Protein 9D80 (pdb70)

Radius of gyration: 97.77 Å; Cα contacts (8 Å, |Δi|>4): 1573; chains: 6; bounding box: 104×180×420 Å

B-factor: mean 40.9, std 22.93, range [14.96, 118.28]

Organism: NCBI:txid2886042

Secondary structure (DSSP, 8-state):
---S--SS---HHHHHHHHHHHHHHHHHHHHHHHHHHHHHHT-GGGPPP--SSS------HHHHHHHHHHTTTTHHHHSSSSS-----SSGGGHHHHHHHHHHHHHIIIIIS-HHHHHHHHHHHHHHHSB--EEEEEEEEEEE--EEEEEEEEEE--SHHHHHHHHHHHHHHHH-HHHHHTTS-HHHHHHHHHHHHT---EEEEEEEEEEE--EEEEEEEEEEEEPPTTTEEE-TT--S-GGG-SEEEEEEEEEHHHHHHS-SS----SSS--SS-PPP--SS---SS-TT---SSSTT-EEEEEEEEEEEESSSSS-EEEEEEEEETTEEEEEEE--STT-S-SEE--BSEEPTT-SSEE-STTTTTTHHHHHHHHHHHHHHHHHTS-SS-EE--TTTS-TTTTTTGGGTS-----GGG--TTTSSEE--PPPPPHHHHHHHHHHHHHHHHHS-------SS--HHHHH---TTHHHHHHHHHHHHHHHHHHHHHHHHHHHHHS-HHHHHHHH-S------SGGGGTTTT-------HHHHHHHHHHHHHHHHHSSSSS-HHHHHHHHHHHHHHTT-HHHHHHHHS------HHHHHHHHHHHHHHHHHHHHHHHHHHHHHHHHHHHHHHHHHHHHHHHHHHHTHHHHHH-/--BHHHHHHHHHHHTSSS-TTB-TTSSSB-TTTHHHHHHHHHHHHHHHHHHS---EEEEEB---TT--B----STTSSTT--TTT-SS--B---SSS-----EEEEEEE--SSS--BEES-SS-SSEEB-SSTT--B-S---TT---EEEEEE-PPP--S-TT-B----GGGHHHHHHHHHHHHHTSS--HHHHHHHHHHHHHHHHHHHHTTTTTSS--------THHHHT---/-HHHHHHHHHHHHS-S--PPPP-----STTSSSTTGGGSTTSS------TTTT--SSTT-SSHHHHHHHHHHHHHHHHHBTBSS-HHHHHHHHHTTHHHHHHHHHHHHHHHTHHHHTTTHHHHHHHHHHHHHHHHTTHHHHHHHHHHHHHHHHHHHHHHHHHHHHHHHHHHTTTTTHHHHHHHHHHHHHHHHHHHH-SS-SSSS---HHHHHHHHHHHHHHHHHHHHHHHHHHHHHHHHHHHHHHHHS--PPPGGGSHHHHHHHHHHHHHTTT--/---TT-HHHHHHHHHHHTHHHHHHHHHHHHHS-BEEEESSHHHHHT--TT--EEEE--/---HHHHHHHHSTTHHHHHHHHTTHHHHHHHHHHHTTT-SEEEEETTHHHHSS-TT--EEEEE-/-HHHHHHHHHHTHHHHHHHHHHHHH--B-----SHHHHHTS-TT----

InterPro domains:
  IPR056909 Phage SU10 portal protein [PF23899] (28-633)

Foldseek 3Di:
DCPDDFPDDDDPVVLVVLLVVLVPVLVVLVVQLVVLLCLQVCDDPNQADDDPLFDRDFDRPVVVLLLLPLLVVLVLQVADLFRDQFDADDPVCHVVSVVVSLVVSQLCPQPNDSLVVSSCQSCVQQRRFKWKKFKFKQWFWDFAKDKAFDWDKDADDDVVLVVLLVVLVVCCPPPVVCSVPPPDDQSVVQNVVCVVPNGRITIDTDGIDMGTDGDTPGTGMDIGGADSLFKRWRQVCLADSQPTFKIKGKDWDWQVSVNSDPPFWPPPPVDDQQDQQFEDDPRDDDDDDRNDADRDGGPGIFMKMKIWGWDDGNPPPDTFTWMWIDTDNGTTHIDGDPDPVRGGRIDMDGPADDVSHHTGDHLCPQVPPLSVLLRVLVSVQVSQQSSFDAQDWDADDPWQDPPLVVCVVVVHDHDTDVVVDDCVVHRDRTHRDDDDVVSVVSNVVSSVVSCVVPVRDQWPGDPFDDVRNVPQIRPSSVVVSVVVVVFSVVQVVVLVVVLVCLPPDDQVVVCVVPVDHDDHDDNVCSSSCSPDGGTDDDPRNLVVVLVVLVVVCVVPVPPDDQQVSLQSVLVSVVSVVNPPVSVVRNPDDPDDDVVVVVVVVVVVVVVVVVVVVVVVVVVVVVVVVVVVVVVVVVVVVVVVCVVVCVVVVVVD/DAFLQQLQQVLLVPQVVVPDQQDPVSRGGHPPCLVVLLVQLQVLQQVVLQPFLQDKAWWKFAFDPPDFKAFQAQCQADVNPDVVPYVHHTIYDDPVGGRQRWFDAWDWKAKPVGHTADEPDPPGQSHWYAPDRRMIGNPDRDPPMMIGTTGRGTWRRDPRDRGHGTDDPPLLSLLSSLRSSLVVLCPVPDPVSNVVSVVSNVVSVVSVVVCVVVCVRVPDDDDDPPVCVVVPPD/DVVVVVVVVVCPVDDPLPDDADDDDCPDQLLAQPPPPPDPVPDDDDDDDPCQQDVPDACDNHQLNVQLNVVLVVLVVDCVVDPDDPVVSVVVSVVCSVVSSVVRVVCVVCVVVVVVVVRVVSRVVSVVVVVVSVVRRCVSVVVVVVVVVVVVVVVVVVVVVVVVVVVVVVVCVPPPVVVVVVVVVLVVVQVVVVVPDQAGPVGDGDDDPSNVVVVVVVVVVVVVVVVVVVVVCVVVVVVVVVVCVVVVDDDDDPCPDPVNVVVVVVVVCVVVVVD/DADPVHDVVVVVVVVVVCVVVVVVVVVCLQPDADEEEAADVVVVVVDDPRHDHYHHPD/DDCVVVCCVPVNPVVVVVVVVVVCPVVVVVVVVVVVQQPDEAEDEDPVCVVVDDPNHDHYDYDD/DVVVVVVVCVVCVVVVVVVVVCVVVPADADDDVDVVVVVVDDPPHDHD

Sequence (1331 aa):
DKLTNWKKEPSIQTLKADLEAGKPAHDAIMKEIQKWNDLMKAEGSAKPPKVKGRSQVQPKLVRRQAEWRYAPLSEPFLSSPKLFKLTPVTWEDEQAARQNELVLNYQFRTQLNRVKLVDDYVHSVCDDGTGIARVGWERKVVKVKQDAPVFQMYPVETEEQVQILQQALDLQAQNPRGYEEQVADDVKEAVNYFNETGEATYAIQTGTTEVEVEKAVVNRPTVEMLDPNNVVIDPSCNGDLDRALFAVVSFETCKADLLKTPDRYHNLDKIDWESSSPLTDPDHESKTPGDFQFRDAMRKRVIAYEYWGFWDTNGDGELKPIVATWIGTTLIRMEENPYPDGKLPFVLVPYMPRKRELYGEADAELLGDNQKILGATMRGMIDLLGRSANGQRAYPKGMLDTLNRRRFEDGLDYEYNPQTGNPSQAIIEHKFPELPQSAIVMSQMQNQEAEALTGVKAFAYGDVAAGIRGALDAASKREMAILRRLAKGMADIGTKICAMNAVFLSETEVVRITNEEYVTINREDLKGNFDIEVDINTAEVDNQKSQDLGFMVQTIGNTVDQQVTLKLVARIAELKRMPELAHELRTWKPEPDPMEEQLKQLAIQKAQLENQKLQSEIALNEAKVRAEDAKKDMTNLDYLEQESGTKHAREMMRKLSDVYKVLALTSLKSAGFITDDKVNIEAWGKPEVLAHINEGLTRLHSRFVLRTNNCIVEMKEGRTDYPLLARYSYERFDPAKAPYPYIMDTPQEPFQEDVIKILNVYDSKGIRRKLNDDHDKNGLFTPRPDVLQCMWPRHFEALNVLYQAKHPELTGDENQEIDLPETLYSALENWVGYRYHTGLNTEGSTAKAAEYLQLYESICGEVVDFDLANGSMSNTNVLFEKRGWVGAEVEANRLLLALTEGEDFALPDIDMSGPEWDIPGGDGSPIFAEVTRLTNEDLTTRVVGGSGTFDALMASAAAHLKQEFKEGRITGGEYTKAYIAIVETCMGNATQYLLGRDQAYWAAAMAQIQAVSARVALATSKAQYVLAKFQALNAKSEYALTKLKLSTESETYCAALFNVEQTLPQQLKLLIEQTEAQRAQTLDKRSDGATVSGSIGKQKELYTQQITSYQRDAEVKASKLFTDAWITQKTIDEGLTPPNGFTNSSIDDVLTTLKRNNNLNVDKVIGNAYAVVRAVYCNLGNLKLLYDFLNTYGMVLGVKSEAELKKLNKLAKYARVYGRSNDPLVDKVIGNAYAVVRAVYCNLGNLKLLYDFLNTYGMVLGVKSEAELKKLNKLAKYARVYGNAYAVVRAVYCNLGNLKLLYDFLNTYGMVLGVKSEAELKKLNKLAKYA

Nearest PDB structures (foldseek):
  9bgm-assembly1_b  TM=8.206E-01  e=3.125E-15  Pseudomonas phage vB_PaeP_DEV
  7wmp-assembly1_m  TM=7.426E-01  e=7.953E-08  Helicobacter phage KHP30
  8jov-assembly1_2  TM=6.760E-01  e=3.801E-06  Ralstonia phage GP4
  7z47-assembly1_B  TM=5.769E-01  e=4.227E-05  Escherichia phage vB_EcoP_SU10
  7z4f-assembly1_I  TM=5.588E-01  e=1.502E-04  Escherichia phage vB_EcoP_SU10

Structure (mmCIF, N/CA/C/O backbone):
data_9D80
#
_entry.id   9D80
#
_cell.length_a   1.00
_cell.length_b   1.00
_cell.length_c   1.00
_cell.angle_alpha   90.00
_cell.angle_beta   90.00
_cell.angle_gamma   90.00
#
_symmetry.space_group_name_H-M   'P 1'
#
loop_
_entity.id
_entity.type
_entity.pdbx_description
1 polymer 'Portal protein'
2 polymer Gp83
3 polymer 'Tail protein'
4 polymer 'Tail fiber protein'
#
loop_
_atom_site.group_PDB
_atom_site.id
_atom_site.type_symbol
_atom_site.label_atom_id
_atom_site.label_alt_id
_atom_site.label_comp_id
_atom_site.label_asym_id
_atom_site.label_entity_id
_atom_site.label_seq_id
_atom_site.pdbx_PDB_ins_code
_atom_site.Cartn_x
_atom_site.Cartn_y
_atom_site.Cartn_z
_atom_site.occupancy
_atom_site.B_iso_or_equiv
_atom_site.auth_seq_id
_atom_site.auth_comp_id
_atom_site.auth_asym_id
_atom_site.auth_atom_id
_atom_site.pdbx_PDB_model_num
ATOM 1 N N . ASP A 1 17 ? -47.697 -72.942 -64.140 1.00 47.08 17 ASP A N 1
ATOM 2 C CA . ASP A 1 17 ? -46.447 -73.293 -63.479 1.00 47.08 17 ASP A CA 1
ATOM 3 C C . ASP A 1 17 ? -45.274 -73.235 -64.454 1.00 47.08 17 ASP A C 1
ATOM 4 O O . ASP A 1 17 ? -44.236 -72.648 -64.154 1.00 47.08 17 ASP A O 1
ATOM 9 N N . LYS A 1 18 ? -45.447 -73.848 -65.623 1.00 42.11 18 LYS A N 1
ATOM 10 C CA . LYS A 1 18 ? -44.427 -73.857 -66.670 1.00 42.11 18 LYS A CA 1
ATOM 11 C C . LYS A 1 18 ? -44.858 -72.864 -67.744 1.00 42.11 18 LYS A C 1
ATOM 12 O O . LYS A 1 18 ? -45.581 -73.205 -68.681 1.00 42.11 18 LYS A O 1
ATOM 18 N N . LEU A 1 19 ? -44.405 -71.618 -67.601 1.00 39.42 19 LEU A N 1
ATOM 19 C CA . LEU A 1 19 ? -44.795 -70.572 -68.540 1.00 39.42 19 LEU A CA 1
ATOM 20 C C . LEU A 1 19 ? -44.092 -70.710 -69.884 1.00 39.42 19 LEU A C 1
ATOM 21 O O . LEU A 1 19 ? -44.705 -70.453 -70.926 1.00 39.42 19 LEU A O 1
ATOM 26 N N . THR A 1 20 ? -42.826 -71.110 -69.889 1.00 38.66 20 THR A N 1
ATOM 27 C CA . THR A 1 20 ? -42.033 -71.199 -71.106 1.00 38.66 20 THR A CA 1
ATOM 28 C C . THR A 1 20 ? -41.856 -72.651 -71.529 1.00 38.66 20 THR A C 1
ATOM 29 O O . THR A 1 20 ? -42.337 -73.583 -70.880 1.00 38.66 20 THR A O 1
ATOM 33 N N . ASN A 1 21 ? -41.151 -72.829 -72.643 1.00 39.03 21 ASN A N 1
ATOM 34 C CA . ASN A 1 21 ? -40.873 -74.141 -73.215 1.00 39.03 21 ASN A CA 1
ATOM 35 C C . ASN A 1 21 ? -39.396 -74.504 -73.090 1.00 39.03 21 ASN A C 1
ATOM 36 O O . ASN A 1 21 ? -38.880 -75.344 -73.829 1.00 39.03 21 ASN A O 1
ATOM 41 N N . TRP A 1 22 ? -38.702 -73.875 -72.150 1.00 36.13 22 TRP A N 1
ATOM 42 C CA . TRP A 1 22 ? -37.286 -74.122 -71.934 1.00 36.13 22 TRP A CA 1
ATOM 43 C C . TRP A 1 22 ? -37.065 -75.512 -71.348 1.00 36.13 22 TRP A C 1
ATOM 44 O O . TRP A 1 22 ? -37.935 -76.084 -70.690 1.00 36.13 22 TRP A O 1
ATOM 55 N N . LYS A 1 23 ? -35.876 -76.053 -71.597 1.00 38.64 23 LYS A N 1
ATOM 56 C CA . LYS A 1 23 ? -35.473 -77.328 -71.022 1.00 38.64 23 LYS A CA 1
ATOM 57 C C . LYS A 1 23 ? -35.142 -77.224 -69.541 1.00 38.64 23 LYS A C 1
ATOM 58 O O . LYS A 1 23 ? -35.091 -78.251 -68.858 1.00 38.64 23 LYS A O 1
ATOM 64 N N . LYS A 1 24 ? -34.916 -76.014 -69.035 1.00 37.92 24 LYS A N 1
ATOM 65 C CA . LYS A 1 24 ? -34.623 -75.809 -67.623 1.00 37.92 24 LYS A CA 1
ATOM 66 C C . LYS A 1 24 ? -35.122 -74.441 -67.184 1.00 37.92 24 LYS A C 1
ATOM 67 O O . LYS A 1 24 ? -34.440 -73.432 -67.381 1.00 37.92 24 LYS A O 1
ATOM 73 N N . GLU A 1 25 ? -36.307 -74.398 -66.585 1.00 37.74 25 GLU A N 1
ATOM 74 C CA . GLU A 1 25 ? -36.830 -73.077 -66.269 1.00 37.74 25 GLU A CA 1
ATOM 75 C C . GLU A 1 25 ? -36.755 -72.810 -64.773 1.00 37.74 25 GLU A C 1
ATOM 76 O O . GLU A 1 25 ? -37.114 -73.675 -63.968 1.00 37.74 25 GLU A O 1
ATOM 82 N N . PRO A 1 26 ? -36.284 -71.628 -64.385 1.00 34.67 26 PRO A N 1
ATOM 83 C CA . PRO A 1 26 ? -36.254 -71.275 -62.963 1.00 34.67 26 PRO A CA 1
ATOM 84 C C . PRO A 1 26 ? -37.653 -71.223 -62.375 1.00 34.67 26 PRO A C 1
ATOM 85 O O . PRO A 1 26 ? -38.635 -70.903 -63.049 1.00 34.67 26 PRO A O 1
ATOM 89 N N . SER A 1 27 ? -37.736 -71.555 -61.093 1.00 33.29 27 SER A N 1
ATOM 90 C CA . SER A 1 27 ? -38.977 -71.483 -60.343 1.00 33.29 27 SER A CA 1
ATOM 91 C C . SER A 1 27 ? -38.926 -70.285 -59.408 1.00 33.29 27 SER A C 1
ATOM 92 O O . SER A 1 27 ? -37.847 -69.850 -58.993 1.00 33.29 27 SER A O 1
ATOM 95 N N . ILE A 1 28 ? -40.104 -69.751 -59.081 1.00 31.41 28 ILE A N 1
ATOM 96 C CA . ILE A 1 28 ? -40.195 -68.579 -58.225 1.00 31.41 28 ILE A CA 1
ATOM 97 C C . ILE A 1 28 ? -39.527 -68.799 -56.876 1.00 31.41 28 ILE A C 1
ATOM 98 O O . ILE A 1 28 ? -38.954 -67.859 -56.314 1.00 31.41 28 ILE A O 1
ATOM 103 N N . GLN A 1 29 ? -39.562 -70.026 -56.354 1.00 33.19 29 GLN A N 1
ATOM 104 C CA . GLN A 1 29 ? -38.880 -70.324 -55.100 1.00 33.19 29 GLN A CA 1
ATOM 105 C C . GLN A 1 29 ? -37.376 -70.106 -55.223 1.00 33.19 29 GLN A C 1
ATOM 106 O O . GLN A 1 29 ? -36.750 -69.540 -54.323 1.00 33.19 29 GLN A O 1
ATOM 112 N N . THR A 1 30 ? -36.783 -70.541 -56.335 1.00 31.23 30 THR A N 1
ATOM 113 C CA . THR A 1 30 ? -35.349 -70.381 -56.547 1.00 31.23 30 THR A CA 1
ATOM 114 C C . THR A 1 30 ? -34.957 -68.912 -56.638 1.00 31.23 30 THR A C 1
ATOM 115 O O . THR A 1 30 ? -33.968 -68.486 -56.031 1.00 31.23 30 THR A O 1
ATOM 119 N N . LEU A 1 31 ? -35.726 -68.130 -57.397 1.00 29.73 31 LEU A N 1
ATOM 120 C CA . LEU A 1 31 ? -35.442 -66.706 -57.536 1.00 29.73 31 LEU A CA 1
ATOM 121 C C . LEU A 1 31 ? -35.587 -65.988 -56.200 1.00 29.73 31 LEU A C 1
ATOM 122 O O . LEU A 1 31 ? -34.772 -65.126 -55.847 1.00 29.73 31 LEU A O 1
ATOM 127 N N . LYS A 1 32 ? -36.629 -66.335 -55.443 1.00 29.82 32 LYS A N 1
ATOM 128 C CA . LYS A 1 32 ? -36.816 -65.738 -54.127 1.00 29.82 32 LYS A CA 1
ATOM 129 C C . LYS A 1 32 ? -35.675 -66.107 -53.188 1.00 29.82 32 LYS A C 1
ATOM 130 O O . LYS A 1 32 ? -35.222 -65.275 -52.394 1.00 29.82 32 LYS A O 1
ATOM 136 N N . ALA A 1 33 ? -35.197 -67.351 -53.263 1.00 30.59 33 ALA A N 1
ATOM 137 C CA . ALA A 1 33 ? -34.063 -67.760 -52.441 1.00 30.59 33 ALA A CA 1
ATOM 138 C C . ALA A 1 33 ? -32.805 -66.988 -52.815 1.00 30.59 33 ALA A C 1
ATOM 139 O O . ALA A 1 33 ? -32.028 -66.590 -51.939 1.00 30.59 33 ALA A O 1
ATOM 141 N N . ASP A 1 34 ? -32.582 -66.777 -54.113 1.00 29.59 34 ASP A N 1
ATOM 142 C CA . ASP A 1 34 ? -31.427 -65.995 -54.544 1.00 29.59 34 ASP A CA 1
ATOM 143 C C . ASP A 1 34 ? -31.518 -64.561 -54.035 1.00 29.59 34 ASP A C 1
ATOM 144 O O . ASP A 1 34 ? -30.527 -63.990 -53.562 1.00 29.59 34 ASP A O 1
ATOM 149 N N . LEU A 1 35 ? -32.710 -63.966 -54.118 1.00 28.71 35 LEU A N 1
ATOM 150 C CA . LEU A 1 35 ? -32.901 -62.616 -53.595 1.00 28.71 35 LEU A CA 1
ATOM 151 C C . LEU A 1 35 ? -32.642 -62.562 -52.094 1.00 28.71 35 LEU A C 1
ATOM 152 O O . LEU A 1 35 ? -31.971 -61.645 -51.605 1.00 28.71 35 LEU A O 1
ATOM 157 N N . GLU A 1 36 ? -33.165 -63.537 -51.348 1.00 30.73 36 GLU A N 1
ATOM 158 C CA . GLU A 1 36 ? -32.940 -63.583 -49.909 1.00 30.73 36 GLU A CA 1
ATOM 159 C C . GLU A 1 36 ? -31.467 -63.739 -49.565 1.00 30.73 36 GLU A C 1
ATOM 160 O O . GLU A 1 36 ? -30.992 -63.095 -48.626 1.00 30.73 36 GLU A O 1
ATOM 166 N N . ALA A 1 37 ? -30.738 -64.576 -50.303 1.00 28.79 37 ALA A N 1
ATOM 167 C CA . ALA A 1 37 ? -29.309 -64.732 -50.062 1.00 28.79 37 ALA A CA 1
ATOM 168 C C . ALA A 1 37 ? -28.536 -63.462 -50.383 1.00 28.79 37 ALA A C 1
ATOM 169 O O . ALA A 1 37 ? -27.574 -63.135 -49.681 1.00 28.79 37 ALA A O 1
ATOM 171 N N . GLY A 1 38 ? -28.932 -62.738 -51.433 1.00 28.09 38 GLY A N 1
ATOM 172 C CA . GLY A 1 38 ? -28.236 -61.510 -51.776 1.00 28.09 38 GLY A CA 1
ATOM 173 C C . GLY A 1 38 ? -28.661 -60.296 -50.978 1.00 28.09 38 GLY A C 1
ATOM 174 O O . GLY A 1 38 ? -28.031 -59.241 -51.098 1.00 28.09 38 GLY A O 1
ATOM 175 N N . LYS A 1 39 ? -29.725 -60.420 -50.180 1.00 29.36 39 LYS A N 1
ATOM 176 C CA . LYS A 1 39 ? -30.219 -59.277 -49.412 1.00 29.36 39 LYS A CA 1
ATOM 177 C C . LYS A 1 39 ? -29.211 -58.695 -48.422 1.00 29.36 39 LYS A C 1
ATOM 178 O O . LYS A 1 39 ? -29.031 -57.465 -48.413 1.00 29.36 39 LYS A O 1
ATOM 184 N N . PRO A 1 40 ? -28.529 -59.493 -47.557 1.00 28.84 40 PRO A N 1
ATOM 185 C CA . PRO A 1 40 ? -27.763 -58.890 -46.448 1.00 28.84 40 PRO A CA 1
ATOM 186 C C . PRO A 1 40 ? -26.721 -57.848 -46.844 1.00 28.84 40 PRO A C 1
ATOM 187 O O . PRO A 1 40 ? -26.548 -56.840 -46.145 1.00 28.84 40 PRO A O 1
ATOM 191 N N . ALA A 1 41 ? -26.010 -58.077 -47.949 1.00 27.83 41 ALA A N 1
ATOM 192 C CA . ALA A 1 41 ? -25.043 -57.083 -48.405 1.00 27.83 41 ALA A CA 1
ATOM 193 C C . ALA A 1 41 ? -25.737 -55.779 -48.770 1.00 27.83 41 ALA A C 1
ATOM 194 O O . ALA A 1 41 ? -25.262 -54.690 -48.419 1.00 27.83 41 ALA A O 1
ATOM 196 N N . HIS A 1 42 ? -26.872 -55.869 -49.465 1.00 27.62 42 HIS A N 1
ATOM 197 C CA . HIS A 1 42 ? -27.638 -54.673 -49.787 1.00 27.62 42 HIS A CA 1
ATOM 198 C C . HIS A 1 42 ? -28.182 -54.010 -48.530 1.00 27.62 42 HIS A C 1
ATOM 199 O O . HIS A 1 42 ? -28.311 -52.783 -48.482 1.00 27.62 42 HIS A O 1
ATOM 206 N N . ASP A 1 43 ? -28.492 -54.799 -47.499 1.00 28.63 43 ASP A N 1
ATOM 207 C CA . ASP A 1 43 ? -28.912 -54.226 -46.225 1.00 28.63 43 ASP A CA 1
ATOM 208 C C . ASP A 1 43 ? -27.797 -53.415 -45.580 1.00 28.63 43 ASP A C 1
ATOM 209 O O . ASP A 1 43 ? -28.048 -52.323 -45.063 1.00 28.63 43 ASP A O 1
ATOM 214 N N . ALA A 1 44 ? -26.566 -53.928 -45.597 1.00 26.86 44 ALA A N 1
ATOM 215 C CA . ALA A 1 44 ? -25.443 -53.149 -45.072 1.00 26.86 44 ALA A CA 1
ATOM 216 C C . ALA A 1 44 ? -25.213 -51.884 -45.895 1.00 26.86 44 ALA A C 1
ATOM 217 O O . ALA A 1 44 ? -24.948 -50.803 -45.340 1.00 26.86 44 ALA A O 1
ATOM 219 N N . ILE A 1 45 ? -25.313 -52.001 -47.221 1.00 26.95 45 ILE A N 1
ATOM 220 C CA . ILE A 1 45 ? -25.143 -50.838 -48.089 1.00 26.95 45 ILE A CA 1
ATOM 221 C C . ILE A 1 45 ? -26.183 -49.776 -47.759 1.00 26.95 45 ILE A C 1
ATOM 222 O O . ILE A 1 45 ? -25.870 -48.583 -47.647 1.00 26.95 45 ILE A O 1
ATOM 227 N N . MET A 1 46 ? -27.438 -50.193 -47.591 1.00 28.80 46 MET A N 1
ATOM 228 C CA . MET A 1 46 ? -28.473 -49.234 -47.247 1.00 28.80 46 MET A CA 1
ATOM 229 C C . MET A 1 46 ? -28.334 -48.716 -45.826 1.00 28.80 46 MET A C 1
ATOM 230 O O . MET A 1 46 ? -28.796 -47.612 -45.546 1.00 28.80 46 MET A O 1
ATOM 235 N N . LYS A 1 47 ? -27.718 -49.477 -44.923 1.00 28.02 47 LYS A N 1
ATOM 236 C CA . LYS A 1 47 ? -27.406 -48.924 -43.609 1.00 28.02 47 LYS A CA 1
ATOM 237 C C . LYS A 1 47 ? -26.444 -47.749 -43.735 1.00 28.02 47 LYS A C 1
ATOM 238 O O . LYS A 1 47 ? -26.655 -46.690 -43.126 1.00 28.02 47 LYS A O 1
ATOM 244 N N . GLU A 1 48 ? -25.395 -47.911 -44.545 1.00 28.15 48 GLU A N 1
ATOM 245 C CA . GLU A 1 48 ? -24.490 -46.788 -44.788 1.00 28.15 48 GLU A CA 1
ATOM 246 C C . GLU A 1 48 ? -25.198 -45.621 -45.470 1.00 28.15 48 GLU A C 1
ATOM 247 O O . GLU A 1 48 ? -24.970 -44.458 -45.106 1.00 28.15 48 GLU A O 1
ATOM 253 N N . ILE A 1 49 ? -26.053 -45.912 -46.452 1.00 26.87 49 ILE A N 1
ATOM 254 C CA . ILE A 1 49 ? -26.780 -44.854 -47.149 1.00 26.87 49 ILE A CA 1
ATOM 255 C C . ILE A 1 49 ? -27.698 -44.111 -46.185 1.00 26.87 49 ILE A C 1
ATOM 256 O O . ILE A 1 49 ? -27.817 -42.881 -46.240 1.00 26.87 49 ILE A O 1
ATOM 261 N N . GLN A 1 50 ? -28.364 -44.844 -45.291 1.00 29.92 50 GLN A N 1
ATOM 262 C CA . GLN A 1 50 ? -29.237 -44.220 -44.305 1.00 29.92 50 GLN A CA 1
ATOM 263 C C . GLN A 1 50 ? -28.446 -43.345 -43.347 1.00 29.92 50 GLN A C 1
ATOM 264 O O . GLN A 1 50 ? -28.908 -42.267 -42.960 1.00 29.92 50 GLN A O 1
ATOM 270 N N . LYS A 1 51 ? -27.258 -43.794 -42.941 1.00 27.27 51 LYS A N 1
ATOM 271 C CA . LYS A 1 51 ? -26.425 -42.959 -42.080 1.00 27.27 51 LYS A CA 1
ATOM 272 C C . LYS A 1 51 ? -26.040 -41.662 -42.783 1.00 27.27 51 LYS A C 1
ATOM 273 O O . LYS A 1 51 ? -26.106 -40.576 -42.191 1.00 27.27 51 LYS A O 1
ATOM 279 N N . TRP A 1 52 ? -25.647 -41.756 -44.056 1.00 30.42 52 TRP A N 1
ATOM 280 C CA . TRP A 1 52 ? -25.287 -40.553 -44.805 1.00 30.42 52 TRP A CA 1
ATOM 281 C C . TRP A 1 52 ? -26.480 -39.614 -44.951 1.00 30.42 52 TRP A C 1
ATOM 282 O O . TRP A 1 52 ? -26.358 -38.397 -44.764 1.00 30.42 52 TRP A O 1
ATOM 293 N N . ASN A 1 53 ? -27.651 -40.165 -45.275 1.00 27.00 53 ASN A N 1
ATOM 294 C CA . ASN A 1 53 ? -28.845 -39.341 -45.418 1.00 27.00 53 ASN A CA 1
ATOM 295 C C . ASN A 1 53 ? -29.261 -38.699 -44.102 1.00 27.00 53 ASN A C 1
ATOM 296 O O . ASN A 1 53 ? -29.741 -37.561 -44.103 1.00 27.00 53 ASN A O 1
ATOM 301 N N . ASP A 1 54 ? -29.093 -39.404 -42.982 1.00 30.27 54 ASP A N 1
ATOM 302 C CA . ASP A 1 54 ? -29.391 -38.828 -41.678 1.00 30.27 54 ASP A CA 1
ATOM 303 C C . ASP A 1 54 ? -28.435 -37.690 -41.350 1.00 30.27 54 ASP A C 1
ATOM 304 O O . ASP A 1 54 ? -28.851 -36.657 -40.814 1.00 30.27 54 ASP A O 1
ATOM 309 N N . LEU A 1 55 ? -27.148 -37.861 -41.662 1.00 26.64 55 LEU A N 1
ATOM 310 C CA . LEU A 1 55 ? -26.206 -36.763 -41.482 1.00 26.64 55 LEU A CA 1
ATOM 311 C C . LEU A 1 55 ? -26.546 -35.583 -42.379 1.00 26.64 55 LEU A C 1
ATOM 312 O O . LEU A 1 55 ? -26.278 -34.431 -42.021 1.00 26.64 55 LEU A O 1
ATOM 317 N N . MET A 1 56 ? -27.126 -35.851 -43.550 1.00 26.16 56 MET A N 1
ATOM 318 C CA . MET A 1 56 ? -27.426 -34.781 -44.495 1.00 26.16 56 MET A CA 1
ATOM 319 C C . MET A 1 56 ? -28.436 -33.790 -43.928 1.00 26.16 56 MET A C 1
ATOM 320 O O . MET A 1 56 ? -28.266 -32.573 -44.062 1.00 26.16 56 MET A O 1
ATOM 325 N N . LYS A 1 57 ? -29.495 -34.284 -43.290 1.00 28.74 57 LYS A N 1
ATOM 326 C CA . LYS A 1 57 ? -30.605 -33.442 -42.855 1.00 28.74 57 LYS A CA 1
ATOM 327 C C . LYS A 1 57 ? -30.727 -33.379 -41.335 1.00 28.74 57 LYS A C 1
ATOM 328 O O . LYS A 1 57 ? -31.763 -32.979 -40.802 1.00 28.74 57 LYS A O 1
ATOM 334 N N . ALA A 1 58 ? -29.664 -33.767 -40.627 1.00 29.92 58 ALA A N 1
ATOM 335 C CA . ALA A 1 58 ? -29.595 -33.670 -39.171 1.00 29.92 58 ALA A CA 1
ATOM 336 C C . ALA A 1 58 ? -30.814 -34.273 -38.486 1.00 29.92 58 ALA A C 1
ATOM 337 O O . ALA A 1 58 ? -31.511 -33.585 -37.734 1.00 29.92 58 ALA A O 1
ATOM 339 N N . GLU A 1 59 ? -31.086 -35.550 -38.741 1.00 32.65 59 GLU A N 1
ATOM 340 C CA . GLU A 1 59 ? -32.205 -36.232 -38.111 1.00 32.65 59 GLU A CA 1
ATOM 341 C C . GLU A 1 59 ? -31.831 -37.687 -37.879 1.00 32.65 59 GLU A C 1
ATOM 342 O O . GLU A 1 59 ? -30.954 -38.231 -38.554 1.00 32.65 59 GLU A O 1
ATOM 348 N N . GLY A 1 60 ? -32.501 -38.310 -36.915 1.00 33.71 60 GLY A N 1
ATOM 349 C CA . GLY A 1 60 ? -32.247 -39.704 -36.609 1.00 33.71 60 GLY A CA 1
ATOM 350 C C . GLY A 1 60 ? -31.031 -39.905 -35.730 1.00 33.71 60 GLY A C 1
ATOM 351 O O . GLY A 1 60 ? -31.048 -39.555 -34.547 1.00 33.71 60 GLY A O 1
ATOM 352 N N . SER A 1 61 ? -29.966 -40.470 -36.299 1.00 33.79 61 SER A N 1
ATOM 353 C CA . SER A 1 61 ? -28.746 -40.692 -35.534 1.00 33.79 61 SER A CA 1
ATOM 354 C C . SER A 1 61 ? -28.038 -39.388 -35.195 1.00 33.79 61 SER A C 1
ATOM 355 O O . SER A 1 61 ? -27.427 -39.279 -34.127 1.00 33.79 61 SER A O 1
ATOM 358 N N . ALA A 1 62 ? -28.104 -38.398 -36.083 1.00 32.61 62 ALA A N 1
ATOM 359 C CA . ALA A 1 62 ? -27.462 -37.111 -35.870 1.00 32.61 62 ALA A CA 1
ATOM 360 C C . ALA A 1 62 ? -28.382 -36.087 -35.225 1.00 32.61 62 ALA A C 1
ATOM 361 O O . ALA A 1 62 ? -27.983 -34.929 -35.069 1.00 32.61 62 ALA A O 1
ATOM 363 N N . LYS A 1 63 ? -29.598 -36.476 -34.858 1.00 32.39 63 LYS A N 1
ATOM 364 C CA . LYS A 1 63 ? -30.527 -35.577 -34.198 1.00 32.39 63 LYS A CA 1
ATOM 365 C C . LYS A 1 63 ? -29.968 -35.171 -32.836 1.00 32.39 63 LYS A C 1
ATOM 366 O O . LYS A 1 63 ? -29.749 -36.042 -31.981 1.00 32.39 63 LYS A O 1
ATOM 372 N N . PRO A 1 64 ? -29.712 -33.887 -32.600 1.00 31.00 64 PRO A N 1
ATOM 373 C CA . PRO A 1 64 ? -29.217 -33.454 -31.291 1.00 31.00 64 PRO A CA 1
ATOM 374 C C . PRO A 1 64 ? -30.230 -33.758 -30.202 1.00 31.00 64 PRO A C 1
ATOM 375 O O . PRO A 1 64 ? -31.443 -33.617 -30.413 1.00 31.00 64 PRO A O 1
ATOM 379 N N . PRO A 1 65 ? -29.773 -34.177 -29.021 1.00 31.04 65 PRO A N 1
ATOM 380 C CA . PRO A 1 65 ? -30.710 -34.498 -27.936 1.00 31.04 65 PRO A CA 1
ATOM 381 C C . PRO A 1 65 ? -31.308 -33.226 -27.351 1.00 31.04 65 PRO A C 1
ATOM 382 O O . PRO A 1 65 ? -30.587 -32.283 -27.018 1.00 31.04 65 PRO A O 1
ATOM 386 N N . LYS A 1 66 ? -32.631 -33.208 -27.225 1.00 27.68 66 LYS A N 1
ATOM 387 C CA . LYS A 1 66 ? -33.339 -32.048 -26.699 1.00 27.68 66 LYS A CA 1
ATOM 388 C C . LYS A 1 66 ? -33.521 -32.205 -25.196 1.00 27.68 66 LYS A C 1
ATOM 389 O O . LYS A 1 66 ? -34.229 -33.108 -24.741 1.00 27.68 66 LYS A O 1
ATOM 395 N N . VAL A 1 67 ? -32.881 -31.327 -24.430 1.00 26.88 67 VAL A N 1
ATOM 396 C CA . VAL A 1 67 ? -33.047 -31.264 -22.984 1.00 26.88 67 VAL A CA 1
ATOM 397 C C . VAL A 1 67 ? -33.506 -29.855 -22.642 1.00 26.88 67 VAL A C 1
ATOM 398 O O . VAL A 1 67 ? -33.172 -28.899 -23.353 1.00 26.88 67 VAL A O 1
ATOM 402 N N . LYS A 1 68 ? -34.299 -29.730 -21.581 1.00 25.95 68 LYS A N 1
ATOM 403 C CA . LYS A 1 68 ? -34.897 -28.447 -21.240 1.00 25.95 68 LYS A CA 1
ATOM 404 C C . LYS A 1 68 ? -33.827 -27.436 -20.852 1.00 25.95 68 LYS A C 1
ATOM 405 O O . LYS A 1 68 ? -32.873 -27.762 -20.142 1.00 25.95 68 LYS A O 1
ATOM 411 N N . GLY A 1 69 ? -33.997 -26.203 -21.320 1.00 24.10 69 GLY A N 1
ATOM 412 C CA . GLY A 1 69 ? -33.042 -25.148 -21.047 1.00 24.10 69 GLY A CA 1
ATOM 413 C C . GLY A 1 69 ? -31.991 -24.972 -22.124 1.00 24.10 69 GLY A C 1
ATOM 414 O O . GLY A 1 69 ? -31.827 -23.872 -22.661 1.00 24.10 69 GLY A O 1
ATOM 415 N N . ARG A 1 70 ? -31.275 -26.042 -22.454 1.00 22.98 70 ARG A N 1
ATOM 416 C CA . ARG A 1 70 ? -30.209 -25.962 -23.439 1.00 22.98 70 ARG A CA 1
ATOM 417 C C . ARG A 1 70 ? -30.773 -26.074 -24.855 1.00 22.98 70 ARG A C 1
ATOM 418 O O . ARG A 1 70 ? -31.901 -26.521 -25.075 1.00 22.98 70 ARG A O 1
ATOM 426 N N . SER A 1 71 ? -29.963 -25.660 -25.828 1.00 22.37 71 SER A N 1
ATOM 427 C CA . SER A 1 71 ? -30.393 -25.568 -27.214 1.00 22.37 71 SER A CA 1
ATOM 428 C C . SER A 1 71 ? -30.303 -26.926 -27.907 1.00 22.37 71 SER A C 1
ATOM 429 O O . SER A 1 71 ? -29.778 -27.902 -27.367 1.00 22.37 71 SER A O 1
ATOM 432 N N . GLN A 1 72 ? -30.841 -26.988 -29.128 1.00 25.00 72 GLN A N 1
ATOM 433 C CA . GLN A 1 72 ? -30.793 -28.204 -29.933 1.00 25.00 72 GLN A CA 1
ATOM 434 C C . GLN A 1 72 ? -30.525 -27.858 -31.393 1.00 25.00 72 GLN A C 1
ATOM 435 O O . GLN A 1 72 ? -30.984 -28.554 -32.305 1.00 25.00 72 GLN A O 1
ATOM 441 N N . VAL A 1 73 ? -29.786 -26.781 -31.631 1.00 23.18 73 VAL A N 1
ATOM 442 C CA . VAL A 1 73 ? -29.521 -26.299 -32.982 1.00 23.18 73 VAL A CA 1
ATOM 443 C C . VAL A 1 73 ? -28.279 -27.001 -33.513 1.00 23.18 73 VAL A C 1
ATOM 444 O O . VAL A 1 73 ? -27.226 -26.992 -32.867 1.00 23.18 73 VAL A O 1
ATOM 448 N N . GLN A 1 74 ? -28.406 -27.625 -34.684 1.00 23.98 74 GLN A N 1
ATOM 449 C CA . GLN A 1 74 ? -27.289 -28.304 -35.335 1.00 23.98 74 GLN A CA 1
ATOM 450 C C . GLN A 1 74 ? -27.084 -27.744 -36.735 1.00 23.98 74 GLN A C 1
ATOM 451 O O . GLN A 1 74 ? -27.908 -27.993 -37.628 1.00 23.98 74 GLN A O 1
ATOM 457 N N . PRO A 1 75 ? -26.024 -26.976 -36.978 1.00 22.83 75 PRO A N 1
ATOM 458 C CA . PRO A 1 75 ? -25.752 -26.500 -38.338 1.00 22.83 75 PRO A CA 1
ATOM 459 C C . PRO A 1 75 ? -25.568 -27.660 -39.305 1.00 22.83 75 PRO A C 1
ATOM 460 O O . PRO A 1 75 ? -24.975 -28.687 -38.969 1.00 22.83 75 PRO A O 1
ATOM 464 N N . LYS A 1 76 ? -26.086 -27.487 -40.521 1.00 21.90 76 LYS A N 1
ATOM 465 C CA . LYS A 1 76 ? -26.066 -28.537 -41.537 1.00 21.90 76 LYS A CA 1
ATOM 466 C C . LYS A 1 76 ? -24.884 -28.289 -42.468 1.00 21.90 76 LYS A C 1
ATOM 467 O O . LYS A 1 76 ? -25.029 -27.829 -43.600 1.00 21.90 76 LYS A O 1
ATOM 473 N N . LEU A 1 77 ? -23.687 -28.600 -41.969 1.00 20.39 77 LEU A N 1
ATOM 474 C CA . LEU A 1 77 ? -22.490 -28.443 -42.788 1.00 20.39 77 LEU A CA 1
ATOM 475 C C . LEU A 1 77 ? -22.498 -29.391 -43.981 1.00 20.39 77 LEU A C 1
ATOM 476 O O . LEU A 1 77 ? -22.148 -28.984 -45.096 1.00 20.39 77 LEU A O 1
ATOM 481 N N . VAL A 1 78 ? -22.910 -30.643 -43.774 1.00 20.83 78 VAL A N 1
ATOM 482 C CA . VAL A 1 78 ? -22.952 -31.606 -44.871 1.00 20.83 78 VAL A CA 1
ATOM 483 C C . VAL A 1 78 ? -23.898 -31.130 -45.963 1.00 20.83 78 VAL A C 1
ATOM 484 O O . VAL A 1 78 ? -23.578 -31.201 -47.156 1.00 20.83 78 VAL A O 1
ATOM 488 N N . ARG A 1 79 ? -25.072 -30.631 -45.576 1.00 20.50 79 ARG A N 1
ATOM 489 C CA . ARG A 1 79 ? -26.029 -30.133 -46.555 1.00 20.50 79 ARG A CA 1
ATOM 490 C C . ARG A 1 79 ? -25.479 -28.922 -47.299 1.00 20.50 79 ARG A C 1
ATOM 491 O O . ARG A 1 79 ? -25.695 -28.780 -48.505 1.00 20.50 79 ARG A O 1
ATOM 499 N N . ARG A 1 80 ? -24.768 -28.038 -46.597 1.00 19.79 80 ARG A N 1
ATOM 500 C CA . ARG A 1 80 ? -24.163 -26.883 -47.252 1.00 19.79 80 ARG A CA 1
ATOM 501 C C . ARG A 1 80 ? -23.154 -27.317 -48.309 1.00 19.79 80 ARG A C 1
ATOM 502 O O . ARG A 1 80 ? -23.160 -26.820 -49.445 1.00 19.79 80 ARG A O 1
ATOM 510 N N . GLN A 1 81 ? -22.280 -28.260 -47.952 1.00 19.72 81 GLN A N 1
ATOM 511 C CA . GLN A 1 81 ? -21.279 -28.734 -48.903 1.00 19.72 81 GLN A CA 1
ATOM 512 C C . GLN A 1 81 ? -21.937 -29.438 -50.083 1.00 19.72 81 GLN A C 1
ATOM 513 O O . GLN A 1 81 ? -21.471 -29.330 -51.223 1.00 19.72 81 GLN A O 1
ATOM 519 N N . ALA A 1 82 ? -23.022 -30.172 -49.830 1.00 20.67 82 ALA A N 1
ATOM 520 C CA . ALA A 1 82 ? -23.726 -30.844 -50.915 1.00 20.67 82 ALA A CA 1
ATOM 521 C C . ALA A 1 82 ? -24.444 -29.871 -51.843 1.00 20.67 82 ALA A C 1
ATOM 522 O O . ALA A 1 82 ? -24.484 -30.107 -53.057 1.00 20.67 82 ALA A O 1
ATOM 524 N N . GLU A 1 83 ? -25.024 -28.797 -51.306 1.00 22.06 83 GLU A N 1
ATOM 525 C CA . GLU A 1 83 ? -25.682 -27.809 -52.152 1.00 22.06 83 GLU A CA 1
ATOM 526 C C . GLU A 1 83 ? -24.694 -26.953 -52.922 1.00 22.06 83 GLU A C 1
ATOM 527 O O . GLU A 1 83 ? -25.035 -26.459 -54.001 1.00 22.06 83 GLU A O 1
ATOM 533 N N . TRP A 1 84 ? -23.482 -26.765 -52.404 1.00 20.19 84 TRP A N 1
ATOM 534 C CA . TRP A 1 84 ? -22.452 -26.075 -53.167 1.00 20.19 84 TRP A CA 1
ATOM 535 C C . TRP A 1 84 ? -21.781 -26.980 -54.193 1.00 20.19 84 TRP A C 1
ATOM 536 O O . TRP A 1 84 ? -20.752 -26.601 -54.763 1.00 20.19 84 TRP A O 1
ATOM 547 N N . ARG A 1 85 ? -22.341 -28.166 -54.438 1.00 19.12 85 ARG A N 1
ATOM 548 C CA . ARG A 1 85 ? -21.838 -29.067 -55.462 1.00 19.12 85 ARG A CA 1
ATOM 549 C C . ARG A 1 85 ? -22.937 -29.641 -56.347 1.00 19.12 85 ARG A C 1
ATOM 550 O O . ARG A 1 85 ? -22.628 -30.160 -57.424 1.00 19.12 85 ARG A O 1
ATOM 558 N N . TYR A 1 86 ? -24.204 -29.571 -55.929 1.00 20.51 86 TYR A N 1
ATOM 559 C CA . TYR A 1 86 ? -25.284 -30.014 -56.808 1.00 20.51 86 TYR A CA 1
ATOM 560 C C . TYR A 1 86 ? -25.309 -29.253 -58.127 1.00 20.51 86 TYR A C 1
ATOM 561 O O . TYR A 1 86 ? -25.452 -29.871 -59.187 1.00 20.51 86 TYR A O 1
ATOM 570 N N . ALA A 1 87 ? -25.174 -27.930 -58.087 1.00 20.24 87 ALA A N 1
ATOM 571 C CA . ALA A 1 87 ? -25.376 -27.095 -59.267 1.00 20.24 87 ALA A CA 1
ATOM 572 C C . ALA A 1 87 ? -24.233 -27.184 -60.278 1.00 20.24 87 ALA A C 1
ATOM 573 O O . ALA A 1 87 ? -24.505 -27.346 -61.474 1.00 20.24 87 ALA A O 1
ATOM 575 N N . PRO A 1 88 ? -22.961 -27.070 -59.878 1.00 19.31 88 PRO A N 1
ATOM 576 C CA . PRO A 1 88 ? -21.884 -27.162 -60.879 1.00 19.31 88 PRO A CA 1
ATOM 577 C C . PRO A 1 88 ? -21.832 -28.496 -61.603 1.00 19.31 88 PRO A C 1
ATOM 578 O O . PRO A 1 88 ? -21.331 -28.548 -62.732 1.00 19.31 88 PRO A O 1
ATOM 582 N N . LEU A 1 89 ? -22.324 -29.573 -60.995 1.00 18.74 89 LEU A N 1
ATOM 583 C CA . LEU A 1 89 ? -22.280 -30.899 -61.594 1.00 18.74 89 LEU A CA 1
ATOM 584 C C . LEU A 1 89 ? -23.485 -31.203 -62.472 1.00 18.74 89 LEU A C 1
ATOM 585 O O . LEU A 1 89 ? -23.495 -32.235 -63.148 1.00 18.74 89 LEU A O 1
ATOM 590 N N . SER A 1 90 ? -24.498 -30.340 -62.481 1.00 21.01 90 SER A N 1
ATOM 591 C CA . SER A 1 90 ? -25.718 -30.575 -63.241 1.00 21.01 90 SER A CA 1
ATOM 592 C C . SER A 1 90 ? -25.835 -29.678 -64.462 1.00 21.01 90 SER A C 1
ATOM 593 O O . SER A 1 90 ? -26.483 -30.051 -65.444 1.00 21.01 90 SER A O 1
ATOM 596 N N . GLU A 1 91 ? -25.229 -28.491 -64.419 1.00 24.01 91 GLU A N 1
ATOM 597 C CA . GLU A 1 91 ? -25.268 -27.551 -65.542 1.00 24.01 91 GLU A CA 1
ATOM 598 C C . GLU A 1 91 ? -24.726 -28.110 -66.854 1.00 24.01 91 GLU A C 1
ATOM 599 O O . GLU A 1 91 ? -25.324 -27.826 -67.900 1.00 24.01 91 GLU A O 1
ATOM 605 N N . PRO A 1 92 ? -23.614 -28.879 -66.889 1.00 21.63 92 PRO A N 1
ATOM 606 C CA . PRO A 1 92 ? -23.136 -29.410 -68.174 1.00 21.63 92 PRO A CA 1
ATOM 607 C C . PRO A 1 92 ? -24.192 -30.174 -68.959 1.00 21.63 92 PRO A C 1
ATOM 608 O O . PRO A 1 92 ? -24.217 -30.113 -70.192 1.00 21.63 92 PRO A O 1
ATOM 612 N N . PHE A 1 93 ? -25.066 -30.899 -68.266 1.00 20.61 93 PHE A N 1
ATOM 613 C CA . PHE A 1 93 ? -26.139 -31.622 -68.934 1.00 20.61 93 PHE A CA 1
ATOM 614 C C . PHE A 1 93 ? -27.268 -30.718 -69.406 1.00 20.61 93 PHE A C 1
ATOM 615 O O . PHE A 1 93 ? -28.067 -31.140 -70.248 1.00 20.61 93 PHE A O 1
ATOM 623 N N . LEU A 1 94 ? -27.357 -29.492 -68.890 1.00 22.16 94 LEU A N 1
ATOM 624 C CA . LEU A 1 94 ? -28.473 -28.596 -69.174 1.00 22.16 94 LEU A CA 1
ATOM 625 C C . LEU A 1 94 ? -28.064 -27.385 -70.005 1.00 22.16 94 LEU A C 1
ATOM 626 O O . LEU A 1 94 ? -28.865 -26.461 -70.178 1.00 22.16 94 LEU A O 1
ATOM 631 N N . SER A 1 95 ? -26.841 -27.365 -70.527 1.00 24.74 95 SER A N 1
ATOM 632 C CA . SER A 1 95 ? -26.369 -26.191 -71.250 1.00 24.74 95 SER A CA 1
ATOM 633 C C . SER A 1 95 ? -26.611 -26.281 -72.749 1.00 24.74 95 SER A C 1
ATOM 634 O O . SER A 1 95 ? -26.644 -25.246 -73.423 1.00 24.74 95 SER A O 1
ATOM 637 N N . SER A 1 96 ? -26.782 -27.484 -73.286 1.00 23.81 96 SER A N 1
ATOM 638 C CA . SER A 1 96 ? -26.936 -27.506 -74.733 1.00 23.81 96 SER A CA 1
ATOM 639 C C . SER A 1 96 ? -28.346 -27.924 -75.123 1.00 23.81 96 SER A C 1
ATOM 640 O O . SER A 1 96 ? -28.976 -28.717 -74.416 1.00 23.81 96 SER A O 1
ATOM 643 N N . PRO A 1 97 ? -28.860 -27.399 -76.237 1.00 23.26 97 PRO A N 1
ATOM 644 C CA . PRO A 1 97 ? -30.196 -27.797 -76.699 1.00 23.26 97 PRO A CA 1
ATOM 645 C C . PRO A 1 97 ? -30.296 -29.286 -76.988 1.00 23.26 97 PRO A C 1
ATOM 646 O O . PRO A 1 97 ? -31.367 -29.883 -76.842 1.00 23.26 97 PRO A O 1
ATOM 650 N N . LYS A 1 98 ? -29.186 -29.893 -77.402 1.00 22.46 98 LYS A N 1
ATOM 651 C CA . LYS A 1 98 ? -29.111 -31.330 -77.636 1.00 22.46 98 LYS A CA 1
ATOM 652 C C . LYS A 1 98 ? -28.213 -31.936 -76.572 1.00 22.46 98 LYS A C 1
ATOM 653 O O . LYS A 1 98 ? -27.046 -31.549 -76.452 1.00 22.46 98 LYS A O 1
ATOM 659 N N . LEU A 1 99 ? -28.750 -32.884 -75.806 1.00 20.21 99 LEU A N 1
ATOM 660 C CA . LEU A 1 99 ? -28.001 -33.455 -74.694 1.00 20.21 99 LEU A CA 1
ATOM 661 C C . LEU A 1 99 ? -26.920 -34.402 -75.198 1.00 20.21 99 LEU A C 1
ATOM 662 O O . LEU A 1 99 ? -25.728 -34.154 -74.994 1.00 20.21 99 LEU A O 1
ATOM 667 N N . PHE A 1 100 ? -27.322 -35.484 -75.862 1.00 19.80 100 PHE A N 1
ATOM 668 C CA . PHE A 1 100 ? -26.361 -36.462 -76.353 1.00 19.80 100 PHE A CA 1
ATOM 669 C C . PHE A 1 100 ? -25.853 -36.079 -77.734 1.00 19.80 100 PHE A C 1
ATOM 670 O O . PHE A 1 100 ? -26.646 -35.765 -78.627 1.00 19.80 100 PHE A O 1
ATOM 678 N N . LYS A 1 101 ? -24.539 -36.100 -77.920 1.00 21.00 101 LYS A N 1
ATOM 679 C CA . LYS A 1 101 ? -23.932 -35.928 -79.236 1.00 21.00 101 LYS A CA 1
ATOM 680 C C . LYS A 1 101 ? -23.336 -37.276 -79.626 1.00 21.00 101 LYS A C 1
ATOM 681 O O . LYS A 1 101 ? -22.627 -37.910 -78.840 1.00 21.00 101 LYS A O 1
ATOM 687 N N . LEU A 1 102 ? -23.679 -37.745 -80.821 1.00 21.10 102 LEU A N 1
ATOM 688 C CA . LEU A 1 102 ? -23.165 -39.008 -81.332 1.00 21.10 102 LEU A CA 1
ATOM 689 C C . LEU A 1 102 ? -22.300 -38.737 -82.554 1.00 21.10 102 LEU A C 1
ATOM 690 O O . LEU A 1 102 ? -22.772 -38.159 -83.539 1.00 21.10 102 LEU A O 1
ATOM 695 N N . THR A 1 103 ? -21.046 -39.151 -82.490 1.00 21.53 103 THR A N 1
ATOM 696 C CA . THR A 1 103 ? -20.157 -38.971 -83.628 1.00 21.53 103 THR A CA 1
ATOM 697 C C . THR A 1 103 ? -19.919 -40.305 -84.308 1.00 21.53 103 THR A C 1
ATOM 698 O O . THR A 1 103 ? -19.813 -41.330 -83.619 1.00 21.53 103 THR A O 1
ATOM 702 N N . PRO A 1 104 ? -19.838 -40.346 -85.635 1.00 22.01 104 PRO A N 1
ATOM 703 C CA . PRO A 1 104 ? -19.537 -41.611 -86.310 1.00 22.01 104 PRO A CA 1
ATOM 704 C C . PRO A 1 104 ? -18.135 -42.086 -85.971 1.00 22.01 104 PRO A C 1
ATOM 705 O O . PRO A 1 104 ? -17.234 -41.292 -85.698 1.00 22.01 104 PRO A O 1
ATOM 709 N N . VAL A 1 105 ? -17.956 -43.405 -85.988 1.00 22.84 105 VAL A N 1
ATOM 710 C CA . VAL A 1 105 ? -16.656 -44.003 -85.713 1.00 22.84 105 VAL A CA 1
ATOM 711 C C . VAL A 1 105 ? -15.839 -44.012 -86.996 1.00 22.84 105 VAL A C 1
ATOM 712 O O . VAL A 1 105 ? -14.746 -43.439 -87.055 1.00 22.84 105 VAL A O 1
ATOM 716 N N . THR A 1 106 ? -16.364 -44.661 -88.030 1.00 24.19 106 THR A N 1
ATOM 717 C CA . THR A 1 106 ? -15.731 -44.682 -89.339 1.00 24.19 106 THR A CA 1
ATOM 718 C C . THR A 1 106 ? -16.486 -43.742 -90.279 1.00 24.19 106 THR A C 1
ATOM 719 O O . THR A 1 106 ? -17.445 -43.076 -89.885 1.00 24.19 106 THR A O 1
ATOM 723 N N . TRP A 1 107 ? -16.060 -43.679 -91.540 1.00 24.81 107 TRP A N 1
ATOM 724 C CA . TRP A 1 107 ? -16.661 -42.733 -92.474 1.00 24.81 107 TRP A CA 1
ATOM 725 C C . TRP A 1 107 ? -18.031 -43.200 -92.955 1.00 24.81 107 TRP A C 1
ATOM 726 O O . TRP A 1 107 ? -18.891 -42.377 -93.290 1.00 24.81 107 TRP A O 1
ATOM 737 N N . GLU A 1 108 ? -18.257 -44.514 -93.003 1.00 25.60 108 GLU A N 1
ATOM 738 C CA . GLU A 1 108 ? -19.547 -45.027 -93.450 1.00 25.60 108 GLU A CA 1
ATOM 739 C C . GLU A 1 108 ? -20.629 -44.939 -92.380 1.00 25.60 108 GLU A C 1
ATOM 740 O O . GLU A 1 108 ? -21.804 -45.141 -92.700 1.00 25.60 108 GLU A O 1
ATOM 746 N N . ASP A 1 109 ? -20.270 -44.640 -91.133 1.00 25.32 109 ASP A N 1
ATOM 747 C CA . ASP A 1 109 ? -21.211 -44.622 -90.022 1.00 25.32 109 ASP A CA 1
ATOM 748 C C . ASP A 1 109 ? -21.911 -43.276 -89.858 1.00 25.32 109 ASP A C 1
ATOM 749 O O . ASP A 1 109 ? -22.692 -43.108 -88.913 1.00 25.32 109 ASP A O 1
ATOM 754 N N . GLU A 1 110 ? -21.642 -42.317 -90.745 1.00 24.89 110 GLU A N 1
ATOM 755 C CA . GLU A 1 110 ? -22.103 -40.943 -90.575 1.00 24.89 110 GLU A CA 1
ATOM 756 C C . GLU A 1 110 ? -23.622 -40.812 -90.623 1.00 24.89 110 GLU A C 1
ATOM 757 O O . GLU A 1 110 ? -24.210 -40.155 -89.758 1.00 24.89 110 GLU A O 1
ATOM 763 N N . GLN A 1 111 ? -24.274 -41.417 -91.621 1.00 23.98 111 GLN A N 1
ATOM 764 C CA . GLN A 1 111 ? -25.725 -41.300 -91.726 1.00 23.98 111 GLN A CA 1
ATOM 765 C C . GLN A 1 111 ? -26.422 -41.969 -90.549 1.00 23.98 111 GLN A C 1
ATOM 766 O O . GLN A 1 111 ? -27.379 -41.417 -89.990 1.00 23.98 111 GLN A O 1
ATOM 772 N N . ALA A 1 112 ? -25.957 -43.157 -90.159 1.00 21.76 112 ALA A N 1
ATOM 773 C CA . ALA A 1 112 ? -26.533 -43.845 -89.013 1.00 21.76 112 ALA A CA 1
ATOM 774 C C . ALA A 1 112 ? -26.353 -43.053 -87.727 1.00 21.76 112 ALA A C 1
ATOM 775 O O . ALA A 1 112 ? -27.292 -42.956 -86.930 1.00 21.76 112 ALA A O 1
ATOM 777 N N . ALA A 1 113 ? -25.169 -42.475 -87.508 1.00 22.11 113 ALA A N 1
ATOM 778 C CA . ALA A 1 113 ? -24.953 -41.638 -86.337 1.00 22.11 113 ALA A CA 1
ATOM 779 C C . ALA A 1 113 ? -25.833 -40.400 -86.338 1.00 22.11 113 ALA A C 1
ATOM 780 O O . ALA A 1 113 ? -26.378 -40.047 -85.288 1.00 22.11 113 ALA A O 1
ATOM 782 N N . ARG A 1 114 ? -25.991 -39.741 -87.488 1.00 22.47 114 ARG A N 1
ATOM 783 C CA . ARG A 1 114 ? -26.881 -38.588 -87.565 1.00 22.47 114 ARG A CA 1
ATOM 784 C C . ARG A 1 114 ? -28.318 -38.969 -87.235 1.00 22.47 114 ARG A C 1
ATOM 785 O O . ARG A 1 114 ? -28.986 -38.270 -86.463 1.00 22.47 114 ARG A O 1
ATOM 793 N N . GLN A 1 115 ? -28.803 -40.078 -87.795 1.00 21.28 115 GLN A N 1
ATOM 794 C CA . GLN A 1 115 ? -30.168 -40.516 -87.515 1.00 21.28 115 GLN A CA 1
ATOM 795 C C . GLN A 1 115 ? -30.351 -40.843 -86.038 1.00 21.28 115 GLN A C 1
ATOM 796 O O . GLN A 1 115 ? -31.338 -40.431 -85.414 1.00 21.28 115 GLN A O 1
ATOM 802 N N . ASN A 1 116 ? -29.412 -41.592 -85.464 1.00 21.28 116 ASN A N 1
ATOM 803 C CA . ASN A 1 116 ? -29.518 -42.000 -84.071 1.00 21.28 116 ASN A CA 1
ATOM 804 C C . ASN A 1 116 ? -29.486 -40.788 -83.153 1.00 21.28 116 ASN A C 1
ATOM 805 O O . ASN A 1 116 ? -30.254 -40.721 -82.189 1.00 21.28 116 ASN A O 1
ATOM 810 N N . GLU A 1 117 ? -28.608 -39.824 -83.441 1.00 21.46 117 GLU A N 1
ATOM 811 C CA . GLU A 1 117 ? -28.567 -38.607 -82.639 1.00 21.46 117 GLU A CA 1
ATOM 812 C C . GLU A 1 117 ? -29.873 -37.835 -82.750 1.00 21.46 117 GLU A C 1
ATOM 813 O O . GLU A 1 117 ? -30.425 -37.382 -81.742 1.00 21.46 117 GLU A O 1
ATOM 819 N N . LEU A 1 118 ? -30.397 -37.692 -83.970 1.00 20.77 118 LEU A N 1
ATOM 820 C CA . LEU A 1 118 ? -31.624 -36.928 -84.163 1.00 20.77 118 LEU A CA 1
ATOM 821 C C . LEU A 1 118 ? -32.837 -37.579 -83.516 1.00 20.77 118 LEU A C 1
ATOM 822 O O . LEU A 1 118 ? -33.760 -36.861 -83.117 1.00 20.77 118 LEU A O 1
ATOM 827 N N . VAL A 1 119 ? -32.867 -38.905 -83.402 1.00 19.78 119 VAL A N 1
ATOM 828 C CA . VAL A 1 119 ? -33.960 -39.604 -82.744 1.00 19.78 119 VAL A CA 1
ATOM 829 C C . VAL A 1 119 ? -33.805 -39.598 -81.228 1.00 19.78 119 VAL A C 1
ATOM 830 O O . VAL A 1 119 ? -34.780 -39.385 -80.501 1.00 19.78 119 VAL A O 1
ATOM 834 N N . LEU A 1 120 ? -32.589 -39.825 -80.727 1.00 19.70 120 LEU A N 1
ATOM 835 C CA . LEU A 1 120 ? -32.395 -39.923 -79.290 1.00 19.70 120 LEU A CA 1
ATOM 836 C C . LEU A 1 120 ? -32.325 -38.559 -78.615 1.00 19.70 120 LEU A C 1
ATOM 837 O O . LEU A 1 120 ? -32.528 -38.481 -77.399 1.00 19.70 120 LEU A O 1
ATOM 842 N N . ASN A 1 121 ? -32.070 -37.484 -79.362 1.00 20.53 121 ASN A N 1
ATOM 843 C CA . ASN A 1 121 ? -32.182 -36.132 -78.837 1.00 20.53 121 ASN A CA 1
ATOM 844 C C . ASN A 1 121 ? -33.613 -35.625 -78.875 1.00 20.53 121 ASN A C 1
ATOM 845 O O . ASN A 1 121 ? -33.916 -34.599 -78.259 1.00 20.53 121 ASN A O 1
ATOM 850 N N . TYR A 1 122 ? -34.496 -36.319 -79.589 1.00 21.03 122 TYR A N 1
ATOM 851 C CA . TYR A 1 122 ? -35.922 -36.043 -79.550 1.00 21.03 122 TYR A CA 1
ATOM 852 C C . TYR A 1 122 ? -36.650 -36.843 -78.487 1.00 21.03 122 TYR A C 1
ATOM 853 O O . TYR A 1 122 ? -37.547 -36.306 -77.836 1.00 21.03 122 TYR A O 1
ATOM 862 N N . GLN A 1 123 ? -36.286 -38.112 -78.299 1.00 20.36 123 GLN A N 1
ATOM 863 C CA . GLN A 1 123 ? -36.866 -38.882 -77.206 1.00 20.36 123 GLN A CA 1
ATOM 864 C C . GLN A 1 123 ? -36.502 -38.319 -75.840 1.00 20.36 123 GLN A C 1
ATOM 865 O O . GLN A 1 123 ? -37.327 -38.379 -74.923 1.00 20.36 123 GLN A O 1
ATOM 871 N N . PHE A 1 124 ? -35.300 -37.769 -75.685 1.00 19.92 124 PHE A N 1
ATOM 872 C CA . PHE A 1 124 ? -34.852 -37.196 -74.423 1.00 19.92 124 PHE A CA 1
ATOM 873 C C . PHE A 1 124 ? -35.330 -35.767 -74.217 1.00 19.92 124 PHE A C 1
ATOM 874 O O . PHE A 1 124 ? -35.044 -35.178 -73.172 1.00 19.92 124 PHE A O 1
ATOM 882 N N . ARG A 1 125 ? -36.044 -35.194 -75.186 1.00 21.19 125 ARG A N 1
ATOM 883 C CA . ARG A 1 125 ? -36.558 -33.833 -75.064 1.00 21.19 125 ARG A CA 1
ATOM 884 C C . ARG A 1 125 ? -38.078 -33.845 -74.976 1.00 21.19 125 ARG A C 1
ATOM 885 O O . ARG A 1 125 ? -38.638 -33.241 -74.059 1.00 21.19 125 ARG A O 1
ATOM 893 N N . THR A 1 126 ? -38.766 -34.511 -75.903 1.00 21.66 126 THR A N 1
ATOM 894 C CA . THR A 1 126 ? -40.223 -34.506 -75.889 1.00 21.66 126 THR A CA 1
ATOM 895 C C . THR A 1 126 ? -40.778 -35.407 -74.794 1.00 21.66 126 THR A C 1
ATOM 896 O O . THR A 1 126 ? -41.732 -35.035 -74.101 1.00 21.66 126 THR A O 1
ATOM 900 N N . GLN A 1 127 ? -40.190 -36.588 -74.613 1.00 22.01 127 GLN A N 1
ATOM 901 C CA . GLN A 1 127 ? -40.781 -37.590 -73.735 1.00 22.01 127 GLN A CA 1
ATOM 902 C C . GLN A 1 127 ? -40.306 -37.432 -72.297 1.00 22.01 127 GLN A C 1
ATOM 903 O O . GLN A 1 127 ? -41.117 -37.219 -71.390 1.00 22.01 127 GLN A O 1
ATOM 909 N N . LEU A 1 128 ? -38.998 -37.531 -72.075 1.00 21.63 128 LEU A N 1
ATOM 910 C CA . LEU A 1 128 ? -38.461 -37.411 -70.729 1.00 21.63 128 LEU A CA 1
ATOM 911 C C . LEU A 1 128 ? -38.280 -35.947 -70.353 1.00 21.63 128 LEU A C 1
ATOM 912 O O . LEU A 1 128 ? -37.952 -35.108 -71.195 1.00 21.63 128 LEU A O 1
ATOM 917 N N . ASN A 1 129 ? -38.496 -35.644 -69.077 1.00 20.96 129 ASN A N 1
ATOM 918 C CA . ASN A 1 129 ? -38.247 -34.304 -68.562 1.00 20.96 129 ASN A CA 1
ATOM 919 C C . ASN A 1 129 ? -36.774 -34.189 -68.193 1.00 20.96 129 ASN A C 1
ATOM 920 O O . ASN A 1 129 ? -36.348 -34.704 -67.153 1.00 20.96 129 ASN A O 1
ATOM 925 N N . ARG A 1 130 ? -35.995 -33.519 -69.043 1.00 19.82 130 ARG A N 1
ATOM 926 C CA . ARG A 1 130 ? -34.554 -33.456 -68.830 1.00 19.82 130 ARG A CA 1
ATOM 927 C C . ARG A 1 130 ? -34.198 -32.702 -67.555 1.00 19.82 130 ARG A C 1
ATOM 928 O O . ARG A 1 130 ? -33.316 -33.134 -66.806 1.00 19.82 130 ARG A O 1
ATOM 936 N N . VAL A 1 131 ? -34.876 -31.583 -67.287 1.00 19.19 131 VAL A N 1
ATOM 937 C CA . VAL A 1 131 ? -34.539 -30.774 -66.124 1.00 19.19 131 VAL A CA 1
ATOM 938 C C . VAL A 1 131 ? -34.836 -31.501 -64.820 1.00 19.19 131 VAL A C 1
ATOM 939 O O . VAL A 1 131 ? -34.164 -31.256 -63.814 1.00 19.19 131 VAL A O 1
ATOM 943 N N . LYS A 1 132 ? -35.821 -32.396 -64.806 1.00 19.11 132 LYS A N 1
ATOM 944 C CA . LYS A 1 132 ? -36.097 -33.218 -63.635 1.00 19.11 132 LYS A CA 1
ATOM 945 C C . LYS A 1 132 ? -35.232 -34.470 -63.583 1.00 19.11 132 LYS A C 1
ATOM 946 O O . LYS A 1 132 ? -34.770 -34.855 -62.504 1.00 19.11 132 LYS A O 1
ATOM 952 N N . LEU A 1 133 ? -34.989 -35.106 -64.731 1.00 18.78 133 LEU A N 1
ATOM 953 C CA . LEU A 1 133 ? -34.133 -36.286 -64.754 1.00 18.78 133 LEU A CA 1
ATOM 954 C C . LEU A 1 133 ? -32.719 -35.965 -64.294 1.00 18.78 133 LEU A C 1
ATOM 955 O O . LEU A 1 133 ? -32.165 -36.677 -63.452 1.00 18.78 133 LEU A O 1
ATOM 960 N N . VAL A 1 134 ? -32.123 -34.888 -64.812 1.00 18.91 134 VAL A N 1
ATOM 961 C CA . VAL A 1 134 ? -30.786 -34.492 -64.392 1.00 18.91 134 VAL A CA 1
ATOM 962 C C . VAL A 1 134 ? -30.757 -33.977 -62.963 1.00 18.91 134 VAL A C 1
ATOM 963 O O . VAL A 1 134 ? -29.752 -34.164 -62.266 1.00 18.91 134 VAL A O 1
ATOM 967 N N . ASP A 1 135 ? -31.842 -33.369 -62.487 1.00 19.54 135 ASP A N 1
ATOM 968 C CA . ASP A 1 135 ? -31.904 -32.902 -61.113 1.00 19.54 135 ASP A CA 1
ATOM 969 C C . ASP A 1 135 ? -32.079 -34.031 -60.111 1.00 19.54 135 ASP A C 1
ATOM 970 O O . ASP A 1 135 ? -31.682 -33.871 -58.954 1.00 19.54 135 ASP A O 1
ATOM 975 N N . ASP A 1 136 ? -32.668 -35.154 -60.515 1.00 20.05 136 ASP A N 1
ATOM 976 C CA . ASP A 1 136 ? -32.731 -36.340 -59.673 1.00 20.05 136 ASP A CA 1
ATOM 977 C C . ASP A 1 136 ? -31.581 -37.302 -59.928 1.00 20.05 136 ASP A C 1
ATOM 978 O O . ASP A 1 136 ? -31.446 -38.288 -59.201 1.00 20.05 136 ASP A O 1
ATOM 983 N N . TYR A 1 137 ? -30.761 -37.051 -60.949 1.00 20.21 137 TYR A N 1
ATOM 984 C CA . TYR A 1 137 ? -29.563 -37.845 -61.203 1.00 20.21 137 TYR A CA 1
ATOM 985 C C . TYR A 1 137 ? -28.396 -37.369 -60.344 1.00 20.21 137 TYR A C 1
ATOM 986 O O . TYR A 1 137 ? -27.848 -38.140 -59.548 1.00 20.21 137 TYR A O 1
ATOM 995 N N . VAL A 1 138 ? -28.030 -36.091 -60.467 1.00 20.02 138 VAL A N 1
ATOM 996 C CA . VAL A 1 138 ? -26.947 -35.542 -59.657 1.00 20.02 138 VAL A CA 1
ATOM 997 C C . VAL A 1 138 ? -27.294 -35.588 -58.177 1.00 20.02 138 VAL A C 1
ATOM 998 O O . VAL A 1 138 ? -26.431 -35.870 -57.338 1.00 20.02 138 VAL A O 1
ATOM 1002 N N . HIS A 1 139 ? -28.550 -35.306 -57.828 1.00 21.39 139 HIS A N 1
ATOM 1003 C CA . HIS A 1 139 ? -28.953 -35.332 -56.426 1.00 21.39 139 HIS A CA 1
ATOM 1004 C C . HIS A 1 139 ? -28.876 -36.739 -55.846 1.00 21.39 139 HIS A C 1
ATOM 1005 O O . HIS A 1 139 ? -28.329 -36.938 -54.756 1.00 21.39 139 HIS A O 1
ATOM 1012 N N . SER A 1 140 ? -29.417 -37.726 -56.556 1.00 20.70 140 SER A N 1
ATOM 1013 C CA . SER A 1 140 ? -29.389 -39.100 -56.074 1.00 20.70 140 SER A CA 1
ATOM 1014 C C . SER A 1 140 ? -27.996 -39.702 -56.098 1.00 20.70 140 SER A C 1
ATOM 1015 O O . SER A 1 140 ? -27.755 -40.687 -55.394 1.00 20.70 140 SER A O 1
ATOM 1018 N N . VAL A 1 141 ? -27.077 -39.145 -56.881 1.00 20.03 141 VAL A N 1
ATOM 1019 C CA . VAL A 1 141 ? -25.684 -39.560 -56.818 1.00 20.03 141 VAL A CA 1
ATOM 1020 C C . VAL A 1 141 ? -24.921 -38.899 -55.678 1.00 20.03 141 VAL A C 1
ATOM 1021 O O . VAL A 1 141 ? -24.152 -39.588 -54.987 1.00 20.03 141 VAL A O 1
ATOM 1025 N N . CYS A 1 142 ? -25.116 -37.604 -55.427 1.00 20.88 142 CYS A N 1
ATOM 1026 C CA . CYS A 1 142 ? -24.368 -36.899 -54.397 1.00 20.88 142 CYS A CA 1
ATOM 1027 C C . CYS A 1 142 ? -24.958 -37.045 -53.000 1.00 20.88 142 CYS A C 1
ATOM 1028 O O . CYS A 1 142 ? -24.276 -36.713 -52.026 1.00 20.88 142 CYS A O 1
ATOM 1031 N N . ASP A 1 143 ? -26.192 -37.530 -52.873 1.00 24.17 143 ASP A N 1
ATOM 1032 C CA . ASP A 1 143 ? -26.810 -37.718 -51.566 1.00 24.17 143 ASP A CA 1
ATOM 1033 C C . ASP A 1 143 ? -26.694 -39.134 -51.033 1.00 24.17 143 ASP A C 1
ATOM 1034 O O . ASP A 1 143 ? -26.514 -39.312 -49.828 1.00 24.17 143 ASP A O 1
ATOM 1039 N N . ASP A 1 144 ? -26.793 -40.141 -51.894 1.00 24.47 144 ASP A N 1
ATOM 1040 C CA . ASP A 1 144 ? -26.772 -41.536 -51.478 1.00 24.47 144 ASP A CA 1
ATOM 1041 C C . ASP A 1 144 ? -25.449 -42.227 -51.754 1.00 24.47 144 ASP A C 1
ATOM 1042 O O . ASP A 1 144 ? -25.043 -43.100 -50.985 1.00 24.47 144 ASP A O 1
ATOM 1047 N N . GLY A 1 145 ? -24.763 -41.862 -52.831 1.00 22.01 145 GLY A N 1
ATOM 1048 C CA . GLY A 1 145 ? -23.513 -42.506 -53.174 1.00 22.01 145 GLY A CA 1
ATOM 1049 C C . GLY A 1 145 ? -23.563 -43.207 -54.514 1.00 22.01 145 GLY A C 1
ATOM 1050 O O . GLY A 1 145 ? -22.549 -43.302 -55.209 1.00 22.01 145 GLY A O 1
ATOM 1051 N N . THR A 1 146 ? -24.737 -43.705 -54.887 1.00 21.66 146 THR A N 1
ATOM 1052 C CA . THR A 1 146 ? -24.935 -44.397 -56.151 1.00 21.66 146 THR A CA 1
ATOM 1053 C C . THR A 1 146 ? -26.221 -43.918 -56.810 1.00 21.66 146 THR A C 1
ATOM 1054 O O . THR A 1 146 ? -27.114 -43.365 -56.165 1.00 21.66 146 THR A O 1
ATOM 1058 N N . GLY A 1 147 ? -26.304 -44.142 -58.118 1.00 21.89 147 GLY A N 1
ATOM 1059 C CA . GLY A 1 147 ? -27.384 -43.601 -58.917 1.00 21.89 147 GLY A CA 1
ATOM 1060 C C . GLY A 1 147 ? -28.096 -44.620 -59.781 1.00 21.89 147 GLY A C 1
ATOM 1061 O O . GLY A 1 147 ? -28.398 -44.332 -60.942 1.00 21.89 147 GLY A O 1
ATOM 1062 N N . ILE A 1 148 ? -28.335 -45.820 -59.240 1.00 21.68 148 ILE A N 1
ATOM 1063 C CA . ILE A 1 148 ? -28.946 -46.896 -60.015 1.00 21.68 148 ILE A CA 1
ATOM 1064 C C . ILE A 1 148 ? -30.194 -46.393 -60.721 1.00 21.68 148 ILE A C 1
ATOM 1065 O O . ILE A 1 148 ? -31.136 -45.905 -60.086 1.00 21.68 148 ILE A O 1
ATOM 1070 N N . ALA A 1 149 ? -30.203 -46.508 -62.048 1.00 20.80 149 ALA A N 1
ATOM 1071 C CA . ALA A 1 149 ? -31.303 -46.027 -62.871 1.00 20.80 149 ALA A CA 1
ATOM 1072 C C . ALA A 1 149 ? -31.685 -47.109 -63.866 1.00 20.80 149 ALA A C 1
ATOM 1073 O O . ALA A 1 149 ? -30.809 -47.733 -64.469 1.00 20.80 149 ALA A O 1
ATOM 1075 N N . ARG A 1 150 ? -32.985 -47.328 -64.038 1.00 22.67 150 ARG A N 1
ATOM 1076 C CA . ARG A 1 150 ? -33.476 -48.369 -64.927 1.00 22.67 150 ARG A CA 1
ATOM 1077 C C . ARG A 1 150 ? -33.833 -47.775 -66.282 1.00 22.67 150 ARG A C 1
ATOM 1078 O O . ARG A 1 150 ? -34.551 -46.773 -66.359 1.00 22.67 150 ARG A O 1
ATOM 1086 N N . VAL A 1 151 ? -33.334 -48.396 -67.345 1.00 23.05 151 VAL A N 1
ATOM 1087 C CA . VAL A 1 151 ? -33.641 -47.995 -68.713 1.00 23.05 151 VAL A CA 1
ATOM 1088 C C . VAL A 1 151 ? -34.525 -49.083 -69.311 1.00 23.05 151 VAL A C 1
ATOM 1089 O O . VAL A 1 151 ? -34.065 -50.187 -69.611 1.00 23.05 151 VAL A O 1
ATOM 1093 N N . GLY A 1 152 ? -35.812 -48.777 -69.474 1.00 25.21 152 GLY A N 1
ATOM 1094 C CA . GLY A 1 152 ? -36.773 -49.707 -70.002 1.00 25.21 152 GLY A CA 1
ATOM 1095 C C . GLY A 1 152 ? -37.374 -49.250 -71.315 1.00 25.21 152 GLY A C 1
ATOM 1096 O O . GLY A 1 152 ? -36.796 -48.442 -72.054 1.00 25.21 152 GLY A O 1
ATOM 1097 N N . TRP A 1 153 ? -38.558 -49.779 -71.612 1.00 26.99 153 TRP A N 1
ATOM 1098 C CA . TRP A 1 153 ? -39.277 -49.424 -72.828 1.00 26.99 153 TRP A CA 1
ATOM 1099 C C . TRP A 1 153 ? -40.770 -49.504 -72.557 1.00 26.99 153 TRP A C 1
ATOM 1100 O O . TRP A 1 153 ? -41.275 -50.566 -72.182 1.00 26.99 153 TRP A O 1
ATOM 1111 N N . GLU A 1 154 ? -41.465 -48.389 -72.745 1.00 30.26 154 GLU A N 1
ATOM 1112 C CA . GLU A 1 154 ? -42.908 -48.329 -72.558 1.00 30.26 154 GLU A CA 1
ATOM 1113 C C . GLU A 1 154 ? -43.592 -48.602 -73.891 1.00 30.26 154 GLU A C 1
ATOM 1114 O O . GLU A 1 154 ? -43.326 -47.914 -74.882 1.00 30.26 154 GLU A O 1
ATOM 1120 N N . ARG A 1 155 ? -44.467 -49.603 -73.916 1.00 31.25 155 ARG A N 1
ATOM 1121 C CA . ARG A 1 155 ? -45.158 -49.994 -75.135 1.00 31.25 155 ARG A CA 1
ATOM 1122 C C . ARG A 1 155 ? -46.633 -50.199 -74.833 1.00 31.25 155 ARG A C 1
ATOM 1123 O O . ARG A 1 155 ? -46.987 -50.807 -73.820 1.00 31.25 155 ARG A O 1
ATOM 1131 N N . LYS A 1 156 ? -47.492 -49.688 -75.718 1.00 33.64 156 LYS A N 1
ATOM 1132 C CA . LYS A 1 156 ? -48.945 -49.825 -75.593 1.00 33.64 156 LYS A CA 1
ATOM 1133 C C . LYS A 1 156 ? -49.495 -50.204 -76.964 1.00 33.64 156 LYS A C 1
ATOM 1134 O O . LYS A 1 156 ? -49.830 -49.338 -77.774 1.00 33.64 156 LYS A O 1
ATOM 1140 N N . VAL A 1 157 ? -49.587 -51.506 -77.223 1.00 38.63 157 VAL A N 1
ATOM 1141 C CA . VAL A 1 157 ? -50.101 -51.982 -78.504 1.00 38.63 157 VAL A CA 1
ATOM 1142 C C . VAL A 1 157 ? -51.623 -52.067 -78.412 1.00 38.63 157 VAL A C 1
ATOM 1143 O O . VAL A 1 157 ? -52.174 -52.602 -77.446 1.00 38.63 157 VAL A O 1
ATOM 1147 N N . VAL A 1 158 ? -52.306 -51.497 -79.400 1.00 43.56 158 VAL A N 1
ATOM 1148 C CA . VAL A 1 158 ? -53.760 -51.526 -79.485 1.00 43.56 158 VAL A CA 1
ATOM 1149 C C . VAL A 1 158 ? -54.141 -52.119 -80.833 1.00 43.56 158 VAL A C 1
ATOM 1150 O O . VAL A 1 158 ? -53.710 -51.620 -81.878 1.00 43.56 158 VAL A O 1
ATOM 1154 N N . LYS A 1 159 ? -54.948 -53.177 -80.808 1.00 50.24 159 LYS A N 1
ATOM 1155 C CA . LYS A 1 159 ? -55.374 -53.857 -82.030 1.00 50.24 159 LYS A CA 1
ATOM 1156 C C . LYS A 1 159 ? -56.613 -53.152 -82.564 1.00 50.24 159 LYS A C 1
ATOM 1157 O O . LYS A 1 159 ? -57.748 -53.541 -82.283 1.00 50.24 159 LYS A O 1
ATOM 1163 N N . VAL A 1 160 ? -56.395 -52.104 -83.349 1.00 55.84 160 VAL A N 1
ATOM 1164 C CA . VAL A 1 160 ? -57.484 -51.323 -83.921 1.00 55.84 160 VAL A CA 1
ATOM 1165 C C . VAL A 1 160 ? -57.794 -51.860 -85.311 1.00 55.84 160 VAL A C 1
ATOM 1166 O O . VAL A 1 160 ? -56.930 -52.456 -85.967 1.00 55.84 160 VAL A O 1
ATOM 1170 N N . LYS A 1 161 ? -59.034 -51.673 -85.752 1.00 63.32 161 LYS A N 1
ATOM 1171 C CA . LYS A 1 161 ? -59.474 -52.137 -87.061 1.00 63.32 161 LYS A CA 1
ATOM 1172 C C . LYS A 1 161 ? -59.769 -50.931 -87.942 1.00 63.32 161 LYS A C 1
ATOM 1173 O O . LYS A 1 161 ? -60.560 -50.060 -87.566 1.00 63.32 161 LYS A O 1
ATOM 1179 N N . GLN A 1 162 ? -59.137 -50.881 -89.111 1.00 67.20 162 GLN A N 1
ATOM 1180 C CA . GLN A 1 162 ? -59.233 -49.744 -90.013 1.00 67.20 162 GLN A CA 1
ATOM 1181 C C . GLN A 1 162 ? -59.714 -50.198 -91.384 1.00 67.20 162 GLN A C 1
ATOM 1182 O O . GLN A 1 162 ? -59.630 -51.374 -91.746 1.00 67.20 162 GLN A O 1
ATOM 1188 N N . ASP A 1 163 ? -60.222 -49.237 -92.151 1.00 73.87 163 ASP A N 1
ATOM 1189 C CA . ASP A 1 163 ? -60.676 -49.470 -93.516 1.00 73.87 163 ASP A CA 1
ATOM 1190 C C . ASP A 1 163 ? -59.601 -48.984 -94.481 1.00 73.87 163 ASP A C 1
ATOM 1191 O O . ASP A 1 163 ? -59.353 -47.777 -94.582 1.00 73.87 163 ASP A O 1
ATOM 1196 N N . ALA A 1 164 ? -58.972 -49.920 -95.187 1.00 74.14 164 ALA A N 1
ATOM 1197 C CA . ALA A 1 164 ? -57.890 -49.609 -96.105 1.00 74.14 164 ALA A CA 1
ATOM 1198 C C . ALA A 1 164 ? -58.352 -49.786 -97.540 1.00 74.14 164 ALA A C 1
ATOM 1199 O O . ALA A 1 164 ? -58.840 -50.867 -97.895 1.00 74.14 164 ALA A O 1
ATOM 1201 N N . PRO A 1 165 ? -58.239 -48.760 -98.381 1.00 75.39 165 PRO A N 1
ATOM 1202 C CA . PRO A 1 165 ? -58.646 -48.908 -99.784 1.00 75.39 165 PRO A CA 1
ATOM 1203 C C . PRO A 1 165 ? -57.832 -49.984 -100.489 1.00 75.39 165 PRO A C 1
ATOM 1204 O O . PRO A 1 165 ? -56.635 -50.145 -100.241 1.00 75.39 165 PRO A O 1
ATOM 1208 N N . VAL A 1 166 ? -58.494 -50.723 -101.373 1.00 75.97 166 VAL A N 1
ATOM 1209 C CA . VAL A 1 166 ? -57.854 -51.756 -102.180 1.00 75.97 166 VAL A CA 1
ATOM 1210 C C . VAL A 1 166 ? -57.805 -51.262 -103.620 1.00 75.97 166 VAL A C 1
ATOM 1211 O O . VAL A 1 166 ? -58.795 -50.736 -104.142 1.00 75.97 166 VAL A O 1
ATOM 1215 N N . PHE A 1 167 ? -56.648 -51.411 -104.257 1.00 73.75 167 PHE A N 1
ATOM 1216 C CA . PHE A 1 167 ? -56.381 -50.810 -105.553 1.00 73.75 167 PHE A CA 1
ATOM 1217 C C . PHE A 1 167 ? -56.148 -51.882 -106.610 1.00 73.75 167 PHE A C 1
ATOM 1218 O O . PHE A 1 167 ? -55.534 -52.919 -106.345 1.00 73.75 167 PHE A O 1
ATOM 1226 N N . GLN A 1 168 ? -56.649 -51.618 -107.813 1.00 76.96 168 GLN A N 1
ATOM 1227 C CA . GLN A 1 168 ? -56.422 -52.467 -108.975 1.00 76.96 168 GLN A CA 1
ATOM 1228 C C . GLN A 1 168 ? -55.410 -51.789 -109.886 1.00 76.96 168 GLN A C 1
ATOM 1229 O O . GLN A 1 168 ? -55.561 -50.608 -110.214 1.00 76.96 168 GLN A O 1
ATOM 1235 N N . MET A 1 169 ? -54.390 -52.537 -110.295 1.00 76.35 169 MET A N 1
ATOM 1236 C CA . MET A 1 169 ? -53.241 -51.942 -110.958 1.00 76.35 169 MET A CA 1
ATOM 1237 C C . MET A 1 169 ? -53.267 -52.203 -112.458 1.00 76.35 169 MET A C 1
ATOM 1238 O O . MET A 1 169 ? -53.548 -53.321 -112.901 1.00 76.35 169 MET A O 1
ATOM 1243 N N . TYR A 1 170 ? -52.972 -51.163 -113.238 1.00 77.51 170 TYR A N 1
ATOM 1244 C CA . TYR A 1 170 ? -52.844 -51.269 -114.680 1.00 77.51 170 TYR A CA 1
ATOM 1245 C C . TYR A 1 170 ? -51.505 -50.662 -115.082 1.00 77.51 170 TYR A C 1
ATOM 1246 O O . TYR A 1 170 ? -51.145 -49.579 -114.585 1.00 77.51 170 TYR A O 1
ATOM 1255 N N . PRO A 1 171 ? -50.739 -51.316 -115.953 1.00 78.18 171 PRO A N 1
ATOM 1256 C CA . PRO A 1 171 ? -49.443 -50.756 -116.359 1.00 78.18 171 PRO A CA 1
ATOM 1257 C C . PRO A 1 171 ? -49.602 -49.382 -116.994 1.00 78.18 171 PRO A C 1
ATOM 1258 O O . PRO A 1 171 ? -50.587 -49.100 -117.680 1.00 78.18 171 PRO A O 1
ATOM 1262 N N . VAL A 1 172 ? -48.616 -48.518 -116.743 1.00 77.13 172 VAL A N 1
ATOM 1263 C CA . VAL A 1 172 ? -48.679 -47.145 -117.229 1.00 77.13 172 VAL A CA 1
ATOM 1264 C C . VAL A 1 172 ? -48.608 -47.125 -118.752 1.00 77.13 172 VAL A C 1
ATOM 1265 O O . VAL A 1 172 ? -47.806 -47.832 -119.375 1.00 77.13 172 VAL A O 1
ATOM 1269 N N . GLU A 1 173 ? -49.469 -46.310 -119.359 1.00 76.17 173 GLU A N 1
ATOM 1270 C CA . GLU A 1 173 ? -49.492 -46.171 -120.809 1.00 76.17 173 GLU A CA 1
ATOM 1271 C C . GLU A 1 173 ? -49.144 -44.748 -121.224 1.00 76.17 173 GLU A C 1
ATOM 1272 O O . GLU A 1 173 ? -48.238 -44.534 -122.037 1.00 76.17 173 GLU A O 1
ATOM 1274 N N . THR A 1 174 ? -49.852 -43.770 -120.667 1.00 74.59 174 THR A N 1
ATOM 1275 C CA . THR A 1 174 ? -49.607 -42.378 -121.014 1.00 74.59 174 THR A CA 1
ATOM 1276 C C . THR A 1 174 ? -48.346 -41.866 -120.330 1.00 74.59 174 THR A C 1
ATOM 1277 O O . THR A 1 174 ? -47.934 -42.375 -119.285 1.00 74.59 174 THR A O 1
ATOM 1281 N N . GLU A 1 175 ? -47.725 -40.852 -120.936 1.00 73.71 175 GLU A N 1
ATOM 1282 C 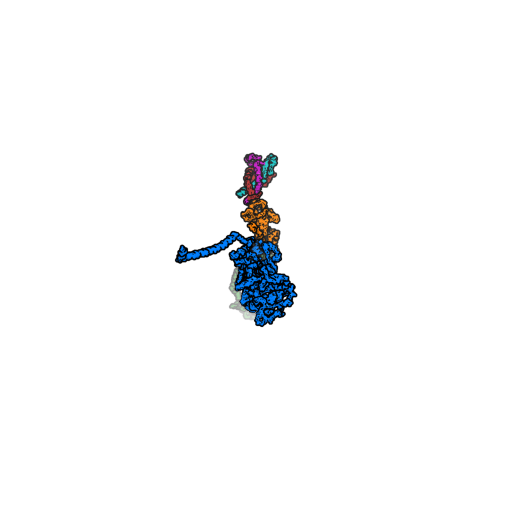CA . GLU A 1 175 ? -46.528 -40.260 -120.347 1.00 73.71 175 GLU A CA 1
ATOM 1283 C C . GLU A 1 175 ? -46.861 -39.424 -119.119 1.00 73.71 175 GLU A C 1
ATOM 1284 O O . GLU A 1 175 ? -46.005 -39.237 -118.246 1.00 73.71 175 GLU A O 1
ATOM 1290 N N . GLU A 1 176 ? -48.089 -38.908 -119.035 1.00 71.97 176 GLU A N 1
ATOM 1291 C CA . GLU A 1 176 ? -48.482 -38.103 -117.882 1.00 71.97 176 GLU A CA 1
ATOM 1292 C C . GLU A 1 176 ? -48.423 -38.922 -116.598 1.00 71.97 176 GLU A C 1
ATOM 1293 O O . GLU A 1 176 ? -47.980 -38.433 -115.552 1.00 71.97 176 GLU A O 1
ATOM 1299 N N . GLN A 1 177 ? -48.868 -40.179 -116.663 1.00 71.27 177 GLN A N 1
ATOM 1300 C CA . GLN A 1 177 ? -48.797 -41.054 -115.497 1.00 71.27 177 GLN A CA 1
ATOM 1301 C C . GLN A 1 177 ? -47.352 -41.278 -115.071 1.00 71.27 177 GLN A C 1
ATOM 1302 O O . GLN A 1 177 ? -47.042 -41.306 -113.875 1.00 71.27 177 GLN A O 1
ATOM 1308 N N . VAL A 1 178 ? -46.452 -41.448 -116.042 1.00 67.78 178 VAL A N 1
ATOM 1309 C CA . VAL A 1 178 ? -45.037 -41.612 -115.724 1.00 67.78 178 VAL A CA 1
ATOM 1310 C C . VAL A 1 178 ? -44.492 -40.356 -115.056 1.00 67.78 178 VAL A C 1
ATOM 1311 O O . VAL A 1 178 ? -43.701 -40.431 -114.109 1.00 67.78 178 VAL A O 1
ATOM 1315 N N . GLN A 1 179 ? -44.906 -39.182 -115.537 1.00 65.45 179 GLN A N 1
ATOM 1316 C CA . GLN A 1 179 ? -44.469 -37.931 -114.924 1.00 65.45 179 GLN A CA 1
ATOM 1317 C C . GLN A 1 179 ? -44.958 -37.824 -113.484 1.00 65.45 179 GLN A C 1
ATOM 1318 O O . GLN A 1 179 ? -44.210 -37.410 -112.590 1.00 65.45 179 GLN A O 1
ATOM 1324 N N . ILE A 1 180 ? -46.218 -38.193 -113.241 1.00 62.75 180 ILE A N 1
ATOM 1325 C CA . ILE A 1 180 ? -46.759 -38.154 -111.883 1.00 62.75 180 ILE A CA 1
ATOM 1326 C C . ILE A 1 180 ? -46.000 -39.123 -110.985 1.00 62.75 180 ILE A C 1
ATOM 1327 O O . ILE A 1 180 ? -45.676 -38.810 -109.833 1.00 62.75 180 ILE A O 1
ATOM 1332 N N . LEU A 1 181 ? -45.712 -40.319 -111.502 1.00 59.20 181 LEU A N 1
ATOM 1333 C CA . LEU A 1 181 ? -44.958 -41.298 -110.727 1.00 59.20 181 LEU A CA 1
ATOM 1334 C C . LEU A 1 181 ? -43.567 -40.782 -110.385 1.00 59.20 181 LEU A C 1
ATOM 1335 O O . LEU A 1 181 ? -43.096 -40.954 -109.256 1.00 59.20 181 LEU A O 1
ATOM 1340 N N . GLN A 1 182 ? -42.894 -40.154 -111.349 1.00 57.92 182 GLN A N 1
ATOM 1341 C CA . GLN A 1 182 ? -41.560 -39.622 -111.092 1.00 57.92 182 GLN A CA 1
ATOM 1342 C C . GLN A 1 182 ? -41.602 -38.496 -110.067 1.00 57.92 182 GLN A C 1
ATOM 1343 O O . GLN A 1 182 ? -40.734 -38.413 -109.189 1.00 57.92 182 GLN A O 1
ATOM 1349 N N . GLN A 1 183 ? -42.603 -37.617 -110.164 1.00 56.59 183 GLN A N 1
ATOM 1350 C CA . GLN A 1 183 ? -42.735 -36.542 -109.186 1.00 56.59 183 GLN A CA 1
ATOM 1351 C C . GLN A 1 183 ? -42.986 -37.096 -107.791 1.00 56.59 183 GLN A C 1
ATOM 1352 O O . GLN A 1 183 ? -42.401 -36.620 -106.809 1.00 56.59 183 GLN A O 1
ATOM 1358 N N . ALA A 1 184 ? -43.852 -38.105 -107.683 1.00 53.08 184 ALA A N 1
ATOM 1359 C CA . ALA A 1 184 ? -44.126 -38.712 -106.386 1.00 53.08 184 ALA A CA 1
ATOM 1360 C C . ALA A 1 184 ? -42.887 -39.400 -105.828 1.00 53.08 184 ALA A C 1
ATOM 1361 O O . ALA A 1 184 ? -42.610 -39.320 -104.627 1.00 53.08 184 ALA A O 1
ATOM 1363 N N . LEU A 1 185 ? -42.125 -40.079 -106.688 1.00 52.07 185 LEU A N 1
ATOM 1364 C CA . LEU A 1 185 ? -40.885 -40.705 -106.248 1.00 52.07 185 LEU A CA 1
ATOM 1365 C C . LEU A 1 185 ? -39.874 -39.684 -105.753 1.00 52.07 185 LEU A C 1
ATOM 1366 O O . LEU A 1 185 ? -39.219 -39.920 -104.733 1.00 52.07 185 LEU A O 1
ATOM 1371 N N . ASP A 1 186 ? -39.728 -38.560 -106.453 1.00 50.65 186 ASP A N 1
ATOM 1372 C CA . ASP A 1 186 ? -38.823 -37.507 -106.009 1.00 50.65 186 ASP A CA 1
ATOM 1373 C C . ASP A 1 186 ? -39.272 -36.883 -104.695 1.00 50.65 186 ASP A C 1
ATOM 1374 O O . ASP A 1 186 ? -38.438 -36.599 -103.827 1.00 50.65 186 ASP A O 1
ATOM 1379 N N . LEU A 1 187 ? -40.576 -36.665 -104.529 1.00 47.31 187 LEU A N 1
ATOM 1380 C CA . LEU A 1 187 ? -41.085 -36.121 -103.277 1.00 47.31 187 LEU A CA 1
ATOM 1381 C C . LEU A 1 187 ? -40.989 -37.109 -102.123 1.00 47.31 187 LEU A C 1
ATOM 1382 O O . LEU A 1 187 ? -40.874 -36.677 -100.972 1.00 47.31 187 LEU A O 1
ATOM 1387 N N . GLN A 1 188 ? -41.025 -38.412 -102.397 1.00 47.58 188 GLN A N 1
ATOM 1388 C CA . GLN A 1 188 ? -40.860 -39.432 -101.374 1.00 47.58 188 GLN A CA 1
ATOM 1389 C C . GLN A 1 188 ? -39.419 -39.560 -100.907 1.00 47.58 188 GLN A C 1
ATOM 1390 O O . GLN A 1 188 ? -39.166 -40.206 -99.885 1.00 47.58 188 GLN A O 1
ATOM 1396 N N . ALA A 1 189 ? -38.475 -38.963 -101.620 1.00 45.53 189 ALA A N 1
ATOM 1397 C CA . ALA A 1 189 ? -37.070 -39.001 -101.243 1.00 45.53 189 ALA A CA 1
ATOM 1398 C C . ALA A 1 189 ? -36.549 -37.662 -100.750 1.00 45.53 189 ALA A C 1
ATOM 1399 O O . ALA A 1 189 ? -35.616 -37.631 -99.945 1.00 45.53 189 ALA A O 1
ATOM 1401 N N . GLN A 1 190 ? -37.126 -36.552 -101.211 1.00 45.61 190 GLN A N 1
ATOM 1402 C CA . GLN A 1 190 ? -36.665 -35.246 -100.754 1.00 45.61 190 GLN A CA 1
ATOM 1403 C C . GLN A 1 190 ? -37.404 -34.799 -99.498 1.00 45.61 190 GLN A C 1
ATOM 1404 O O . GLN A 1 190 ? -36.778 -34.385 -98.516 1.00 45.61 190 GLN A O 1
ATOM 1410 N N . ASN A 1 191 ? -38.733 -34.874 -99.509 1.00 44.00 191 ASN A N 1
ATOM 1411 C CA . ASN A 1 191 ? -39.568 -34.421 -98.397 1.00 44.00 191 ASN A CA 1
ATOM 1412 C C . ASN A 1 191 ? -40.544 -35.527 -98.017 1.00 44.00 191 ASN A C 1
ATOM 1413 O O . ASN A 1 191 ? -41.700 -35.531 -98.457 1.00 44.00 191 ASN A O 1
ATOM 1418 N N . PRO A 1 192 ? -40.105 -36.493 -97.200 1.00 41.95 192 PRO A N 1
ATOM 1419 C CA . PRO A 1 192 ? -40.981 -37.615 -96.837 1.00 41.95 192 PRO A CA 1
ATOM 1420 C C . PRO A 1 192 ? -42.292 -37.181 -96.201 1.00 41.95 192 PRO A C 1
ATOM 1421 O O . PRO A 1 192 ? -43.346 -37.754 -96.494 1.00 41.95 192 PRO A O 1
ATOM 1425 N N . ARG A 1 193 ? -42.245 -36.167 -95.334 1.00 42.18 193 ARG A N 1
ATOM 1426 C CA . ARG A 1 193 ? -43.477 -35.660 -94.735 1.00 42.18 193 ARG A CA 1
ATOM 1427 C C . ARG A 1 193 ? -44.357 -34.984 -95.779 1.00 42.18 193 ARG A C 1
ATOM 1428 O O . ARG A 1 193 ? -45.585 -35.140 -95.767 1.00 42.18 193 ARG A O 1
ATOM 1436 N N . GLY A 1 194 ? -43.746 -34.215 -96.683 1.00 44.09 194 GLY A N 1
ATOM 1437 C CA . GLY A 1 194 ? -44.507 -33.639 -97.780 1.00 44.09 194 GLY A CA 1
ATOM 1438 C C . GLY A 1 194 ? -45.151 -34.702 -98.642 1.00 44.09 194 GLY A C 1
ATOM 1439 O O . GLY A 1 194 ? -46.283 -34.547 -99.103 1.00 44.09 194 GLY A O 1
ATOM 1440 N N . TYR A 1 195 ? -44.439 -35.806 -98.866 1.00 47.36 195 TYR A N 1
ATOM 1441 C CA . TYR A 1 195 ? -45.017 -36.938 -99.579 1.00 47.36 195 TYR A CA 1
ATOM 1442 C C . TYR A 1 195 ? -46.200 -37.516 -98.812 1.00 47.36 195 TYR A C 1
ATOM 1443 O O . TYR A 1 195 ? -47.227 -37.873 -99.399 1.00 47.36 195 TYR A O 1
ATOM 1452 N N . GLU A 1 196 ? -46.064 -37.625 -97.491 1.00 46.89 196 GLU A N 1
ATOM 1453 C CA . GLU A 1 196 ? -47.127 -38.221 -96.691 1.00 46.89 196 GLU A CA 1
ATOM 1454 C C . GLU A 1 196 ? -48.398 -37.384 -96.727 1.00 46.89 196 GLU A C 1
ATOM 1455 O O . GLU A 1 196 ? -49.501 -37.928 -96.851 1.00 46.89 196 GLU A O 1
ATOM 1461 N N . GLU A 1 197 ? -48.271 -36.061 -96.626 1.00 46.02 197 GLU A N 1
ATOM 1462 C CA . GLU A 1 197 ? -49.483 -35.245 -96.558 1.00 46.02 197 GLU A CA 1
ATOM 1463 C C . GLU A 1 197 ? -49.707 -34.392 -97.802 1.00 46.02 197 GLU A C 1
ATOM 1464 O O . GLU A 1 197 ? -50.376 -33.357 -97.730 1.00 46.02 197 GLU A O 1
ATOM 1470 N N . GLN A 1 198 ? -49.160 -34.805 -98.945 1.00 46.96 198 GLN A N 1
ATOM 1471 C CA . GLN A 1 198 ? -49.425 -34.095 -100.190 1.00 46.96 198 GLN A CA 1
ATOM 1472 C C . GLN A 1 198 ? -49.880 -35.042 -101.293 1.00 46.96 198 GLN A C 1
ATOM 1473 O O . GLN A 1 198 ? -50.704 -34.674 -102.136 1.00 46.96 198 GLN A O 1
ATOM 1479 N N . VAL A 1 199 ? -49.348 -36.261 -101.293 1.00 49.91 199 VAL A N 1
ATOM 1480 C CA . VAL A 1 199 ? -49.562 -37.206 -102.382 1.00 49.91 199 VAL A CA 1
ATOM 1481 C C . VAL A 1 199 ? -50.742 -38.115 -102.060 1.00 49.91 199 VAL A C 1
ATOM 1482 O O . VAL A 1 199 ? -50.838 -38.660 -100.956 1.00 49.91 199 VAL A O 1
ATOM 1486 N N . ALA A 1 200 ? -51.646 -38.281 -103.025 1.00 56.03 200 ALA A N 1
ATOM 1487 C CA . ALA A 1 200 ? -52.887 -39.011 -102.809 1.00 56.03 200 ALA A CA 1
ATOM 1488 C C . ALA A 1 200 ? -52.616 -40.500 -102.592 1.00 56.03 200 ALA A C 1
ATOM 1489 O O . ALA A 1 200 ? -51.496 -40.991 -102.748 1.00 56.03 200 ALA A O 1
ATOM 1491 N N . ASP A 1 201 ? -53.678 -41.223 -102.229 1.00 60.15 201 ASP A N 1
ATOM 1492 C CA . ASP A 1 201 ? -53.528 -42.621 -101.831 1.00 60.15 201 ASP A CA 1
ATOM 1493 C C . ASP A 1 201 ? -53.227 -43.525 -103.021 1.00 60.15 201 ASP A C 1
ATOM 1494 O O . ASP A 1 201 ? -52.429 -44.463 -102.905 1.00 60.15 201 ASP A O 1
ATOM 1499 N N . ASP A 1 202 ? -53.870 -43.281 -104.164 1.00 62.36 202 ASP A N 1
ATOM 1500 C CA . ASP A 1 202 ? -53.677 -44.149 -105.324 1.00 62.36 202 ASP A CA 1
ATOM 1501 C C . ASP A 1 202 ? -52.237 -44.089 -105.820 1.00 62.36 202 ASP A C 1
ATOM 1502 O O . ASP A 1 202 ? -51.586 -45.120 -106.028 1.00 62.36 202 ASP A O 1
ATOM 1507 N N . VAL A 1 203 ? -51.720 -42.876 -106.010 1.00 58.11 203 VAL A N 1
ATOM 1508 C CA . VAL A 1 203 ? -50.329 -42.713 -106.413 1.00 58.11 203 VAL A CA 1
ATOM 1509 C C . VAL A 1 203 ? -49.385 -43.160 -105.304 1.00 58.11 203 VAL A C 1
ATOM 1510 O O . VAL A 1 203 ? -48.269 -43.620 -105.576 1.00 58.11 203 VAL A O 1
ATOM 1514 N N . LYS A 1 204 ? -49.817 -43.069 -104.042 1.00 55.96 204 LYS A N 1
ATOM 1515 C CA . LYS A 1 204 ? -49.023 -43.623 -102.949 1.00 55.96 204 LYS A CA 1
ATOM 1516 C C . LYS A 1 204 ? -48.846 -45.129 -103.109 1.00 55.96 204 LYS A C 1
ATOM 1517 O O . LYS A 1 204 ? -47.737 -45.660 -102.968 1.00 55.96 204 LYS A O 1
ATOM 1523 N N . GLU A 1 205 ? -49.939 -45.834 -103.407 1.00 61.81 205 GLU A N 1
ATOM 1524 C CA . GLU A 1 205 ? -49.856 -47.273 -103.633 1.00 61.81 205 GLU A CA 1
ATOM 1525 C C . GLU A 1 205 ? -49.045 -47.583 -104.881 1.00 61.81 205 GLU A C 1
ATOM 1526 O O . GLU A 1 205 ? -48.336 -48.593 -104.936 1.00 61.81 205 GLU A O 1
ATOM 1532 N N . ALA A 1 206 ? -49.144 -46.727 -105.898 1.00 60.54 206 ALA A N 1
ATOM 1533 C CA . ALA A 1 206 ? -48.324 -46.898 -107.092 1.00 60.54 206 ALA A CA 1
ATOM 1534 C C . ALA A 1 206 ? -46.840 -46.822 -106.752 1.00 60.54 206 ALA A C 1
ATOM 1535 O O . ALA A 1 206 ? -46.037 -47.645 -107.208 1.00 60.54 206 ALA A O 1
ATOM 1537 N N . VAL A 1 207 ? -46.462 -45.840 -105.932 1.00 58.03 207 VAL A N 1
ATOM 1538 C CA . VAL A 1 207 ? -45.071 -45.692 -105.513 1.00 58.03 207 VAL A CA 1
ATOM 1539 C C . VAL A 1 207 ? -44.634 -46.891 -104.683 1.00 58.03 207 VAL A C 1
ATOM 1540 O O . VAL A 1 207 ? -43.516 -47.400 -104.838 1.00 58.03 207 VAL A O 1
ATOM 1544 N N . ASN A 1 208 ? -45.501 -47.352 -103.778 1.00 60.42 208 ASN A N 1
ATOM 1545 C CA . ASN A 1 208 ? -45.160 -48.512 -102.960 1.00 60.42 208 ASN A CA 1
ATOM 1546 C C . ASN A 1 208 ? -44.944 -49.749 -103.824 1.00 60.42 208 ASN A C 1
ATOM 1547 O O . ASN A 1 208 ? -43.998 -50.513 -103.603 1.00 60.42 208 ASN A O 1
ATOM 1552 N N . TYR A 1 209 ? -45.808 -49.959 -104.817 1.00 63.45 209 TYR A N 1
ATOM 1553 C CA . TYR A 1 209 ? -45.643 -51.089 -105.724 1.00 63.45 209 TYR A CA 1
ATOM 1554 C C . TYR A 1 209 ? -44.355 -50.972 -106.527 1.00 63.45 209 TYR A C 1
ATOM 1555 O O . TYR A 1 209 ? -43.660 -51.971 -106.747 1.00 63.45 209 TYR A O 1
ATOM 1564 N N . PHE A 1 210 ? -44.029 -49.763 -106.989 1.00 61.82 210 PHE A N 1
ATOM 1565 C CA . PHE A 1 210 ? -42.792 -49.579 -107.741 1.00 61.82 210 PHE A CA 1
ATOM 1566 C C . PHE A 1 210 ? -41.581 -49.892 -106.870 1.00 61.82 210 PHE A C 1
ATOM 1567 O O . PHE A 1 210 ? -40.622 -50.523 -107.329 1.00 61.82 210 PHE A O 1
ATOM 1575 N N . ASN A 1 211 ? -41.607 -49.458 -105.609 1.00 60.85 211 ASN A N 1
ATOM 1576 C CA . ASN A 1 211 ? -40.500 -49.759 -104.707 1.00 60.85 211 ASN A CA 1
ATOM 1577 C C . ASN A 1 211 ? -40.428 -51.244 -104.379 1.00 60.85 211 ASN A C 1
ATOM 1578 O O . ASN A 1 211 ? -39.333 -51.777 -104.166 1.00 60.85 211 ASN A O 1
ATOM 1583 N N . GLU A 1 212 ? -41.573 -51.925 -104.333 1.00 65.31 212 GLU A N 1
ATOM 1584 C CA . GLU A 1 212 ? -41.586 -53.344 -103.992 1.00 65.31 212 GLU A CA 1
ATOM 1585 C C . GLU A 1 212 ? -41.090 -54.200 -105.153 1.00 65.31 212 GLU A C 1
ATOM 1586 O O . GLU A 1 212 ? -40.104 -54.931 -105.022 1.00 65.31 212 GLU A O 1
ATOM 1592 N N . THR A 1 213 ? -41.767 -54.120 -106.299 1.00 66.50 213 THR A N 1
ATOM 1593 C CA . THR A 1 213 ? -41.407 -54.959 -107.443 1.00 66.50 213 THR A CA 1
ATOM 1594 C C . THR A 1 213 ? -40.481 -54.224 -108.407 1.00 66.50 213 THR A C 1
ATOM 1595 O O . THR A 1 213 ? -39.359 -54.668 -108.669 1.00 66.50 213 THR A O 1
ATOM 1599 N N . GLY A 1 214 ? -40.935 -53.095 -108.946 1.00 67.27 214 GLY A N 1
ATOM 1600 C CA . GLY A 1 214 ? -40.116 -52.332 -109.868 1.00 67.27 214 GLY A CA 1
ATOM 1601 C C . GLY A 1 214 ? -40.815 -51.965 -111.161 1.00 67.27 214 GLY A C 1
ATOM 1602 O O . GLY A 1 214 ? -40.192 -51.409 -112.070 1.00 67.27 214 GLY A O 1
ATOM 1603 N N . GLU A 1 215 ? -42.105 -52.266 -111.256 1.00 70.73 215 GLU A N 1
ATOM 1604 C CA . GLU A 1 215 ? -42.880 -51.987 -112.459 1.00 70.73 215 GLU A CA 1
ATOM 1605 C C . GLU A 1 215 ? -43.670 -50.699 -112.269 1.00 70.73 215 GLU A C 1
ATOM 1606 O O . GLU A 1 215 ? -44.465 -50.585 -111.330 1.00 70.73 215 GLU A O 1
ATOM 1612 N N . ALA A 1 216 ? -43.453 -49.733 -113.159 1.00 72.94 216 ALA A N 1
ATOM 1613 C CA . ALA A 1 216 ? -44.233 -48.502 -113.133 1.00 72.94 216 ALA A CA 1
ATOM 1614 C C . ALA A 1 216 ? -45.693 -48.815 -113.426 1.00 72.94 216 ALA A C 1
ATOM 1615 O O . ALA A 1 216 ? -46.032 -49.268 -114.523 1.00 72.94 216 ALA A O 1
ATOM 1617 N N . THR A 1 217 ? -46.557 -48.584 -112.439 1.00 73.75 217 THR A N 1
ATOM 1618 C CA . THR A 1 217 ? -47.945 -49.024 -112.532 1.00 73.75 217 THR A CA 1
ATOM 1619 C C . THR A 1 217 ? -48.833 -48.044 -111.785 1.00 73.75 217 THR A C 1
ATOM 1620 O O . THR A 1 217 ? -48.558 -47.723 -110.627 1.00 73.75 217 THR A O 1
ATOM 1624 N N . TYR A 1 218 ? -49.891 -47.570 -112.441 1.00 75.47 218 TYR A N 1
ATOM 1625 C CA . TYR A 1 218 ? -50.872 -46.724 -111.779 1.00 75.47 218 TYR A CA 1
ATOM 1626 C C . TYR A 1 218 ? -52.016 -47.573 -111.221 1.00 75.47 218 TYR A C 1
ATOM 1627 O O . TYR A 1 218 ? -52.154 -48.759 -111.528 1.00 75.47 218 TYR A O 1
ATOM 1636 N N . ALA A 1 219 ? -52.847 -46.948 -110.387 1.00 74.17 219 ALA A N 1
ATOM 1637 C CA . ALA A 1 219 ? -53.847 -47.669 -109.613 1.00 74.17 219 ALA A CA 1
ATOM 1638 C C . ALA A 1 219 ? -55.222 -47.040 -109.777 1.00 74.17 219 ALA A C 1
ATOM 1639 O O . ALA A 1 219 ? -55.342 -45.827 -109.963 1.00 74.17 219 ALA A O 1
ATOM 1641 N N . ILE A 1 220 ? -56.253 -47.880 -109.697 1.00 77.68 220 ILE A N 1
ATOM 1642 C CA . ILE A 1 220 ? -57.650 -47.459 -109.695 1.00 77.68 220 ILE A CA 1
ATOM 1643 C C . ILE A 1 220 ? -58.346 -48.153 -108.532 1.00 77.68 220 ILE A C 1
ATOM 1644 O O . ILE A 1 220 ? -58.194 -49.366 -108.349 1.00 77.68 220 ILE A O 1
ATOM 1649 N N . GLN A 1 221 ? -59.105 -47.387 -107.751 1.00 78.13 221 GLN A N 1
ATOM 1650 C CA . GLN A 1 221 ? -59.749 -47.927 -106.558 1.00 78.13 221 GLN A CA 1
ATOM 1651 C C . GLN A 1 221 ? -60.977 -48.746 -106.934 1.00 78.13 221 GLN A C 1
ATOM 1652 O O . GLN A 1 221 ? -61.910 -48.231 -107.558 1.00 78.13 221 GLN A O 1
ATOM 1658 N N . THR A 1 222 ? -60.976 -50.023 -106.553 1.00 79.04 222 THR A N 1
ATOM 1659 C CA . THR A 1 222 ? -62.139 -50.880 -106.755 1.00 79.04 222 THR A CA 1
ATOM 1660 C C . THR A 1 222 ? -63.099 -50.770 -105.578 1.00 79.04 222 THR A C 1
ATOM 1661 O O . THR A 1 222 ? -64.265 -50.402 -105.751 1.00 79.04 222 THR A O 1
ATOM 1665 N N . GLY A 1 223 ? -62.616 -51.082 -104.379 1.00 77.69 223 GLY A N 1
ATOM 1666 C CA . GLY A 1 223 ? -63.446 -51.031 -103.191 1.00 77.69 223 GLY A CA 1
ATOM 1667 C C . GLY A 1 223 ? -62.662 -50.731 -101.931 1.00 77.69 223 GLY A C 1
ATOM 1668 O O . GLY A 1 223 ? -61.672 -49.993 -101.968 1.00 77.69 223 GLY A O 1
ATOM 1669 N N . THR A 1 224 ? -63.093 -51.297 -100.806 1.00 75.73 224 THR A N 1
ATOM 1670 C CA . THR A 1 224 ? -62.427 -51.091 -99.529 1.00 75.73 224 THR A CA 1
ATOM 1671 C C . THR A 1 224 ? -62.459 -52.381 -98.725 1.00 75.73 224 THR A C 1
ATOM 1672 O O . THR A 1 224 ? -63.489 -53.057 -98.663 1.00 75.73 224 THR A O 1
ATOM 1676 N N . THR A 1 225 ? -61.328 -52.718 -98.113 1.00 73.72 225 THR A N 1
ATOM 1677 C CA . THR A 1 225 ? -61.223 -53.85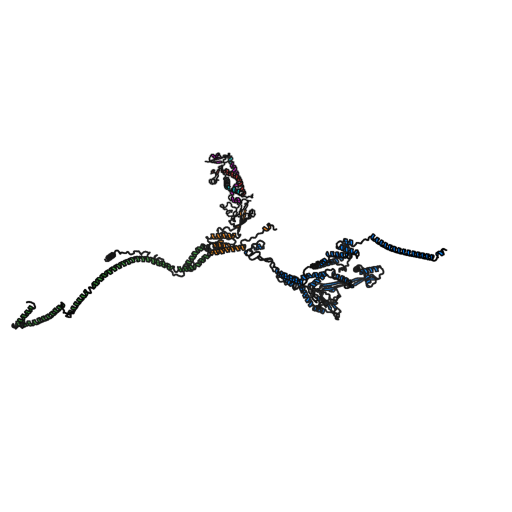0 -97.205 1.00 73.72 225 THR A CA 1
ATOM 1678 C C . THR A 1 225 ? -61.181 -53.340 -95.768 1.00 73.72 225 THR A C 1
ATOM 1679 O O . THR A 1 225 ? -61.190 -52.133 -95.510 1.00 73.72 225 THR A O 1
ATOM 1683 N N . GLU A 1 226 ? -61.134 -54.276 -94.823 1.00 70.33 226 GLU A N 1
ATOM 1684 C CA . GLU A 1 226 ? -61.147 -53.951 -93.398 1.00 70.33 226 GLU A CA 1
ATOM 1685 C C . GLU A 1 226 ? -60.008 -54.719 -92.732 1.00 70.33 226 GLU A C 1
ATOM 1686 O O . GLU A 1 226 ? -60.128 -55.920 -92.476 1.00 70.33 226 GLU A O 1
ATOM 1692 N N . VAL A 1 227 ? -58.902 -54.024 -92.462 1.00 67.12 227 VAL A N 1
ATOM 1693 C CA . VAL A 1 227 ? -57.705 -54.715 -91.907 1.00 67.12 227 VAL A CA 1
ATOM 1694 C C . VAL A 1 227 ? -57.613 -54.453 -90.402 1.00 67.12 227 VAL A C 1
ATOM 1695 O O . VAL A 1 227 ? -58.267 -53.501 -89.932 1.00 67.12 227 VAL A O 1
ATOM 1699 N N . GLU A 1 228 ? -56.846 -55.275 -89.682 1.00 61.48 228 GLU A N 1
ATOM 1700 C CA . GLU A 1 228 ? -56.622 -55.043 -88.234 1.00 61.48 228 GLU A CA 1
ATOM 1701 C C . GLU A 1 228 ? -55.634 -53.874 -88.116 1.00 61.48 228 GLU A C 1
ATOM 1702 O O . GLU A 1 228 ? -56.084 -52.743 -88.359 1.00 61.48 228 GLU A O 1
ATOM 1708 N N . VAL A 1 229 ? -54.361 -54.135 -87.820 1.00 55.09 229 VAL A N 1
ATOM 1709 C CA . VAL A 1 229 ? -53.299 -53.089 -87.683 1.00 55.09 229 VAL A CA 1
ATOM 1710 C C . VAL A 1 229 ? -53.002 -52.994 -86.188 1.00 55.09 229 VAL A C 1
ATOM 1711 O O . VAL A 1 229 ? -53.844 -52.460 -85.449 1.00 55.09 229 VAL A O 1
ATOM 1715 N N . GLU A 1 230 ? -51.875 -53.546 -85.773 1.00 48.58 230 GLU A N 1
ATOM 1716 C CA . GLU A 1 230 ? -51.457 -53.510 -84.372 1.00 48.58 230 GLU A CA 1
ATOM 1717 C C . GLU A 1 230 ? -50.594 -52.278 -84.092 1.00 48.58 230 GLU A C 1
ATOM 1718 O O . GLU A 1 230 ? -49.382 -52.363 -83.899 1.00 48.58 230 GLU A O 1
ATOM 1724 N N . LYS A 1 231 ? -51.240 -51.114 -84.078 1.00 44.02 231 LYS A N 1
ATOM 1725 C CA . LYS A 1 231 ? -50.522 -49.874 -83.808 1.00 44.02 231 LYS A CA 1
ATOM 1726 C C . LYS A 1 231 ? -49.998 -49.859 -82.379 1.00 44.02 231 LYS A C 1
ATOM 1727 O O . LYS A 1 231 ? -50.704 -50.248 -81.445 1.00 44.02 231 LYS A O 1
ATOM 1733 N N . ALA A 1 232 ? -48.756 -49.411 -82.214 1.00 36.97 232 ALA A N 1
ATOM 1734 C CA . ALA A 1 232 ? -48.186 -49.169 -80.891 1.00 36.97 232 ALA A CA 1
ATOM 1735 C C . ALA A 1 232 ? -48.380 -47.694 -80.568 1.00 36.97 232 ALA A C 1
ATOM 1736 O O . ALA A 1 232 ? -47.680 -46.832 -81.101 1.00 36.97 232 ALA A O 1
ATOM 1738 N N . VAL A 1 233 ? -49.346 -47.399 -79.697 1.00 33.40 233 VAL A N 1
ATOM 1739 C CA . VAL A 1 233 ? -49.692 -46.009 -79.402 1.00 33.40 233 VAL A CA 1
ATOM 1740 C C . VAL A 1 233 ? -48.524 -45.300 -78.727 1.00 33.40 233 VAL A C 1
ATOM 1741 O O . VAL A 1 233 ? -48.161 -44.175 -79.090 1.00 33.40 233 VAL A O 1
ATOM 1745 N N . VAL A 1 234 ? -47.917 -45.948 -77.741 1.00 31.15 234 VAL A N 1
ATOM 1746 C CA . VAL A 1 234 ? -46.791 -45.380 -77.011 1.00 31.15 234 VAL A CA 1
ATOM 1747 C C . VAL A 1 234 ? -45.561 -46.236 -77.262 1.00 31.15 234 VAL A C 1
ATOM 1748 O O . VAL A 1 234 ? -45.575 -47.456 -77.069 1.00 31.15 234 VAL A O 1
ATOM 1752 N N . ASN A 1 235 ? -44.484 -45.591 -77.703 1.00 28.27 235 ASN A N 1
ATOM 1753 C CA . ASN A 1 235 ? -43.253 -46.298 -78.026 1.00 28.27 235 ASN A CA 1
ATOM 1754 C C . ASN A 1 235 ? -42.036 -45.538 -77.519 1.00 28.27 235 ASN A C 1
ATOM 1755 O O . ASN A 1 235 ? -41.041 -45.404 -78.237 1.00 28.27 235 ASN A O 1
ATOM 1760 N N . ARG A 1 236 ? -42.101 -45.035 -76.288 1.00 26.21 236 ARG A N 1
ATOM 1761 C CA . ARG A 1 236 ? -41.042 -44.191 -75.775 1.00 26.21 236 ARG A CA 1
ATOM 1762 C C . ARG A 1 236 ? -40.177 -44.936 -74.767 1.00 26.21 236 ARG A C 1
ATOM 1763 O O . ARG A 1 236 ? -40.680 -45.790 -74.030 1.00 26.21 236 ARG A O 1
ATOM 1771 N N . PRO A 1 237 ? -38.876 -44.655 -74.727 1.00 24.02 237 PRO A N 1
ATOM 1772 C CA . PRO A 1 237 ? -38.040 -45.198 -73.655 1.00 24.02 237 PRO A CA 1
ATOM 1773 C C . PRO A 1 237 ? -38.352 -44.522 -72.332 1.00 24.02 237 PRO A C 1
ATOM 1774 O O . PRO A 1 237 ? -38.826 -43.386 -72.286 1.00 24.02 237 PRO A O 1
ATOM 1778 N N . THR A 1 238 ? -38.076 -45.233 -71.243 1.00 23.52 238 THR A N 1
ATOM 1779 C CA . THR A 1 238 ? -38.294 -44.714 -69.897 1.00 23.52 238 THR A CA 1
ATOM 1780 C C . THR A 1 238 ? -36.989 -44.809 -69.119 1.00 23.52 238 THR A C 1
ATOM 1781 O O . THR A 1 238 ? -36.433 -45.901 -68.968 1.00 23.52 238 THR A O 1
ATOM 1785 N N . VAL A 1 239 ? -36.508 -43.673 -68.630 1.00 22.07 239 VAL A N 1
ATOM 1786 C CA . VAL A 1 239 ? -35.367 -43.621 -67.725 1.00 22.07 239 VAL A CA 1
ATOM 1787 C C . VAL A 1 239 ? -35.861 -43.073 -66.396 1.00 22.07 239 VAL A C 1
ATOM 1788 O O . VAL A 1 239 ? -36.270 -41.910 -66.307 1.00 22.07 239 VAL A O 1
ATOM 1792 N N . GLU A 1 240 ? -35.821 -43.907 -65.361 1.00 24.61 240 GLU A N 1
ATOM 1793 C CA . GLU A 1 240 ? -36.374 -43.563 -64.058 1.00 24.61 240 GLU A CA 1
ATOM 1794 C C . GLU A 1 240 ? -35.305 -43.761 -62.998 1.00 24.61 240 GLU A C 1
ATOM 1795 O O . GLU A 1 240 ? -34.636 -44.799 -62.976 1.00 24.61 240 GLU A O 1
ATOM 1801 N N . MET A 1 241 ? -35.143 -42.770 -62.127 1.00 23.80 241 MET A N 1
ATOM 1802 C CA . MET A 1 241 ? -34.191 -42.885 -61.029 1.00 23.80 241 MET A CA 1
ATOM 1803 C C . MET A 1 241 ? -34.758 -43.783 -59.942 1.00 23.80 241 MET A C 1
ATOM 1804 O O . MET A 1 241 ? -35.817 -43.502 -59.372 1.00 23.80 241 MET A O 1
ATOM 1809 N N . LEU A 1 242 ? -34.045 -44.868 -59.665 1.00 23.86 242 LEU A N 1
ATOM 1810 C CA . LEU A 1 242 ? -34.503 -45.921 -58.782 1.00 23.86 242 LEU A CA 1
ATOM 1811 C C . LEU A 1 242 ? -33.940 -45.725 -57.377 1.00 23.86 242 LEU A C 1
ATOM 1812 O O . LEU A 1 242 ? -32.886 -45.115 -57.181 1.00 23.86 242 LEU A O 1
ATOM 1817 N N . ASP A 1 243 ? -34.659 -46.254 -56.391 1.00 26.62 243 ASP A N 1
ATOM 1818 C CA . ASP A 1 243 ? -34.261 -46.129 -54.993 1.00 26.62 243 ASP A CA 1
ATOM 1819 C C . ASP A 1 243 ? -33.346 -47.286 -54.599 1.00 26.62 243 ASP A C 1
ATOM 1820 O O . ASP A 1 243 ? -33.643 -48.443 -54.906 1.00 26.62 243 ASP A O 1
ATOM 1825 N N . PRO A 1 244 ? -32.228 -47.004 -53.921 1.00 26.79 244 PRO A N 1
ATOM 1826 C CA . PRO A 1 244 ? -31.296 -48.077 -53.544 1.00 26.79 244 PRO A CA 1
ATOM 1827 C C . PRO A 1 244 ? -31.891 -49.114 -52.600 1.00 26.79 244 PRO A C 1
ATOM 1828 O O . PRO A 1 244 ? -31.260 -50.142 -52.338 1.00 26.79 244 PRO A O 1
ATOM 1832 N N . ASN A 1 245 ? -33.093 -48.867 -52.080 1.00 27.94 245 ASN A N 1
ATOM 1833 C CA . ASN A 1 245 ? -33.807 -49.855 -51.284 1.00 27.94 245 ASN A CA 1
ATOM 1834 C C . ASN A 1 245 ? -34.528 -50.875 -52.153 1.00 27.94 245 ASN A C 1
ATOM 1835 O O . ASN A 1 245 ? -34.959 -51.914 -51.645 1.00 27.94 245 ASN A O 1
ATOM 1840 N N . ASN A 1 246 ? -34.643 -50.624 -53.451 1.00 26.83 246 ASN A N 1
ATOM 1841 C CA . ASN A 1 246 ? -35.406 -51.486 -54.343 1.00 26.83 246 ASN A CA 1
ATOM 1842 C C . ASN A 1 246 ? -34.540 -52.413 -55.175 1.00 26.83 246 ASN A C 1
ATOM 1843 O O . ASN A 1 246 ? -35.018 -53.458 -55.621 1.00 26.83 246 ASN A O 1
ATOM 1848 N N . VAL A 1 247 ? -33.281 -52.065 -55.396 1.00 25.12 247 VAL A N 1
ATOM 1849 C CA . VAL A 1 247 ? -32.385 -52.865 -56.223 1.00 25.12 247 VAL A CA 1
ATOM 1850 C C . VAL A 1 247 ? -31.533 -53.745 -55.322 1.00 25.12 247 VAL A C 1
ATOM 1851 O O . VAL A 1 247 ? -30.835 -53.245 -54.432 1.00 25.12 247 VAL A O 1
ATOM 1855 N N . VAL A 1 248 ? -31.585 -55.055 -55.551 1.00 25.11 248 VAL A N 1
ATOM 1856 C CA . VAL A 1 248 ? -30.712 -55.984 -54.843 1.00 25.11 248 VAL A CA 1
ATOM 1857 C C . VAL A 1 248 ? -29.756 -56.607 -55.851 1.00 25.11 248 VAL A C 1
ATOM 1858 O O . VAL A 1 248 ? -30.073 -57.624 -56.476 1.00 25.11 248 VAL A O 1
ATOM 1862 N N . ILE A 1 249 ? -28.588 -56.002 -56.016 1.00 25.09 249 ILE A N 1
ATOM 1863 C CA . ILE A 1 249 ? -27.611 -56.474 -56.990 1.00 25.09 249 ILE A CA 1
ATOM 1864 C C . ILE A 1 249 ? -26.791 -57.596 -56.373 1.00 25.09 249 ILE A C 1
ATOM 1865 O O . ILE A 1 249 ? -26.481 -57.573 -55.176 1.00 25.09 249 ILE A O 1
ATOM 1870 N N . ASP A 1 250 ? -26.447 -58.592 -57.193 1.00 26.59 250 ASP A N 1
ATOM 1871 C CA . ASP A 1 250 ? -25.650 -59.742 -56.786 1.00 26.59 250 ASP A CA 1
ATOM 1872 C C . ASP A 1 250 ? -24.391 -59.297 -56.054 1.00 26.59 250 ASP A C 1
ATOM 1873 O O . ASP A 1 250 ? -23.554 -58.588 -56.625 1.00 26.59 250 ASP A O 1
ATOM 1878 N N . PRO A 1 251 ? -24.153 -59.740 -54.801 1.00 26.94 251 PRO A N 1
ATOM 1879 C CA . PRO A 1 251 ? -22.987 -59.283 -54.074 1.00 26.94 251 PRO A CA 1
ATOM 1880 C C . PRO A 1 251 ? -21.693 -59.946 -54.508 1.00 26.94 251 PRO A C 1
ATOM 1881 O O . PRO A 1 251 ? -20.636 -59.553 -54.001 1.00 26.94 251 PRO A O 1
ATOM 1885 N N . SER A 1 252 ? -21.762 -60.915 -55.423 1.00 26.65 252 SER A N 1
ATOM 1886 C CA . SER A 1 252 ? -20.549 -61.637 -55.886 1.00 26.65 252 SER A CA 1
ATOM 1887 C C . SER A 1 252 ? -19.819 -60.819 -56.952 1.00 26.65 252 SER A C 1
ATOM 1888 O O . SER A 1 252 ? -18.594 -60.980 -57.071 1.00 26.65 252 SER A O 1
ATOM 1891 N N . CYS A 1 253 ? -20.540 -60.003 -57.717 1.00 30.00 253 CYS A N 1
ATOM 1892 C CA . CYS A 1 253 ? -19.887 -59.112 -58.699 1.00 30.00 253 CYS A CA 1
ATOM 1893 C C . CYS A 1 253 ? -18.746 -58.386 -58.006 1.00 30.00 253 CYS A C 1
ATOM 1894 O O . CYS A 1 253 ? -19.014 -57.302 -57.478 1.00 30.00 253 CYS A O 1
ATOM 1896 N N . ASN A 1 254 ? -17.544 -58.957 -58.001 1.00 31.93 254 ASN A N 1
ATOM 1897 C CA . ASN A 1 254 ? -16.367 -58.264 -57.417 1.00 31.93 254 ASN A CA 1
ATOM 1898 C C . ASN A 1 254 ? -16.185 -56.954 -58.170 1.00 31.93 254 ASN A C 1
ATOM 1899 O O . ASN A 1 254 ? -15.150 -56.810 -58.837 1.00 31.93 254 ASN A O 1
ATOM 1904 N N . GLY A 1 255 ? -17.126 -56.023 -58.041 1.00 31.31 255 GLY A N 1
ATOM 1905 C CA . GLY A 1 255 ? -17.084 -54.811 -58.877 1.00 31.31 255 GLY A CA 1
ATOM 1906 C C . GLY A 1 255 ? -17.642 -55.192 -60.227 1.00 31.31 255 GLY A C 1
ATOM 1907 O O . GLY A 1 255 ? -18.100 -56.343 -60.350 1.00 31.31 255 GLY A O 1
ATOM 1908 N N . ASP A 1 256 ? -17.659 -54.283 -61.194 1.00 32.31 256 ASP A N 1
ATOM 1909 C CA . ASP A 1 256 ? -18.075 -54.643 -62.576 1.00 32.31 256 ASP A CA 1
ATOM 1910 C C . ASP A 1 256 ? -19.511 -55.158 -62.615 1.00 32.31 256 ASP A C 1
ATOM 1911 O O . ASP A 1 256 ? -19.694 -56.385 -62.685 1.00 32.31 256 ASP A O 1
ATOM 1916 N N . LEU A 1 257 ? -20.481 -54.254 -62.648 1.00 28.62 257 LEU A N 1
ATOM 1917 C CA . LEU A 1 257 ? -21.882 -54.666 -62.739 1.00 28.62 257 LEU A CA 1
ATOM 1918 C C . LEU A 1 257 ? -22.155 -55.540 -63.959 1.00 28.62 257 LEU A C 1
ATOM 1919 O O . LEU A 1 257 ? -23.061 -56.381 -63.939 1.00 28.62 257 LEU A O 1
ATOM 1924 N N . ASP A 1 258 ? -21.355 -55.356 -65.005 1.00 31.67 258 ASP A N 1
ATOM 1925 C CA . ASP A 1 258 ? -21.506 -56.197 -66.214 1.00 31.67 258 ASP A CA 1
ATOM 1926 C C . ASP A 1 258 ? -21.408 -57.663 -65.809 1.00 31.67 258 ASP A C 1
ATOM 1927 O O . ASP A 1 258 ? -22.101 -58.486 -66.431 1.00 31.67 258 ASP A O 1
ATOM 1932 N N . ARG A 1 259 ? -20.580 -57.975 -64.809 1.00 31.56 259 ARG A N 1
ATOM 1933 C CA . ARG A 1 259 ? -20.364 -59.394 -64.430 1.00 31.56 259 ARG A CA 1
ATOM 1934 C C . ARG A 1 259 ? -21.259 -59.778 -63.247 1.00 31.56 259 ARG A C 1
ATOM 1935 O O . ARG A 1 259 ? -20.848 -60.661 -62.477 1.00 31.56 259 ARG A O 1
ATOM 1943 N N . ALA A 1 260 ? -22.423 -59.152 -63.112 1.00 28.41 260 ALA A N 1
ATOM 1944 C CA . ALA A 1 260 ? -23.361 -59.540 -62.039 1.00 28.41 260 ALA A CA 1
ATOM 1945 C C . ALA A 1 260 ? -24.387 -60.483 -62.642 1.00 28.41 260 ALA A C 1
ATOM 1946 O O . ALA A 1 260 ? -24.958 -60.148 -63.686 1.00 28.41 260 ALA A O 1
ATOM 1948 N N . LEU A 1 261 ? -24.634 -61.606 -61.986 1.00 26.24 261 LEU A N 1
ATOM 1949 C CA . LEU A 1 261 ? -25.508 -62.638 -62.525 1.00 26.24 261 LEU A CA 1
ATOM 1950 C C . LEU A 1 261 ? -26.984 -62.405 -62.230 1.00 26.24 261 LEU A C 1
ATOM 1951 O O . LEU A 1 261 ? -27.826 -63.089 -62.819 1.00 26.24 261 LEU A O 1
ATOM 1956 N N . PHE A 1 262 ? -27.327 -61.472 -61.344 1.00 25.31 262 PHE A N 1
ATOM 1957 C CA . PHE A 1 262 ? -28.736 -61.191 -61.107 1.00 25.31 262 PHE A CA 1
ATOM 1958 C C . PHE A 1 262 ? -28.889 -59.805 -60.501 1.00 25.31 262 PHE A C 1
ATOM 1959 O O . PHE A 1 262 ? -27.940 -59.229 -59.963 1.00 25.31 262 PHE A O 1
ATOM 1967 N N . ALA A 1 263 ? -30.111 -59.283 -60.596 1.00 24.41 263 ALA A N 1
ATOM 1968 C CA . ALA A 1 263 ? -30.478 -58.007 -59.995 1.00 24.41 263 ALA A CA 1
ATOM 1969 C C . ALA A 1 263 ? -31.990 -57.932 -59.833 1.00 24.41 263 ALA A C 1
ATOM 1970 O O . ALA A 1 263 ? -32.723 -57.934 -60.826 1.00 24.41 263 ALA A O 1
ATOM 1972 N N . VAL A 1 264 ? -32.468 -57.862 -58.595 1.00 25.30 264 VAL A N 1
ATOM 1973 C CA . VAL A 1 264 ? -33.894 -57.897 -58.292 1.00 25.30 264 VAL A CA 1
ATOM 1974 C C . VAL A 1 264 ? -34.356 -56.475 -58.010 1.00 25.30 264 VAL A C 1
ATOM 1975 O O . VAL A 1 264 ? -33.755 -55.769 -57.191 1.00 25.30 264 VAL A O 1
ATOM 1979 N N . VAL A 1 265 ? -35.416 -56.054 -58.691 1.00 25.73 265 VAL A N 1
ATOM 1980 C CA . VAL A 1 265 ? -35.944 -54.700 -58.577 1.00 25.73 265 VAL A CA 1
ATOM 1981 C C . VAL A 1 265 ? -37.434 -54.747 -58.275 1.00 25.73 265 VAL A C 1
ATOM 1982 O O . VAL A 1 265 ? -38.182 -55.560 -58.831 1.00 25.73 265 VAL A O 1
ATOM 1986 N N . SER A 1 266 ? -37.869 -53.860 -57.384 1.00 27.98 266 SER A N 1
ATOM 1987 C CA . SER A 1 266 ? -39.265 -53.721 -57.003 1.00 27.98 266 SER A CA 1
ATOM 1988 C C . SER A 1 266 ? -39.836 -52.414 -57.540 1.00 27.98 266 SER A C 1
ATOM 1989 O O . SER A 1 266 ? -39.145 -51.394 -57.598 1.00 27.98 266 SER A O 1
ATOM 1992 N N . PHE A 1 267 ? -41.109 -52.450 -57.930 1.00 28.64 267 PHE A N 1
ATOM 1993 C CA . PHE A 1 267 ? -41.785 -51.252 -58.403 1.00 28.64 267 PHE A CA 1
ATOM 1994 C C . PHE A 1 267 ? -43.273 -51.357 -58.108 1.00 28.64 267 PHE A C 1
ATOM 1995 O O . PHE A 1 267 ? -43.810 -52.452 -57.925 1.00 28.64 267 PHE A O 1
ATOM 2003 N N . GLU A 1 268 ? -43.936 -50.199 -58.072 1.00 32.99 268 GLU A N 1
ATOM 2004 C CA . GLU A 1 268 ? -45.374 -50.132 -57.812 1.00 32.99 268 GLU A CA 1
ATOM 2005 C C . GLU A 1 268 ? -46.114 -50.094 -59.144 1.00 32.99 268 GLU A C 1
ATOM 2006 O O . GLU A 1 268 ? -46.334 -49.042 -59.747 1.00 32.99 268 GLU A O 1
ATOM 2012 N N . THR A 1 269 ? -46.504 -51.273 -59.607 1.00 32.38 269 THR A N 1
ATOM 2013 C CA . THR A 1 269 ? -47.267 -51.394 -60.838 1.00 32.38 269 THR A CA 1
ATOM 2014 C C . THR A 1 269 ? -48.752 -51.553 -60.528 1.00 32.38 269 THR A C 1
ATOM 2015 O O . THR A 1 269 ? -49.158 -51.777 -59.387 1.00 32.38 269 THR A O 1
ATOM 2019 N N . CYS A 1 270 ? -49.570 -51.418 -61.567 1.00 33.61 270 CYS A N 1
ATOM 2020 C CA . CYS A 1 270 ? -51.007 -51.622 -61.474 1.00 33.61 270 CYS A CA 1
ATOM 2021 C C . CYS A 1 270 ? -51.448 -52.519 -62.620 1.00 33.61 270 CYS A C 1
ATOM 2022 O O . CYS A 1 270 ? -50.703 -52.744 -63.577 1.00 33.61 270 CYS A O 1
ATOM 2025 N N . LYS A 1 271 ? -52.672 -53.042 -62.514 1.00 35.01 271 LYS A N 1
ATOM 2026 C CA . LYS A 1 271 ? -53.168 -53.962 -63.534 1.00 35.01 271 LYS A CA 1
ATOM 2027 C C . LYS A 1 271 ? -53.229 -53.291 -64.900 1.00 35.01 271 LYS A C 1
ATOM 2028 O O . LYS A 1 271 ? -53.022 -53.938 -65.932 1.00 35.01 271 LYS A O 1
ATOM 2034 N N . ALA A 1 272 ? -53.509 -51.987 -64.926 1.00 32.15 272 ALA A N 1
ATOM 2035 C CA . ALA A 1 272 ? -53.547 -51.269 -66.194 1.00 32.15 272 ALA A CA 1
ATOM 2036 C C . ALA A 1 272 ? -52.185 -51.281 -66.874 1.00 32.15 272 ALA A C 1
ATOM 2037 O O . ALA A 1 272 ? -52.094 -51.441 -68.097 1.00 32.15 272 ALA A O 1
ATOM 2039 N N . ASP A 1 273 ? -51.113 -51.109 -66.098 1.00 32.54 273 ASP A N 1
ATOM 2040 C CA . ASP A 1 273 ? -49.772 -51.138 -66.672 1.00 32.54 273 ASP A CA 1
ATOM 2041 C C . ASP A 1 273 ? -49.459 -52.506 -67.265 1.00 32.54 273 ASP A C 1
ATOM 2042 O O . ASP A 1 273 ? -48.875 -52.607 -68.349 1.00 32.54 273 ASP A O 1
ATOM 2047 N N . LEU A 1 274 ? -49.836 -53.574 -66.560 1.00 31.58 274 LEU A N 1
ATOM 2048 C CA . LEU A 1 274 ? -49.606 -54.915 -67.085 1.00 31.58 274 LEU A CA 1
ATOM 2049 C C . LEU A 1 274 ? -50.433 -55.175 -68.336 1.00 31.58 274 LEU A C 1
ATOM 2050 O O . LEU A 1 274 ? -49.956 -55.826 -69.271 1.00 31.58 274 LEU A O 1
ATOM 2055 N N . LEU A 1 275 ? -51.666 -54.675 -68.376 1.00 31.95 275 LEU A N 1
ATOM 2056 C CA . LEU A 1 275 ? -52.533 -54.856 -69.532 1.00 31.95 275 LEU A CA 1
ATOM 2057 C C . LEU A 1 275 ? -52.206 -53.905 -70.673 1.00 31.95 275 LEU A C 1
ATOM 2058 O O . LEU A 1 275 ? -52.790 -54.042 -71.753 1.00 31.95 275 LEU A O 1
ATOM 2063 N N . LYS A 1 276 ? -51.307 -52.943 -70.459 1.00 32.34 276 LYS A N 1
ATOM 2064 C CA . LYS A 1 276 ? -50.878 -52.076 -71.551 1.00 32.34 276 LYS A CA 1
ATOM 2065 C C . LYS A 1 276 ? -50.249 -52.893 -72.671 1.00 32.34 276 LYS A C 1
ATOM 2066 O O . LYS A 1 276 ? -50.531 -52.676 -73.854 1.00 32.34 276 LYS A O 1
ATOM 2072 N N . THR A 1 277 ? -49.395 -53.844 -72.314 1.00 34.31 277 THR A N 1
ATOM 2073 C CA . THR A 1 277 ? -48.821 -54.756 -73.294 1.00 34.31 277 THR A CA 1
ATOM 2074 C C . THR A 1 277 ? -49.287 -56.183 -73.019 1.00 34.31 277 THR A C 1
ATOM 2075 O O . THR A 1 277 ? -48.772 -56.857 -72.119 1.00 34.31 277 THR A O 1
ATOM 2079 N N . PRO A 1 278 ? -50.273 -56.673 -73.768 1.00 35.05 278 PRO A N 1
ATOM 2080 C CA . PRO A 1 278 ? -50.776 -58.031 -73.530 1.00 35.05 278 PRO A CA 1
ATOM 2081 C C . PRO A 1 278 ? -49.844 -59.096 -74.083 1.00 35.05 278 PRO A C 1
ATOM 2082 O O . PRO A 1 278 ? -48.740 -58.784 -74.535 1.00 35.05 278 PRO A O 1
ATOM 2086 N N . ASP A 1 279 ? -50.285 -60.357 -74.020 1.00 36.05 279 ASP A N 1
ATOM 2087 C CA . ASP A 1 279 ? -49.531 -61.527 -74.492 1.00 36.05 279 ASP A CA 1
ATOM 2088 C C . ASP A 1 279 ? -48.075 -61.495 -74.028 1.00 36.05 279 ASP A C 1
ATOM 2089 O O . ASP A 1 279 ? -47.176 -62.021 -74.687 1.00 36.05 279 ASP A O 1
ATOM 2094 N N . ARG A 1 280 ? -47.844 -60.878 -72.871 1.00 32.20 280 ARG A N 1
ATOM 2095 C CA . ARG A 1 280 ? -46.518 -60.828 -72.273 1.00 32.20 280 ARG A CA 1
ATOM 2096 C C . ARG A 1 280 ? -46.590 -61.300 -70.826 1.00 32.20 280 ARG A C 1
ATOM 2097 O O . ARG A 1 280 ? -45.670 -61.955 -70.329 1.00 32.20 280 ARG A O 1
ATOM 2105 N N . TYR A 1 281 ? -47.693 -60.980 -70.153 1.00 31.37 281 TYR A N 1
ATOM 2106 C CA . TYR A 1 281 ? -47.912 -61.352 -68.761 1.00 31.37 281 TYR A CA 1
ATOM 2107 C C . TYR A 1 281 ? -48.945 -62.472 -68.711 1.00 31.37 281 TYR A C 1
ATOM 2108 O O . TYR A 1 281 ? -50.077 -62.301 -69.172 1.00 31.37 281 TYR A O 1
ATOM 2117 N N . HIS A 1 282 ? -48.555 -63.613 -68.154 1.00 35.47 282 HIS A N 1
ATOM 2118 C CA . HIS A 1 282 ? -49.480 -64.714 -67.944 1.00 35.47 282 HIS A CA 1
ATOM 2119 C C . HIS A 1 282 ? -49.907 -64.776 -66.481 1.00 35.47 282 HIS A C 1
ATOM 2120 O O . HIS A 1 282 ? -49.352 -64.098 -65.615 1.00 35.47 282 HIS A O 1
ATOM 2127 N N . ASN A 1 283 ? -50.914 -65.610 -66.213 1.00 37.44 283 ASN A N 1
ATOM 2128 C CA . ASN A 1 283 ? -51.383 -65.877 -64.852 1.00 37.44 283 ASN A CA 1
ATOM 2129 C C . ASN A 1 283 ? -51.795 -64.589 -64.140 1.00 37.44 283 ASN A C 1
ATOM 2130 O O . ASN A 1 283 ? -51.421 -64.339 -62.994 1.00 37.44 283 ASN A O 1
ATOM 2135 N N . LEU A 1 284 ? -52.574 -63.762 -64.835 1.00 38.43 284 LEU A N 1
ATOM 2136 C CA . LEU A 1 284 ? -53.025 -62.487 -64.297 1.00 38.43 284 LEU A CA 1
ATOM 2137 C C . LEU A 1 284 ? -54.340 -62.599 -63.535 1.00 38.43 284 LEU A C 1
ATOM 2138 O O . LEU A 1 284 ? -54.836 -61.588 -63.025 1.00 38.43 284 LEU A O 1
ATOM 2143 N N . ASP A 1 285 ? -54.915 -63.799 -63.442 1.00 40.76 285 ASP A N 1
ATOM 2144 C CA . ASP A 1 285 ? -56.178 -63.985 -62.746 1.00 40.76 285 ASP A CA 1
ATOM 2145 C C . ASP A 1 285 ? -56.032 -64.567 -61.349 1.00 40.76 285 ASP A C 1
ATOM 2146 O O . ASP A 1 285 ? -56.977 -64.468 -60.560 1.00 40.76 285 ASP A O 1
ATOM 2151 N N . LYS A 1 286 ? -54.886 -65.163 -61.021 1.00 40.64 286 LYS A N 1
ATOM 2152 C CA . LYS A 1 286 ? -54.668 -65.670 -59.672 1.00 40.64 286 LYS A CA 1
ATOM 2153 C C . LYS A 1 286 ? -54.477 -64.559 -58.652 1.00 40.64 286 LYS A C 1
ATOM 2154 O O . LYS A 1 286 ? -54.669 -64.795 -57.455 1.00 40.64 286 LYS A O 1
ATOM 2160 N N . ILE A 1 287 ? -54.105 -63.364 -59.093 1.00 42.57 287 ILE A N 1
ATOM 2161 C CA . ILE A 1 287 ? -53.813 -62.264 -58.182 1.00 42.57 287 ILE A CA 1
ATOM 2162 C C . ILE A 1 287 ? -55.111 -61.579 -57.783 1.00 42.57 287 ILE A C 1
ATOM 2163 O O . ILE A 1 287 ? -56.030 -61.426 -58.597 1.00 42.57 287 ILE A O 1
ATOM 2168 N N . ASP A 1 288 ? -55.192 -61.163 -56.522 1.00 46.25 288 ASP A N 1
ATOM 2169 C CA . ASP A 1 288 ? -56.345 -60.404 -56.056 1.00 46.25 288 ASP A CA 1
ATOM 2170 C C . ASP A 1 288 ? -56.292 -58.990 -56.624 1.00 46.25 288 ASP A C 1
ATOM 2171 O O . ASP A 1 288 ? -55.281 -58.295 -56.487 1.00 46.25 288 ASP A O 1
ATOM 2176 N N . TRP A 1 289 ? -57.375 -58.570 -57.277 1.00 43.91 289 TRP A N 1
ATOM 2177 C CA . TRP A 1 289 ? -57.423 -57.267 -57.921 1.00 43.91 289 TRP A CA 1
ATOM 2178 C C . TRP A 1 289 ? -58.494 -56.345 -57.360 1.00 43.91 289 TRP A C 1
ATOM 2179 O O . TRP A 1 289 ? -58.456 -55.142 -57.641 1.00 43.91 289 TRP A O 1
ATOM 2190 N N . GLU A 1 290 ? -59.444 -56.864 -56.582 1.00 52.96 290 GLU A N 1
ATOM 2191 C CA . GLU A 1 290 ? -60.495 -56.053 -55.965 1.00 52.96 290 GLU A CA 1
ATOM 2192 C C . GLU A 1 290 ? -60.509 -56.377 -54.475 1.00 52.96 290 GLU A C 1
ATOM 2193 O O . GLU A 1 290 ? -61.317 -57.188 -54.016 1.00 52.96 290 GLU A O 1
ATOM 2199 N N . SER A 1 291 ? -59.613 -55.742 -53.722 1.00 55.90 291 SER A N 1
ATOM 2200 C CA . SER A 1 291 ? -59.592 -55.912 -52.275 1.00 55.90 291 SER A CA 1
ATOM 2201 C C . SER A 1 291 ? -59.418 -54.569 -51.580 1.00 55.90 291 SER A C 1
ATOM 2202 O O . SER A 1 291 ? -59.656 -54.453 -50.373 1.00 55.90 291 SER A O 1
ATOM 2205 N N . SER A 1 292 ? -59.009 -53.550 -52.341 1.00 55.29 292 SER A N 1
ATOM 2206 C CA . SER A 1 292 ? -58.757 -52.209 -51.808 1.00 55.29 292 SER A CA 1
ATOM 2207 C C . SER A 1 292 ? -57.777 -52.247 -50.640 1.00 55.29 292 SER A C 1
ATOM 2208 O O . SER A 1 292 ? -57.852 -51.433 -49.717 1.00 55.29 292 SER A O 1
ATOM 2211 N N . SER A 1 293 ? -56.845 -53.200 -50.676 1.00 53.26 293 SER A N 1
ATOM 2212 C CA . SER A 1 293 ? -55.900 -53.394 -49.584 1.00 53.26 293 SER A CA 1
ATOM 2213 C C . SER A 1 293 ? -54.624 -52.618 -49.873 1.00 53.26 293 SER A C 1
ATOM 2214 O O . SER A 1 293 ? -53.993 -52.854 -50.914 1.00 53.26 293 SER A O 1
ATOM 2217 N N . PRO A 1 294 ? -54.214 -51.690 -49.010 1.00 49.97 294 PRO A N 1
ATOM 2218 C CA . PRO A 1 294 ? -52.941 -50.995 -49.223 1.00 49.97 294 PRO A CA 1
ATOM 2219 C C . PRO A 1 294 ? -51.774 -51.971 -49.208 1.00 49.97 294 PRO A C 1
ATOM 2220 O O . PRO A 1 294 ? -51.814 -53.007 -48.544 1.00 49.97 294 PRO A O 1
ATOM 2224 N N . LEU A 1 295 ? -50.732 -51.637 -49.969 1.00 45.04 295 LEU A N 1
ATOM 2225 C CA . LEU A 1 295 ? -49.556 -52.494 -50.047 1.00 45.04 295 LEU A CA 1
ATOM 2226 C C . LEU A 1 295 ? -48.849 -52.559 -48.697 1.00 45.04 295 LEU A C 1
ATOM 2227 O O . LEU A 1 295 ? -48.703 -51.546 -48.007 1.00 45.04 295 LEU A O 1
ATOM 2232 N N . THR A 1 296 ? -48.420 -53.768 -48.313 1.00 45.16 296 THR A N 1
ATOM 2233 C CA . THR A 1 296 ? -47.789 -53.992 -47.016 1.00 45.16 296 THR A CA 1
ATOM 2234 C C . THR A 1 296 ? -46.431 -54.675 -47.142 1.00 45.16 296 THR A C 1
ATOM 2235 O O . THR A 1 296 ? -46.030 -55.406 -46.230 1.00 45.16 296 THR A O 1
ATOM 2239 N N . ASP A 1 297 ? -45.720 -54.467 -48.239 1.00 40.50 297 ASP A N 1
ATOM 2240 C CA . ASP A 1 297 ? -44.415 -55.090 -48.399 1.00 40.50 297 ASP A CA 1
ATOM 2241 C C . ASP A 1 297 ? -43.414 -54.446 -47.446 1.00 40.50 297 ASP A C 1
ATOM 2242 O O . ASP A 1 297 ? -43.239 -53.219 -47.483 1.00 40.50 297 ASP A O 1
ATOM 2247 N N . PRO A 1 298 ? -42.745 -55.218 -46.587 1.00 39.17 298 PRO A N 1
ATOM 2248 C CA . PRO A 1 298 ? -41.808 -54.627 -45.626 1.00 39.17 298 PRO A CA 1
ATOM 2249 C C . PRO A 1 298 ? -40.447 -54.276 -46.205 1.00 39.17 298 PRO A C 1
ATOM 2250 O O . PRO A 1 298 ? -39.624 -53.697 -45.487 1.00 39.17 298 PRO A O 1
ATOM 2254 N N . ASP A 1 299 ? -40.181 -54.599 -47.467 1.00 36.52 299 ASP A N 1
ATOM 2255 C CA . ASP A 1 299 ? -38.879 -54.344 -48.068 1.00 36.52 299 ASP A CA 1
ATOM 2256 C C . ASP A 1 299 ? -38.871 -53.198 -49.064 1.00 36.52 299 ASP A C 1
ATOM 2257 O O . ASP A 1 299 ? -37.837 -52.546 -49.217 1.00 36.52 299 ASP A O 1
ATOM 2262 N N . HIS A 1 300 ? -39.983 -52.933 -49.744 1.00 33.16 300 HIS A N 1
ATOM 2263 C CA . HIS A 1 300 ? -40.029 -51.839 -50.705 1.00 33.16 300 HIS A CA 1
ATOM 2264 C C . HIS A 1 300 ? -40.335 -50.532 -49.987 1.00 33.16 300 HIS A C 1
ATOM 2265 O O . HIS A 1 300 ? -41.373 -50.405 -49.331 1.00 33.16 300 HIS A O 1
ATOM 2272 N N . GLU A 1 301 ? -39.435 -49.561 -50.112 1.00 33.94 301 GLU A N 1
ATOM 2273 C CA . GLU A 1 301 ? -39.600 -48.240 -49.515 1.00 33.94 301 GLU A CA 1
ATOM 2274 C C . GLU A 1 301 ? -39.929 -47.252 -50.626 1.00 33.94 301 GLU A C 1
ATOM 2275 O O . GLU A 1 301 ? -39.149 -47.087 -51.570 1.00 33.94 301 GLU A O 1
ATOM 2281 N N . SER A 1 302 ? -41.080 -46.599 -50.512 1.00 35.21 302 SER A N 1
ATOM 2282 C CA . SER A 1 302 ? -41.522 -45.633 -51.510 1.00 35.21 302 SER A CA 1
ATOM 2283 C C . SER A 1 302 ? -42.080 -44.411 -50.786 1.00 35.21 302 SER A C 1
ATOM 2284 O O . SER A 1 302 ? -42.036 -44.301 -49.555 1.00 35.21 302 SER A O 1
ATOM 2287 N N . LYS A 1 303 ? -42.622 -43.470 -51.555 1.00 37.50 303 LYS A N 1
ATOM 2288 C CA . LYS A 1 303 ? -43.223 -42.266 -50.996 1.00 37.50 303 LYS A CA 1
ATOM 2289 C C . LYS A 1 303 ? -44.740 -42.307 -50.928 1.00 37.50 303 LYS A C 1
ATOM 2290 O O . LYS A 1 303 ? -45.335 -41.360 -50.400 1.00 37.50 303 LYS A O 1
ATOM 2296 N N . THR A 1 304 ? -45.382 -43.352 -51.440 1.00 38.31 304 THR A N 1
ATOM 2297 C CA . THR A 1 304 ? -46.828 -43.494 -51.365 1.00 38.31 304 THR A CA 1
ATOM 2298 C C . THR A 1 304 ? -47.256 -43.632 -49.911 1.00 38.31 304 THR A C 1
ATOM 2299 O O . THR A 1 304 ? -46.694 -44.454 -49.177 1.00 38.31 304 THR A O 1
ATOM 2303 N N . PRO A 1 305 ? -48.228 -42.845 -49.453 1.00 41.40 305 PRO A N 1
ATOM 2304 C CA . PRO A 1 305 ? -48.715 -43.000 -48.077 1.00 41.40 305 PRO A CA 1
ATOM 2305 C C . PRO A 1 305 ? -49.254 -44.399 -47.825 1.00 41.40 305 PRO A C 1
ATOM 2306 O O . PRO A 1 305 ? -49.856 -45.008 -48.714 1.00 41.40 305 PRO A O 1
ATOM 2310 N N . GLY A 1 306 ? -49.036 -44.916 -46.619 1.00 43.90 306 GLY A N 1
ATOM 2311 C CA . GLY A 1 306 ? -49.415 -46.278 -46.300 1.00 43.90 306 GLY A CA 1
ATOM 2312 C C . GLY A 1 306 ? -50.905 -46.540 -46.345 1.00 43.90 306 GLY A C 1
ATOM 2313 O O . GLY A 1 306 ? -51.329 -47.691 -46.472 1.00 43.90 306 GLY A O 1
ATOM 2314 N N . ASP A 1 307 ? -51.711 -45.487 -46.245 1.00 45.20 307 ASP A N 1
ATOM 2315 C CA . ASP A 1 307 ? -53.164 -45.607 -46.214 1.00 45.20 307 ASP A CA 1
ATOM 2316 C C . ASP A 1 307 ? -53.805 -45.111 -47.508 1.00 45.20 307 ASP A C 1
ATOM 2317 O O . ASP A 1 307 ? -54.947 -44.649 -47.515 1.00 45.20 307 ASP A O 1
ATOM 2322 N N . PHE A 1 308 ? -53.078 -45.203 -48.619 1.00 42.00 308 PHE A N 1
ATOM 2323 C CA . PHE A 1 308 ? -53.590 -44.816 -49.928 1.00 42.00 308 PHE A CA 1
ATOM 2324 C C . PHE A 1 308 ? -53.698 -46.051 -50.805 1.00 42.00 308 PHE A C 1
ATOM 2325 O O . PHE A 1 308 ? -52.734 -46.815 -50.929 1.00 42.00 308 PHE A O 1
ATOM 2333 N N . GLN A 1 309 ? -54.865 -46.239 -51.415 1.00 42.43 309 GLN A N 1
ATOM 2334 C CA . GLN A 1 309 ? -55.083 -47.350 -52.338 1.00 42.43 309 GLN A CA 1
ATOM 2335 C C . GLN A 1 309 ? -56.307 -47.011 -53.176 1.00 42.43 309 GLN A C 1
ATOM 2336 O O . GLN A 1 309 ? -57.328 -46.580 -52.634 1.00 42.43 309 GLN A O 1
ATOM 2342 N N . PHE A 1 310 ? -56.200 -47.194 -54.489 1.00 39.69 310 PHE A N 1
ATOM 2343 C CA . PHE A 1 310 ? -57.298 -46.859 -55.384 1.00 39.69 310 PHE A CA 1
ATOM 2344 C C . PHE A 1 310 ? -58.468 -47.810 -55.170 1.00 39.69 310 PHE A C 1
ATOM 2345 O O . PHE A 1 310 ? -58.289 -49.026 -55.071 1.00 39.69 310 PHE A O 1
ATOM 2353 N N . ARG A 1 311 ? -59.673 -47.242 -55.098 1.00 42.40 311 ARG A N 1
ATOM 2354 C CA . ARG A 1 311 ? -60.849 -48.039 -54.766 1.00 42.40 311 ARG A CA 1
ATOM 2355 C C . ARG A 1 311 ? -61.299 -48.906 -55.936 1.00 42.40 311 ARG A C 1
ATOM 2356 O O . ARG A 1 311 ? -61.885 -49.972 -55.722 1.00 42.40 311 ARG A O 1
ATOM 2364 N N . ASP A 1 312 ? -61.034 -48.478 -57.168 1.00 41.36 312 ASP A N 1
ATOM 2365 C CA . ASP A 1 312 ? -61.509 -49.196 -58.341 1.00 41.36 312 ASP A CA 1
ATOM 2366 C C . ASP A 1 312 ? -60.658 -50.444 -58.589 1.00 41.36 312 ASP A C 1
ATOM 2367 O O . ASP A 1 312 ? -59.792 -50.813 -57.790 1.00 41.36 312 ASP A O 1
ATOM 2372 N N . ALA A 1 313 ? -60.903 -51.103 -59.722 1.00 40.27 313 ALA A N 1
ATOM 2373 C CA . ALA A 1 313 ? -60.268 -52.378 -60.034 1.00 40.27 313 ALA A CA 1
ATOM 2374 C C . ALA A 1 313 ? -58.944 -52.227 -60.773 1.00 40.27 313 ALA A C 1
ATOM 2375 O O . ALA A 1 313 ? -57.906 -52.660 -60.267 1.00 40.27 313 ALA A O 1
ATOM 2377 N N . MET A 1 314 ? -58.950 -51.629 -61.966 1.00 39.53 314 MET A N 1
ATOM 2378 C CA . MET A 1 314 ? -57.722 -51.527 -62.756 1.00 39.53 314 MET A CA 1
ATOM 2379 C C . MET A 1 314 ? -56.932 -50.257 -62.474 1.00 39.53 314 MET A C 1
ATOM 2380 O O . MET A 1 314 ? -56.483 -49.583 -63.403 1.00 39.53 314 MET A O 1
ATOM 2385 N N . ARG A 1 315 ? -56.741 -49.918 -61.203 1.00 38.11 315 ARG A N 1
ATOM 2386 C CA . ARG A 1 315 ? -55.799 -48.879 -60.809 1.00 38.11 315 ARG A CA 1
ATOM 2387 C C . ARG A 1 315 ? -55.163 -49.265 -59.483 1.00 38.11 315 ARG A C 1
ATOM 2388 O O . ARG A 1 315 ? -54.399 -48.489 -58.900 1.00 38.11 315 ARG A O 1
ATOM 2396 N N . LYS A 1 316 ? -55.491 -50.460 -58.997 1.00 40.44 316 LYS A N 1
ATOM 2397 C CA . LYS A 1 316 ? -55.002 -50.916 -57.703 1.00 40.44 316 LYS A CA 1
ATOM 2398 C C . LYS A 1 316 ? -53.485 -51.024 -57.720 1.00 40.44 316 LYS A C 1
ATOM 2399 O O . LYS A 1 316 ? -52.901 -51.566 -58.661 1.00 40.44 316 LYS A O 1
ATOM 2405 N N . ARG A 1 317 ? -52.848 -50.507 -56.674 1.00 35.51 317 ARG A N 1
ATOM 2406 C CA . ARG A 1 317 ? -51.394 -50.505 -56.600 1.00 35.51 317 ARG A CA 1
ATOM 2407 C C . ARG A 1 317 ? -50.912 -51.815 -55.993 1.00 35.51 317 ARG A C 1
ATOM 2408 O O . ARG A 1 317 ? -51.330 -52.190 -54.893 1.00 35.51 317 ARG A O 1
ATOM 2416 N N . VAL A 1 318 ? -50.032 -52.510 -56.710 1.00 33.30 318 VAL A N 1
ATOM 2417 C CA . VAL A 1 318 ? -49.418 -53.735 -56.225 1.00 33.30 318 VAL A CA 1
ATOM 2418 C C . VAL A 1 318 ? -47.909 -53.590 -56.347 1.00 33.30 318 VAL A C 1
ATOM 2419 O O . VAL A 1 318 ? -47.399 -52.755 -57.097 1.00 33.30 318 VAL A O 1
ATOM 2423 N N . ILE A 1 319 ? -47.195 -54.415 -55.596 1.00 32.71 319 ILE A N 1
ATOM 2424 C CA . ILE A 1 319 ? -45.741 -54.330 -55.498 1.00 32.71 319 ILE A CA 1
ATOM 2425 C C . ILE A 1 319 ? -45.185 -55.540 -56.238 1.00 32.71 319 ILE A C 1
ATOM 2426 O O . ILE A 1 319 ? -45.208 -56.668 -55.738 1.00 32.71 319 ILE A O 1
ATOM 2431 N N . ALA A 1 320 ? -44.687 -55.313 -57.448 1.00 28.86 320 ALA A N 1
ATOM 2432 C CA . ALA A 1 320 ? -44.169 -56.385 -58.282 1.00 28.86 320 ALA A CA 1
ATOM 2433 C C . ALA A 1 320 ? -42.649 -56.337 -58.330 1.00 28.86 320 ALA A C 1
ATOM 2434 O O . ALA A 1 320 ? -42.057 -55.286 -58.590 1.00 28.86 320 ALA A O 1
ATOM 2436 N N . TYR A 1 321 ? -42.024 -57.481 -58.080 1.00 29.04 321 TYR A N 1
ATOM 2437 C CA . TYR A 1 321 ? -40.580 -57.602 -58.193 1.00 29.04 321 TYR A CA 1
ATOM 2438 C C . TYR A 1 321 ? -40.197 -57.980 -59.621 1.00 29.04 321 TYR A C 1
ATOM 2439 O O . TYR A 1 321 ? -41.044 -58.307 -60.452 1.00 29.04 321 TYR A O 1
ATOM 2448 N N . GLU A 1 322 ? -38.897 -57.937 -59.904 1.00 27.54 322 GLU A N 1
ATOM 2449 C CA . GLU A 1 322 ? -38.407 -58.261 -61.242 1.00 27.54 322 GLU A CA 1
ATOM 2450 C C . GLU A 1 322 ? -36.988 -58.795 -61.123 1.00 27.54 322 GLU A C 1
ATOM 2451 O O . GLU A 1 322 ? -36.095 -58.082 -60.658 1.00 27.54 322 GLU A O 1
ATOM 2457 N N . TYR A 1 323 ? -36.782 -60.041 -61.544 1.00 26.86 323 TYR A N 1
ATOM 2458 C CA . TYR A 1 323 ? -35.480 -60.700 -61.455 1.00 26.86 323 TYR A CA 1
ATOM 2459 C C . TYR A 1 323 ? -34.776 -60.564 -62.798 1.00 26.86 323 TYR A C 1
ATOM 2460 O O . TYR A 1 323 ? -35.017 -61.345 -63.720 1.00 26.86 323 TYR A O 1
ATOM 2469 N N . TRP A 1 324 ? -33.904 -59.568 -62.912 1.00 25.37 324 TRP A N 1
ATOM 2470 C CA . TRP A 1 324 ? -33.077 -59.392 -64.099 1.00 25.37 324 TRP A CA 1
ATOM 2471 C C . TRP A 1 324 ? -31.747 -60.096 -63.866 1.00 25.37 324 TRP A C 1
ATOM 2472 O O . TRP A 1 324 ? -30.944 -59.649 -63.041 1.00 25.37 324 TRP A O 1
ATOM 2483 N N . GLY A 1 325 ? -31.510 -61.184 -64.582 1.00 27.83 325 GLY A N 1
ATOM 2484 C CA . GLY A 1 325 ? -30.296 -61.935 -64.357 1.00 27.83 325 GLY A CA 1
ATOM 2485 C C . GLY A 1 325 ? -30.021 -62.944 -65.444 1.00 27.83 325 GLY A C 1
ATOM 2486 O O . GLY A 1 325 ? -30.698 -62.979 -66.472 1.00 27.83 325 GLY A O 1
ATOM 2487 N N . PHE A 1 326 ? -29.008 -63.772 -65.196 1.00 29.65 326 PHE A N 1
ATOM 2488 C CA . PHE A 1 326 ? -28.549 -64.781 -66.140 1.00 29.65 326 PHE A CA 1
ATOM 2489 C C . PHE A 1 326 ? -28.846 -66.166 -65.587 1.00 29.65 326 PHE A C 1
ATOM 2490 O O . PHE A 1 326 ? -28.558 -66.447 -64.419 1.00 29.65 326 PHE A O 1
ATOM 2498 N N . TRP A 1 327 ? -29.417 -67.025 -66.426 1.00 33.48 327 TRP A N 1
ATOM 2499 C CA . TRP A 1 327 ? -29.734 -68.395 -66.042 1.00 33.48 327 TRP A CA 1
ATOM 2500 C C . TRP A 1 327 ? -29.637 -69.287 -67.267 1.00 33.48 327 TRP A C 1
ATOM 2501 O O . TRP A 1 327 ? -30.168 -68.943 -68.327 1.00 33.48 327 TRP A O 1
ATOM 2512 N N . ASP A 1 328 ? -28.969 -70.432 -67.119 1.00 37.06 328 ASP A N 1
ATOM 2513 C CA . ASP A 1 328 ? -28.819 -71.357 -68.235 1.00 37.06 328 ASP A CA 1
ATOM 2514 C C . ASP A 1 328 ? -30.152 -72.032 -68.535 1.00 37.06 328 ASP A C 1
ATOM 2515 O O . ASP A 1 328 ? -30.753 -72.671 -67.666 1.00 37.06 328 ASP A O 1
ATOM 2520 N N . THR A 1 329 ? -30.641 -71.866 -69.762 1.00 37.52 329 THR A N 1
ATOM 2521 C CA . THR A 1 329 ? -31.970 -72.359 -70.100 1.00 37.52 329 THR A CA 1
ATOM 2522 C C . THR A 1 329 ? -31.911 -73.736 -70.747 1.00 37.52 329 THR A C 1
ATOM 2523 O O . THR A 1 329 ? -32.644 -74.648 -70.350 1.00 37.52 329 THR A O 1
ATOM 2527 N N . ASN A 1 330 ? -31.045 -73.907 -71.741 1.00 40.23 330 ASN A N 1
ATOM 2528 C CA . ASN A 1 330 ? -30.955 -75.171 -72.459 1.00 40.23 330 ASN A CA 1
ATOM 2529 C C . ASN A 1 330 ? -30.268 -76.266 -71.653 1.00 40.23 330 ASN A C 1
ATOM 2530 O O . ASN A 1 330 ? -30.284 -77.425 -72.080 1.00 40.23 330 ASN A O 1
ATOM 2535 N N . GLY A 1 331 ? -29.671 -75.936 -70.511 1.00 40.40 331 GLY A N 1
ATOM 2536 C CA . GLY A 1 331 ? -28.994 -76.928 -69.704 1.00 40.40 331 GLY A CA 1
ATOM 2537 C C . GLY A 1 331 ? -27.611 -77.303 -70.178 1.00 40.40 331 GLY A C 1
ATOM 2538 O O . GLY A 1 331 ? -26.994 -78.198 -69.590 1.00 40.40 331 GLY A O 1
ATOM 2539 N N . ASP A 1 332 ? -27.101 -76.649 -71.221 1.00 41.37 332 ASP A N 1
ATOM 2540 C CA . ASP A 1 332 ? -25.781 -76.956 -71.751 1.00 41.37 332 ASP A CA 1
ATOM 2541 C C . ASP A 1 332 ? -24.661 -76.212 -71.040 1.00 41.37 332 ASP A C 1
ATOM 2542 O O . ASP A 1 332 ? -23.488 -76.440 -71.359 1.00 41.37 332 ASP A O 1
ATOM 2547 N N . GLY A 1 333 ? -24.986 -75.333 -70.095 1.00 40.16 333 GLY A N 1
ATOM 2548 C CA . GLY A 1 333 ? -23.987 -74.590 -69.355 1.00 40.16 333 GLY A CA 1
ATOM 2549 C C . GLY A 1 333 ? -23.731 -73.186 -69.854 1.00 40.16 333 GLY A C 1
ATOM 2550 O O . GLY A 1 333 ? -22.930 -72.469 -69.242 1.00 40.16 333 GLY A O 1
ATOM 2551 N N . GLU A 1 334 ? -24.374 -72.765 -70.940 1.00 39.26 334 GLU A N 1
ATOM 2552 C CA . GLU A 1 334 ? -24.216 -71.410 -71.464 1.00 39.26 334 GLU A CA 1
ATOM 2553 C C . GLU A 1 334 ? -25.281 -70.531 -70.822 1.00 39.26 334 GLU A C 1
ATOM 2554 O O . GLU A 1 334 ? -26.475 -70.694 -71.081 1.00 39.26 334 GLU A O 1
ATOM 2560 N N . LEU A 1 335 ? -24.849 -69.600 -69.976 1.00 34.58 335 LEU A N 1
ATOM 2561 C CA . LEU A 1 335 ? -25.782 -68.699 -69.314 1.00 34.58 335 LEU A CA 1
ATOM 2562 C C . LEU A 1 335 ? -26.414 -67.756 -70.328 1.00 34.58 335 LEU A C 1
ATOM 2563 O O . LEU A 1 335 ? -25.710 -67.041 -71.046 1.00 34.58 335 LEU A O 1
ATOM 2568 N N . LYS A 1 336 ? -27.742 -67.754 -70.382 1.00 34.02 336 LYS A N 1
ATOM 2569 C CA . LYS A 1 336 ? -28.484 -66.902 -71.289 1.00 34.02 336 LYS A CA 1
ATOM 2570 C C . LYS A 1 336 ? -29.332 -65.923 -70.491 1.00 34.02 336 LYS A C 1
ATOM 2571 O O . LYS A 1 336 ? -29.986 -66.330 -69.519 1.00 34.02 336 LYS A O 1
ATOM 2577 N N . PRO A 1 337 ? -29.332 -64.637 -70.844 1.00 29.39 337 PRO A N 1
ATOM 2578 C CA . PRO A 1 337 ? -30.102 -63.652 -70.071 1.00 29.39 337 PRO A CA 1
ATOM 2579 C C . PRO A 1 337 ? -31.577 -64.001 -69.965 1.00 29.39 337 PRO A C 1
ATOM 2580 O O . PRO A 1 337 ? -32.193 -64.430 -70.946 1.00 29.39 337 PRO A O 1
ATOM 2584 N N . ILE A 1 338 ? -32.153 -63.823 -68.775 1.00 27.15 338 ILE A N 1
ATOM 2585 C CA . ILE A 1 338 ? -33.569 -64.073 -68.541 1.00 27.15 338 ILE A CA 1
ATOM 2586 C C . ILE A 1 338 ? -34.144 -62.925 -67.726 1.00 27.15 338 ILE A C 1
ATOM 2587 O O . ILE A 1 338 ? -33.422 -62.148 -67.102 1.00 27.15 338 ILE A O 1
ATOM 2592 N N . VAL A 1 339 ? -35.470 -62.830 -67.745 1.00 25.58 339 VAL A N 1
ATOM 2593 C CA . VAL A 1 339 ? -36.207 -61.881 -66.922 1.00 25.58 339 VAL A CA 1
ATOM 2594 C C . VAL A 1 339 ? -37.358 -62.625 -66.263 1.00 25.58 339 VAL A C 1
ATOM 2595 O O . VAL A 1 339 ? -37.806 -63.667 -66.749 1.00 25.58 339 VAL A O 1
ATOM 2599 N N . ALA A 1 340 ? -37.831 -62.090 -65.142 1.00 25.95 340 ALA A N 1
ATOM 2600 C CA . ALA A 1 340 ? -38.916 -62.729 -64.414 1.00 25.95 340 ALA A CA 1
ATOM 2601 C C . ALA A 1 340 ? -39.596 -61.697 -63.529 1.00 25.95 340 ALA A C 1
ATOM 2602 O O . ALA A 1 340 ? -38.926 -60.879 -62.898 1.00 25.95 340 ALA A O 1
ATOM 2604 N N . THR A 1 341 ? -40.923 -61.748 -63.491 1.00 28.91 341 THR A N 1
ATOM 2605 C CA . THR A 1 341 ? -41.726 -60.850 -62.676 1.00 28.91 341 THR A CA 1
ATOM 2606 C C . THR A 1 341 ? -42.740 -61.668 -61.893 1.00 28.91 341 THR A C 1
ATOM 2607 O O . THR A 1 341 ? -43.392 -62.555 -62.451 1.00 28.91 341 THR A O 1
ATOM 2611 N N . TRP A 1 342 ? -42.867 -61.378 -60.598 1.00 29.43 342 TRP A N 1
ATOM 2612 C CA . TRP A 1 342 ? -43.830 -62.093 -59.762 1.00 29.43 342 TRP A CA 1
ATOM 2613 C C . TRP A 1 342 ? -44.459 -61.085 -58.806 1.00 29.43 342 TRP A C 1
ATOM 2614 O O . TRP A 1 342 ? -43.755 -60.261 -58.218 1.00 29.43 342 TRP A O 1
ATOM 2625 N N . ILE A 1 343 ? -45.779 -61.149 -58.671 1.00 30.65 343 ILE A N 1
ATOM 2626 C CA . ILE A 1 343 ? -46.488 -60.343 -57.684 1.00 30.65 343 ILE A CA 1
ATOM 2627 C C . ILE A 1 343 ? -46.951 -61.264 -56.565 1.00 30.65 343 ILE A C 1
ATOM 2628 O O . ILE A 1 343 ? -47.701 -62.216 -56.804 1.00 30.65 343 ILE A O 1
ATOM 2633 N N . GLY A 1 344 ? -46.510 -60.985 -55.344 1.00 31.70 344 GLY A N 1
ATOM 2634 C CA . GLY A 1 344 ? -46.839 -61.853 -54.233 1.00 31.70 344 GLY A CA 1
ATOM 2635 C C . GLY A 1 344 ? -46.178 -63.208 -54.365 1.00 31.70 344 GLY A C 1
ATOM 2636 O O . GLY A 1 344 ? -44.965 -63.335 -54.181 1.00 31.70 344 GLY A O 1
ATOM 2637 N N . THR A 1 345 ? -46.968 -64.233 -54.684 1.00 32.50 345 THR A N 1
ATOM 2638 C CA . THR A 1 345 ? -46.448 -65.581 -54.843 1.00 32.50 345 THR A CA 1
ATOM 2639 C C . THR A 1 345 ? -46.699 -66.179 -56.221 1.00 32.50 345 THR A C 1
ATOM 2640 O O . THR A 1 345 ? -46.370 -67.351 -56.433 1.00 32.50 345 THR A O 1
ATOM 2644 N N . THR A 1 346 ? -47.267 -65.423 -57.156 1.00 32.39 346 THR A N 1
ATOM 2645 C CA . THR A 1 346 ? -47.589 -65.933 -58.483 1.00 32.39 346 THR A CA 1
ATOM 2646 C C . THR A 1 346 ? -46.653 -65.328 -59.519 1.00 32.39 346 THR A C 1
ATOM 2647 O O . THR A 1 346 ? -46.512 -64.104 -59.597 1.00 32.39 346 THR A O 1
ATOM 2651 N N . LEU A 1 347 ? -46.018 -66.189 -60.309 1.00 31.58 347 LEU A N 1
ATOM 2652 C CA . LEU A 1 347 ? -45.160 -65.744 -61.398 1.00 31.58 347 LEU A CA 1
ATOM 2653 C C . LEU A 1 347 ? -46.017 -65.296 -62.575 1.00 31.58 347 LEU A C 1
ATOM 2654 O O . LEU A 1 347 ? -46.947 -66.002 -62.976 1.00 31.58 347 LEU A O 1
ATOM 2659 N N . ILE A 1 348 ? -45.708 -64.124 -63.129 1.00 30.47 348 ILE A N 1
ATOM 2660 C CA . ILE A 1 348 ? -46.503 -63.555 -64.212 1.00 30.47 348 ILE A CA 1
ATOM 2661 C C . ILE A 1 348 ? -45.690 -63.290 -65.467 1.00 30.47 348 ILE A C 1
ATOM 2662 O O . ILE A 1 348 ? -46.276 -62.937 -66.499 1.00 30.47 348 ILE A O 1
ATOM 2667 N N . ARG A 1 349 ? -44.369 -63.443 -65.425 1.00 28.81 349 ARG A N 1
ATOM 2668 C CA . ARG A 1 349 ? -43.567 -63.180 -66.612 1.00 28.81 349 ARG A CA 1
ATOM 2669 C C . ARG A 1 349 ? -42.269 -63.966 -66.537 1.00 28.81 349 ARG A C 1
ATOM 2670 O O . ARG A 1 349 ? -41.649 -64.049 -65.476 1.00 28.81 349 ARG A O 1
ATOM 2678 N N . MET A 1 350 ? -41.867 -64.538 -67.671 1.00 30.53 350 MET A N 1
ATOM 2679 C CA . MET A 1 350 ? -40.571 -65.201 -67.786 1.00 30.53 350 MET A CA 1
ATOM 2680 C C . MET A 1 350 ? -40.211 -65.266 -69.263 1.00 30.53 350 MET A C 1
ATOM 2681 O O . MET A 1 350 ? -40.844 -66.006 -70.021 1.00 30.53 350 MET A O 1
ATOM 2686 N N . GLU A 1 351 ? -39.208 -64.492 -69.672 1.00 30.51 351 GLU A N 1
ATOM 2687 C CA . GLU A 1 351 ? -38.762 -64.463 -71.059 1.00 30.51 351 GLU A CA 1
ATOM 2688 C C . GLU A 1 351 ? -37.243 -64.343 -71.075 1.00 30.51 351 GLU A C 1
ATOM 2689 O O . GLU A 1 351 ? -36.585 -64.368 -70.030 1.00 30.51 351 GLU A O 1
ATOM 2695 N N . GLU A 1 352 ? -36.685 -64.213 -72.274 1.00 30.36 352 GLU A N 1
ATOM 2696 C CA . GLU A 1 352 ? -35.294 -63.823 -72.443 1.00 30.36 352 GLU A CA 1
ATOM 2697 C C . GLU A 1 352 ? -35.214 -62.303 -72.445 1.00 30.36 352 GLU A C 1
ATOM 2698 O O . GLU A 1 352 ? -36.226 -61.622 -72.620 1.00 30.36 352 GLU A O 1
ATOM 2704 N N . ASN A 1 353 ? -34.009 -61.777 -72.241 1.00 27.87 353 ASN A N 1
ATOM 2705 C CA . ASN A 1 353 ? -33.814 -60.334 -72.175 1.00 27.87 353 ASN A CA 1
ATOM 2706 C C . ASN A 1 353 ? -34.200 -59.692 -73.501 1.00 27.87 353 ASN A C 1
ATOM 2707 O O . ASN A 1 353 ? -33.516 -59.894 -74.512 1.00 27.87 353 ASN A O 1
ATOM 2712 N N . PRO A 1 354 ? -35.287 -58.920 -73.540 1.00 27.02 354 PRO A N 1
ATOM 2713 C CA . PRO A 1 354 ? -35.732 -58.354 -74.823 1.00 27.02 354 PRO A CA 1
ATOM 2714 C C . PRO A 1 354 ? -34.799 -57.294 -75.376 1.00 27.02 354 PRO A C 1
ATOM 2715 O O . PRO A 1 354 ? -34.759 -57.094 -76.596 1.00 27.02 354 PRO A O 1
ATOM 2719 N N . TYR A 1 355 ? -34.047 -56.609 -74.522 1.00 26.95 355 TYR A N 1
ATOM 2720 C CA . TYR A 1 355 ? -33.206 -55.518 -74.980 1.00 26.95 355 TYR A CA 1
ATOM 2721 C C . TYR A 1 355 ? -32.025 -56.052 -75.790 1.00 26.95 355 TYR A C 1
ATOM 2722 O O . TYR A 1 355 ? -31.466 -57.104 -75.469 1.00 26.95 355 TYR A O 1
ATOM 2731 N N . PRO A 1 356 ? -31.634 -55.346 -76.854 1.00 26.91 356 PRO A N 1
ATOM 2732 C CA . PRO A 1 356 ? -30.574 -55.862 -77.736 1.00 26.91 356 PRO A CA 1
ATOM 2733 C C . PRO A 1 356 ? -29.226 -56.040 -77.061 1.00 26.91 356 PRO A C 1
ATOM 2734 O O . PRO A 1 356 ? -28.479 -56.946 -77.451 1.00 26.91 356 PRO A O 1
ATOM 2738 N N . ASP A 1 357 ? -28.883 -55.216 -76.074 1.00 29.05 357 ASP A N 1
ATOM 2739 C CA . ASP A 1 357 ? -27.554 -55.261 -75.478 1.00 29.05 357 ASP A CA 1
ATOM 2740 C C . ASP A 1 357 ? -27.298 -56.518 -74.654 1.00 29.05 357 ASP A C 1
ATOM 2741 O O . ASP A 1 357 ? -26.136 -56.819 -74.365 1.00 29.05 357 ASP A O 1
ATOM 2746 N N . GLY A 1 358 ? -28.341 -57.252 -74.276 1.00 27.92 358 GLY A N 1
ATOM 2747 C CA . GLY A 1 358 ? -28.176 -58.474 -73.514 1.00 27.92 358 GLY A CA 1
ATOM 2748 C C . GLY A 1 358 ? -27.502 -58.266 -72.174 1.00 27.92 358 GLY A C 1
ATOM 2749 O O . GLY A 1 358 ? -26.622 -59.040 -71.786 1.00 27.92 358 GLY A O 1
ATOM 2750 N N . LYS A 1 359 ? -27.908 -57.221 -71.457 1.00 26.84 359 LYS A N 1
ATOM 2751 C CA . LYS A 1 359 ? -27.335 -56.914 -70.158 1.00 26.84 359 LYS A CA 1
ATOM 2752 C C . LYS A 1 359 ? -28.439 -56.412 -69.242 1.00 26.84 359 LYS A C 1
ATOM 2753 O O . LYS A 1 359 ? -29.554 -56.121 -69.684 1.00 26.84 359 LYS A O 1
ATOM 2759 N N . LEU A 1 360 ? -28.118 -56.325 -67.959 1.00 25.41 360 LEU A N 1
ATOM 2760 C CA . LEU A 1 360 ? -29.083 -55.831 -66.991 1.00 25.41 360 LEU A CA 1
ATOM 2761 C C . LEU A 1 360 ? -29.431 -54.377 -67.306 1.00 25.41 360 LEU A C 1
ATOM 2762 O O . LEU A 1 360 ? -28.532 -53.570 -67.577 1.00 25.41 360 LEU A O 1
ATOM 2767 N N . PRO A 1 361 ? -30.707 -54.009 -67.289 1.00 23.59 361 PRO A N 1
ATOM 2768 C CA . PRO A 1 361 ? -31.081 -52.634 -67.629 1.00 23.59 361 PRO A CA 1
ATOM 2769 C C . PRO A 1 361 ? -30.932 -51.676 -66.460 1.00 23.59 361 PRO A C 1
ATOM 2770 O O . PRO A 1 361 ? -31.867 -50.941 -66.134 1.00 23.59 361 PRO A O 1
ATOM 2774 N N . PHE A 1 362 ? -29.769 -51.681 -65.819 1.00 22.41 362 PHE A N 1
ATOM 2775 C CA . PHE A 1 362 ? -29.454 -50.733 -64.764 1.00 22.41 362 PHE A CA 1
ATOM 2776 C C . PHE A 1 362 ? -28.108 -50.084 -65.047 1.00 22.41 362 PHE A C 1
ATOM 2777 O O . PHE A 1 362 ? -27.189 -50.723 -65.566 1.00 22.41 362 PHE A O 1
ATOM 2785 N N . VAL A 1 363 ? -28.004 -48.804 -64.708 1.00 21.40 363 VAL A N 1
ATOM 2786 C CA . VAL A 1 363 ? -26.776 -48.037 -64.868 1.00 21.40 363 VAL A CA 1
ATOM 2787 C C . VAL A 1 363 ? -26.448 -47.430 -63.513 1.00 21.40 363 VAL A C 1
ATOM 2788 O O . VAL A 1 363 ? -27.237 -46.645 -62.974 1.00 21.40 363 VAL A O 1
ATOM 2792 N N . LEU A 1 364 ? -25.293 -47.787 -62.965 1.00 21.82 364 LEU A N 1
ATOM 2793 C CA . LEU A 1 364 ? -24.884 -47.362 -61.635 1.00 21.82 364 LEU A CA 1
ATOM 2794 C C . LEU A 1 364 ? -23.598 -46.554 -61.741 1.00 21.82 364 LEU A C 1
ATOM 2795 O O . LEU A 1 364 ? -22.613 -47.025 -62.318 1.00 21.82 364 LEU A O 1
ATOM 2800 N N . VAL A 1 365 ? -23.610 -45.345 -61.188 1.00 20.21 365 VAL A N 1
ATOM 2801 C CA . VAL A 1 365 ? -22.424 -44.491 -61.177 1.00 20.21 365 VAL A CA 1
ATOM 2802 C C . VAL A 1 365 ? -22.117 -44.064 -59.744 1.00 20.21 365 VAL A C 1
ATOM 2803 O O . VAL A 1 365 ? -23.018 -43.636 -59.010 1.00 20.21 365 VAL A O 1
ATOM 2807 N N . PRO A 1 366 ? -20.881 -44.228 -59.283 1.00 19.41 366 PRO A N 1
ATOM 2808 C CA . PRO A 1 366 ? -20.536 -43.783 -57.932 1.00 19.41 366 PRO A CA 1
ATOM 2809 C C . PRO A 1 366 ? -20.239 -42.294 -57.884 1.00 19.41 366 PRO A C 1
ATOM 2810 O O . PRO A 1 366 ? -19.890 -41.673 -58.889 1.00 19.41 366 PRO A O 1
ATOM 2814 N N . TYR A 1 367 ? -20.382 -41.721 -56.689 1.00 21.05 367 TYR A N 1
ATOM 2815 C CA . TYR A 1 367 ? -19.991 -40.335 -56.459 1.00 21.05 367 TYR A CA 1
ATOM 2816 C C . TYR A 1 367 ? -18.493 -40.254 -56.204 1.00 21.05 367 TYR A C 1
ATOM 2817 O O . TYR A 1 367 ? -17.752 -39.657 -56.991 1.00 21.05 367 TYR A O 1
ATOM 2826 N N . MET A 1 368 ? -18.039 -40.859 -55.109 1.00 23.59 368 MET A N 1
ATOM 2827 C CA . MET A 1 368 ? -16.615 -41.064 -54.880 1.00 23.59 368 MET A CA 1
ATOM 2828 C C . MET A 1 368 ? -16.326 -42.557 -54.922 1.00 23.59 368 MET A C 1
ATOM 2829 O O . MET A 1 368 ? -16.780 -43.286 -54.030 1.00 23.59 368 MET A O 1
ATOM 2834 N N . PRO A 1 369 ? -15.604 -43.051 -55.922 1.00 23.78 369 PRO A N 1
ATOM 2835 C CA . PRO A 1 369 ? -15.489 -44.500 -56.099 1.00 23.78 369 PRO A CA 1
ATOM 2836 C C . PRO A 1 369 ? -14.767 -45.166 -54.942 1.00 23.78 369 PRO A C 1
ATOM 2837 O O . PRO A 1 369 ? -13.856 -44.601 -54.332 1.00 23.78 369 PRO A O 1
ATOM 2841 N N . ARG A 1 370 ? -15.196 -46.387 -54.643 1.00 26.07 370 ARG A N 1
ATOM 2842 C CA . ARG A 1 370 ? -14.508 -47.259 -53.704 1.00 26.07 370 ARG A CA 1
ATOM 2843 C C . ARG A 1 370 ? -13.628 -48.205 -54.509 1.00 26.07 370 ARG A C 1
ATOM 2844 O O . ARG A 1 370 ? -14.089 -48.791 -55.495 1.00 26.07 370 ARG A O 1
ATOM 2852 N N . LYS A 1 371 ? -12.367 -48.337 -54.104 1.00 23.19 371 LYS A N 1
ATOM 2853 C CA . LYS A 1 371 ? -11.414 -49.153 -54.843 1.00 23.19 371 LYS A CA 1
ATOM 2854 C C . LYS A 1 371 ? -11.924 -50.580 -55.005 1.00 23.19 371 LYS A C 1
ATOM 2855 O O . LYS A 1 371 ? -12.206 -51.271 -54.023 1.00 23.19 371 LYS A O 1
ATOM 2861 N N . ARG A 1 372 ? -12.065 -51.002 -56.260 1.00 23.86 372 ARG A N 1
ATOM 2862 C CA . ARG A 1 372 ? -12.489 -52.356 -56.614 1.00 23.86 372 ARG A CA 1
ATOM 2863 C C . ARG A 1 372 ? -13.792 -52.734 -55.910 1.00 23.86 372 ARG A C 1
ATOM 2864 O O . ARG A 1 372 ? -13.922 -53.795 -55.299 1.00 23.86 37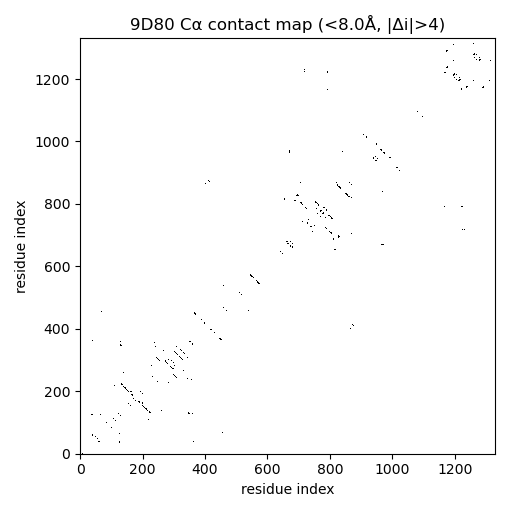2 ARG A O 1
ATOM 2872 N N . GLU A 1 373 ? -14.768 -51.834 -56.005 1.00 26.30 373 GLU A N 1
ATOM 2873 C CA . GLU A 1 373 ? -16.066 -52.058 -55.384 1.00 26.30 373 GLU A CA 1
ATOM 2874 C C . GLU A 1 373 ? -17.147 -51.453 -56.264 1.00 26.30 373 GLU A C 1
ATOM 2875 O O . GLU A 1 373 ? -16.975 -50.355 -56.800 1.00 26.30 373 GLU A O 1
ATOM 2881 N N . LEU A 1 374 ? -18.257 -52.178 -56.409 1.00 24.06 374 LEU A N 1
ATOM 2882 C CA . LEU A 1 374 ? -19.329 -51.739 -57.296 1.00 24.06 374 LEU A CA 1
ATOM 2883 C C . LEU A 1 374 ? -19.978 -50.458 -56.787 1.00 24.06 374 LEU A C 1
ATOM 2884 O O . LEU A 1 374 ? -20.132 -49.484 -57.532 1.00 24.06 374 LEU A O 1
ATOM 2889 N N . TYR A 1 375 ? -20.369 -50.441 -55.517 1.00 23.60 375 TYR A N 1
ATOM 2890 C CA . TYR A 1 375 ? -21.006 -49.261 -54.957 1.00 23.60 375 TYR A CA 1
ATOM 2891 C C . TYR A 1 375 ? -19.971 -48.178 -54.671 1.00 23.60 375 TYR A C 1
ATOM 2892 O O . TYR A 1 375 ? -18.760 -48.419 -54.670 1.00 23.60 375 TYR A O 1
ATOM 2901 N N . GLY A 1 376 ? -20.465 -46.962 -54.431 1.00 23.97 376 GLY A N 1
ATOM 2902 C CA . GLY A 1 376 ? -19.605 -45.827 -54.186 1.00 23.97 376 GLY A CA 1
ATOM 2903 C C . GLY A 1 376 ? -19.866 -45.227 -52.817 1.00 23.97 376 GLY A C 1
ATOM 2904 O O . GLY A 1 376 ? -20.887 -45.493 -52.179 1.00 23.97 376 GLY A O 1
ATOM 2905 N N . GLU A 1 377 ? -18.917 -44.407 -52.378 1.00 26.66 377 GLU A N 1
ATOM 2906 C CA . GLU A 1 377 ? -18.968 -43.761 -51.074 1.00 26.66 377 GLU A CA 1
ATOM 2907 C C . GLU A 1 377 ? -19.389 -42.311 -51.251 1.00 26.66 377 GLU A C 1
ATOM 2908 O O . GLU A 1 377 ? -18.830 -41.597 -52.089 1.00 26.66 377 GLU A O 1
ATOM 2914 N N . ALA A 1 378 ? -20.367 -41.879 -50.461 1.00 25.52 378 ALA A N 1
ATOM 2915 C CA . ALA A 1 378 ? -20.942 -40.550 -50.608 1.00 25.52 378 ALA A CA 1
ATOM 2916 C C . ALA A 1 378 ? -20.029 -39.511 -49.962 1.00 25.52 378 ALA A C 1
ATOM 2917 O O . ALA A 1 378 ? -18.888 -39.789 -49.587 1.00 25.52 378 ALA A O 1
ATOM 2919 N N . ASP A 1 379 ? -20.535 -38.287 -49.832 1.00 24.69 379 ASP A N 1
ATOM 2920 C CA . ASP A 1 379 ? -19.761 -37.160 -49.339 1.00 24.69 379 ASP A CA 1
ATOM 2921 C C . ASP A 1 379 ? -19.712 -37.095 -47.818 1.00 24.69 379 ASP A C 1
ATOM 2922 O O . ASP A 1 379 ? -18.672 -36.732 -47.262 1.00 24.69 379 ASP A O 1
ATOM 2927 N N . ALA A 1 380 ? -20.787 -37.475 -47.133 1.00 26.36 380 ALA A N 1
ATOM 2928 C CA . ALA A 1 380 ? -20.885 -37.325 -45.689 1.00 26.36 380 ALA A CA 1
ATOM 2929 C C . ALA A 1 380 ? -20.041 -38.335 -44.923 1.00 26.36 380 ALA A C 1
ATOM 2930 O O . ALA A 1 380 ? -20.049 -38.317 -43.689 1.00 26.36 380 ALA A O 1
ATOM 2932 N N . GLU A 1 381 ? -19.320 -39.213 -45.615 1.00 27.05 381 GLU A N 1
ATOM 2933 C CA . GLU A 1 381 ? -18.431 -40.146 -44.937 1.00 27.05 381 GLU A CA 1
ATOM 2934 C C . GLU A 1 381 ? -17.208 -39.464 -44.345 1.00 27.05 381 GLU A C 1
ATOM 2935 O O . GLU A 1 381 ? -16.872 -39.712 -43.182 1.00 27.05 381 GLU A O 1
ATOM 2941 N N . LEU A 1 382 ? -16.539 -38.606 -45.114 1.00 24.93 382 LEU A N 1
ATOM 2942 C CA . LEU A 1 382 ? -15.414 -37.837 -44.599 1.00 24.93 382 LEU A CA 1
ATOM 2943 C C . LEU A 1 382 ? -15.870 -36.690 -43.711 1.00 24.93 382 LEU A C 1
ATOM 2944 O O . LEU A 1 382 ? -15.156 -36.300 -42.781 1.00 24.93 382 LEU A O 1
ATOM 2949 N N . LEU A 1 383 ? -17.054 -36.144 -43.982 1.00 23.19 383 LEU A N 1
ATOM 2950 C CA . LEU A 1 383 ? -17.604 -35.047 -43.199 1.00 23.19 383 LEU A CA 1
ATOM 2951 C C . LEU A 1 383 ? -18.144 -35.499 -41.850 1.00 23.19 383 LEU A C 1
ATOM 2952 O O . LEU A 1 383 ? -18.763 -34.695 -41.147 1.00 23.19 383 LEU A O 1
ATOM 2957 N N . GLY A 1 384 ? -17.944 -36.763 -41.485 1.00 24.27 384 GLY A N 1
ATOM 2958 C CA . GLY A 1 384 ? -18.384 -37.222 -40.181 1.00 24.27 384 GLY A CA 1
ATOM 2959 C C . GLY A 1 384 ? -17.568 -36.592 -39.067 1.00 24.27 384 GLY A C 1
ATOM 2960 O O . GLY A 1 384 ? -16.370 -36.336 -39.211 1.00 24.27 384 GLY A O 1
ATOM 2961 N N . ASP A 1 385 ? -18.248 -36.309 -37.956 1.00 23.40 385 ASP A N 1
ATOM 2962 C CA . ASP A 1 385 ? -17.700 -35.753 -36.721 1.00 23.40 385 ASP A CA 1
ATOM 2963 C C . ASP A 1 385 ? -17.325 -34.283 -36.865 1.00 23.40 385 ASP A C 1
ATOM 2964 O O . ASP A 1 385 ? -17.270 -33.560 -35.865 1.00 23.40 385 ASP A O 1
ATOM 2969 N N . ASN A 1 386 ? -17.214 -33.790 -38.099 1.00 21.69 386 ASN A N 1
ATOM 2970 C CA . ASN A 1 386 ? -17.061 -32.353 -38.287 1.00 21.69 386 ASN A CA 1
ATOM 2971 C C . ASN A 1 386 ? -18.365 -31.627 -38.020 1.00 21.69 386 ASN A C 1
ATOM 2972 O O . ASN A 1 386 ? -18.367 -30.612 -37.313 1.00 21.69 386 ASN A O 1
ATOM 2977 N N . GLN A 1 387 ? -19.470 -32.145 -38.549 1.00 21.80 387 GLN A N 1
ATOM 2978 C CA . GLN A 1 387 ? -20.782 -31.622 -38.202 1.00 21.80 387 GLN A CA 1
ATOM 2979 C C . GLN A 1 387 ? -21.042 -31.755 -36.710 1.00 21.80 387 GLN A C 1
ATOM 2980 O O . GLN A 1 387 ? -21.627 -30.856 -36.103 1.00 21.80 387 GLN A O 1
ATOM 2986 N N . LYS A 1 388 ? -20.595 -32.855 -36.099 1.00 21.11 388 LYS A N 1
ATOM 2987 C CA . LYS A 1 388 ? -20.807 -33.041 -34.667 1.00 21.11 388 LYS A CA 1
ATOM 2988 C C . LYS A 1 388 ? -20.096 -31.964 -33.858 1.00 21.11 388 LYS A C 1
ATOM 2989 O O . LYS A 1 388 ? -20.704 -31.325 -32.993 1.00 21.11 388 LYS A O 1
ATOM 2995 N N . ILE A 1 389 ? -18.808 -31.741 -34.128 1.00 19.76 389 ILE A N 1
ATOM 2996 C CA . ILE A 1 389 ? -18.058 -30.738 -33.373 1.00 19.76 389 ILE A CA 1
ATOM 2997 C C . ILE A 1 389 ? -18.617 -29.341 -33.627 1.00 19.76 389 ILE A C 1
ATOM 2998 O O . ILE A 1 389 ? -18.802 -28.549 -32.693 1.00 19.76 389 ILE A O 1
ATOM 3003 N N . LEU A 1 390 ? -18.887 -29.013 -34.893 1.00 20.02 390 LEU A N 1
ATOM 3004 C CA . LEU A 1 390 ? -19.399 -27.683 -35.200 1.00 20.02 390 LEU A CA 1
ATOM 3005 C C . LEU A 1 390 ? -20.765 -27.439 -34.571 1.00 20.02 390 LEU A C 1
ATOM 3006 O O . LEU A 1 390 ? -21.003 -26.350 -34.033 1.00 20.02 390 LEU A O 1
ATOM 3011 N N . GLY A 1 391 ? -21.659 -28.430 -34.600 1.00 20.74 391 GLY A N 1
ATOM 3012 C CA . GLY A 1 391 ? -22.938 -28.290 -33.934 1.00 20.74 391 GLY A CA 1
ATOM 3013 C C . GLY A 1 391 ? -22.830 -28.197 -32.431 1.00 20.74 391 GLY A C 1
ATOM 3014 O O . GLY A 1 391 ? -23.551 -27.415 -31.810 1.00 20.74 391 GLY A O 1
ATOM 3015 N N . ALA A 1 392 ? -21.935 -28.974 -31.825 1.00 19.84 392 ALA A N 1
ATOM 3016 C CA . ALA A 1 392 ? -21.732 -28.930 -30.386 1.00 19.84 392 ALA A CA 1
ATOM 3017 C C . ALA A 1 392 ? -21.109 -27.624 -29.920 1.00 19.84 392 ALA A C 1
ATOM 3018 O O . ALA A 1 392 ? -21.302 -27.241 -28.763 1.00 19.84 392 ALA A O 1
ATOM 3020 N N . THR A 1 393 ? -20.369 -26.933 -30.784 1.00 19.87 393 THR A N 1
ATOM 3021 C CA . THR A 1 393 ? -19.869 -25.602 -30.454 1.00 19.87 393 THR A CA 1
ATOM 3022 C C . THR A 1 393 ? -20.904 -24.509 -30.686 1.00 19.87 393 THR A C 1
ATOM 3023 O O . THR A 1 393 ? -21.010 -23.579 -29.878 1.00 19.87 393 THR A O 1
ATOM 3027 N N . MET A 1 394 ? -21.680 -24.597 -31.771 1.00 21.03 394 MET A N 1
ATOM 3028 C CA . MET A 1 394 ? -22.743 -23.621 -31.985 1.00 21.03 394 MET A CA 1
ATOM 3029 C C . MET A 1 394 ? -23.804 -23.718 -30.896 1.00 21.03 394 MET A C 1
ATOM 3030 O O . MET A 1 394 ? -24.319 -22.695 -30.429 1.00 21.03 394 MET A O 1
ATOM 3035 N N . ARG A 1 395 ? -24.141 -24.939 -30.480 1.00 20.93 395 ARG A N 1
ATOM 3036 C CA . ARG A 1 395 ? -25.089 -25.122 -29.389 1.00 20.93 395 ARG A CA 1
ATOM 3037 C C . ARG A 1 395 ? -24.538 -24.580 -28.080 1.00 20.93 395 ARG A C 1
ATOM 3038 O O . ARG A 1 395 ? -25.299 -24.071 -27.251 1.00 20.93 395 ARG A O 1
ATOM 3046 N N . GLY A 1 396 ? -23.228 -24.677 -27.876 1.00 19.67 396 GLY A N 1
ATOM 3047 C CA . GLY A 1 396 ? -22.605 -24.109 -26.699 1.00 19.67 396 GLY A CA 1
ATOM 3048 C C . GLY A 1 396 ? -22.675 -22.597 -26.692 1.00 19.67 396 GLY A C 1
ATOM 3049 O O . GLY A 1 396 ? -22.962 -21.985 -25.661 1.00 19.67 396 GLY A O 1
ATOM 3050 N N . MET A 1 397 ? -22.421 -21.983 -27.847 1.00 19.37 397 MET A N 1
ATOM 3051 C CA . MET A 1 397 ? -22.529 -20.530 -27.952 1.00 19.37 397 MET A CA 1
ATOM 3052 C C . MET A 1 397 ? -23.963 -20.062 -27.720 1.00 19.37 397 MET A C 1
ATOM 3053 O O . MET A 1 397 ? -24.201 -19.080 -27.003 1.00 19.37 397 MET A O 1
ATOM 3058 N N . ILE A 1 398 ? -24.932 -20.762 -28.314 1.00 19.11 398 ILE A N 1
ATOM 3059 C CA . ILE A 1 398 ? -26.333 -20.401 -28.115 1.00 19.11 398 ILE A CA 1
ATOM 3060 C C . ILE A 1 398 ? -26.740 -20.623 -26.663 1.00 19.11 398 ILE A C 1
ATOM 3061 O O . ILE A 1 398 ? -27.519 -19.849 -26.096 1.00 19.11 398 ILE A O 1
ATOM 3066 N N . ASP A 1 399 ? -26.219 -21.682 -26.038 1.00 19.78 399 ASP A N 1
ATOM 3067 C CA . ASP A 1 399 ? -26.476 -21.909 -24.618 1.00 19.78 399 ASP A CA 1
ATOM 3068 C C . ASP A 1 399 ? -25.930 -20.762 -23.779 1.00 19.78 399 ASP A C 1
ATOM 3069 O O . ASP A 1 399 ? -26.582 -20.293 -22.841 1.00 19.78 399 ASP A O 1
ATOM 3074 N N . LEU A 1 400 ? -24.725 -20.302 -24.105 1.00 18.39 400 LEU A N 1
ATOM 3075 C CA . LEU A 1 400 ? -24.093 -19.210 -23.380 1.00 18.39 400 LEU A CA 1
ATOM 3076 C C . LEU A 1 400 ? -24.909 -17.932 -23.503 1.00 18.39 400 LEU A C 1
ATOM 3077 O O . LEU A 1 400 ? -25.072 -17.200 -22.523 1.00 18.39 400 LEU A O 1
ATOM 3082 N N . LEU A 1 401 ? -25.420 -17.651 -24.698 1.00 18.54 401 LEU A N 1
ATOM 3083 C CA . LEU A 1 401 ? -26.234 -16.455 -24.894 1.00 18.54 401 LEU A CA 1
ATOM 3084 C C . LEU A 1 401 ? -27.615 -16.546 -24.255 1.00 18.54 401 LEU A C 1
ATOM 3085 O O . LEU A 1 401 ? -28.066 -15.578 -23.637 1.00 18.54 401 LEU A O 1
ATOM 3090 N N . GLY A 1 402 ? -28.298 -17.679 -24.384 1.00 19.61 402 GLY A N 1
ATOM 3091 C CA . GLY A 1 402 ? -29.678 -17.787 -23.952 1.00 19.61 402 GLY A CA 1
ATOM 3092 C C . GLY A 1 402 ? -29.882 -18.078 -22.480 1.00 19.61 402 GLY A C 1
ATOM 3093 O O . GLY A 1 402 ? -30.898 -17.685 -21.903 1.00 19.61 402 GLY A O 1
ATOM 3094 N N . ARG A 1 403 ? -28.925 -18.761 -21.856 1.00 20.49 403 ARG A N 1
ATOM 3095 C CA . ARG A 1 403 ? -29.042 -19.099 -20.444 1.00 20.49 403 ARG A CA 1
ATOM 3096 C C . ARG A 1 403 ? -28.483 -17.983 -19.574 1.00 20.49 403 ARG A C 1
ATOM 3097 O O . ARG A 1 403 ? -28.090 -18.218 -18.427 1.00 20.49 403 ARG A O 1
ATOM 3105 N N . SER A 1 404 ? -28.435 -16.772 -20.111 1.00 19.51 404 SER A N 1
ATOM 3106 C CA . SER A 1 404 ? -27.922 -15.613 -19.399 1.00 19.51 404 SER A CA 1
ATOM 3107 C C . SER A 1 404 ? -29.079 -14.682 -19.044 1.00 19.51 404 SER A C 1
ATOM 3108 O O . SER A 1 404 ? -30.246 -14.969 -19.324 1.00 19.51 404 SER A O 1
ATOM 3111 N N . ALA A 1 405 ? -28.745 -13.556 -18.422 1.00 18.93 405 ALA A N 1
ATOM 3112 C CA . ALA A 1 405 ? -29.722 -12.547 -18.028 1.00 18.93 405 ALA A CA 1
ATOM 3113 C C . ALA A 1 405 ? -29.453 -11.288 -18.838 1.00 18.93 405 ALA A C 1
ATOM 3114 O O . ALA A 1 405 ? -28.413 -10.645 -18.665 1.00 18.93 405 ALA A O 1
ATOM 3116 N N . ASN A 1 406 ? -30.379 -10.944 -19.725 1.00 19.28 406 ASN A N 1
ATOM 3117 C CA . ASN A 1 406 ? -30.271 -9.759 -20.562 1.00 19.28 406 ASN A CA 1
ATOM 3118 C C . ASN A 1 406 ? -31.350 -8.774 -20.136 1.00 19.28 406 ASN A C 1
ATOM 3119 O O . ASN A 1 406 ? -32.537 -9.117 -20.125 1.00 19.28 406 ASN A O 1
ATOM 3124 N N . GLY A 1 407 ? -30.939 -7.557 -19.795 1.00 18.54 407 GLY A N 1
ATOM 3125 C CA . GLY A 1 407 ? -31.873 -6.544 -19.346 1.00 18.54 407 GLY A CA 1
ATOM 3126 C C . GLY A 1 407 ? -32.527 -6.875 -18.022 1.00 18.54 407 GLY A C 1
ATOM 3127 O O . GLY A 1 407 ? -33.741 -6.719 -17.864 1.00 18.54 407 GLY A O 1
ATOM 3128 N N . GLN A 1 408 ? -31.728 -7.337 -17.059 1.00 18.81 408 GLN A N 1
ATOM 3129 C CA . GLN A 1 408 ? -32.202 -7.665 -15.718 1.00 18.81 408 GLN A CA 1
ATOM 3130 C C . GLN A 1 408 ? -31.424 -6.807 -14.718 1.00 18.81 408 GLN A C 1
ATOM 3131 O O . GLN A 1 408 ? -30.380 -7.211 -14.206 1.00 18.81 408 GLN A O 1
ATOM 3137 N N . ARG A 1 409 ? -31.939 -5.610 -14.449 1.00 17.66 409 ARG A N 1
ATOM 3138 C CA . ARG A 1 409 ? -31.273 -4.699 -13.528 1.00 17.66 409 ARG A CA 1
ATOM 3139 C C . ARG A 1 409 ? -31.316 -5.252 -12.111 1.00 17.66 409 ARG A C 1
ATOM 3140 O O . ARG A 1 409 ? -32.349 -5.746 -11.655 1.00 17.66 409 ARG A O 1
ATOM 3148 N N . ALA A 1 410 ? -30.186 -5.162 -11.415 1.00 16.85 410 ALA A N 1
ATOM 3149 C CA . ALA A 1 410 ? -30.034 -5.708 -10.068 1.00 16.85 410 ALA A CA 1
ATOM 3150 C C . ALA A 1 410 ? -29.707 -4.566 -9.111 1.00 16.85 410 ALA A C 1
ATOM 3151 O O . ALA A 1 410 ? -28.551 -4.152 -8.997 1.00 16.85 410 ALA A O 1
ATOM 3153 N N . TYR A 1 411 ? -30.722 -4.070 -8.422 1.00 16.85 411 TYR A N 1
ATOM 3154 C CA . TYR A 1 411 ? -30.537 -2.986 -7.469 1.00 16.85 411 TYR A CA 1
ATOM 3155 C C . TYR A 1 411 ? -29.914 -3.512 -6.178 1.00 16.85 411 TYR A C 1
ATOM 3156 O O . TYR A 1 411 ? -30.345 -4.544 -5.660 1.00 16.85 411 TYR A O 1
ATOM 3165 N N . PRO A 1 412 ? -28.900 -2.834 -5.646 1.00 15.94 412 PRO A N 1
ATOM 3166 C CA . PRO A 1 412 ? -28.379 -3.217 -4.330 1.00 15.94 412 PRO A CA 1
ATOM 3167 C C . PRO A 1 412 ? -29.412 -2.959 -3.246 1.00 15.94 412 PRO A C 1
ATOM 3168 O O . PRO A 1 412 ? -30.207 -2.022 -3.332 1.00 15.94 412 PRO A O 1
ATOM 3172 N N . LYS A 1 413 ? -29.390 -3.804 -2.217 1.00 14.96 413 LYS A N 1
ATOM 3173 C CA . LYS A 1 413 ? -30.397 -3.761 -1.159 1.00 14.96 413 LYS A CA 1
ATOM 3174 C C . LYS A 1 413 ? -30.014 -2.677 -0.157 1.00 14.96 413 LYS A C 1
ATOM 3175 O O . LYS A 1 413 ? -29.251 -2.890 0.787 1.00 14.96 413 LYS A O 1
ATOM 3181 N N . GLY A 1 414 ? -30.561 -1.484 -0.375 1.00 17.23 414 GLY A N 1
ATOM 3182 C CA . GLY A 1 414 ? -30.348 -0.389 0.548 1.00 17.23 414 GLY A CA 1
ATOM 3183 C C . GLY A 1 414 ? -30.015 0.932 -0.113 1.00 17.23 414 GLY A C 1
ATOM 3184 O O . GLY A 1 414 ? -30.114 1.987 0.519 1.00 17.23 414 GLY A O 1
ATOM 3185 N N . MET A 1 415 ? -29.622 0.890 -1.384 1.00 18.46 415 MET A N 1
ATOM 3186 C CA . MET A 1 415 ? -29.205 2.097 -2.088 1.00 18.46 415 MET A CA 1
ATOM 3187 C C . MET A 1 415 ? -30.376 3.042 -2.315 1.00 18.46 415 MET A C 1
ATOM 3188 O O . MET A 1 415 ? -30.369 4.175 -1.824 1.00 18.46 415 MET A O 1
ATOM 3193 N N . LEU A 1 416 ? -31.384 2.589 -3.051 1.00 18.69 416 LEU A N 1
ATOM 3194 C CA . LEU A 1 416 ? -32.526 3.423 -3.390 1.00 18.69 416 LEU A CA 1
ATOM 3195 C C . LEU A 1 416 ? -33.677 3.107 -2.443 1.00 18.69 416 LEU A C 1
ATOM 3196 O O . LEU A 1 416 ? -34.188 1.983 -2.432 1.00 18.69 416 LEU A O 1
ATOM 3201 N N . ASP A 1 417 ? -34.084 4.100 -1.659 1.00 18.62 417 ASP A N 1
ATOM 3202 C CA . ASP A 1 417 ? -35.158 3.920 -0.697 1.00 18.62 417 ASP A CA 1
ATOM 3203 C C . ASP A 1 417 ? -36.504 3.867 -1.414 1.00 18.62 417 ASP A C 1
ATOM 3204 O O . ASP A 1 417 ? -36.590 3.860 -2.644 1.00 18.62 417 ASP A O 1
ATOM 3209 N N . THR A 1 418 ? -37.575 3.827 -0.626 1.00 18.73 418 THR A N 1
ATOM 3210 C CA . THR A 1 418 ? -38.907 3.842 -1.202 1.00 18.73 418 THR A CA 1
ATOM 3211 C C . THR A 1 418 ? -39.194 5.205 -1.830 1.00 18.73 418 THR A C 1
ATOM 3212 O O . THR A 1 418 ? -38.800 6.257 -1.319 1.00 18.73 418 THR A O 1
ATOM 3216 N N . LEU A 1 419 ? -39.860 5.153 -2.982 1.00 18.14 419 LEU A N 1
ATOM 3217 C CA . LEU A 1 419 ? -40.212 6.280 -3.843 1.00 18.14 419 LEU A CA 1
ATOM 3218 C C . LEU A 1 419 ? -38.994 6.832 -4.572 1.00 18.14 419 LEU A C 1
ATOM 3219 O O . LEU A 1 419 ? -39.132 7.381 -5.668 1.00 18.14 419 LEU A O 1
ATOM 3224 N N . ASN A 1 420 ? -37.793 6.522 -4.087 1.00 18.07 420 ASN A N 1
ATOM 3225 C CA . ASN A 1 420 ? -36.601 6.871 -4.849 1.00 18.07 420 ASN A CA 1
ATOM 3226 C C . ASN A 1 420 ? -36.227 5.788 -5.836 1.00 18.07 420 ASN A C 1
ATOM 3227 O O . ASN A 1 420 ? -35.374 6.020 -6.699 1.00 18.07 420 ASN A O 1
ATOM 3232 N N . ARG A 1 421 ? -36.840 4.616 -5.722 1.00 18.14 421 ARG A N 1
ATOM 3233 C CA . ARG A 1 421 ? -36.820 3.603 -6.765 1.00 18.14 421 ARG A CA 1
ATOM 3234 C C . ARG A 1 421 ? -38.036 3.691 -7.669 1.00 18.14 421 ARG A C 1
ATOM 3235 O O . ARG A 1 421 ? -37.954 3.336 -8.845 1.00 18.14 421 ARG A O 1
ATOM 3243 N N . ARG A 1 422 ? -39.161 4.191 -7.152 1.00 18.16 422 ARG A N 1
ATOM 3244 C CA . ARG A 1 422 ? -40.303 4.470 -8.014 1.00 18.16 422 ARG A CA 1
ATOM 3245 C C . ARG A 1 422 ? -40.016 5.630 -8.958 1.00 18.16 422 ARG A C 1
ATOM 3246 O O . ARG A 1 422 ? -40.482 5.625 -10.102 1.00 18.16 422 ARG A O 1
ATOM 3254 N N . ARG A 1 423 ? -39.263 6.636 -8.503 1.00 17.81 423 ARG A N 1
ATOM 3255 C CA . ARG A 1 423 ? -38.794 7.662 -9.426 1.00 17.81 423 ARG A CA 1
ATOM 3256 C C . ARG A 1 423 ? -37.855 7.070 -10.469 1.00 17.81 423 ARG A C 1
ATOM 3257 O O . ARG A 1 423 ? -37.902 7.454 -11.642 1.00 17.81 423 ARG A O 1
ATOM 3265 N N . PHE A 1 424 ? -36.991 6.140 -10.057 1.00 17.75 424 PHE A N 1
ATOM 3266 C CA . PHE A 1 424 ? -36.044 5.539 -10.991 1.00 17.75 424 PHE A CA 1
ATOM 3267 C C . PHE A 1 424 ? -36.756 4.731 -12.068 1.00 17.75 424 PHE A C 1
ATOM 3268 O O . PHE A 1 424 ? -36.421 4.838 -13.253 1.00 17.75 424 PHE A O 1
ATOM 3276 N N . GLU A 1 425 ? -37.738 3.920 -11.681 1.00 18.63 425 GLU A N 1
ATOM 3277 C CA . GLU A 1 425 ? -38.459 3.072 -12.620 1.00 18.63 425 GLU A CA 1
ATOM 3278 C C . GLU A 1 425 ? -39.540 3.826 -13.383 1.00 18.63 425 GLU A C 1
ATOM 3279 O O . GLU A 1 425 ? -40.414 3.193 -13.986 1.00 18.63 425 GLU A O 1
ATOM 3285 N N . ASP A 1 426 ? -39.505 5.158 -13.366 1.00 18.97 426 ASP A N 1
ATOM 3286 C CA . ASP A 1 426 ? -40.444 5.962 -14.129 1.00 18.97 426 ASP A CA 1
ATOM 3287 C C . ASP A 1 426 ? -39.763 6.980 -15.030 1.00 18.97 426 ASP A C 1
ATOM 3288 O O . ASP A 1 426 ? -40.451 7.649 -15.808 1.00 18.97 426 ASP A O 1
ATOM 3293 N N . GLY A 1 427 ? -38.443 7.120 -14.951 1.00 17.75 427 GLY A N 1
ATOM 3294 C CA . GLY A 1 427 ? -37.728 8.045 -15.806 1.00 17.75 427 GLY A CA 1
ATOM 3295 C C . GLY A 1 427 ? -37.274 9.300 -15.093 1.00 17.75 427 GLY A C 1
ATOM 3296 O O . GLY A 1 427 ? -36.284 9.921 -15.490 1.00 17.75 427 GLY A O 1
ATOM 3297 N N . LEU A 1 428 ? -37.991 9.685 -14.039 1.00 17.54 428 LEU A N 1
ATOM 3298 C CA . LEU A 1 428 ? -37.676 10.904 -13.307 1.00 17.54 428 LEU A CA 1
ATOM 3299 C C . LEU A 1 428 ? -36.324 10.793 -12.618 1.00 17.54 428 LEU A C 1
ATOM 3300 O O . LEU A 1 428 ? -35.860 9.696 -12.303 1.00 17.54 428 LEU A O 1
ATOM 3305 N N . ASP A 1 429 ? -35.689 11.943 -12.398 1.00 17.55 429 ASP A N 1
ATOM 3306 C CA . ASP A 1 429 ? -34.414 11.966 -11.696 1.00 17.55 429 ASP A CA 1
ATOM 3307 C C . ASP A 1 429 ? -34.593 11.476 -10.266 1.00 17.55 429 ASP A C 1
ATOM 3308 O O . ASP A 1 429 ? -35.583 11.793 -9.602 1.00 17.55 429 ASP A O 1
ATOM 3313 N N . TYR A 1 430 ? -33.628 10.699 -9.790 1.00 17.59 430 TYR A N 1
ATOM 3314 C CA . TYR A 1 430 ? -33.700 10.086 -8.475 1.00 17.59 430 TYR A CA 1
ATOM 3315 C C . TYR A 1 430 ? -32.576 10.609 -7.593 1.00 17.59 430 TYR A C 1
ATOM 3316 O O . TYR A 1 430 ? -31.647 11.276 -8.053 1.00 17.59 430 TYR A O 1
ATOM 3325 N N . GLU A 1 431 ? -32.675 10.299 -6.304 1.00 17.70 431 GLU A N 1
ATOM 3326 C CA . GLU A 1 431 ? -31.630 10.611 -5.340 1.00 17.70 431 GLU A CA 1
ATOM 3327 C C . GLU A 1 431 ? -31.252 9.330 -4.614 1.00 17.70 431 GLU A C 1
ATOM 3328 O O . GLU A 1 431 ? -32.121 8.636 -4.082 1.00 17.70 431 GLU A O 1
ATOM 3334 N N . TYR A 1 432 ? -29.960 9.025 -4.594 1.00 17.85 432 TYR A N 1
ATOM 3335 C CA . TYR A 1 432 ? -29.449 7.780 -4.045 1.00 17.85 432 TYR A CA 1
ATOM 3336 C C . TYR A 1 432 ? -28.586 8.057 -2.823 1.00 17.85 432 TYR A C 1
ATOM 3337 O O . TYR A 1 432 ? -28.007 9.138 -2.685 1.00 17.85 432 TYR A O 1
ATOM 3346 N N . ASN A 1 433 ? -28.506 7.069 -1.934 1.00 18.16 433 ASN A N 1
ATOM 3347 C CA . ASN A 1 433 ? -27.677 7.178 -0.743 1.00 18.16 433 ASN A CA 1
ATOM 3348 C C . ASN A 1 433 ? -26.216 6.962 -1.114 1.00 18.16 433 ASN A C 1
ATOM 3349 O O . ASN A 1 433 ? -25.849 5.877 -1.583 1.00 18.16 433 ASN A O 1
ATOM 3354 N N . PRO A 1 434 ? -25.354 7.962 -0.922 1.00 18.26 434 PRO A N 1
ATOM 3355 C CA . PRO A 1 434 ? -23.947 7.796 -1.322 1.00 18.26 434 PRO A CA 1
ATOM 3356 C C . PRO A 1 434 ? -23.220 6.703 -0.562 1.00 18.26 434 PRO A C 1
ATOM 3357 O O . PRO A 1 434 ? -22.304 6.078 -1.108 1.00 18.26 434 PRO A O 1
ATOM 3361 N N . GLN A 1 435 ? -23.607 6.450 0.687 1.00 20.29 435 GLN A N 1
ATOM 3362 C CA . GLN A 1 435 ? -22.854 5.556 1.558 1.00 20.29 435 GLN A CA 1
ATOM 3363 C C . GLN A 1 435 ? -22.931 4.103 1.107 1.00 20.29 435 GLN A C 1
ATOM 3364 O O . GLN A 1 435 ? -22.142 3.268 1.560 1.00 20.29 435 GLN A O 1
ATOM 3370 N N . THR A 1 436 ? -23.872 3.788 0.218 1.00 19.76 436 THR A N 1
ATOM 3371 C CA . THR A 1 436 ? -24.038 2.415 -0.241 1.00 19.76 436 THR A CA 1
ATOM 3372 C C . THR A 1 436 ? -23.112 2.059 -1.393 1.00 19.76 436 THR A C 1
ATOM 3373 O O . THR A 1 436 ? -22.651 0.914 -1.475 1.00 19.76 436 THR A O 1
ATOM 3377 N N . GLY A 1 437 ? -22.823 3.007 -2.278 1.00 19.70 437 GLY A N 1
ATOM 3378 C CA . GLY A 1 437 ? -21.962 2.731 -3.409 1.00 19.70 437 GLY A CA 1
ATOM 3379 C C . GLY A 1 437 ? -22.024 3.793 -4.484 1.00 19.70 437 GLY A C 1
ATOM 3380 O O . GLY A 1 437 ? -22.057 4.990 -4.186 1.00 19.70 437 GLY A O 1
ATOM 3381 N N . ASN A 1 438 ? -22.032 3.364 -5.744 1.00 20.66 438 ASN A N 1
ATOM 3382 C CA . ASN A 1 438 ? -22.089 4.264 -6.882 1.00 20.66 438 ASN A CA 1
ATOM 3383 C C . ASN A 1 438 ? -23.133 3.739 -7.859 1.00 20.66 438 ASN A C 1
ATOM 3384 O O . ASN A 1 438 ? -23.073 2.562 -8.253 1.00 20.66 438 ASN A O 1
ATOM 3389 N N . PRO A 1 439 ? -24.091 4.559 -8.281 1.00 20.44 439 PRO A N 1
ATOM 3390 C CA . PRO A 1 439 ? -25.124 4.058 -9.191 1.00 20.44 439 PRO A CA 1
ATOM 3391 C C . PRO A 1 439 ? -24.637 3.991 -10.629 1.00 20.44 439 PRO A C 1
ATOM 3392 O O . PRO A 1 439 ? -25.354 4.363 -11.562 1.00 20.44 439 PRO A O 1
ATOM 3396 N N . SER A 1 440 ? -23.412 3.505 -10.808 1.00 21.13 440 SER A N 1
ATOM 3397 C CA . SER A 1 440 ? -22.890 3.127 -12.112 1.00 21.13 440 SER A CA 1
ATOM 3398 C C . SER A 1 440 ? -22.099 1.833 -12.078 1.00 21.13 440 SER A C 1
ATOM 3399 O O . SER A 1 440 ? -22.013 1.158 -13.110 1.00 21.13 440 SER A O 1
ATOM 3402 N N . GLN A 1 441 ? -21.527 1.461 -10.933 1.00 20.84 441 GLN A N 1
ATOM 3403 C CA . GLN A 1 441 ? -20.945 0.145 -10.726 1.00 20.84 441 GLN A CA 1
ATOM 3404 C C . GLN A 1 441 ? -21.854 -0.784 -9.942 1.00 20.84 441 GLN A C 1
ATOM 3405 O O . GLN A 1 441 ? -21.816 -1.994 -10.164 1.00 20.84 441 GLN A O 1
ATOM 3411 N N . ALA A 1 442 ? -22.661 -0.248 -9.028 1.00 18.68 442 ALA A N 1
ATOM 3412 C CA . ALA A 1 442 ? -23.816 -0.974 -8.521 1.00 18.68 442 ALA A CA 1
ATOM 3413 C C . ALA A 1 442 ? -24.964 -0.748 -9.495 1.00 18.68 442 ALA A C 1
ATOM 3414 O O . ALA A 1 442 ? -24.752 -0.162 -10.561 1.00 18.68 442 ALA A O 1
ATOM 3416 N N . ILE A 1 443 ? -26.178 -1.168 -9.134 1.00 17.67 443 ILE A N 1
ATOM 3417 C CA . ILE A 1 443 ? -27.314 -1.156 -10.054 1.00 17.67 443 ILE A CA 1
ATOM 3418 C C . ILE A 1 443 ? -26.883 -1.749 -11.388 1.00 17.67 443 ILE A C 1
ATOM 3419 O O . ILE A 1 443 ? -26.870 -1.061 -12.414 1.00 17.67 443 ILE A O 1
ATOM 3424 N N . ILE A 1 444 ? -26.521 -3.024 -11.375 1.00 18.15 444 ILE A N 1
ATOM 3425 C CA . ILE A 1 444 ? -25.933 -3.679 -12.536 1.00 18.15 444 ILE A CA 1
ATOM 3426 C C . ILE A 1 444 ? -27.002 -3.902 -13.595 1.00 18.15 444 ILE A C 1
ATOM 3427 O O . ILE A 1 444 ? -28.117 -4.340 -13.292 1.00 18.15 444 ILE A O 1
ATOM 3432 N N . GLU A 1 445 ? -26.667 -3.593 -14.846 1.00 19.52 445 GLU A N 1
ATOM 3433 C CA . GLU A 1 445 ? -27.505 -3.909 -16.000 1.00 19.52 445 GLU A CA 1
ATOM 3434 C C . GLU A 1 445 ? -26.865 -5.103 -16.698 1.00 19.52 445 GLU A C 1
ATOM 3435 O O . GLU A 1 445 ? -25.948 -4.957 -17.506 1.00 19.52 445 GLU A O 1
ATOM 3441 N N . HIS A 1 446 ? -27.347 -6.299 -16.367 1.00 18.56 446 HIS A N 1
ATOM 3442 C CA . HIS A 1 446 ? -26.780 -7.516 -16.931 1.00 18.56 446 HIS A CA 1
ATOM 3443 C C . HIS A 1 446 ? -26.934 -7.529 -18.444 1.00 18.56 446 HIS A C 1
ATOM 3444 O O . HIS A 1 446 ? -27.988 -7.178 -18.981 1.00 18.56 446 HIS A O 1
ATOM 3451 N N . LYS A 1 447 ? -25.872 -7.938 -19.131 1.00 18.13 447 LYS A N 1
ATOM 3452 C CA . LYS A 1 447 ? -25.826 -7.946 -20.583 1.00 18.13 447 LYS A CA 1
ATOM 3453 C C . LYS A 1 447 ? -25.487 -9.346 -21.072 1.00 18.13 447 LYS A C 1
ATOM 3454 O O . LYS A 1 447 ? -25.298 -10.277 -20.285 1.00 18.13 447 LYS A O 1
ATOM 3460 N N . PHE A 1 448 ? -25.418 -9.485 -22.389 1.00 19.30 448 PHE A N 1
ATOM 3461 C CA . PHE A 1 448 ? -25.008 -10.747 -22.982 1.00 19.30 448 PHE A CA 1
ATOM 3462 C C . PHE A 1 448 ? -23.567 -11.058 -22.585 1.00 19.30 448 PHE A C 1
ATOM 3463 O O . PHE A 1 448 ? -22.730 -10.148 -22.530 1.00 19.30 448 PHE A O 1
ATOM 3471 N N . PRO A 1 449 ? -23.239 -12.314 -22.297 1.00 21.01 449 PRO A N 1
ATOM 3472 C CA . PRO A 1 449 ? -21.840 -12.672 -22.048 1.00 21.01 449 PRO A CA 1
ATOM 3473 C C . PRO A 1 449 ? -21.012 -12.521 -23.314 1.00 21.01 449 PRO A C 1
ATOM 3474 O O . PRO A 1 449 ? -21.528 -12.439 -24.429 1.00 21.01 449 PRO A O 1
ATOM 3478 N N . GLU A 1 450 ? -19.697 -12.486 -23.129 1.00 23.57 450 GLU A N 1
ATOM 3479 C CA . GLU A 1 450 ? -18.756 -12.350 -24.233 1.00 23.57 450 GLU A CA 1
ATOM 3480 C C . GLU A 1 450 ? -18.420 -13.742 -24.752 1.00 23.57 450 GLU A C 1
ATOM 3481 O O . GLU A 1 450 ? -17.979 -14.606 -23.988 1.00 23.57 450 GLU A O 1
ATOM 3487 N N . LEU A 1 451 ? -18.636 -13.956 -26.048 1.00 21.49 451 LEU A N 1
ATOM 3488 C CA . LEU A 1 451 ? -18.359 -15.233 -26.692 1.00 21.49 451 LEU A CA 1
ATOM 3489 C C . LEU A 1 451 ? -16.882 -15.576 -26.568 1.00 21.49 451 LEU A C 1
ATOM 3490 O O . LEU A 1 451 ? -16.023 -14.756 -26.916 1.00 21.49 451 LEU A O 1
ATOM 3495 N N . PRO A 1 452 ? -16.546 -16.764 -26.070 1.00 20.84 452 PRO A N 1
ATOM 3496 C CA . PRO A 1 452 ? -15.135 -17.155 -25.998 1.00 20.84 452 PRO A CA 1
ATOM 3497 C C . PRO A 1 452 ? -14.529 -17.249 -27.389 1.00 20.84 452 PRO A C 1
ATOM 3498 O O . PRO A 1 452 ? -15.188 -17.660 -28.346 1.00 20.84 452 PRO A O 1
ATOM 3502 N N . GLN A 1 453 ? -13.258 -16.862 -27.497 1.00 21.17 453 GLN A N 1
ATOM 3503 C CA . GLN A 1 453 ? -12.566 -16.972 -28.775 1.00 21.17 453 GLN A CA 1
ATOM 3504 C C . GLN A 1 453 ? -12.383 -18.429 -29.180 1.00 21.17 453 GLN A C 1
ATOM 3505 O O . GLN A 1 453 ? -12.246 -18.733 -30.373 1.00 21.17 453 GLN A O 1
ATOM 3511 N N . SER A 1 454 ? -12.398 -19.340 -28.205 1.00 19.99 454 SER A N 1
ATOM 3512 C CA . SER A 1 454 ? -12.241 -20.759 -28.489 1.00 19.99 454 SER A CA 1
ATOM 3513 C C . SER A 1 454 ? -13.353 -21.304 -29.371 1.00 19.99 454 SER A C 1
ATOM 3514 O O . SER A 1 454 ? -13.074 -22.094 -30.276 1.00 19.99 454 SER A O 1
ATOM 3517 N N . ALA A 1 455 ? -14.602 -20.906 -29.131 1.00 19.18 455 ALA A N 1
ATOM 3518 C CA . ALA A 1 455 ? -15.700 -21.406 -29.951 1.00 19.18 455 ALA A CA 1
ATOM 3519 C C . ALA A 1 455 ? -15.535 -20.988 -31.406 1.00 19.18 455 ALA A C 1
ATOM 3520 O O . ALA A 1 455 ? -15.669 -21.813 -32.320 1.00 19.18 455 ALA A O 1
ATOM 3522 N N . ILE A 1 456 ? -15.232 -19.709 -31.640 1.00 19.01 456 ILE A N 1
ATOM 3523 C CA . ILE A 1 456 ? -15.054 -19.224 -33.001 1.00 19.01 456 ILE A CA 1
ATOM 3524 C C . ILE A 1 456 ? -13.863 -19.881 -33.679 1.00 19.01 456 ILE A C 1
ATOM 3525 O O . ILE A 1 456 ? -13.965 -20.293 -34.841 1.00 19.01 456 ILE A O 1
ATOM 3530 N N . VAL A 1 457 ? -12.730 -19.997 -32.987 1.00 18.85 457 VAL A N 1
ATOM 3531 C CA . VAL A 1 457 ? -11.558 -20.616 -33.592 1.00 18.85 457 VAL A CA 1
ATOM 3532 C C . VAL A 1 457 ? -11.765 -22.104 -33.869 1.00 18.85 457 VAL A C 1
ATOM 3533 O O . VAL A 1 457 ? -11.296 -22.596 -34.906 1.00 18.85 457 VAL A O 1
ATOM 3537 N N . MET A 1 458 ? -12.489 -22.823 -33.010 1.00 18.77 458 MET A N 1
ATOM 3538 C CA . MET A 1 458 ? -12.806 -24.218 -33.285 1.00 18.77 458 MET A CA 1
ATOM 3539 C C . MET A 1 458 ? -13.776 -24.374 -34.445 1.00 18.77 458 MET A C 1
ATOM 3540 O O . MET A 1 458 ? -13.614 -25.293 -35.257 1.00 18.77 458 MET A O 1
ATOM 3545 N N . SER A 1 459 ? -14.777 -23.498 -34.548 1.00 18.78 459 SER A N 1
ATOM 3546 C CA . SER A 1 459 ? -15.663 -23.538 -35.705 1.00 18.78 459 SER A CA 1
ATOM 3547 C C . SER A 1 459 ? -14.892 -23.286 -36.994 1.00 18.78 459 SER A C 1
ATOM 3548 O O . SER A 1 459 ? -15.102 -23.981 -37.996 1.00 18.78 459 SER A O 1
ATOM 3551 N N . GLN A 1 460 ? -13.989 -22.301 -36.986 1.00 19.40 460 GLN A N 1
ATOM 3552 C CA . GLN A 1 460 ? -13.179 -22.034 -38.171 1.00 19.40 460 GLN A CA 1
ATOM 3553 C C . GLN A 1 460 ? -12.293 -23.225 -38.513 1.00 19.40 460 GLN A C 1
ATOM 3554 O O . GLN A 1 460 ? -12.153 -23.590 -39.686 1.00 19.40 460 GLN A O 1
ATOM 3560 N N . MET A 1 461 ? -11.678 -23.841 -37.499 1.00 19.70 461 MET A N 1
ATOM 3561 C CA . MET A 1 461 ? -10.819 -24.993 -37.749 1.00 19.70 461 MET A CA 1
ATOM 3562 C C . MET A 1 461 ? -11.600 -26.155 -38.345 1.00 19.70 461 MET A C 1
ATOM 3563 O O . MET A 1 461 ? -11.129 -26.798 -39.289 1.00 19.70 461 MET A O 1
ATOM 3568 N N . GLN A 1 462 ? -12.791 -26.437 -37.816 1.00 19.61 462 GLN A N 1
ATOM 3569 C CA . GLN A 1 462 ? -13.592 -27.530 -38.354 1.00 19.61 462 GLN A CA 1
ATOM 3570 C C . GLN A 1 462 ? -14.068 -27.229 -39.770 1.00 19.61 462 GLN A C 1
ATOM 3571 O O . GLN A 1 462 ? -14.067 -28.116 -40.631 1.00 19.61 462 GLN A O 1
ATOM 3577 N N . ASN A 1 463 ? -14.476 -25.984 -40.035 1.00 19.41 463 ASN A N 1
ATOM 3578 C CA . ASN A 1 463 ? -14.871 -25.622 -41.391 1.00 19.41 463 ASN A CA 1
ATOM 3579 C C . ASN A 1 463 ? -13.719 -25.787 -42.370 1.00 19.41 463 ASN A C 1
ATOM 3580 O O . ASN A 1 463 ? -13.906 -26.336 -43.462 1.00 19.41 463 ASN A O 1
ATOM 3585 N N . GLN A 1 464 ? -12.521 -25.330 -41.998 1.00 20.27 464 GLN A N 1
ATOM 3586 C CA . GLN A 1 464 ? -11.371 -25.476 -42.882 1.00 20.27 464 GLN A CA 1
ATOM 3587 C C . GLN A 1 464 ? -11.002 -26.939 -43.093 1.00 20.27 464 GLN A C 1
ATOM 3588 O O . GLN A 1 464 ? -10.661 -27.337 -44.212 1.00 20.27 464 GLN A O 1
ATOM 3594 N N . GLU A 1 465 ? -11.062 -27.757 -42.040 1.00 19.71 465 GLU A N 1
ATOM 3595 C CA . GLU A 1 465 ? -10.735 -29.170 -42.198 1.00 19.71 465 GLU A CA 1
ATOM 3596 C C . GLU A 1 465 ? -11.743 -29.872 -43.100 1.00 19.71 465 GLU A C 1
ATOM 3597 O O . GLU A 1 465 ? -11.365 -30.690 -43.946 1.00 19.71 465 GLU A O 1
ATOM 3603 N N . ALA A 1 466 ? -13.033 -29.564 -42.940 1.00 19.01 466 ALA A N 1
ATOM 3604 C CA . ALA A 1 466 ? -14.044 -30.159 -43.809 1.00 19.01 466 ALA A CA 1
ATOM 3605 C C . ALA A 1 466 ? -13.865 -29.711 -45.254 1.00 19.01 466 ALA A C 1
ATOM 3606 O O . ALA A 1 466 ? -13.967 -30.525 -46.180 1.00 19.01 466 ALA A O 1
ATOM 3608 N N . GLU A 1 467 ? -13.591 -28.423 -45.466 1.00 19.02 467 GLU A N 1
ATOM 3609 C CA . GLU A 1 467 ? -13.361 -27.898 -46.804 1.00 19.02 467 GLU A CA 1
ATOM 3610 C C . GLU A 1 467 ? -12.103 -28.456 -47.449 1.00 19.02 467 GLU A C 1
ATOM 3611 O O . GLU A 1 467 ? -12.049 -28.548 -48.679 1.00 19.02 467 GLU A O 1
ATOM 3617 N N . ALA A 1 468 ? -11.090 -28.813 -46.665 1.00 18.11 468 ALA A N 1
ATOM 3618 C CA . ALA A 1 468 ? -9.910 -29.488 -47.190 1.00 18.11 468 ALA A CA 1
ATOM 3619 C C . ALA A 1 468 ? -10.181 -30.952 -47.509 1.00 18.11 468 ALA A C 1
ATOM 3620 O O . ALA A 1 468 ? -9.683 -31.469 -48.512 1.00 18.11 468 ALA A O 1
ATOM 3622 N N . LEU A 1 469 ? -10.957 -31.634 -46.664 1.00 18.81 469 LEU A N 1
ATOM 3623 C CA . LEU A 1 469 ? -11.321 -33.022 -46.934 1.00 18.81 469 LEU A CA 1
ATOM 3624 C C . LEU A 1 469 ? -12.123 -33.135 -48.224 1.00 18.81 469 LEU A C 1
ATOM 3625 O O . LEU A 1 469 ? -11.836 -33.979 -49.080 1.00 18.81 469 LEU A O 1
ATOM 3630 N N . THR A 1 470 ? -13.135 -32.288 -48.379 1.00 19.22 470 THR A N 1
ATOM 3631 C CA . THR A 1 470 ? -13.934 -32.243 -49.595 1.00 19.22 470 THR A CA 1
ATOM 3632 C C . THR A 1 470 ? -13.751 -30.880 -50.245 1.00 19.22 470 THR A C 1
ATOM 3633 O O . THR A 1 470 ? -14.208 -29.867 -49.706 1.00 19.22 470 THR A O 1
ATOM 3637 N N . GLY A 1 471 ? -13.113 -30.860 -51.410 1.00 18.69 471 GLY A N 1
ATOM 3638 C CA . GLY A 1 471 ? -12.718 -29.610 -52.027 1.00 18.69 471 GLY A CA 1
ATOM 3639 C C . GLY A 1 471 ? -13.878 -28.799 -52.560 1.00 18.69 471 GLY A C 1
ATOM 3640 O O . GLY A 1 471 ? -13.933 -28.483 -53.751 1.00 18.69 471 GLY A O 1
ATOM 3641 N N . VAL A 1 472 ? -14.816 -28.456 -51.680 1.00 18.89 472 VAL A N 1
ATOM 3642 C CA . VAL A 1 472 ? -15.962 -27.636 -52.050 1.00 18.89 472 VAL A CA 1
ATOM 3643 C C . VAL A 1 472 ? -16.032 -26.424 -51.129 1.00 18.89 472 VAL A C 1
ATOM 3644 O O . VAL A 1 472 ? -16.505 -26.510 -49.989 1.00 18.89 472 VAL A O 1
ATOM 3648 N N . LYS A 1 473 ? -15.534 -25.290 -51.608 1.00 19.89 473 LYS A N 1
ATOM 3649 C CA . LYS A 1 473 ? -15.545 -24.072 -50.811 1.00 19.89 473 LYS A CA 1
ATOM 3650 C C . LYS A 1 473 ? -16.769 -23.233 -51.154 1.00 19.89 473 LYS A C 1
ATOM 3651 O O . LYS A 1 473 ? -17.144 -23.116 -52.324 1.00 19.89 473 LYS A O 1
ATOM 3657 N N . ALA A 1 474 ? -17.396 -22.657 -50.131 1.00 19.93 474 ALA A N 1
ATOM 3658 C CA . ALA A 1 474 ? -18.539 -21.787 -50.359 1.00 19.93 474 ALA A CA 1
ATOM 3659 C C . ALA A 1 474 ? -18.121 -20.561 -51.162 1.00 19.93 474 ALA A C 1
ATOM 3660 O O . ALA A 1 474 ? -17.101 -19.929 -50.874 1.00 19.93 474 ALA A O 1
ATOM 3662 N N . PHE A 1 475 ? -18.921 -20.230 -52.172 1.00 19.15 475 PHE A N 1
ATOM 3663 C CA . PHE A 1 475 ? -18.636 -19.123 -53.083 1.00 19.15 475 PHE A CA 1
ATOM 3664 C C . PHE A 1 475 ? -17.251 -19.247 -53.712 1.00 19.15 475 PHE A C 1
ATOM 3665 O O . PHE A 1 475 ? -16.934 -20.252 -54.348 1.00 19.15 475 PHE A O 1
ATOM 3673 N N . ALA A 1 483 ? -28.104 -15.519 -68.707 1.00 34.05 483 ALA A N 1
ATOM 3674 C CA . ALA A 1 483 ? -27.115 -16.459 -69.223 1.00 34.05 483 ALA A CA 1
ATOM 3675 C C . ALA A 1 483 ? -27.759 -17.793 -69.577 1.00 34.05 483 ALA A C 1
ATOM 3676 O O . ALA A 1 483 ? -27.099 -18.832 -69.563 1.00 34.05 483 ALA A O 1
ATOM 3678 N N . TYR A 1 484 ? -29.050 -17.758 -69.891 1.00 33.08 484 TYR A N 1
ATOM 3679 C CA . TYR A 1 484 ? -29.802 -18.949 -70.260 1.00 33.08 484 TYR A CA 1
ATOM 3680 C C . TYR A 1 484 ? -30.081 -18.907 -71.757 1.00 33.08 484 TYR A C 1
ATOM 3681 O O . TYR A 1 484 ? -30.543 -17.888 -72.279 1.00 33.08 484 TYR A O 1
ATOM 3690 N N . GLY A 1 485 ? -29.802 -20.010 -72.437 1.00 37.27 485 GLY A N 1
ATOM 3691 C CA . GLY A 1 485 ? -30.112 -20.166 -73.838 1.00 37.27 485 GLY A CA 1
ATOM 3692 C C . GLY A 1 485 ? -28.854 -20.417 -74.633 1.00 37.27 485 GLY A C 1
ATOM 3693 O O . GLY A 1 485 ? -27.825 -20.826 -74.099 1.00 37.27 485 GLY A O 1
ATOM 3694 N N . ASP A 1 486 ? -28.947 -20.171 -75.940 1.00 40.12 486 ASP A N 1
ATOM 3695 C CA . ASP A 1 486 ? -27.795 -20.252 -76.836 1.00 40.12 486 ASP A CA 1
ATOM 3696 C C . ASP A 1 486 ? -27.028 -18.931 -76.761 1.00 40.12 486 ASP A C 1
ATOM 3697 O O . ASP A 1 486 ? -26.945 -18.157 -77.716 1.00 40.12 486 ASP A O 1
ATOM 3702 N N . VAL A 1 487 ? -26.472 -18.678 -75.578 1.00 40.15 487 VAL A N 1
ATOM 3703 C CA . VAL A 1 487 ? -25.816 -17.413 -75.266 1.00 40.15 487 VAL A CA 1
ATOM 3704 C C . VAL A 1 487 ? -24.354 -17.503 -75.694 1.00 40.15 487 VAL A C 1
ATOM 3705 O O . VAL A 1 487 ? -23.821 -18.602 -75.883 1.00 40.15 487 VAL A O 1
ATOM 3709 N N . ALA A 1 488 ? -23.695 -16.352 -75.851 1.00 42.67 488 ALA A N 1
ATOM 3710 C CA . ALA A 1 488 ? -22.301 -16.302 -76.277 1.00 42.67 488 ALA A CA 1
ATOM 3711 C C . ALA A 1 488 ? -21.366 -16.893 -75.231 1.00 42.67 488 ALA A C 1
ATOM 3712 O O . ALA A 1 488 ? -21.803 -17.297 -74.148 1.00 42.67 488 ALA A O 1
ATOM 3714 N N . ALA A 1 489 ? -20.072 -16.938 -75.543 1.00 45.11 489 ALA A N 1
ATOM 3715 C CA . ALA A 1 489 ? -19.079 -17.546 -74.666 1.00 45.11 489 ALA A CA 1
ATOM 3716 C C . ALA A 1 489 ? -18.743 -16.700 -73.448 1.00 45.11 489 ALA A C 1
ATOM 3717 O O . ALA A 1 489 ? -18.561 -17.254 -72.360 1.00 45.11 489 ALA A O 1
ATOM 3719 N N . GLY A 1 490 ? -18.646 -15.378 -73.601 1.00 45.08 490 GLY A N 1
ATOM 3720 C CA . GLY A 1 490 ? -18.243 -14.543 -72.478 1.00 45.08 490 GLY A CA 1
ATOM 3721 C C . GLY A 1 490 ? -19.244 -14.568 -71.339 1.00 45.08 490 GLY A C 1
ATOM 3722 O O . GLY A 1 490 ? -18.874 -14.729 -70.172 1.00 45.08 490 GLY A O 1
ATOM 3723 N N . ILE A 1 491 ? -20.530 -14.416 -71.663 1.00 42.51 491 ILE A N 1
ATOM 3724 C CA . ILE A 1 491 ? -21.559 -14.423 -70.628 1.00 42.51 491 ILE A CA 1
ATOM 3725 C C . ILE A 1 491 ? -21.650 -15.794 -69.975 1.00 42.51 491 ILE A C 1
ATOM 3726 O O . ILE A 1 491 ? -21.771 -15.901 -68.748 1.00 42.51 491 ILE A O 1
ATOM 3731 N N . ARG A 1 492 ? -21.579 -16.860 -70.770 1.00 40.23 492 ARG A N 1
ATOM 3732 C CA . ARG A 1 492 ? -21.620 -18.219 -70.249 1.00 40.23 492 ARG A CA 1
ATOM 3733 C C . ARG A 1 492 ? -20.400 -18.575 -69.409 1.00 40.23 492 ARG A C 1
ATOM 3734 O O . ARG A 1 492 ? -20.497 -19.453 -68.545 1.00 40.23 492 ARG A O 1
ATOM 3742 N N . GLY A 1 493 ? -19.265 -17.918 -69.632 1.00 41.95 493 GLY A N 1
ATOM 3743 C CA . GLY A 1 493 ? -18.073 -18.198 -68.857 1.00 41.95 493 GLY A CA 1
ATOM 3744 C C . GLY A 1 493 ? -17.907 -17.263 -67.679 1.00 41.95 493 GLY A C 1
ATOM 3745 O O . GLY A 1 493 ? -17.073 -17.502 -66.800 1.00 41.95 493 GLY A O 1
ATOM 3746 N N . ALA A 1 494 ? -18.696 -16.190 -67.651 1.00 40.33 494 ALA A N 1
ATOM 3747 C CA . ALA A 1 494 ? -18.647 -15.248 -66.541 1.00 40.33 494 ALA A CA 1
ATOM 3748 C C . ALA A 1 494 ? -19.321 -15.776 -65.283 1.00 40.33 494 ALA A C 1
ATOM 3749 O O . ALA A 1 494 ? -19.155 -15.186 -64.210 1.00 40.33 494 ALA A O 1
ATOM 3751 N N . LEU A 1 495 ? -20.081 -16.866 -65.388 1.00 35.92 495 LEU A N 1
ATOM 3752 C CA . LEU A 1 495 ? -20.795 -17.411 -64.239 1.00 35.92 495 LEU A CA 1
ATOM 3753 C C . LEU A 1 495 ? -19.839 -17.909 -63.165 1.00 35.92 495 LEU A C 1
ATOM 3754 O O . LEU A 1 495 ? -19.135 -18.905 -63.361 1.00 35.92 495 LEU A O 1
ATOM 3759 N N . ASP A 1 496 ? -19.812 -17.223 -62.026 1.00 32.12 496 ASP A N 1
ATOM 3760 C CA . ASP A 1 496 ? -19.021 -17.663 -60.885 1.00 32.12 496 ASP A CA 1
ATOM 3761 C C . ASP A 1 496 ? -19.852 -18.560 -59.977 1.00 32.12 496 ASP A C 1
ATOM 3762 O O . ASP A 1 496 ? -20.919 -19.036 -60.376 1.00 32.12 496 ASP A O 1
ATOM 3767 N N . ALA A 1 497 ? -19.369 -18.805 -58.764 1.00 29.57 497 ALA A N 1
ATOM 3768 C CA . ALA A 1 497 ? -20.125 -19.599 -57.810 1.00 29.57 497 ALA A CA 1
ATOM 3769 C C . ALA A 1 497 ? -21.414 -18.873 -57.425 1.00 29.57 497 ALA A C 1
ATOM 3770 O O . ALA A 1 497 ? -21.484 -17.641 -57.377 1.00 29.57 497 ALA A O 1
ATOM 3772 N N . ALA A 1 498 ? -22.453 -19.674 -57.189 1.00 27.13 498 ALA A N 1
ATOM 3773 C CA . ALA A 1 498 ? -23.810 -19.266 -56.831 1.00 27.13 498 ALA A CA 1
ATOM 3774 C C . ALA A 1 498 ? -24.549 -18.656 -58.017 1.00 27.13 498 ALA A C 1
ATOM 3775 O O . ALA A 1 498 ? -25.783 -18.622 -58.029 1.00 27.13 498 ALA A O 1
ATOM 3777 N N . SER A 1 499 ? -23.823 -18.302 -59.077 1.00 26.37 499 SER A N 1
ATOM 3778 C CA . SER A 1 499 ? -24.499 -17.971 -60.324 1.00 26.37 499 SER A CA 1
ATOM 3779 C C . SER A 1 499 ? -24.965 -19.236 -61.023 1.00 26.37 499 SER A C 1
ATOM 3780 O O . SER A 1 499 ? -26.074 -19.280 -61.567 1.00 26.37 499 SER A O 1
ATOM 3783 N N . LYS A 1 500 ? -24.145 -20.284 -60.984 1.00 25.88 500 LYS A N 1
ATOM 3784 C CA . LYS A 1 500 ? -24.557 -21.597 -61.448 1.00 25.88 500 LYS A CA 1
ATOM 3785 C C . LYS A 1 500 ? -25.624 -22.213 -60.557 1.00 25.88 500 LYS A C 1
ATOM 3786 O O . LYS A 1 500 ? -26.308 -23.148 -60.988 1.00 25.88 500 LYS A O 1
ATOM 3792 N N . ARG A 1 501 ? -25.780 -21.717 -59.330 1.00 24.10 501 ARG A N 1
ATOM 3793 C CA . ARG A 1 501 ? -26.849 -22.158 -58.444 1.00 24.10 501 ARG A CA 1
ATOM 3794 C C . ARG A 1 501 ? -28.154 -21.414 -58.684 1.00 24.10 501 ARG A C 1
ATOM 3795 O O . ARG A 1 501 ? -29.223 -22.022 -58.577 1.00 24.10 501 ARG A O 1
ATOM 3803 N N . GLU A 1 502 ? -28.094 -20.121 -59.000 1.00 25.23 502 GLU A N 1
ATOM 3804 C CA . GLU A 1 502 ? -29.260 -19.390 -59.474 1.00 25.23 502 GLU A CA 1
ATOM 3805 C C . GLU A 1 502 ? -29.741 -19.872 -60.835 1.00 25.23 502 GLU A C 1
ATOM 3806 O O . GLU A 1 502 ? -30.956 -19.939 -61.061 1.00 25.23 502 GLU A O 1
ATOM 3812 N N . MET A 1 503 ? -28.820 -20.211 -61.739 1.00 26.35 503 MET A N 1
ATOM 3813 C CA . MET A 1 503 ? -29.223 -20.782 -63.019 1.00 26.35 503 MET A CA 1
ATOM 3814 C C . MET A 1 503 ? -29.898 -22.134 -62.831 1.00 26.35 503 MET A C 1
ATOM 3815 O O . MET A 1 503 ? -30.774 -22.507 -63.615 1.00 26.35 503 MET A O 1
ATOM 3820 N N . ALA A 1 504 ? -29.512 -22.877 -61.791 1.00 23.93 504 ALA A N 1
ATOM 3821 C CA . ALA A 1 504 ? -30.138 -24.169 -61.537 1.00 23.93 504 ALA A CA 1
ATOM 3822 C C . ALA A 1 504 ? -31.617 -24.038 -61.203 1.00 23.93 504 ALA A C 1
ATOM 3823 O O . ALA A 1 504 ? -32.377 -24.985 -61.426 1.00 23.93 504 ALA A O 1
ATOM 3825 N N . ILE A 1 505 ? -32.042 -22.894 -60.668 1.00 21.21 505 ILE A N 1
ATOM 3826 C CA . ILE A 1 505 ? -33.464 -22.673 -60.429 1.00 21.21 505 ILE A CA 1
ATOM 3827 C C . ILE A 1 505 ? -34.108 -21.991 -61.628 1.00 21.21 505 ILE A C 1
ATOM 3828 O O . ILE A 1 505 ? -35.275 -22.262 -61.957 1.00 21.21 505 ILE A O 1
ATOM 3833 N N . LEU A 1 506 ? -33.371 -21.096 -62.291 1.00 20.97 506 LEU A N 1
ATOM 3834 C CA . LEU A 1 506 ? -33.908 -20.435 -63.471 1.00 20.97 506 LEU A CA 1
ATOM 3835 C C . LEU A 1 506 ? -34.224 -21.447 -64.564 1.00 20.97 506 LEU A C 1
ATOM 3836 O O . LEU A 1 506 ? -35.189 -21.265 -65.307 1.00 20.97 506 LEU A O 1
ATOM 3841 N N . ARG A 1 507 ? -33.449 -22.529 -64.659 1.00 22.34 507 ARG A N 1
ATOM 3842 C CA . ARG A 1 507 ? -33.724 -23.547 -65.665 1.00 22.34 507 ARG A CA 1
ATOM 3843 C C . ARG A 1 507 ? -34.982 -24.347 -65.359 1.00 22.34 507 ARG A C 1
ATOM 3844 O O . ARG A 1 507 ? -35.718 -24.687 -66.287 1.00 22.34 507 ARG A O 1
ATOM 3852 N N . ARG A 1 508 ? -35.253 -24.654 -64.089 1.00 19.80 508 ARG A N 1
ATOM 3853 C CA . ARG A 1 508 ? -36.523 -25.290 -63.746 1.00 19.80 508 ARG A CA 1
ATOM 3854 C C . ARG A 1 508 ? -37.695 -24.365 -64.052 1.00 19.80 508 ARG A C 1
ATOM 3855 O O . ARG A 1 508 ? -38.716 -24.796 -64.607 1.00 19.80 508 ARG A O 1
ATOM 3863 N N . LEU A 1 509 ? -37.556 -23.082 -63.705 1.00 18.68 509 LEU A N 1
ATOM 3864 C CA . LEU A 1 509 ? -38.606 -22.122 -64.033 1.00 18.68 509 LEU A CA 1
ATOM 3865 C C . LEU A 1 509 ? -38.815 -22.028 -65.538 1.00 18.68 509 LEU A C 1
ATOM 3866 O O . LEU A 1 509 ? -39.955 -21.938 -66.004 1.00 18.68 509 LEU A O 1
ATOM 3871 N N . ALA A 1 510 ? -37.729 -22.054 -66.309 1.00 20.02 510 ALA A N 1
ATOM 3872 C CA . ALA A 1 510 ? -37.816 -22.010 -67.762 1.00 20.02 510 ALA A CA 1
ATOM 3873 C C . ALA A 1 510 ? -38.453 -23.271 -68.329 1.00 20.02 510 ALA A C 1
ATOM 3874 O O . ALA A 1 510 ? -39.175 -23.205 -69.326 1.00 20.02 510 ALA A O 1
ATOM 3876 N N . LYS A 1 511 ? -38.178 -24.429 -67.728 1.00 19.04 511 LYS A N 1
ATOM 3877 C CA . LYS A 1 511 ? -38.816 -25.662 -68.174 1.00 19.04 511 LYS A CA 1
ATOM 3878 C C . LYS A 1 511 ? -40.318 -25.604 -67.938 1.00 19.04 511 LYS A C 1
ATOM 3879 O O . LYS A 1 511 ? -41.109 -26.081 -68.759 1.00 19.04 511 LYS A O 1
ATOM 3885 N N . GLY A 1 512 ? -40.728 -25.025 -66.810 1.00 19.49 512 GLY A N 1
ATOM 3886 C CA . GLY A 1 512 ? -42.153 -24.829 -66.580 1.00 19.49 512 GLY A CA 1
ATOM 3887 C C . GLY A 1 512 ? -42.803 -23.983 -67.657 1.00 19.49 512 GLY A C 1
ATOM 3888 O O . GLY A 1 512 ? -43.865 -24.325 -68.189 1.00 19.49 512 GLY A O 1
ATOM 3889 N N . MET A 1 513 ? -42.160 -22.866 -68.010 1.00 19.86 513 MET A N 1
ATOM 3890 C CA . MET A 1 513 ? -42.714 -21.991 -69.037 1.00 19.86 513 MET A CA 1
ATOM 3891 C C . MET A 1 513 ? -42.690 -22.658 -70.407 1.00 19.86 513 MET A C 1
ATOM 3892 O O . MET A 1 513 ? -43.588 -22.439 -71.223 1.00 19.86 513 MET A O 1
ATOM 3897 N N . ALA A 1 514 ? -41.668 -23.471 -70.681 1.00 19.09 514 ALA A N 1
ATOM 3898 C CA . ALA A 1 514 ? -41.626 -24.203 -71.943 1.00 19.09 514 ALA A CA 1
ATOM 3899 C C . ALA A 1 514 ? -42.759 -25.216 -72.029 1.00 19.09 514 ALA A C 1
ATOM 3900 O O . ALA A 1 514 ? -43.363 -25.394 -73.093 1.00 19.09 514 ALA A O 1
ATOM 3902 N N . ASP A 1 515 ? -43.052 -25.902 -70.922 1.00 20.06 515 ASP A N 1
ATOM 3903 C CA . ASP A 1 515 ? -44.182 -26.824 -70.903 1.00 20.06 515 ASP A CA 1
ATOM 3904 C C . ASP A 1 515 ? -45.494 -26.082 -71.122 1.00 20.06 515 ASP A C 1
ATOM 3905 O O . ASP A 1 515 ? -46.369 -26.547 -71.862 1.00 20.06 515 ASP A O 1
ATOM 3910 N N . ILE A 1 516 ? -45.646 -24.916 -70.492 1.00 17.10 516 ILE A N 1
ATOM 3911 C CA . ILE A 1 516 ? -46.845 -24.110 -70.721 1.00 17.10 516 ILE A CA 1
ATOM 3912 C C . ILE A 1 516 ? -46.940 -23.712 -72.190 1.00 17.10 516 ILE A C 1
ATOM 3913 O O . ILE A 1 516 ? -48.011 -23.769 -72.808 1.00 17.10 516 ILE A O 1
ATOM 3918 N N . GLY A 1 517 ? -45.808 -23.315 -72.772 1.00 19.01 517 GLY A N 1
ATOM 3919 C CA . GLY A 1 517 ? -45.804 -22.886 -74.159 1.00 19.01 517 GLY A CA 1
ATOM 3920 C C . GLY A 1 517 ? -46.181 -23.996 -75.117 1.00 19.01 517 GLY A C 1
ATOM 3921 O O . GLY A 1 517 ? -46.958 -23.786 -76.049 1.00 19.01 517 GLY A O 1
ATOM 3922 N N . THR A 1 518 ? -45.630 -25.195 -74.909 1.00 19.02 518 THR A N 1
ATOM 3923 C CA . THR A 1 518 ? -45.970 -26.294 -75.808 1.00 19.02 518 THR A CA 1
ATOM 3924 C C . THR A 1 518 ? -47.399 -26.772 -75.589 1.00 19.02 518 THR A C 1
ATOM 3925 O O . THR A 1 518 ? -48.057 -27.200 -76.544 1.00 19.02 518 THR A O 1
ATOM 3929 N N . LYS A 1 519 ? -47.904 -26.699 -74.354 1.00 18.22 519 LYS A N 1
ATOM 3930 C CA . LYS A 1 519 ? -49.307 -27.025 -74.119 1.00 18.22 519 LYS A CA 1
ATOM 3931 C C . LYS A 1 519 ? -50.221 -26.054 -74.852 1.00 18.22 519 LYS A C 1
ATOM 3932 O O . LYS A 1 519 ? -51.245 -26.455 -75.416 1.00 18.22 519 LYS A O 1
ATOM 3938 N N . ILE A 1 520 ? -49.872 -24.766 -74.850 1.00 19.32 520 ILE A N 1
ATOM 3939 C CA . ILE A 1 520 ? -50.684 -23.783 -75.564 1.00 19.32 520 ILE A CA 1
ATOM 3940 C C . ILE A 1 520 ? -50.564 -23.981 -77.071 1.00 19.32 520 ILE A C 1
ATOM 3941 O O . ILE A 1 520 ? -51.557 -23.903 -77.803 1.00 19.32 520 ILE A O 1
ATOM 3946 N N . CYS A 1 521 ? -49.350 -24.253 -77.556 1.00 18.99 521 CYS A N 1
ATOM 3947 C CA . CYS A 1 521 ? -49.136 -24.433 -78.988 1.00 18.99 521 CYS A CA 1
ATOM 3948 C C . CYS A 1 521 ? -49.898 -25.644 -79.509 1.00 18.99 521 CYS A C 1
ATOM 3949 O O . CYS A 1 521 ? -50.439 -25.622 -80.620 1.00 18.99 521 CYS A O 1
ATOM 3951 N N . ALA A 1 522 ? -49.938 -26.723 -78.725 1.00 20.64 522 ALA A N 1
ATOM 3952 C CA . ALA A 1 522 ? -50.725 -27.886 -79.119 1.00 20.64 522 ALA A CA 1
ATOM 3953 C C . ALA A 1 522 ? -52.211 -27.554 -79.158 1.00 20.64 522 ALA A C 1
ATOM 3954 O O . ALA A 1 522 ? -52.938 -28.030 -80.036 1.00 20.64 522 ALA A O 1
ATOM 3956 N N . MET A 1 523 ? -52.682 -26.743 -78.210 1.00 20.37 523 MET A N 1
ATOM 3957 C CA . MET A 1 523 ? -54.096 -26.383 -78.177 1.00 20.37 523 MET A CA 1
ATOM 3958 C C . MET A 1 523 ? -54.453 -25.436 -79.315 1.00 20.37 523 MET A C 1
ATOM 3959 O O . MET A 1 523 ? -55.595 -25.427 -79.789 1.00 20.37 523 MET A O 1
ATOM 3964 N N . ASN A 1 524 ? -53.492 -24.625 -79.762 1.00 20.60 524 ASN A N 1
ATOM 3965 C CA . ASN A 1 524 ? -53.771 -23.662 -80.823 1.00 20.60 524 ASN A CA 1
ATOM 3966 C C . ASN A 1 524 ? -54.081 -24.356 -82.144 1.00 20.60 524 ASN A C 1
ATOM 3967 O O . ASN A 1 524 ? -54.802 -23.805 -82.984 1.00 20.60 524 ASN A O 1
ATOM 3972 N N . ALA A 1 525 ? -53.543 -25.558 -82.352 1.00 22.18 525 ALA A N 1
ATOM 3973 C CA . ALA A 1 525 ? -53.691 -26.214 -83.646 1.00 22.18 525 ALA A CA 1
ATOM 3974 C C . ALA A 1 525 ? -55.108 -26.724 -83.875 1.00 22.18 525 ALA A C 1
ATOM 3975 O O . ALA A 1 525 ? -55.500 -26.959 -85.023 1.00 22.18 525 ALA A O 1
ATOM 3977 N N . VAL A 1 526 ? -55.891 -26.902 -82.811 1.00 23.36 526 VAL A N 1
ATOM 3978 C CA . VAL A 1 526 ? -57.229 -27.470 -82.950 1.00 23.36 526 VAL A CA 1
ATOM 3979 C C . VAL A 1 526 ? -58.349 -26.507 -82.572 1.00 23.36 526 VAL A C 1
ATOM 3980 O O . VAL A 1 526 ? -59.519 -26.802 -82.859 1.00 23.36 526 VAL A O 1
ATOM 3984 N N . PHE A 1 527 ? -58.041 -25.380 -81.937 1.00 22.15 527 PHE A N 1
ATOM 3985 C CA . PHE A 1 527 ? -59.090 -24.485 -81.462 1.00 22.15 527 PHE A CA 1
ATOM 3986 C C . PHE A 1 527 ? -59.206 -23.201 -82.270 1.00 22.15 527 PHE A C 1
ATOM 3987 O O . PHE A 1 527 ? -60.317 -22.698 -82.457 1.00 22.15 527 PHE A O 1
ATOM 3995 N N . LEU A 1 528 ? -58.097 -22.650 -82.756 1.00 22.59 528 LEU A N 1
ATOM 3996 C CA . LEU A 1 528 ? -58.164 -21.464 -83.598 1.00 22.59 528 LEU A CA 1
ATOM 3997 C C . LEU A 1 528 ? -58.443 -21.859 -85.041 1.00 22.59 528 LEU A C 1
ATOM 3998 O O . LEU A 1 528 ? -57.763 -22.723 -85.602 1.00 22.59 528 LEU A O 1
ATOM 4003 N N . SER A 1 529 ? -59.444 -21.221 -85.640 1.00 25.09 529 SER A N 1
ATOM 4004 C CA . SER A 1 529 ? -59.783 -21.467 -87.031 1.00 25.09 529 SER A CA 1
ATOM 4005 C C . SER A 1 529 ? -58.733 -20.840 -87.943 1.00 25.09 529 SER A C 1
ATOM 4006 O O . SER A 1 529 ? -57.799 -20.172 -87.494 1.00 25.09 529 SER A O 1
ATOM 4009 N N . GLU A 1 530 ? -58.886 -21.063 -89.248 1.00 26.36 530 GLU A N 1
ATOM 4010 C CA . GLU A 1 530 ? -57.921 -20.540 -90.210 1.00 26.36 530 GLU A CA 1
ATOM 4011 C C . GLU A 1 530 ? -57.897 -19.017 -90.193 1.00 26.36 530 GLU A C 1
ATOM 4012 O O . GLU A 1 530 ? -56.826 -18.399 -90.181 1.00 26.36 530 GLU A O 1
ATOM 4018 N N . THR A 1 531 ? -59.075 -18.396 -90.167 1.00 25.22 531 THR A N 1
ATOM 4019 C CA . THR A 1 531 ? -59.194 -16.948 -90.283 1.00 25.22 531 THR A CA 1
ATOM 4020 C C . THR A 1 531 ? -58.448 -16.228 -89.167 1.00 25.22 531 THR A C 1
ATOM 4021 O O . THR A 1 531 ? -57.766 -15.230 -89.418 1.00 25.22 531 THR A O 1
ATOM 4025 N N . GLU A 1 532 ? -58.562 -16.729 -87.936 1.00 25.48 532 GLU A N 1
ATOM 4026 C CA . GLU A 1 532 ? -57.898 -16.080 -86.810 1.00 25.48 532 GLU A CA 1
ATOM 4027 C C . GLU A 1 532 ? -56.386 -16.069 -86.994 1.00 25.48 532 GLU A C 1
ATOM 4028 O O . GLU A 1 532 ? -55.729 -15.047 -86.761 1.00 25.48 532 GLU A O 1
ATOM 4034 N N . VAL A 1 533 ? -55.812 -17.194 -87.428 1.00 23.61 533 VAL A N 1
ATOM 4035 C CA . VAL A 1 533 ? -54.370 -17.256 -87.625 1.00 23.61 533 VAL A CA 1
ATOM 4036 C C . VAL A 1 533 ? -53.917 -16.427 -88.819 1.00 23.61 533 VAL A C 1
ATOM 4037 O O . VAL A 1 533 ? -52.866 -15.778 -88.750 1.00 23.61 533 VAL A O 1
ATOM 4041 N N . VAL A 1 534 ? -54.674 -16.424 -89.918 1.00 23.07 534 VAL A N 1
ATOM 4042 C CA . VAL A 1 534 ? -54.291 -15.643 -91.091 1.00 23.07 534 VAL A CA 1
ATOM 4043 C C . VAL A 1 534 ? -54.470 -14.158 -90.801 1.00 23.07 534 VAL A C 1
ATOM 4044 O O . VAL A 1 534 ? -53.883 -13.308 -91.479 1.00 23.07 534 VAL A O 1
ATOM 4048 N N . ARG A 1 535 ? -55.261 -13.830 -89.790 1.00 22.20 535 ARG A N 1
ATOM 4049 C CA . ARG A 1 535 ? -55.365 -12.446 -89.351 1.00 22.20 535 ARG A CA 1
ATOM 4050 C C . ARG A 1 535 ? -54.256 -12.047 -88.394 1.00 22.20 535 ARG A C 1
ATOM 4051 O O . ARG A 1 535 ? -53.746 -10.927 -88.479 1.00 22.20 535 ARG A O 1
ATOM 4059 N N . ILE A 1 536 ? -53.858 -12.944 -87.491 1.00 21.72 536 ILE A N 1
ATOM 4060 C CA . ILE A 1 536 ? -52.773 -12.634 -86.564 1.00 21.72 536 ILE A CA 1
ATOM 4061 C C . ILE A 1 536 ? -51.443 -12.530 -87.299 1.00 21.72 536 ILE A C 1
ATOM 4062 O O . ILE A 1 536 ? -50.671 -11.590 -87.078 1.00 21.72 536 ILE A O 1
ATOM 4067 N N . THR A 1 537 ? -51.150 -13.484 -88.184 1.00 22.67 537 THR A N 1
ATOM 4068 C CA . THR A 1 537 ? -49.839 -13.568 -88.817 1.00 22.67 537 THR A CA 1
ATOM 4069 C C . THR A 1 537 ? -49.781 -12.916 -90.192 1.00 22.67 537 THR A C 1
ATOM 4070 O O . THR A 1 537 ? -48.693 -12.557 -90.649 1.00 22.67 537 THR A O 1
ATOM 4074 N N . ASN A 1 538 ? -50.923 -12.763 -90.864 1.00 23.41 538 ASN A N 1
ATOM 4075 C CA . ASN A 1 538 ? -50.996 -12.180 -92.204 1.00 23.41 538 ASN A CA 1
ATOM 4076 C C . ASN A 1 538 ? -50.183 -12.973 -93.224 1.00 23.41 538 ASN A C 1
ATOM 4077 O O . ASN A 1 538 ? -49.710 -12.417 -94.216 1.00 23.41 538 ASN A O 1
ATOM 4082 N N . GLU A 1 539 ? -50.014 -14.271 -92.992 1.00 27.37 539 GLU A N 1
ATOM 4083 C CA . GLU A 1 539 ? -49.358 -15.161 -93.936 1.00 27.37 539 GLU A CA 1
ATOM 4084 C C . GLU A 1 539 ? -50.238 -16.381 -94.164 1.00 27.37 539 GLU A C 1
ATOM 4085 O O . GLU A 1 539 ? -51.287 -16.544 -93.538 1.00 27.37 539 GLU A O 1
ATOM 4091 N N . GLU A 1 540 ? -49.802 -17.240 -95.081 1.00 29.85 540 GLU A N 1
ATOM 4092 C CA . GLU A 1 540 ? -50.572 -18.425 -95.422 1.00 29.85 540 GLU A CA 1
ATOM 4093 C C . GLU A 1 540 ? -50.679 -19.362 -94.220 1.00 29.85 540 GLU A C 1
ATOM 4094 O O . GLU A 1 540 ? -49.729 -19.554 -93.459 1.00 29.85 540 GLU A O 1
ATOM 4100 N N . TYR A 1 541 ? -51.864 -19.945 -94.055 1.00 29.35 541 TYR A N 1
ATOM 4101 C CA . TYR A 1 541 ? -52.098 -20.901 -92.983 1.00 29.35 541 TYR A CA 1
ATOM 4102 C C . TYR A 1 541 ? -51.448 -22.234 -93.320 1.00 29.35 541 TYR A C 1
ATOM 4103 O O . TYR A 1 541 ? -51.658 -22.780 -94.408 1.00 29.35 541 TYR A O 1
ATOM 4112 N N . VAL A 1 542 ? -50.660 -22.758 -92.388 1.00 31.70 542 VAL A N 1
ATOM 4113 C CA . VAL A 1 542 ? -49.995 -24.044 -92.550 1.00 31.70 542 VAL A CA 1
ATOM 4114 C C . VAL A 1 542 ? -50.757 -25.055 -91.696 1.00 31.70 542 VAL A C 1
ATOM 4115 O O . VAL A 1 542 ? -50.938 -24.873 -90.489 1.00 31.70 542 VAL A O 1
ATOM 4119 N N . THR A 1 543 ? -51.260 -26.103 -92.341 1.00 33.80 543 THR A N 1
ATOM 4120 C CA . THR A 1 543 ? -52.032 -27.109 -91.628 1.00 33.80 543 THR A CA 1
ATOM 4121 C C . THR A 1 543 ? -51.107 -28.094 -90.928 1.00 33.80 543 THR A C 1
ATOM 4122 O O . THR A 1 543 ? -50.112 -28.550 -91.497 1.00 33.80 543 THR A O 1
ATOM 4126 N N . ILE A 1 544 ? -51.443 -28.425 -89.685 1.00 35.72 544 ILE A N 1
ATOM 4127 C CA . ILE A 1 544 ? -50.700 -29.402 -88.901 1.00 35.72 544 ILE A CA 1
ATOM 4128 C C . ILE A 1 544 ? -51.628 -30.586 -88.675 1.00 35.72 544 ILE A C 1
ATOM 4129 O O . ILE A 1 544 ? -52.746 -30.419 -88.170 1.00 35.72 544 ILE A O 1
ATOM 4134 N N . ASN A 1 545 ? -51.173 -31.777 -89.054 1.00 38.57 545 ASN A N 1
ATOM 4135 C CA . ASN A 1 545 ? -51.994 -32.974 -88.940 1.00 38.57 545 ASN A CA 1
ATOM 4136 C C . ASN A 1 545 ? -52.343 -33.237 -87.481 1.00 38.57 545 ASN A C 1
ATOM 4137 O O . ASN A 1 545 ? -51.481 -33.173 -86.602 1.00 38.57 545 ASN A O 1
ATOM 4142 N N . ARG A 1 546 ? -53.621 -33.530 -87.229 1.00 38.27 546 ARG A N 1
ATOM 4143 C CA . ARG A 1 546 ? -54.086 -33.712 -85.859 1.00 38.27 546 ARG A CA 1
ATOM 4144 C C . ARG A 1 546 ? -53.606 -35.021 -85.246 1.00 38.27 546 ARG A C 1
ATOM 4145 O O . ARG A 1 546 ? -53.476 -35.103 -84.020 1.00 38.27 546 ARG A O 1
ATOM 4153 N N . GLU A 1 547 ? -53.349 -36.044 -86.061 1.00 39.83 547 GLU A N 1
ATOM 4154 C CA . GLU A 1 547 ? -52.947 -37.339 -85.520 1.00 39.83 547 GLU A CA 1
ATOM 4155 C C . GLU A 1 547 ? -51.595 -37.254 -84.822 1.00 39.83 547 GLU A C 1
ATOM 4156 O O . GLU A 1 547 ? -51.386 -37.882 -83.778 1.00 39.83 547 GLU A O 1
ATOM 4162 N N . ASP A 1 548 ? -50.663 -36.486 -85.379 1.00 37.27 548 ASP A N 1
ATOM 4163 C CA . ASP A 1 548 ? -49.307 -36.387 -84.840 1.00 37.27 548 ASP A CA 1
ATOM 4164 C C . ASP A 1 548 ? -49.128 -35.233 -83.861 1.00 37.27 548 ASP A C 1
ATOM 4165 O O . ASP A 1 548 ? -47.999 -34.887 -83.504 1.00 37.27 548 ASP A O 1
ATOM 4170 N N . LEU A 1 549 ? -50.221 -34.648 -83.380 1.00 33.89 549 LEU A N 1
ATOM 4171 C CA . LEU A 1 549 ? -50.147 -33.534 -82.447 1.00 33.89 549 LEU A CA 1
ATOM 4172 C C . LEU A 1 549 ? -49.683 -33.934 -81.055 1.00 33.89 549 LEU A C 1
ATOM 4173 O O . LEU A 1 549 ? -49.376 -33.051 -80.247 1.00 33.89 549 LEU A O 1
ATOM 4178 N N . LYS A 1 550 ? -49.626 -35.227 -80.750 1.00 33.48 550 LYS A N 1
ATOM 4179 C CA . LYS A 1 550 ? -49.194 -35.695 -79.442 1.00 33.48 550 LYS A CA 1
ATOM 4180 C C . LYS A 1 550 ? -47.704 -36.004 -79.391 1.00 33.48 550 LYS A C 1
ATOM 4181 O O . LYS A 1 550 ? -47.260 -36.721 -78.488 1.00 33.48 550 LYS A O 1
ATOM 4187 N N . GLY A 1 551 ? -46.926 -35.488 -80.337 1.00 28.84 551 GLY A N 1
ATOM 4188 C CA . GLY A 1 551 ? -45.506 -35.775 -80.357 1.00 28.84 551 GLY A CA 1
ATOM 4189 C C . GLY A 1 551 ? -44.606 -34.561 -80.447 1.00 28.84 551 GLY A C 1
ATOM 4190 O O . GLY A 1 551 ? -43.411 -34.663 -80.158 1.00 28.84 551 GLY A O 1
ATOM 4191 N N . ASN A 1 552 ? -45.160 -33.413 -80.831 1.00 27.43 552 ASN A N 1
ATOM 4192 C CA . ASN A 1 552 ? -44.384 -32.189 -81.033 1.00 27.43 552 ASN A CA 1
ATOM 4193 C C . ASN A 1 552 ? -43.188 -32.458 -81.940 1.00 27.43 552 ASN A C 1
ATOM 4194 O O . ASN A 1 552 ? -42.048 -32.094 -81.643 1.00 27.43 552 ASN A O 1
ATOM 4199 N N . PHE A 1 553 ? -43.465 -33.119 -83.066 1.00 27.22 553 PHE A N 1
ATOM 4200 C CA . PHE A 1 553 ? -42.393 -33.678 -83.884 1.00 27.22 553 PHE A CA 1
ATOM 4201 C C . PHE A 1 553 ? -41.521 -32.594 -84.506 1.00 27.22 553 PHE A C 1
ATOM 4202 O O . PHE A 1 553 ? -40.291 -32.645 -84.396 1.00 27.22 553 PHE A O 1
ATOM 4210 N N . ASP A 1 554 ? -42.129 -31.603 -85.154 1.00 28.27 554 ASP A N 1
ATOM 4211 C CA . ASP A 1 554 ? -41.388 -30.646 -85.970 1.00 28.27 554 ASP A CA 1
ATOM 4212 C C . ASP A 1 554 ? -41.504 -29.232 -85.416 1.00 28.27 554 ASP A C 1
ATOM 4213 O O . ASP A 1 554 ? -41.436 -28.251 -86.162 1.00 28.27 554 ASP A O 1
ATOM 4218 N N . ILE A 1 555 ? -41.666 -29.098 -84.100 1.00 26.19 555 ILE A N 1
ATOM 4219 C CA . ILE A 1 555 ? -41.717 -27.785 -83.460 1.00 26.19 555 ILE A CA 1
ATOM 4220 C C . ILE A 1 555 ? -41.006 -27.839 -82.114 1.00 26.19 555 ILE A C 1
ATOM 4221 O O . ILE A 1 555 ? -41.307 -28.694 -81.275 1.00 26.19 555 ILE A O 1
ATOM 4226 N N . GLU A 1 556 ? -40.062 -26.929 -81.899 1.00 29.04 556 GLU A N 1
ATOM 4227 C CA . GLU A 1 556 ? -39.382 -26.810 -80.618 1.00 29.04 556 GLU A CA 1
ATOM 4228 C C . GLU A 1 556 ? -39.685 -25.456 -79.990 1.00 29.04 556 GLU A C 1
ATOM 4229 O O . GLU A 1 556 ? -39.705 -24.426 -80.669 1.00 29.04 556 GLU A O 1
ATOM 4235 N N . VAL A 1 557 ? -39.916 -25.465 -78.680 1.00 25.41 557 VAL A N 1
ATOM 4236 C CA . VAL A 1 557 ? -40.361 -24.283 -77.952 1.00 25.41 557 VAL A CA 1
ATOM 4237 C C . VAL A 1 557 ? -39.457 -24.057 -76.749 1.00 25.41 557 VAL A C 1
ATOM 4238 O O . VAL A 1 557 ? -39.137 -24.997 -76.013 1.00 25.41 557 VAL A O 1
ATOM 4242 N N . ASP A 1 558 ? -39.037 -22.809 -76.560 1.00 29.23 558 ASP A N 1
ATOM 4243 C CA . ASP A 1 558 ? -38.235 -22.422 -75.410 1.00 29.23 558 ASP A CA 1
ATOM 4244 C C . ASP A 1 558 ? -38.354 -20.915 -75.240 1.00 29.23 558 ASP A C 1
ATOM 4245 O O . ASP A 1 558 ? -38.617 -20.192 -76.203 1.00 29.23 558 ASP A O 1
ATOM 4250 N N . ILE A 1 559 ? -38.158 -20.448 -74.004 1.00 27.45 559 ILE A N 1
ATOM 4251 C CA . ILE A 1 559 ? -38.288 -19.022 -73.736 1.00 27.45 559 ILE A CA 1
ATOM 4252 C C . ILE A 1 559 ? -37.139 -18.265 -74.396 1.00 27.45 559 ILE A C 1
ATOM 4253 O O . ILE A 1 559 ? -36.060 -18.814 -74.651 1.00 27.45 559 ILE A O 1
ATOM 4258 N N . ASN A 1 560 ? -37.378 -16.987 -74.680 1.00 29.59 560 ASN A N 1
ATOM 4259 C CA . ASN A 1 560 ? -36.428 -16.142 -75.394 1.00 29.59 560 ASN A CA 1
ATOM 4260 C C . ASN A 1 560 ? -36.096 -14.929 -74.540 1.00 29.59 560 ASN A C 1
ATOM 4261 O O . ASN A 1 560 ? -37.000 -14.246 -74.050 1.00 29.59 560 ASN A O 1
ATOM 4266 N N . THR A 1 561 ? -34.805 -14.665 -74.363 1.00 30.98 561 THR A N 1
ATOM 4267 C CA . THR A 1 561 ? -34.324 -13.522 -73.603 1.00 30.98 561 THR A CA 1
ATOM 4268 C C . THR A 1 561 ? -33.516 -12.596 -74.502 1.00 30.98 561 THR A C 1
ATOM 4269 O O . THR A 1 561 ? -33.234 -12.909 -75.661 1.00 30.98 561 THR A O 1
ATOM 4273 N N . ALA A 1 562 ? -33.145 -11.438 -73.949 1.00 31.90 562 ALA A N 1
ATOM 4274 C CA . ALA A 1 562 ? -32.396 -10.445 -74.713 1.00 31.90 562 ALA A CA 1
ATOM 4275 C C . ALA A 1 562 ? -31.040 -10.977 -75.161 1.00 31.90 562 ALA A C 1
ATOM 4276 O O . ALA A 1 562 ? -30.615 -10.751 -76.300 1.00 31.90 562 ALA A O 1
ATOM 4278 N N . GLU A 1 563 ? -30.344 -11.684 -74.268 1.00 33.63 563 GLU A N 1
ATOM 4279 C CA . GLU A 1 563 ? -29.048 -12.252 -74.623 1.00 33.63 563 GLU A CA 1
ATOM 4280 C C . GLU A 1 563 ? -29.185 -13.270 -75.749 1.00 33.63 563 GLU A C 1
ATOM 4281 O O . GLU A 1 563 ? -28.343 -13.325 -76.654 1.00 33.63 563 GLU A O 1
ATOM 4287 N N . VAL A 1 564 ? -30.242 -14.083 -75.706 1.00 31.89 564 VAL A N 1
ATOM 4288 C CA . VAL A 1 564 ? -30.485 -15.053 -76.770 1.00 31.89 564 VAL A CA 1
ATOM 4289 C C . VAL A 1 564 ? -30.695 -14.335 -78.096 1.00 31.89 564 VAL A C 1
ATOM 4290 O O . VAL A 1 564 ? -30.172 -14.749 -79.136 1.00 31.89 564 VAL A O 1
ATOM 4294 N N . ASP A 1 565 ? -31.465 -13.246 -78.077 1.00 32.47 565 ASP A N 1
ATOM 4295 C CA . ASP A 1 565 ? -31.713 -12.485 -79.296 1.00 32.47 565 ASP A CA 1
ATOM 4296 C C . ASP A 1 565 ? -30.419 -11.903 -79.853 1.00 32.47 565 ASP A C 1
ATOM 4297 O O . ASP A 1 565 ? -30.159 -11.964 -81.061 1.00 32.47 565 ASP A O 1
ATOM 4302 N N . ASN A 1 566 ? -29.588 -11.336 -78.976 1.00 32.58 566 ASN A N 1
ATOM 4303 C CA . ASN A 1 566 ? -28.325 -10.756 -79.422 1.00 32.58 566 ASN A CA 1
ATOM 4304 C C . ASN A 1 566 ? -27.419 -11.816 -80.032 1.00 32.58 566 ASN A C 1
ATOM 4305 O O . ASN A 1 566 ? -26.817 -11.605 -81.094 1.00 32.58 566 ASN A O 1
ATOM 4310 N N . GLN A 1 567 ? -27.313 -12.974 -79.378 1.00 33.38 567 GLN A N 1
ATOM 4311 C CA . GLN A 1 567 ? -26.434 -14.016 -79.893 1.00 33.38 567 GLN A CA 1
ATOM 4312 C C . GLN A 1 567 ? -26.972 -14.604 -81.191 1.00 33.38 567 GLN A C 1
ATOM 4313 O O . GLN A 1 567 ? -26.196 -14.957 -82.085 1.00 33.38 567 GLN A O 1
ATOM 4319 N N . LYS A 1 568 ? -28.296 -14.717 -81.318 1.00 30.99 568 LYS A N 1
ATOM 4320 C CA . LYS A 1 568 ? -28.871 -15.192 -82.571 1.00 30.99 568 LYS A CA 1
ATOM 4321 C C . LYS A 1 568 ? -28.604 -14.210 -83.703 1.00 30.99 568 LYS A C 1
ATOM 4322 O O . LYS A 1 568 ? -28.300 -14.616 -84.831 1.00 30.99 568 LYS A O 1
ATOM 4328 N N . SER A 1 569 ? -28.715 -12.909 -83.422 1.00 30.43 569 SER A N 1
ATOM 4329 C CA . SER A 1 569 ? -28.399 -11.910 -84.437 1.00 30.43 569 SER A CA 1
ATOM 4330 C C . SER A 1 569 ? -26.937 -11.997 -84.854 1.00 30.43 569 SER A C 1
ATOM 4331 O O . SER A 1 569 ? -26.618 -11.921 -86.047 1.00 30.43 569 SER A O 1
ATOM 4334 N N . GLN A 1 570 ? -26.034 -12.164 -83.885 1.00 33.23 570 GLN A N 1
ATOM 4335 C CA . GLN A 1 570 ? -24.625 -12.333 -84.221 1.00 33.23 570 GLN A CA 1
ATOM 4336 C C . GLN A 1 570 ? -24.371 -13.597 -85.032 1.00 33.23 570 GLN A C 1
ATOM 4337 O O . GLN A 1 570 ? -23.551 -13.570 -85.955 1.00 33.23 570 GLN A O 1
ATOM 4343 N N . ASP A 1 571 ? -25.048 -14.700 -84.711 1.00 33.00 571 ASP A N 1
ATOM 4344 C CA . ASP A 1 571 ? -24.883 -15.931 -85.478 1.00 33.00 571 ASP A CA 1
ATOM 4345 C C . ASP A 1 571 ? -25.374 -15.763 -86.911 1.00 33.00 571 ASP A C 1
ATOM 4346 O O . ASP A 1 571 ? -24.737 -16.245 -87.854 1.00 33.00 571 ASP A O 1
ATOM 4351 N N . LEU A 1 572 ? -26.510 -15.087 -87.096 1.00 30.36 572 LEU A N 1
ATOM 4352 C CA . LEU A 1 572 ? -26.987 -14.823 -88.450 1.00 30.36 572 LEU A CA 1
ATOM 4353 C C . LEU A 1 572 ? -26.029 -13.920 -89.213 1.00 30.36 572 LEU A C 1
ATOM 4354 O O . LEU A 1 572 ? -25.802 -14.125 -90.411 1.00 30.36 572 LEU A O 1
ATOM 4359 N N . GLY A 1 573 ? -25.460 -12.919 -88.545 1.00 30.99 573 GLY A N 1
ATOM 4360 C CA . GLY A 1 573 ? -24.455 -12.082 -89.173 1.00 30.99 573 GLY A CA 1
ATOM 4361 C C . GLY A 1 573 ? -23.238 -12.876 -89.601 1.00 30.99 573 GLY A C 1
ATOM 4362 O O . GLY A 1 573 ? -22.695 -12.671 -90.691 1.00 30.99 573 GLY A O 1
ATOM 4363 N N . PHE A 1 574 ? -22.803 -13.796 -88.739 1.00 32.49 574 PHE A N 1
ATOM 4364 C CA . PHE A 1 574 ? -21.672 -14.656 -89.069 1.00 32.49 574 PHE A CA 1
ATOM 4365 C C . PHE A 1 574 ? -21.985 -15.543 -90.268 1.00 32.49 574 PHE A C 1
ATOM 4366 O O . PHE A 1 574 ? -21.133 -15.756 -91.138 1.00 32.49 574 PHE A O 1
ATOM 4374 N N . MET A 1 575 ? -23.202 -16.085 -90.319 1.00 32.84 575 MET A N 1
ATOM 4375 C CA . MET A 1 575 ? -23.594 -16.906 -91.461 1.00 32.84 575 MET A CA 1
ATOM 4376 C C . MET A 1 575 ? -23.604 -16.086 -92.744 1.00 32.84 575 MET A C 1
ATOM 4377 O O . MET A 1 575 ? -23.150 -16.551 -93.796 1.00 32.84 575 MET A O 1
ATOM 4382 N N . VAL A 1 576 ? -24.115 -14.855 -92.674 1.00 31.44 576 VAL A N 1
ATOM 4383 C CA . VAL A 1 576 ? -24.100 -13.978 -93.840 1.00 31.44 576 VAL A CA 1
ATOM 4384 C C . VAL A 1 576 ? -22.672 -13.712 -94.292 1.00 31.44 576 VAL A C 1
ATOM 4385 O O . VAL A 1 576 ? -22.374 -13.739 -95.492 1.00 31.44 576 VAL A O 1
ATOM 4389 N N . GLN A 1 577 ? -21.769 -13.456 -93.345 1.00 33.44 577 GLN A N 1
ATOM 4390 C CA . GLN A 1 577 ? -20.373 -13.215 -93.692 1.00 33.44 577 GLN A CA 1
ATOM 4391 C C . GLN A 1 577 ? -19.752 -14.436 -94.359 1.00 33.44 577 GLN A C 1
ATOM 4392 O O . GLN A 1 577 ? -19.060 -14.319 -95.376 1.00 33.44 577 GLN A O 1
ATOM 4398 N N . THR A 1 578 ? -19.983 -15.621 -93.792 1.00 32.61 578 THR A N 1
ATOM 4399 C CA . THR A 1 578 ? -19.401 -16.842 -94.335 1.00 32.61 578 THR A CA 1
ATOM 4400 C C . THR A 1 578 ? -19.951 -17.146 -95.724 1.00 32.61 578 THR A C 1
ATOM 4401 O O . THR A 1 578 ? -19.209 -17.096 -96.710 1.00 32.61 578 THR A O 1
ATOM 4405 N N . ILE A 1 579 ? -21.243 -17.461 -95.822 1.00 34.34 579 ILE A N 1
ATOM 4406 C CA . ILE A 1 579 ? -21.852 -17.667 -97.130 1.00 34.34 579 ILE A CA 1
ATOM 4407 C C . ILE A 1 579 ? -22.466 -16.362 -97.620 1.00 34.34 579 ILE A C 1
ATOM 4408 O O . ILE A 1 579 ? -23.668 -16.123 -97.462 1.00 34.34 579 ILE A O 1
ATOM 4413 N N . GLY A 1 580 ? -21.645 -15.515 -98.233 1.00 37.68 580 GLY A N 1
ATOM 4414 C CA . GLY A 1 580 ? -22.126 -14.258 -98.768 1.00 37.68 580 GLY A CA 1
ATOM 4415 C C . GLY A 1 580 ? -21.804 -14.112 -100.238 1.00 37.68 580 GLY A C 1
ATOM 4416 O O . GLY A 1 580 ? -22.484 -13.384 -100.967 1.00 37.68 580 GLY A O 1
ATOM 4417 N N . ASN A 1 581 ? -20.761 -14.809 -100.685 1.00 40.83 581 ASN A N 1
ATOM 4418 C CA . ASN A 1 581 ? -20.345 -14.771 -102.078 1.00 40.83 581 ASN A CA 1
ATOM 4419 C C . ASN A 1 581 ? -20.491 -16.110 -102.784 1.00 40.83 581 ASN A C 1
ATOM 4420 O O . ASN A 1 581 ? -20.499 -16.142 -104.019 1.00 40.83 581 ASN A O 1
ATOM 4425 N N . THR A 1 582 ? -20.604 -17.209 -102.038 1.00 41.72 582 THR A N 1
ATOM 4426 C CA . THR A 1 582 ? -20.758 -18.520 -102.658 1.00 41.72 582 THR A CA 1
ATOM 4427 C C . THR A 1 582 ? -22.197 -18.753 -103.106 1.00 41.72 582 THR A C 1
ATOM 4428 O O . THR A 1 582 ? -22.458 -19.004 -104.287 1.00 41.72 582 THR A O 1
ATOM 4432 N N . VAL A 1 583 ? -23.144 -18.672 -102.173 1.00 41.76 583 VAL A N 1
ATOM 4433 C CA . VAL A 1 583 ? -24.554 -18.876 -102.485 1.00 41.76 583 VAL A CA 1
ATOM 4434 C C . VAL A 1 583 ? -25.085 -17.666 -103.240 1.00 41.76 583 VAL A C 1
ATOM 4435 O O . VAL A 1 583 ? -24.427 -16.621 -103.302 1.00 41.76 583 VAL A O 1
ATOM 4439 N N . ASP A 1 584 ? -26.278 -17.797 -103.816 1.00 42.18 584 ASP A N 1
ATOM 4440 C CA . ASP A 1 584 ? -26.882 -16.700 -104.562 1.00 42.18 584 ASP A CA 1
ATOM 4441 C C . ASP A 1 584 ? -27.423 -15.629 -103.624 1.00 42.18 584 ASP A C 1
ATOM 4442 O O . ASP A 1 584 ? -27.246 -15.715 -102.405 1.00 42.18 584 ASP A O 1
ATOM 4447 N N . GLN A 1 585 ? -28.085 -14.617 -104.181 1.00 40.76 585 GLN A N 1
ATOM 4448 C CA . GLN A 1 585 ? -28.579 -13.488 -103.405 1.00 40.76 585 GLN A CA 1
ATOM 4449 C C . GLN A 1 585 ? -29.783 -13.828 -102.539 1.00 40.76 585 GLN A C 1
ATOM 4450 O O . GLN A 1 585 ? -30.004 -13.170 -101.520 1.00 40.76 585 GLN A O 1
ATOM 4456 N N . GLN A 1 586 ? -30.572 -14.834 -102.921 1.00 40.40 586 GLN A N 1
ATOM 4457 C CA . GLN A 1 586 ? -31.799 -15.136 -102.188 1.00 40.40 586 GLN A CA 1
ATOM 4458 C C . GLN A 1 586 ? -31.507 -15.575 -100.758 1.00 40.40 586 GLN A C 1
ATOM 4459 O O . GLN A 1 586 ? -32.165 -15.126 -99.813 1.00 40.40 586 GLN A O 1
ATOM 4465 N N . VAL A 1 587 ? -30.517 -16.452 -100.579 1.00 37.42 587 VAL A N 1
ATOM 4466 C CA . VAL A 1 587 ? -30.221 -16.985 -99.249 1.00 37.42 587 VAL A CA 1
ATOM 4467 C C . VAL A 1 587 ? -29.706 -15.877 -98.336 1.00 37.42 587 VAL A C 1
ATOM 4468 O O . VAL A 1 587 ? -30.146 -15.732 -97.187 1.00 37.42 587 VAL A O 1
ATOM 4472 N N . THR A 1 588 ? -28.766 -15.078 -98.841 1.00 35.21 588 THR A N 1
ATOM 4473 C CA . THR A 1 588 ? -28.217 -13.981 -98.053 1.00 35.21 588 THR A CA 1
ATOM 4474 C C . THR A 1 588 ? -29.298 -12.963 -97.712 1.00 35.21 588 THR A C 1
ATOM 4475 O O . THR A 1 588 ? -29.363 -12.458 -96.585 1.00 35.21 588 THR A O 1
ATOM 4479 N N . LEU A 1 589 ? -30.166 -12.658 -98.678 1.00 35.05 589 LEU A N 1
ATOM 4480 C CA . LEU A 1 589 ? -31.236 -11.700 -98.433 1.00 35.05 589 LEU A CA 1
ATOM 4481 C C . LEU A 1 589 ? -32.211 -12.221 -97.385 1.00 35.05 589 LEU A C 1
ATOM 4482 O O . LEU A 1 589 ? -32.682 -11.464 -96.533 1.00 35.05 589 LEU A O 1
ATOM 4487 N N . LYS A 1 590 ? -32.529 -13.516 -97.433 1.00 33.66 590 LYS A N 1
ATOM 4488 C CA . LYS A 1 590 ? -33.412 -14.089 -96.423 1.00 33.66 590 LYS A CA 1
ATOM 4489 C C . LYS A 1 590 ? -32.773 -14.037 -95.042 1.00 33.66 590 LYS A C 1
ATOM 4490 O O . LYS A 1 590 ? -33.449 -13.752 -94.045 1.00 33.66 590 LYS A O 1
ATOM 4496 N N . LEU A 1 591 ? -31.470 -14.311 -94.960 1.00 31.64 591 LEU A N 1
ATOM 4497 C CA . LEU A 1 591 ? -30.785 -14.224 -93.673 1.00 31.64 591 LEU A CA 1
ATOM 4498 C C . LEU A 1 591 ? -30.794 -12.797 -93.132 1.00 31.64 591 LEU A C 1
ATOM 4499 O O . LEU A 1 591 ? -31.030 -12.579 -91.936 1.00 31.64 591 LEU A O 1
ATOM 4504 N N . VAL A 1 592 ? -30.549 -11.810 -93.996 1.00 31.09 592 VAL A N 1
ATOM 4505 C CA . VAL A 1 592 ? -30.582 -10.419 -93.550 1.00 31.09 592 VAL A CA 1
ATOM 4506 C C . VAL A 1 592 ? -31.999 -10.023 -93.150 1.00 31.09 592 VAL A C 1
ATOM 4507 O O . VAL A 1 592 ? -32.199 -9.228 -92.225 1.00 31.09 592 VAL A O 1
ATOM 4511 N N . ALA A 1 593 ? -33.005 -10.563 -93.840 1.00 31.82 593 ALA A N 1
ATOM 4512 C CA . ALA A 1 593 ? -34.387 -10.313 -93.450 1.00 31.82 593 ALA A CA 1
ATOM 4513 C C . ALA A 1 593 ? -34.688 -10.880 -92.072 1.00 31.82 593 ALA A C 1
ATOM 4514 O O . ALA A 1 593 ? -35.405 -10.256 -91.285 1.00 31.82 593 ALA A O 1
ATOM 4516 N N . ARG A 1 594 ? -34.159 -12.066 -91.767 1.00 30.38 594 ARG A N 1
ATOM 4517 C CA . ARG A 1 594 ? -34.312 -12.613 -90.421 1.00 30.38 594 ARG A CA 1
ATOM 4518 C C . ARG A 1 594 ? -33.622 -11.729 -89.388 1.00 30.38 594 ARG A C 1
ATOM 4519 O O . ARG A 1 594 ? -34.159 -11.502 -88.294 1.00 30.38 594 ARG A O 1
ATOM 4527 N N . ILE A 1 595 ? -32.433 -11.220 -89.721 1.00 28.81 595 ILE A N 1
ATOM 4528 C CA . ILE A 1 595 ? -31.751 -10.280 -88.833 1.00 28.81 595 ILE A CA 1
ATOM 4529 C C . ILE A 1 595 ? -32.618 -9.055 -88.580 1.00 28.81 595 ILE A C 1
ATOM 4530 O O . ILE A 1 595 ? -32.753 -8.604 -87.436 1.00 28.81 595 ILE A O 1
ATOM 4535 N N . ALA A 1 596 ? -33.222 -8.505 -89.630 1.00 29.57 596 ALA A N 1
ATOM 4536 C CA . ALA A 1 596 ? -34.110 -7.359 -89.495 1.00 29.57 596 ALA A CA 1
ATOM 4537 C C . ALA A 1 596 ? -35.358 -7.674 -88.686 1.00 29.57 596 ALA A C 1
ATOM 4538 O O . ALA A 1 596 ? -35.852 -6.795 -87.973 1.00 29.57 596 ALA A O 1
ATOM 4540 N N . GLU A 1 597 ? -35.881 -8.894 -88.786 1.00 31.83 597 GLU A N 1
ATOM 4541 C CA . GLU A 1 597 ? -36.990 -9.316 -87.939 1.00 31.83 597 GLU A CA 1
ATOM 4542 C C . GLU A 1 597 ? -36.594 -9.364 -86.471 1.00 31.83 597 GLU A C 1
ATOM 4543 O O . GLU A 1 597 ? -37.386 -8.976 -85.606 1.00 31.83 597 GLU A O 1
ATOM 4549 N N . LEU A 1 598 ? -35.383 -9.841 -86.170 1.00 29.49 598 LEU A N 1
ATOM 4550 C CA . LEU A 1 598 ? -34.917 -9.817 -84.786 1.00 29.49 598 LEU A CA 1
ATOM 4551 C C . LEU A 1 598 ? -34.798 -8.393 -84.260 1.00 29.49 598 LEU A C 1
ATOM 4552 O O . LEU A 1 598 ? -34.923 -8.166 -83.052 1.00 29.49 598 LEU A O 1
ATOM 4557 N N . LYS A 1 599 ? -34.563 -7.426 -85.144 1.00 28.90 599 LYS A N 1
ATOM 4558 C CA . LYS A 1 599 ? -34.443 -6.029 -84.751 1.00 28.90 599 LYS A CA 1
ATOM 4559 C C . LYS A 1 599 ? -35.786 -5.317 -84.677 1.00 28.90 599 LYS A C 1
ATOM 4560 O O . LYS A 1 599 ? -35.807 -4.089 -84.535 1.00 28.90 599 LYS A O 1
ATOM 4566 N N . ARG A 1 600 ? -36.895 -6.052 -84.788 1.00 30.48 600 ARG A N 1
ATOM 4567 C CA . ARG A 1 600 ? -38.243 -5.491 -84.692 1.00 30.48 600 ARG A CA 1
ATOM 4568 C C . ARG A 1 600 ? -38.516 -4.489 -85.811 1.00 30.48 600 ARG A C 1
ATOM 4569 O O . ARG A 1 600 ? -38.997 -3.380 -85.575 1.00 30.48 600 ARG A O 1
ATOM 4577 N N . MET A 1 601 ? -38.206 -4.885 -87.048 1.00 31.03 601 MET A N 1
ATOM 4578 C CA . MET A 1 601 ? -38.518 -4.110 -88.247 1.00 31.03 601 MET A CA 1
ATOM 4579 C C . MET A 1 601 ? -39.253 -5.033 -89.212 1.00 31.03 601 MET A C 1
ATOM 4580 O O . MET A 1 601 ? -38.666 -5.524 -90.188 1.00 31.03 601 MET A O 1
ATOM 4585 N N . PRO A 1 602 ? -40.540 -5.296 -88.972 1.00 32.33 602 PRO A N 1
ATOM 4586 C CA . PRO A 1 602 ? -41.287 -6.228 -89.825 1.00 32.33 602 PRO A CA 1
ATOM 4587 C C . PRO A 1 602 ? -41.511 -5.742 -91.247 1.00 32.33 602 PRO A C 1
ATOM 4588 O O . PRO A 1 602 ? -41.848 -6.560 -92.109 1.00 32.33 602 PRO A O 1
ATOM 4592 N N . GLU A 1 603 ? -41.334 -4.452 -91.523 1.00 35.03 603 GLU A N 1
ATOM 4593 C CA . GLU A 1 603 ? -41.525 -3.930 -92.871 1.00 35.03 603 GLU A CA 1
ATOM 4594 C C . GLU A 1 603 ? -40.294 -4.162 -93.739 1.00 35.03 603 GLU A C 1
ATOM 4595 O O . GLU A 1 603 ? -40.415 -4.482 -94.928 1.00 35.03 603 GLU A O 1
ATOM 4601 N N . LEU A 1 604 ? -39.104 -4.010 -93.154 1.00 34.43 604 LEU A N 1
ATOM 4602 C CA . LEU A 1 604 ? -37.878 -4.288 -93.891 1.00 34.43 604 LEU A CA 1
ATOM 4603 C C . LEU A 1 604 ? -37.798 -5.755 -94.284 1.00 34.43 604 LEU A C 1
ATOM 4604 O O . LEU A 1 604 ? -37.257 -6.093 -95.341 1.00 34.43 604 LEU A O 1
ATOM 4609 N N . ALA A 1 605 ? -38.341 -6.644 -93.451 1.00 34.93 605 ALA A N 1
ATOM 4610 C CA . ALA A 1 605 ? -38.343 -8.061 -93.793 1.00 34.93 605 ALA A CA 1
ATOM 4611 C C . ALA A 1 605 ? -39.128 -8.319 -95.070 1.00 34.93 605 ALA A C 1
ATOM 4612 O O . ALA A 1 605 ? -38.683 -9.074 -95.942 1.00 34.93 605 ALA A O 1
ATOM 4614 N N . HIS A 1 606 ? -40.299 -7.696 -95.203 1.00 36.92 606 HIS A N 1
ATOM 4615 C CA . HIS A 1 606 ? -41.080 -7.859 -96.422 1.00 36.92 606 HIS A CA 1
ATOM 4616 C C . HIS A 1 606 ? -40.401 -7.183 -97.606 1.00 36.92 606 HIS A C 1
ATOM 4617 O O . HIS A 1 606 ? -40.380 -7.728 -98.715 1.00 36.92 606 HIS A O 1
ATOM 4624 N N . GLU A 1 607 ? -39.843 -5.990 -97.392 1.00 37.66 607 GLU A N 1
ATOM 4625 C CA . GLU A 1 607 ? -39.155 -5.306 -98.481 1.00 37.66 607 GLU A CA 1
ATOM 4626 C C . GLU A 1 607 ? -37.893 -6.030 -98.925 1.00 37.66 607 GLU A C 1
ATOM 4627 O O . GLU A 1 607 ? -37.416 -5.782 -100.037 1.00 37.66 607 GLU A O 1
ATOM 4633 N N . LEU A 1 608 ? -37.344 -6.911 -98.090 1.00 35.64 608 LEU A N 1
ATOM 4634 C CA . LEU A 1 608 ? -36.108 -7.610 -98.403 1.00 35.64 608 LEU A CA 1
ATOM 4635 C C . LEU A 1 608 ? -36.306 -9.050 -98.848 1.00 35.64 608 LEU A C 1
ATOM 4636 O O . LEU A 1 608 ? -35.430 -9.590 -99.530 1.00 35.64 608 LEU A O 1
ATOM 4641 N N . ARG A 1 609 ? -37.418 -9.686 -98.484 1.00 38.94 609 ARG A N 1
ATOM 4642 C CA . ARG A 1 609 ? -37.675 -11.068 -98.903 1.00 38.94 609 ARG A CA 1
ATOM 4643 C C . ARG A 1 609 ? -38.223 -11.086 -100.327 1.00 38.94 609 ARG A C 1
ATOM 4644 O O . ARG A 1 609 ? -37.640 -11.709 -101.218 1.00 38.94 609 ARG A O 1
ATOM 4652 N N . THR A 1 610 ? -39.343 -10.401 -100.550 1.00 44.28 610 THR A N 1
ATOM 4653 C CA . THR A 1 610 ? -39.943 -10.310 -101.880 1.00 44.28 610 THR A CA 1
ATOM 4654 C C . THR A 1 610 ? -39.282 -9.158 -102.632 1.00 44.28 610 THR A C 1
ATOM 4655 O O . THR A 1 610 ? -39.853 -8.084 -102.826 1.00 44.28 610 THR A O 1
ATOM 4659 N N . TRP A 1 611 ? -38.044 -9.395 -103.061 1.00 54.14 611 TRP A N 1
ATOM 4660 C CA . TRP A 1 611 ? -37.275 -8.403 -103.806 1.00 54.14 611 TRP A CA 1
ATOM 4661 C C . TRP A 1 611 ? -36.630 -9.101 -104.994 1.00 54.14 611 TRP A C 1
ATOM 4662 O O . TRP A 1 611 ? -35.675 -9.864 -104.824 1.00 54.14 611 TRP A O 1
ATOM 4673 N N . LYS A 1 612 ? -37.150 -8.841 -106.191 1.00 62.83 612 LYS A N 1
ATOM 4674 C CA . LYS A 1 612 ? -36.603 -9.404 -107.415 1.00 62.83 612 LYS A CA 1
ATOM 4675 C C . LYS A 1 612 ? -35.736 -8.362 -108.101 1.00 62.83 612 LYS A C 1
ATOM 4676 O O . LYS A 1 612 ? -36.256 -7.316 -108.517 1.00 62.83 612 LYS A O 1
ATOM 4682 N N . PRO A 1 613 ? -34.427 -8.587 -108.230 1.00 70.46 613 PRO A N 1
ATOM 4683 C CA . PRO A 1 613 ? -33.570 -7.598 -108.900 1.00 70.46 613 PRO A CA 1
ATOM 4684 C C . PRO A 1 613 ? -33.987 -7.376 -110.342 1.00 70.46 613 PRO A C 1
ATOM 4685 O O . PRO A 1 613 ? -33.920 -8.296 -111.163 1.00 70.46 613 PRO A O 1
ATOM 4689 N N . GLU A 1 614 ? -34.425 -6.165 -110.658 1.00 84.04 614 GLU A N 1
ATOM 4690 C CA . GLU A 1 614 ? -34.920 -5.863 -111.991 1.00 84.04 614 GLU A CA 1
ATOM 4691 C C . GLU A 1 614 ? -33.787 -5.942 -113.011 1.00 84.04 614 GLU A C 1
ATOM 4692 O O . GLU A 1 614 ? -32.678 -5.454 -112.737 1.00 84.04 614 GLU A O 1
ATOM 4698 N N . PRO A 1 615 ? -33.998 -6.573 -114.162 1.00 88.77 615 PRO A N 1
ATOM 4699 C CA . PRO A 1 615 ? -32.949 -6.605 -115.184 1.00 88.77 615 PRO A CA 1
ATOM 4700 C C . PRO A 1 615 ? -32.842 -5.272 -115.906 1.00 88.77 615 PRO A C 1
ATOM 4701 O O . PRO A 1 615 ? -33.821 -4.537 -116.055 1.00 88.77 615 PRO A O 1
ATOM 4705 N N . ASP A 1 616 ? -31.635 -4.950 -116.377 1.00 87.58 616 ASP A N 1
ATOM 4706 C CA . ASP A 1 616 ? -31.422 -3.637 -117.046 1.00 87.58 616 ASP A CA 1
ATOM 4707 C C . ASP A 1 616 ? -31.503 -3.818 -118.564 1.00 87.58 616 ASP A C 1
ATOM 4708 O O . ASP A 1 616 ? -30.591 -4.446 -119.136 1.00 87.58 616 ASP A O 1
ATOM 4713 N N . PRO A 1 617 ? -32.540 -3.289 -119.244 1.00 85.48 617 PRO A N 1
ATOM 4714 C CA . PRO A 1 617 ? -32.671 -3.485 -120.677 1.00 85.48 617 PRO A CA 1
ATOM 4715 C C . PRO A 1 617 ? -31.335 -3.301 -121.384 1.00 85.48 617 PRO A C 1
ATOM 4716 O O . PRO A 1 617 ? -30.874 -4.235 -122.063 1.00 85.48 617 PRO A O 1
ATOM 4720 N N . MET A 1 618 ? -30.726 -2.123 -121.233 1.00 84.32 618 MET A N 1
ATOM 4721 C CA . MET A 1 618 ? -29.436 -1.830 -121.908 1.00 84.32 618 MET A CA 1
ATOM 4722 C C . MET A 1 618 ? -28.424 -2.929 -121.577 1.00 84.32 618 MET A C 1
ATOM 4723 O O . MET A 1 618 ? -28.055 -3.687 -122.489 1.00 84.32 618 MET A O 1
ATOM 4728 N N . GLU A 1 619 ? -27.984 -3.006 -120.323 1.00 83.15 619 GLU A N 1
ATOM 4729 C CA . GLU A 1 619 ? -26.932 -3.992 -119.971 1.00 83.15 619 GLU A CA 1
ATOM 4730 C C . GLU A 1 619 ? -27.304 -5.358 -120.561 1.00 83.15 619 GLU A C 1
ATOM 4731 O O . GLU A 1 619 ? -26.386 -6.091 -120.966 1.00 83.15 619 GLU A O 1
ATOM 4737 N N . GLU A 1 620 ? -28.597 -5.675 -120.626 1.00 81.09 620 GLU A N 1
ATOM 4738 C CA . GLU A 1 620 ? -29.012 -6.947 -121.265 1.00 81.09 620 GLU A CA 1
ATOM 4739 C C . GLU A 1 620 ? -28.546 -6.932 -122.723 1.00 81.09 620 GLU A C 1
ATOM 4740 O O . GLU A 1 620 ? -27.614 -7.691 -123.053 1.00 81.09 620 GLU A O 1
ATOM 4746 N N . GLN A 1 621 ? -29.177 -6.101 -123.556 1.00 77.06 621 GLN A N 1
ATOM 4747 C CA . GLN A 1 621 ? -28.802 -6.013 -124.988 1.00 77.06 621 GLN A CA 1
ATOM 4748 C C . GLN A 1 621 ? -27.282 -6.112 -125.128 1.00 77.06 621 GLN A C 1
ATOM 4749 O O . GLN A 1 621 ? -26.811 -7.128 -125.656 1.00 77.06 621 GLN A O 1
ATOM 4755 N N . LEU A 1 622 ? -26.553 -5.092 -124.685 1.00 73.62 622 LEU A N 1
ATOM 4756 C CA . LEU A 1 622 ? -25.085 -5.077 -124.903 1.00 73.62 622 LEU A CA 1
ATOM 4757 C C . LEU A 1 622 ? -24.537 -6.516 -124.913 1.00 73.62 622 LEU A C 1
ATOM 4758 O O . LEU A 1 622 ? -23.733 -6.825 -125.811 1.00 73.62 622 LEU A O 1
ATOM 4763 N N . LYS A 1 623 ? -24.930 -7.358 -123.957 1.00 71.73 623 LYS A N 1
ATOM 4764 C CA . LYS A 1 623 ? -24.390 -8.714 -123.902 1.00 71.73 623 LYS A CA 1
ATOM 4765 C C . LYS A 1 623 ? -24.759 -9.509 -125.151 1.00 71.73 623 LYS A C 1
ATOM 4766 O O . LYS A 1 623 ? -23.925 -10.242 -125.703 1.00 71.73 623 LYS A O 1
ATOM 4768 N N . GLN A 1 624 ? -26.005 -9.373 -125.614 1.00 70.32 624 GLN A N 1
ATOM 4769 C CA . GLN A 1 624 ? -26.409 -10.053 -126.840 1.00 70.32 624 GLN A CA 1
ATOM 4770 C C . GLN A 1 624 ? -25.602 -9.555 -128.035 1.00 70.32 624 GLN A C 1
ATOM 4771 O O . GLN A 1 624 ? -25.175 -10.348 -128.885 1.00 70.32 624 GLN A O 1
ATOM 4777 N N . LEU A 1 625 ? -25.378 -8.241 -128.111 1.00 67.16 625 LEU A N 1
ATOM 4778 C CA . LEU A 1 625 ? -24.568 -7.689 -129.190 1.00 67.16 625 LEU A CA 1
ATOM 4779 C C . LEU A 1 625 ? -23.124 -8.161 -129.108 1.00 67.16 625 LEU A C 1
ATOM 4780 O O . LEU A 1 625 ? -22.489 -8.370 -130.142 1.00 67.16 625 LEU A O 1
ATOM 4785 N N . ALA A 1 626 ? -22.585 -8.332 -127.898 1.00 63.91 626 ALA A N 1
ATOM 4786 C CA . ALA A 1 626 ? -21.237 -8.876 -127.760 1.00 63.91 626 ALA A CA 1
ATOM 4787 C C . ALA A 1 626 ? -21.159 -10.319 -128.244 1.00 63.91 626 ALA A C 1
ATOM 4788 O O . ALA A 1 626 ? -20.178 -10.703 -128.894 1.00 63.91 626 ALA A O 1
ATOM 4790 N N . ILE A 1 627 ? -22.171 -11.130 -127.933 1.00 63.66 627 ILE A N 1
ATOM 4791 C CA . ILE A 1 627 ? -22.203 -12.500 -128.444 1.00 63.66 627 ILE A CA 1
ATOM 4792 C C . ILE A 1 627 ? -22.260 -12.494 -129.970 1.00 63.66 627 ILE A C 1
ATOM 4793 O O . ILE A 1 627 ? -21.549 -13.255 -130.646 1.00 63.66 627 ILE A O 1
ATOM 4798 N N . GLN A 1 628 ? -23.107 -11.628 -130.531 1.00 61.56 628 GLN A N 1
ATOM 4799 C CA . GLN A 1 628 ? -23.187 -11.491 -131.982 1.00 61.56 628 GLN A CA 1
ATOM 4800 C C . GLN A 1 628 ? -21.843 -11.070 -132.563 1.00 61.56 628 GLN A C 1
ATOM 4801 O O . GLN A 1 628 ? -21.431 -11.552 -133.622 1.00 61.56 628 GLN A O 1
ATOM 4807 N N . LYS A 1 629 ? -21.149 -10.162 -131.876 1.00 58.40 629 LYS A N 1
ATOM 4808 C CA . LYS A 1 629 ? -19.840 -9.703 -132.326 1.00 58.40 629 LYS A CA 1
ATOM 4809 C C . LYS A 1 629 ? -18.833 -10.844 -132.347 1.00 58.40 629 LYS A C 1
ATOM 4810 O O . LYS A 1 629 ? -18.031 -10.962 -133.277 1.00 58.40 629 LYS A O 1
ATOM 4816 N N . ALA A 1 630 ? -18.857 -11.690 -131.318 1.00 58.04 630 ALA A N 1
ATOM 4817 C CA . ALA A 1 630 ? -17.953 -12.836 -131.278 1.00 58.04 630 ALA A CA 1
ATOM 4818 C C . ALA A 1 630 ? -18.226 -13.791 -132.436 1.00 58.04 630 ALA A C 1
ATOM 4819 O O . ALA A 1 630 ? -17.300 -14.271 -133.106 1.00 58.04 630 ALA A O 1
ATOM 4821 N N . GLN A 1 631 ? -19.507 -14.070 -132.692 1.00 58.56 631 GLN A N 1
ATOM 4822 C CA . GLN A 1 631 ? -19.854 -14.948 -133.809 1.00 58.56 631 GLN A CA 1
ATOM 4823 C C . GLN A 1 631 ? -19.412 -14.343 -135.138 1.00 58.56 631 GLN A C 1
ATOM 4824 O O . GLN A 1 631 ? -18.877 -15.041 -136.012 1.00 58.56 631 GLN A O 1
ATOM 4830 N N . LEU A 1 632 ? -19.626 -13.037 -135.303 1.00 56.25 632 LEU A N 1
ATOM 4831 C CA . LEU A 1 632 ? -19.231 -12.358 -136.530 1.00 56.25 632 LEU A CA 1
ATOM 4832 C C . LEU A 1 632 ? -17.720 -12.389 -136.710 1.00 56.25 632 LEU A C 1
ATOM 4833 O O . LEU A 1 632 ? -17.221 -12.541 -137.828 1.00 56.25 632 LEU A O 1
ATOM 4838 N N . GLU A 1 633 ? -16.973 -12.241 -135.616 1.00 55.83 633 GLU A N 1
ATOM 4839 C CA . GLU A 1 633 ? -15.519 -12.318 -135.696 1.00 55.83 633 GLU A CA 1
ATOM 4840 C C . GLU A 1 633 ? -15.062 -13.708 -136.118 1.00 55.83 633 GLU A C 1
ATOM 4841 O O . GLU A 1 633 ? -14.134 -13.848 -136.926 1.00 55.83 633 GLU A O 1
ATOM 4847 N N . ASN A 1 634 ? -15.693 -14.750 -135.572 1.00 54.61 634 ASN A N 1
ATOM 4848 C CA . ASN A 1 634 ? -15.342 -16.106 -135.987 1.00 54.61 634 ASN A CA 1
ATOM 4849 C C . ASN A 1 634 ? -15.617 -16.312 -137.474 1.00 54.61 634 ASN A C 1
ATOM 4850 O O . ASN A 1 634 ? -14.789 -16.886 -138.198 1.00 54.61 634 ASN A O 1
ATOM 4855 N N . GLN A 1 635 ? -16.769 -15.832 -137.949 1.00 54.16 635 GLN A N 1
ATOM 4856 C CA . GLN A 1 635 ? -17.064 -15.928 -139.376 1.00 54.16 635 GLN A CA 1
ATOM 4857 C C . GLN A 1 635 ? -16.072 -15.126 -140.211 1.00 54.16 635 GLN A C 1
ATOM 4858 O O . GLN A 1 635 ? -15.710 -15.547 -141.315 1.00 54.16 635 GLN A O 1
ATOM 4864 N N . LYS A 1 636 ? -15.627 -13.975 -139.705 1.00 50.88 636 LYS A N 1
ATOM 4865 C CA . LYS A 1 636 ? -14.642 -13.169 -140.419 1.00 50.88 636 LYS A CA 1
ATOM 4866 C C . LYS A 1 636 ? -13.322 -13.915 -140.560 1.00 50.88 636 LYS A C 1
ATOM 4867 O O . LYS A 1 636 ? -12.697 -13.901 -141.627 1.00 50.88 636 LYS A O 1
ATOM 4873 N N . LEU A 1 637 ? -12.877 -14.572 -139.486 1.00 51.35 637 LEU A N 1
ATOM 4874 C CA . LEU A 1 637 ? -11.665 -15.380 -139.581 1.00 51.35 637 LEU A CA 1
ATOM 4875 C C . LEU A 1 637 ? -11.830 -16.527 -140.570 1.00 51.35 637 LEU A C 1
ATOM 4876 O O . LEU A 1 637 ? -10.905 -16.817 -141.342 1.00 51.35 637 LEU A O 1
ATOM 4881 N N . GLN A 1 638 ? -12.991 -17.186 -140.568 1.00 52.36 638 GLN A N 1
ATOM 4882 C CA . GLN A 1 638 ? -13.222 -18.252 -141.540 1.00 52.36 638 GLN A CA 1
ATOM 4883 C C . GLN A 1 638 ? -13.155 -17.721 -142.969 1.00 52.36 638 GLN A C 1
ATOM 4884 O O . GLN A 1 638 ? -12.554 -18.349 -143.853 1.00 52.36 638 GLN A O 1
ATOM 4890 N N . SER A 1 639 ? -13.759 -16.556 -143.211 1.00 51.07 639 SER A N 1
ATOM 4891 C CA . SER A 1 639 ? -13.716 -15.951 -144.538 1.00 51.07 639 SER A CA 1
ATOM 4892 C C . SER A 1 639 ? -12.287 -15.597 -144.932 1.00 51.07 639 SER A C 1
ATOM 4893 O O . SER A 1 639 ? -11.898 -15.738 -146.097 1.00 51.07 639 SER A O 1
ATOM 4896 N N . GLU A 1 640 ? -11.493 -15.118 -143.972 1.00 51.08 640 GLU A N 1
ATOM 4897 C CA . GLU A 1 640 ? -10.094 -14.813 -144.254 1.00 51.08 640 GLU A CA 1
ATOM 4898 C C . GLU A 1 640 ? -9.312 -16.061 -144.644 1.00 51.08 640 GLU A C 1
ATOM 4899 O O . GLU A 1 640 ? -8.496 -16.014 -145.573 1.00 51.08 640 GLU A O 1
ATOM 4905 N N . ILE A 1 641 ? -9.543 -17.180 -143.954 1.00 50.99 641 ILE A N 1
ATOM 4906 C CA . ILE A 1 641 ? -8.885 -18.428 -144.338 1.00 50.99 641 ILE A CA 1
ATOM 4907 C C . ILE A 1 641 ? -9.304 -18.843 -145.744 1.00 50.99 641 ILE A C 1
ATOM 4908 O O . ILE A 1 641 ? -8.478 -19.292 -146.551 1.00 50.99 641 ILE A O 1
ATOM 4913 N N . ALA A 1 642 ? -10.595 -18.709 -146.056 1.00 51.13 642 ALA A N 1
ATOM 4914 C CA . ALA A 1 642 ? -11.074 -19.058 -147.391 1.00 51.13 642 ALA A CA 1
ATOM 4915 C C . ALA A 1 642 ? -10.398 -18.203 -148.459 1.00 51.13 642 ALA A C 1
ATOM 4916 O O . ALA A 1 642 ? -9.980 -18.703 -149.512 1.00 51.13 642 ALA A O 1
ATOM 4918 N N . LEU A 1 643 ? -10.281 -16.900 -148.195 1.00 50.73 643 LEU A N 1
ATOM 4919 C CA . LEU A 1 643 ? -9.628 -16.002 -149.142 1.00 50.73 643 LEU A CA 1
ATOM 4920 C C . LEU A 1 643 ? -8.158 -16.362 -149.321 1.00 50.73 643 LEU A C 1
ATOM 4921 O O . LEU A 1 643 ? -7.633 -16.316 -150.441 1.00 50.73 643 LEU A O 1
ATOM 4926 N N . ASN A 1 644 ? -7.475 -16.707 -148.229 1.00 51.42 644 ASN A N 1
ATOM 4927 C CA . ASN A 1 644 ? -6.073 -17.101 -148.339 1.00 51.42 644 ASN A CA 1
ATOM 4928 C C . ASN A 1 644 ? -5.919 -18.364 -149.176 1.00 51.42 644 ASN A C 1
ATOM 4929 O O . ASN A 1 644 ? -4.999 -18.463 -149.997 1.00 51.42 644 ASN A O 1
ATOM 4934 N N . GLU A 1 645 ? -6.810 -19.339 -148.988 1.00 53.31 645 GLU A N 1
ATOM 4935 C CA . GLU A 1 645 ? -6.747 -20.549 -149.804 1.00 53.31 645 GLU A CA 1
ATOM 4936 C C . GLU A 1 645 ? -7.006 -20.240 -151.276 1.00 53.31 645 GLU A C 1
ATOM 4937 O O . GLU A 1 645 ? -6.343 -20.795 -152.162 1.00 53.31 645 GLU A O 1
ATOM 4943 N N . ALA A 1 646 ? -7.966 -19.354 -151.555 1.00 52.49 646 ALA A N 1
ATOM 4944 C CA . ALA A 1 646 ? -8.232 -18.970 -152.938 1.00 52.49 646 ALA A CA 1
ATOM 4945 C C . ALA A 1 646 ? -7.020 -18.296 -153.567 1.00 52.49 646 ALA A C 1
ATOM 4946 O O . ALA A 1 646 ? -6.674 -18.569 -154.724 1.00 52.49 646 ALA A O 1
ATOM 4948 N N . LYS A 1 647 ? -6.360 -17.410 -152.819 1.00 51.92 647 LYS A N 1
ATOM 4949 C CA . LYS A 1 647 ? -5.150 -16.769 -153.326 1.00 51.92 647 LYS A CA 1
ATOM 4950 C C . LYS A 1 647 ? -4.041 -17.784 -153.563 1.00 51.92 647 LYS A C 1
ATOM 4951 O O . LYS A 1 647 ? -3.281 -17.660 -154.531 1.00 51.92 647 LYS A O 1
ATOM 4957 N N . VAL A 1 648 ? -3.926 -18.788 -152.691 1.00 54.13 648 VAL A N 1
ATOM 4958 C CA . VAL A 1 648 ? -2.929 -19.838 -152.888 1.00 54.13 648 VAL A CA 1
ATOM 4959 C C . VAL A 1 648 ? -3.197 -20.584 -154.190 1.00 54.13 648 VAL A C 1
ATOM 4960 O O . VAL A 1 648 ? -2.277 -20.865 -154.969 1.00 54.13 648 VAL A O 1
ATOM 4964 N N . ARG A 1 649 ? -4.465 -20.916 -154.446 1.00 54.81 649 ARG A N 1
ATOM 4965 C CA . ARG A 1 649 ? -4.805 -21.601 -155.692 1.00 54.81 649 ARG A CA 1
ATOM 4966 C C . ARG A 1 649 ? -4.498 -20.730 -156.906 1.00 54.81 649 ARG A C 1
ATOM 4967 O O . ARG A 1 649 ? -3.984 -21.221 -157.922 1.00 54.81 649 ARG A O 1
ATOM 4975 N N . ALA A 1 650 ? -4.809 -19.435 -156.822 1.00 56.41 650 ALA A N 1
ATOM 4976 C CA . ALA A 1 650 ? -4.525 -18.532 -157.935 1.00 56.41 650 ALA A CA 1
ATOM 4977 C C . ALA A 1 650 ? -3.027 -18.453 -158.209 1.00 56.41 650 ALA A C 1
ATOM 4978 O O . ALA A 1 650 ? -2.590 -18.468 -159.368 1.00 56.41 650 ALA A O 1
ATOM 4980 N N . GLU A 1 651 ? -2.222 -18.370 -157.149 1.00 57.48 651 GLU A N 1
ATOM 4981 C CA . GLU A 1 651 ? -0.775 -18.345 -157.319 1.00 57.48 651 GLU A CA 1
ATOM 4982 C C . GLU A 1 651 ? -0.241 -19.654 -157.881 1.00 57.48 651 GLU A C 1
ATOM 4983 O O . GLU A 1 651 ? 0.706 -19.632 -158.673 1.00 57.48 651 GLU A O 1
ATOM 4989 N N . ASP A 1 652 ? -0.824 -20.791 -157.496 1.00 58.76 652 ASP A N 1
ATOM 4990 C CA . ASP A 1 652 ? -0.425 -22.058 -158.100 1.00 58.76 652 ASP A CA 1
ATOM 4991 C C . ASP A 1 652 ? -0.732 -22.078 -159.594 1.00 58.76 652 ASP A C 1
ATOM 4992 O O . ASP A 1 652 ? 0.078 -22.559 -160.397 1.00 58.76 652 ASP A O 1
ATOM 4997 N N . ALA A 1 653 ? -1.899 -21.557 -159.984 1.00 58.33 653 ALA A N 1
ATOM 4998 C CA . ALA A 1 653 ? -2.239 -21.487 -161.403 1.00 58.33 653 ALA A CA 1
ATOM 4999 C C . ALA A 1 653 ? -1.256 -20.599 -162.159 1.00 58.33 653 ALA A C 1
ATOM 5000 O O . ALA A 1 653 ? -0.813 -20.937 -163.266 1.00 58.33 653 ALA A O 1
ATOM 5002 N N . LYS A 1 654 ? -0.903 -19.452 -161.572 1.00 58.42 654 LYS A N 1
ATOM 5003 C CA . LYS A 1 654 ? 0.078 -18.576 -162.206 1.00 58.42 654 LYS A CA 1
ATOM 5004 C C . LYS A 1 654 ? 1.442 -19.247 -162.322 1.00 58.42 654 LYS A C 1
ATOM 5005 O O . LYS A 1 654 ? 2.136 -19.070 -163.329 1.00 58.42 654 LYS A O 1
ATOM 5011 N N . LYS A 1 655 ? 1.846 -20.008 -161.303 1.00 60.15 655 LYS A N 1
ATOM 5012 C CA . LYS A 1 655 ? 3.111 -20.732 -161.375 1.00 60.15 655 LYS A CA 1
ATOM 5013 C C . LYS A 1 655 ? 3.087 -21.761 -162.498 1.00 60.15 655 LYS A C 1
ATOM 5014 O O . LYS A 1 655 ? 4.075 -21.933 -163.221 1.00 60.15 655 LYS A O 1
ATOM 5020 N N . ASP A 1 656 ? 1.963 -22.464 -162.650 1.00 61.47 656 ASP A N 1
ATOM 5021 C CA . ASP A 1 656 ? 1.840 -23.430 -163.738 1.00 61.47 656 ASP A CA 1
ATOM 5022 C C . ASP A 1 656 ? 1.943 -22.740 -165.094 1.00 61.47 656 ASP A C 1
ATOM 5023 O O . ASP A 1 656 ? 2.605 -23.240 -166.013 1.00 61.47 656 ASP A O 1
ATOM 5028 N N . MET A 1 657 ? 1.292 -21.583 -165.235 1.00 62.63 657 MET A N 1
ATOM 5029 C CA . MET A 1 657 ? 1.382 -20.836 -166.486 1.00 62.63 657 MET A CA 1
ATOM 5030 C C . MET A 1 657 ? 2.813 -20.389 -166.766 1.00 62.63 657 MET A C 1
ATOM 5031 O O . MET A 1 657 ? 3.282 -20.454 -167.909 1.00 62.63 657 MET A O 1
ATOM 5036 N N . THR A 1 658 ? 3.520 -19.927 -165.732 1.00 62.80 658 THR A N 1
ATOM 5037 C CA . THR A 1 658 ? 4.909 -19.512 -165.912 1.00 62.80 658 THR A CA 1
ATOM 5038 C C . THR A 1 658 ? 5.785 -20.689 -166.319 1.00 62.80 658 THR A C 1
ATOM 5039 O O . THR A 1 658 ? 6.666 -20.552 -167.177 1.00 62.80 658 THR A O 1
ATOM 5043 N N . ASN A 1 659 ? 5.560 -21.856 -165.713 1.00 64.29 659 ASN A N 1
ATOM 5044 C CA . ASN A 1 659 ? 6.310 -23.049 -166.093 1.00 64.29 659 ASN A CA 1
ATOM 5045 C C . ASN A 1 659 ? 6.047 -23.423 -167.546 1.00 64.29 659 ASN A C 1
ATOM 5046 O O . ASN A 1 659 ? 6.968 -23.795 -168.284 1.00 64.29 659 ASN A O 1
ATOM 5051 N N . LEU A 1 660 ? 4.785 -23.335 -167.973 1.00 65.58 660 LEU A N 1
ATOM 5052 C CA . LEU A 1 660 ? 4.453 -23.636 -169.363 1.00 65.58 660 LEU A CA 1
ATOM 5053 C C . LEU A 1 660 ? 5.150 -22.670 -170.312 1.00 65.58 660 LEU A C 1
ATOM 5054 O O . LEU A 1 660 ? 5.707 -23.080 -171.339 1.00 65.58 660 LEU A O 1
ATOM 5059 N N . ASP A 1 661 ? 5.132 -21.378 -169.981 1.00 66.34 661 ASP A N 1
ATOM 5060 C CA . ASP A 1 661 ? 5.807 -20.376 -170.805 1.00 66.34 661 ASP A CA 1
ATOM 5061 C C . ASP A 1 661 ? 7.296 -20.570 -170.858 1.00 66.34 661 ASP A C 1
ATOM 5062 O O . ASP A 1 661 ? 7.890 -20.349 -171.919 1.00 66.34 661 ASP A O 1
ATOM 5067 N N . TYR A 1 662 ? 7.926 -20.974 -169.758 1.00 68.14 662 TYR A N 1
ATOM 5068 C CA . TYR A 1 662 ? 9.348 -21.288 -169.752 1.00 68.14 662 TYR A CA 1
ATOM 5069 C C . TYR A 1 662 ? 9.676 -22.506 -170.598 1.00 68.14 662 TYR A C 1
ATOM 5070 O O . TYR A 1 662 ? 10.648 -22.486 -171.360 1.00 68.14 662 TYR A O 1
ATOM 5079 N N . LEU A 1 663 ? 8.880 -23.573 -170.482 1.00 69.29 663 LEU A N 1
ATOM 5080 C CA . LEU A 1 663 ? 9.130 -24.769 -171.280 1.00 69.29 663 LEU A CA 1
ATOM 5081 C C . LEU A 1 663 ? 8.971 -24.484 -172.768 1.00 69.29 663 LEU A C 1
ATOM 5082 O O . LEU A 1 663 ? 9.786 -24.933 -173.583 1.00 69.29 663 LEU A O 1
ATOM 5087 N N . GLU A 1 664 ? 7.930 -23.737 -173.141 1.00 71.02 664 GLU A N 1
ATOM 5088 C CA . GLU A 1 664 ? 7.711 -23.425 -174.550 1.00 71.02 664 GLU A CA 1
ATOM 5089 C C . GLU A 1 664 ? 8.861 -22.599 -175.112 1.00 71.02 664 GLU A C 1
ATOM 5090 O O . GLU A 1 664 ? 9.328 -22.838 -176.231 1.00 71.02 664 GLU A O 1
ATOM 5096 N N . GLN A 1 665 ? 9.328 -21.613 -174.345 1.00 71.45 665 GLN A N 1
ATOM 5097 C CA . GLN A 1 665 ? 10.435 -20.782 -174.805 1.00 71.45 665 GLN A CA 1
ATOM 5098 C C . GLN A 1 665 ? 11.725 -21.584 -174.915 1.00 71.45 665 GLN A C 1
ATOM 5099 O O . GLN A 1 665 ? 12.487 -21.421 -175.875 1.00 71.45 665 GLN A O 1
ATOM 5105 N N . GLU A 1 666 ? 11.992 -22.455 -173.937 1.00 72.96 666 GLU A N 1
ATOM 5106 C CA . GLU A 1 666 ? 13.217 -23.248 -173.965 1.00 72.96 666 GLU A CA 1
ATOM 5107 C C . GLU A 1 666 ? 13.219 -24.224 -175.135 1.00 72.96 666 GLU A C 1
ATOM 5108 O O . GLU A 1 666 ? 14.234 -24.378 -175.825 1.00 72.96 666 GLU A O 1
ATOM 5114 N N . SER A 1 667 ? 12.091 -24.885 -175.382 1.00 73.62 667 SER A N 1
ATOM 5115 C CA . SER A 1 667 ? 12.015 -25.898 -176.427 1.00 73.62 667 SER A CA 1
ATOM 5116 C C . SER A 1 667 ? 11.840 -25.309 -177.820 1.00 73.62 667 SER A C 1
ATOM 5117 O O . SER A 1 667 ? 11.854 -26.062 -178.799 1.00 73.62 667 SER A O 1
ATOM 5120 N N . GLY A 1 668 ? 11.679 -23.994 -177.935 1.00 73.47 668 GLY A N 1
ATOM 5121 C CA . GLY A 1 668 ? 11.467 -23.393 -179.237 1.00 73.47 668 GLY A CA 1
ATOM 5122 C C . GLY A 1 668 ? 10.077 -23.584 -179.792 1.00 73.47 668 GLY A C 1
ATOM 5123 O O . GLY A 1 668 ? 9.853 -23.331 -180.978 1.00 73.47 668 GLY A O 1
ATOM 5124 N N . THR A 1 669 ? 9.131 -24.033 -178.964 1.00 74.29 669 THR A N 1
ATOM 5125 C CA . THR A 1 669 ? 7.761 -24.219 -179.431 1.00 74.29 669 THR A CA 1
ATOM 5126 C C . THR A 1 669 ? 7.144 -22.893 -179.857 1.00 74.29 669 THR A C 1
ATOM 5127 O O . THR A 1 669 ? 6.403 -22.833 -180.846 1.00 74.29 669 THR A O 1
ATOM 5131 N N . LYS A 1 670 ? 7.437 -21.819 -179.122 1.00 76.24 670 LYS A N 1
ATOM 5132 C CA . LYS A 1 670 ? 6.954 -20.498 -179.512 1.00 76.24 670 LYS A CA 1
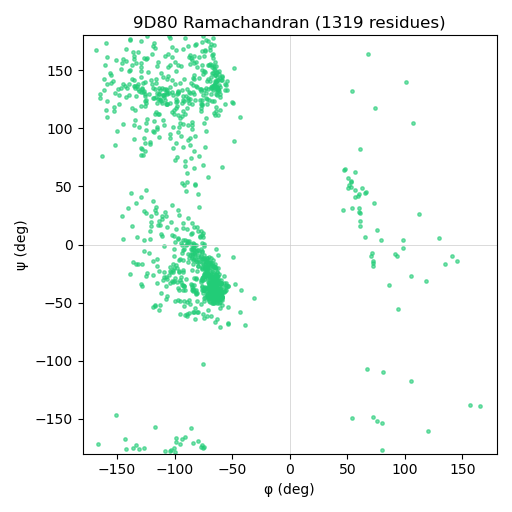ATOM 5133 C C . LYS A 1 670 ? 7.498 -20.102 -180.878 1.00 76.24 670 LYS A C 1
ATOM 5134 O O . LYS A 1 670 ? 6.766 -19.576 -181.725 1.00 76.24 670 LYS A O 1
ATOM 5140 N N . HIS A 1 671 ? 8.788 -20.355 -181.113 1.00 76.07 671 HIS A N 1
ATOM 5141 C CA . HIS A 1 671 ? 9.386 -20.053 -182.409 1.00 76.07 671 HIS A CA 1
ATOM 5142 C C . HIS A 1 671 ? 8.755 -20.891 -183.514 1.00 76.07 671 HIS A C 1
ATOM 5143 O O . HIS A 1 671 ? 8.496 -20.396 -184.617 1.00 76.07 671 HIS A O 1
ATOM 5150 N N . ALA A 1 672 ? 8.505 -22.172 -183.233 1.00 75.28 672 ALA A N 1
ATOM 5151 C CA . ALA A 1 672 ? 7.900 -23.053 -184.225 1.00 75.28 672 ALA A CA 1
ATOM 5152 C C . ALA A 1 672 ? 6.498 -22.585 -184.596 1.00 75.28 672 ALA A C 1
ATOM 5153 O O . ALA A 1 672 ? 6.126 -22.554 -185.774 1.00 75.28 672 ALA A O 1
ATOM 5155 N N . ARG A 1 673 ? 5.702 -22.210 -183.591 1.00 75.54 673 ARG A N 1
ATOM 5156 C CA . ARG A 1 673 ? 4.355 -21.721 -183.864 1.00 75.54 673 ARG A CA 1
ATOM 5157 C C . ARG A 1 673 ? 4.383 -20.362 -184.552 1.00 75.54 673 ARG A C 1
ATOM 5158 O O . ARG A 1 673 ? 3.469 -20.039 -185.321 1.00 75.54 673 ARG A O 1
ATOM 5166 N N . GLU A 1 674 ? 5.420 -19.559 -184.301 1.00 78.34 674 GLU A N 1
ATOM 5167 C CA . GLU A 1 674 ? 5.532 -18.269 -184.973 1.00 78.34 674 GLU A CA 1
ATOM 5168 C C . GLU A 1 674 ? 5.720 -18.429 -186.476 1.00 78.34 674 GLU A C 1
ATOM 5169 O O . GLU A 1 674 ? 5.461 -17.489 -187.235 1.00 78.34 674 GLU A O 1
ATOM 5175 N N . MET A 1 675 ? 6.167 -19.599 -186.922 1.00 75.41 675 MET A N 1
ATOM 5176 C CA . MET A 1 675 ? 6.332 -19.865 -188.345 1.00 75.41 675 MET A CA 1
ATOM 5177 C C . MET A 1 675 ? 5.284 -20.858 -188.838 1.00 75.41 675 MET A C 1
ATOM 5178 O O . MET A 1 675 ? 4.117 -20.509 -189.013 1.00 75.41 675 MET A O 1
ATOM 5183 N N . MET B 2 1 ? -49.494 15.295 16.071 1.00 35.55 1 MET B N 1
ATOM 5184 C CA . MET B 2 1 ? -49.078 16.602 16.562 1.00 35.55 1 MET B CA 1
ATOM 5185 C C . MET B 2 1 ? -49.220 16.665 18.079 1.00 35.55 1 MET B C 1
ATOM 5186 O O . MET B 2 1 ? -50.266 17.042 18.603 1.00 35.55 1 MET B O 1
ATOM 5191 N N . ARG B 2 2 ? -48.148 16.290 18.772 1.00 34.03 2 ARG B N 1
ATOM 5192 C CA . ARG B 2 2 ? -48.145 16.175 20.221 1.00 34.03 2 ARG B CA 1
ATOM 5193 C C . ARG B 2 2 ? -48.194 17.556 20.871 1.00 34.03 2 ARG B C 1
ATOM 5194 O O . ARG B 2 2 ? -48.147 18.592 20.204 1.00 34.03 2 ARG B O 1
ATOM 5202 N N . LYS B 2 3 ? -48.289 17.566 22.197 1.00 33.78 3 LYS B N 1
ATOM 5203 C CA . LYS B 2 3 ? -48.344 18.790 22.978 1.00 33.78 3 LYS B CA 1
ATOM 5204 C C . LYS B 2 3 ? -47.102 18.895 23.849 1.00 33.78 3 LYS B C 1
ATOM 5205 O O . LYS B 2 3 ? -46.455 17.891 24.154 1.00 33.78 3 LYS B O 1
ATOM 5211 N N . LEU B 2 4 ? -46.772 20.127 24.248 1.00 32.02 4 LEU B N 1
ATOM 5212 C CA . LEU B 2 4 ? -45.596 20.332 25.088 1.00 32.02 4 LEU B CA 1
ATOM 5213 C C . LEU B 2 4 ? -45.727 19.605 26.419 1.00 32.02 4 LEU B C 1
ATOM 5214 O O . LEU B 2 4 ? -44.719 19.176 26.992 1.00 32.02 4 LEU B O 1
ATOM 5219 N N . SER B 2 5 ? -46.952 19.453 26.923 1.00 32.60 5 SER B N 1
ATOM 5220 C CA . SER B 2 5 ? -47.158 18.687 28.147 1.00 32.60 5 SER B CA 1
ATOM 5221 C C . SER B 2 5 ? -46.745 17.234 27.955 1.00 32.60 5 SER B C 1
ATOM 5222 O O . SER B 2 5 ? -46.111 16.635 28.831 1.00 32.60 5 SER B O 1
ATOM 5225 N N . ASP B 2 6 ? -47.104 16.648 26.812 1.00 32.19 6 ASP B N 1
ATOM 5226 C CA . ASP B 2 6 ? -46.715 15.271 26.528 1.00 32.19 6 ASP B CA 1
ATOM 5227 C C . ASP B 2 6 ? -45.211 15.158 26.315 1.00 32.19 6 ASP B C 1
ATOM 5228 O O . ASP B 2 6 ? -44.596 14.153 26.689 1.00 32.19 6 ASP B O 1
ATOM 5233 N N . VAL B 2 7 ? -44.603 16.177 25.704 1.00 30.61 7 VAL B N 1
ATOM 5234 C CA . VAL B 2 7 ? -43.161 16.154 25.478 1.00 30.61 7 VAL B CA 1
ATOM 5235 C C . VAL B 2 7 ? -42.413 16.162 26.805 1.00 30.61 7 VAL B C 1
ATOM 5236 O O . VAL B 2 7 ? -41.371 15.511 26.951 1.00 30.61 7 VAL B O 1
ATOM 5240 N N . TYR B 2 8 ? -42.931 16.893 27.794 1.00 30.03 8 TYR B N 1
ATOM 5241 C CA . TYR B 2 8 ? -42.330 16.875 29.123 1.00 30.03 8 TYR B CA 1
ATOM 5242 C C . TYR B 2 8 ? -42.321 15.464 29.694 1.00 30.03 8 TYR B C 1
ATOM 5243 O O . TYR B 2 8 ? -41.314 15.002 30.241 1.00 30.03 8 TYR B O 1
ATOM 5252 N N . LYS B 2 9 ? -43.446 14.761 29.566 1.00 29.46 9 LYS B N 1
ATOM 5253 C CA . LYS B 2 9 ? -43.550 13.419 30.126 1.00 29.46 9 LYS B CA 1
ATOM 5254 C C . LYS B 2 9 ? -42.640 12.442 29.391 1.00 29.46 9 LYS B C 1
ATOM 5255 O O . LYS B 2 9 ? -41.911 11.666 30.019 1.00 29.46 9 LYS B O 1
ATOM 5261 N N . VAL B 2 10 ? -42.656 12.473 28.056 1.00 28.28 10 VAL B N 1
ATOM 5262 C CA . VAL B 2 10 ? -41.850 11.527 27.285 1.00 28.28 10 VAL B CA 1
ATOM 5263 C C . VAL B 2 10 ? -40.365 11.815 27.474 1.00 28.28 10 VAL B C 1
ATOM 5264 O O . VAL B 2 10 ? -39.524 10.914 27.387 1.00 28.28 10 VAL B O 1
ATOM 5268 N N . LEU B 2 11 ? -40.018 13.078 27.729 1.00 28.36 11 LEU B N 1
ATOM 5269 C CA . LEU B 2 11 ? -38.631 13.406 28.037 1.00 28.36 11 LEU B CA 1
ATOM 5270 C C . LEU B 2 11 ? -38.235 12.866 29.405 1.00 28.36 11 LEU B C 1
ATOM 5271 O O . LEU B 2 11 ? -37.087 12.458 29.611 1.00 28.36 11 LEU B O 1
ATOM 5276 N N . ALA B 2 12 ? -39.174 12.858 30.351 1.00 28.83 12 ALA B N 1
ATOM 5277 C CA . ALA B 2 12 ? -38.872 12.428 31.710 1.00 28.83 12 ALA B CA 1
ATOM 5278 C C . ALA B 2 12 ? -38.667 10.924 31.823 1.00 28.83 12 ALA B C 1
ATOM 5279 O O . ALA B 2 12 ? -38.138 10.462 32.838 1.00 28.83 12 ALA B O 1
ATOM 5281 N N . LEU B 2 13 ? -39.072 10.153 30.817 1.00 29.04 13 LEU B N 1
ATOM 5282 C CA . LEU B 2 13 ? -38.980 8.701 30.874 1.00 29.04 13 LEU B CA 1
ATOM 5283 C C . LEU B 2 13 ? -37.840 8.130 30.045 1.00 29.04 13 LEU B C 1
ATOM 5284 O O . LEU B 2 13 ? -37.394 7.014 30.324 1.00 29.04 13 LEU B O 1
ATOM 5289 N N . THR B 2 14 ? -37.354 8.853 29.037 1.00 28.72 14 THR B N 1
ATOM 5290 C CA . THR B 2 14 ? -36.343 8.284 28.156 1.00 28.72 14 THR B CA 1
ATOM 5291 C C . THR B 2 14 ? -34.996 8.985 28.276 1.00 28.72 14 THR B C 1
ATOM 5292 O O . THR B 2 14 ? -33.983 8.339 28.558 1.00 28.72 14 THR B O 1
ATOM 5296 N N . SER B 2 15 ? -34.968 10.300 28.062 1.00 26.86 15 SER B N 1
ATOM 5297 C CA . SER B 2 15 ? -33.695 11.012 28.029 1.00 26.86 15 SER B CA 1
ATOM 5298 C C . SER B 2 15 ? -33.316 11.529 29.411 1.00 26.86 15 SER B C 1
ATOM 5299 O O . SER B 2 15 ? -32.274 11.164 29.965 1.00 26.86 15 SER B O 1
ATOM 5302 N N . LEU B 2 16 ? -34.157 12.384 29.984 1.00 27.35 16 LEU B N 1
ATOM 5303 C CA . LEU B 2 16 ? -33.915 12.935 31.314 1.00 27.35 16 LEU B CA 1
ATOM 5304 C C . LEU B 2 16 ? -34.585 12.025 32.333 1.00 27.35 16 LEU B C 1
ATOM 5305 O O . LEU B 2 16 ? -35.552 12.402 32.995 1.00 27.35 16 LEU B O 1
ATOM 5310 N N . LYS B 2 17 ? -34.068 10.813 32.462 1.00 27.17 17 LYS B N 1
ATOM 5311 C CA . LYS B 2 17 ? -34.570 9.857 33.440 1.00 27.17 17 LYS B CA 1
ATOM 5312 C C . LYS B 2 17 ? -33.812 9.911 34.752 1.00 27.17 17 LYS B C 1
ATOM 5313 O O . LYS B 2 17 ? -34.422 9.797 35.818 1.00 27.17 17 LYS B O 1
ATOM 5319 N N . SER B 2 18 ? -32.494 10.088 34.701 1.00 28.17 18 SER B N 1
ATOM 5320 C CA . SER B 2 18 ? -31.690 10.236 35.904 1.00 28.17 18 SER B CA 1
ATOM 5321 C C . SER B 2 18 ? -31.567 11.683 36.355 1.00 28.17 18 SER B C 1
ATOM 5322 O O . SER B 2 18 ? -30.856 11.950 37.329 1.00 28.17 18 SER B O 1
ATOM 5325 N N . ALA B 2 19 ? -32.227 12.614 35.671 1.00 28.68 19 ALA B N 1
ATOM 5326 C CA . ALA B 2 19 ? -32.130 14.021 36.031 1.00 28.68 19 ALA B CA 1
ATOM 5327 C C . ALA B 2 19 ? -32.726 14.263 37.410 1.00 28.68 19 ALA B C 1
ATOM 5328 O O . ALA B 2 19 ? -33.634 13.552 37.847 1.00 28.68 19 ALA B O 1
ATOM 5330 N N . GLY B 2 20 ? -32.196 15.274 38.099 1.00 29.47 20 GLY B N 1
ATOM 5331 C CA . GLY B 2 20 ? -32.655 15.562 39.446 1.00 29.47 20 GLY B CA 1
ATOM 5332 C C . GLY B 2 20 ? -34.082 16.061 39.518 1.00 29.47 20 GLY B C 1
ATOM 5333 O O . GLY B 2 20 ? -34.836 15.660 40.409 1.00 29.47 20 GLY B O 1
ATOM 5334 N N . PHE B 2 21 ? -34.481 16.931 38.589 1.00 30.85 21 PHE B N 1
ATOM 5335 C CA . PHE B 2 21 ? -35.788 17.569 38.691 1.00 30.85 21 PHE B CA 1
ATOM 5336 C C . PHE B 2 21 ? -36.943 16.646 38.322 1.00 30.85 21 PHE B C 1
ATOM 5337 O O . PHE B 2 21 ? -38.071 17.128 38.188 1.00 30.85 21 PHE B O 1
ATOM 5345 N N . ILE B 2 22 ? -36.700 15.346 38.150 1.00 31.76 22 ILE B N 1
ATOM 5346 C CA . ILE B 2 22 ? -37.794 14.430 37.858 1.00 31.76 22 ILE B CA 1
ATOM 5347 C C . ILE B 2 22 ? -38.644 14.252 39.106 1.00 31.76 22 ILE B C 1
ATOM 5348 O O . ILE B 2 22 ? -38.139 13.894 40.177 1.00 31.76 22 ILE B O 1
ATOM 5353 N N . THR B 2 23 ? -39.944 14.498 38.973 1.00 35.01 23 THR B N 1
ATOM 5354 C CA . THR B 2 23 ? -40.831 14.482 40.123 1.00 35.01 23 THR B CA 1
ATOM 5355 C C . THR B 2 23 ? -41.003 13.060 40.655 1.00 35.01 23 THR B C 1
ATOM 5356 O O . THR B 2 23 ? -40.597 12.075 40.034 1.00 35.01 23 THR B O 1
ATOM 5360 N N . ASP B 2 24 ? -41.624 12.966 41.833 1.00 37.16 24 ASP B N 1
ATOM 5361 C CA . ASP B 2 24 ? -41.778 11.691 42.521 1.00 37.16 24 ASP B CA 1
ATOM 5362 C C . ASP B 2 24 ? -42.641 10.697 41.757 1.00 37.16 24 ASP B C 1
ATOM 5363 O O . ASP B 2 24 ? -42.478 9.488 41.955 1.00 37.16 24 ASP B O 1
ATOM 5368 N N . ASP B 2 25 ? -43.549 11.162 40.899 1.00 37.55 25 ASP B N 1
ATOM 5369 C CA . ASP B 2 25 ? -44.344 10.245 40.094 1.00 37.55 25 ASP B CA 1
ATOM 5370 C C . ASP B 2 25 ? -43.615 9.783 38.840 1.00 37.55 25 ASP B C 1
ATOM 5371 O O . ASP B 2 25 ? -44.146 8.936 38.115 1.00 37.55 25 ASP B O 1
ATOM 5376 N N . LYS B 2 26 ? -42.422 10.315 38.571 1.00 35.48 26 LYS B N 1
ATOM 5377 C CA . LYS B 2 26 ? -41.542 9.951 37.464 1.00 35.48 26 LYS B CA 1
ATOM 5378 C C . LYS B 2 26 ? -42.127 10.277 36.096 1.00 35.48 26 LYS B C 1
ATOM 5379 O O . LYS B 2 26 ? -41.526 9.906 35.084 1.00 35.48 26 LYS B O 1
ATOM 5385 N N . VAL B 2 27 ? -43.267 10.961 36.022 1.00 34.77 27 VAL B N 1
ATOM 5386 C CA . VAL B 2 27 ? -43.975 11.120 34.756 1.00 34.77 27 VAL B CA 1
ATOM 5387 C C . VAL B 2 27 ? -44.089 12.617 34.466 1.00 34.77 27 VAL B C 1
ATOM 5388 O O . VAL B 2 27 ? -44.886 13.055 33.629 1.00 34.77 27 VAL B O 1
ATOM 5392 N N . ASN B 2 28 ? -43.252 13.418 35.116 1.00 34.65 28 ASN B N 1
ATOM 5393 C CA . ASN B 2 28 ? -43.299 14.859 34.901 1.00 34.65 28 ASN B CA 1
ATOM 5394 C C . ASN B 2 28 ? -41.974 15.462 35.346 1.00 34.65 28 ASN B C 1
ATOM 5395 O O . ASN B 2 28 ? -41.118 14.781 35.915 1.00 34.65 28 ASN B O 1
ATOM 5400 N N . ILE B 2 29 ? -41.817 16.755 35.074 1.00 32.41 29 ILE B N 1
ATOM 5401 C CA . ILE B 2 29 ? -40.595 17.496 35.359 1.00 32.41 29 ILE B CA 1
ATOM 5402 C C . ILE B 2 29 ? -40.939 18.613 36.334 1.00 32.41 29 ILE B C 1
ATOM 5403 O O . ILE B 2 29 ? -41.946 19.309 36.156 1.00 32.41 29 ILE B O 1
ATOM 5408 N N . GLU B 2 30 ? -40.114 18.775 37.367 1.00 34.55 30 GLU B N 1
ATOM 5409 C CA . GLU B 2 30 ? -40.398 19.751 38.408 1.00 34.55 30 GLU B CA 1
ATOM 5410 C C . GLU B 2 30 ? -40.367 21.169 37.845 1.00 34.55 30 GLU B C 1
ATOM 5411 O O . GLU B 2 30 ? -39.748 21.448 36.816 1.00 34.55 30 GLU B O 1
ATOM 5417 N N . ALA B 2 31 ? -41.047 22.075 38.545 1.00 32.75 31 ALA B N 1
ATOM 5418 C CA . ALA B 2 31 ? -41.269 23.435 38.075 1.00 32.75 31 ALA B CA 1
ATOM 5419 C C . ALA B 2 31 ? -40.045 24.331 38.209 1.00 32.75 31 ALA B C 1
ATOM 5420 O O . ALA B 2 31 ? -40.157 25.540 37.980 1.00 32.75 31 ALA B O 1
ATOM 5422 N N . TRP B 2 32 ? -38.884 23.788 38.569 1.00 33.31 32 TRP B N 1
ATOM 5423 C CA . TRP B 2 32 ? -37.667 24.579 38.653 1.00 33.31 32 TRP B CA 1
ATOM 5424 C C . TRP B 2 32 ? -36.721 24.346 37.483 1.00 33.31 32 TRP B C 1
ATOM 5425 O O . TRP B 2 32 ? -35.867 25.200 37.220 1.00 33.31 32 TRP B O 1
ATOM 5436 N N . GLY B 2 33 ? -36.864 23.236 36.768 1.00 30.88 33 GLY B N 1
ATOM 5437 C CA . GLY B 2 33 ? -36.027 22.969 35.617 1.00 30.88 33 GLY B CA 1
ATOM 5438 C C . GLY B 2 33 ? -36.776 23.078 34.307 1.00 30.88 33 GLY B C 1
ATOM 5439 O O . GLY B 2 33 ? -36.195 22.885 33.235 1.00 30.88 33 GLY B O 1
ATOM 5440 N N . LYS B 2 34 ? -38.072 23.376 34.380 1.00 30.14 34 LYS B N 1
ATOM 5441 C CA . LYS B 2 34 ? -38.868 23.508 33.161 1.00 30.14 34 LYS B CA 1
ATOM 5442 C C . LYS B 2 34 ? -38.374 24.625 32.251 1.00 30.14 34 LYS B C 1
ATOM 5443 O O . LYS B 2 34 ? -38.342 24.416 31.026 1.00 30.14 34 LYS B O 1
ATOM 5449 N N . PRO B 2 35 ? -38.004 25.823 32.747 1.00 28.75 35 PRO B N 1
ATOM 5450 C CA . PRO B 2 35 ? -37.387 26.813 31.853 1.00 28.75 35 PRO B CA 1
ATOM 5451 C C . PRO B 2 35 ? -36.160 26.270 31.139 1.00 28.75 35 PRO B C 1
ATOM 5452 O O . PRO B 2 35 ? -35.923 26.590 29.971 1.00 28.75 35 PRO B O 1
ATOM 5456 N N . GLU B 2 36 ? -35.374 25.448 31.832 1.00 28.65 36 GLU B N 1
ATOM 5457 C CA . GLU B 2 36 ? -34.180 24.860 31.238 1.00 28.65 36 GLU B CA 1
ATOM 5458 C C . GLU B 2 36 ? -34.539 23.889 30.121 1.00 28.65 36 GLU B C 1
ATOM 5459 O O . GLU B 2 36 ? -33.964 23.951 29.031 1.00 28.65 36 GLU B O 1
ATOM 5465 N N . VAL B 2 37 ? -35.483 22.985 30.385 1.00 27.28 37 VAL B N 1
ATOM 5466 C CA . VAL B 2 37 ? -35.885 22.013 29.371 1.00 27.28 37 VAL B CA 1
ATOM 5467 C C . VAL B 2 37 ? -36.546 22.713 28.194 1.00 27.28 37 VAL B C 1
ATOM 5468 O O . VAL B 2 37 ? -36.280 22.390 27.030 1.00 27.28 37 VAL B O 1
ATOM 5472 N N . LEU B 2 38 ? -37.414 23.687 28.474 1.00 27.51 38 LEU B N 1
ATOM 5473 C CA . LEU B 2 38 ? -38.064 24.423 27.395 1.00 27.51 38 LEU B CA 1
ATOM 5474 C C . LEU B 2 38 ? -37.052 25.168 26.534 1.00 27.51 38 LEU B C 1
ATOM 5475 O O . LEU B 2 38 ? -37.237 25.275 25.317 1.00 27.51 38 LEU B O 1
ATOM 5480 N N . ALA B 2 39 ? -35.984 25.685 27.139 1.00 26.05 39 ALA B N 1
ATOM 5481 C CA . ALA B 2 39 ? -34.931 26.330 26.367 1.00 26.05 39 ALA B CA 1
ATOM 5482 C C . ALA B 2 39 ? -34.095 25.334 25.578 1.00 26.05 39 ALA B C 1
ATOM 5483 O O . ALA B 2 39 ? -33.332 25.747 24.699 1.00 26.05 39 ALA B O 1
ATOM 5485 N N . HIS B 2 40 ? -34.211 24.041 25.877 1.00 26.33 40 HIS B N 1
ATOM 5486 C CA . HIS B 2 40 ? -33.530 23.011 25.105 1.00 26.33 40 HIS B CA 1
ATOM 5487 C C . HIS B 2 40 ? -34.396 22.456 23.986 1.00 26.33 40 HIS B C 1
ATOM 5488 O O . HIS B 2 40 ? -33.874 22.119 22.918 1.00 26.33 40 HIS B O 1
ATOM 5495 N N . ILE B 2 41 ? -35.706 22.345 24.209 1.00 25.93 41 ILE B N 1
ATOM 5496 C CA . ILE B 2 41 ? -36.608 21.926 23.142 1.00 25.93 41 ILE B CA 1
ATOM 5497 C C . ILE B 2 41 ? -36.628 22.966 22.031 1.00 25.93 41 ILE B C 1
ATOM 5498 O O . ILE B 2 41 ? -36.587 22.627 20.843 1.00 25.93 41 ILE B O 1
ATOM 5503 N N . ASN B 2 42 ? -36.681 24.247 22.398 1.00 27.24 42 ASN B N 1
ATOM 5504 C CA . ASN B 2 42 ? -36.730 25.308 21.397 1.00 27.24 42 ASN B CA 1
ATOM 5505 C C . ASN B 2 42 ? -35.487 25.290 20.518 1.00 27.24 42 ASN B C 1
ATOM 5506 O O . ASN B 2 42 ? -35.575 25.447 19.296 1.00 27.24 42 ASN B O 1
ATOM 5511 N N . GLU B 2 43 ? -34.314 25.105 21.126 1.00 26.31 43 GLU B N 1
ATOM 5512 C CA . GLU B 2 43 ? -33.099 24.950 20.335 1.00 26.31 43 GLU B CA 1
ATOM 5513 C C . GLU B 2 43 ? -33.121 23.644 19.554 1.00 26.31 43 GLU B C 1
ATOM 5514 O O . GLU B 2 43 ? -32.632 23.578 18.421 1.00 26.31 43 GLU B O 1
ATOM 5520 N N . GLY B 2 44 ? -33.680 22.589 20.149 1.00 25.04 44 GLY B N 1
ATOM 5521 C CA . GLY B 2 44 ? -33.732 21.308 19.463 1.00 25.04 44 GLY B CA 1
ATOM 5522 C C . GLY B 2 44 ? -34.540 21.362 18.183 1.00 25.04 44 GLY B C 1
ATOM 5523 O O . GLY B 2 44 ? -34.111 20.863 17.141 1.00 25.04 44 GLY B O 1
ATOM 5524 N N . LEU B 2 45 ? -35.724 21.976 18.241 1.00 25.60 45 LEU B N 1
ATOM 5525 C CA . LEU B 2 45 ? -36.544 22.100 17.041 1.00 25.60 45 LEU B CA 1
ATOM 5526 C C . LEU B 2 45 ? -35.874 22.994 16.005 1.00 25.60 45 LEU B C 1
ATOM 5527 O O . LEU B 2 45 ? -35.969 22.737 14.800 1.00 25.60 45 LEU B O 1
ATOM 5532 N N . THR B 2 46 ? -35.193 24.050 16.454 1.00 25.18 46 THR B N 1
ATOM 5533 C CA . THR B 2 46 ? -34.531 24.954 15.519 1.00 25.18 46 THR B CA 1
ATOM 5534 C C . THR B 2 46 ? -33.468 24.227 14.706 1.00 25.18 46 THR B C 1
ATOM 5535 O O . THR B 2 46 ? -33.359 24.433 13.491 1.00 25.18 46 THR B O 1
ATOM 5539 N N . ARG B 2 47 ? -32.676 23.371 15.353 1.00 24.70 47 ARG B N 1
ATOM 5540 C CA . ARG B 2 47 ? -31.676 22.601 14.618 1.00 24.70 47 ARG B CA 1
ATOM 5541 C C . ARG B 2 47 ? -32.336 21.615 13.662 1.00 24.70 47 ARG B C 1
ATOM 5542 O O . ARG B 2 47 ? -31.923 21.487 12.505 1.00 24.70 47 ARG B O 1
ATOM 5550 N N . LEU B 2 48 ? -33.367 20.907 14.129 1.00 25.52 48 LEU B N 1
ATOM 5551 C CA . LEU B 2 48 ? -34.035 19.927 13.278 1.00 25.52 48 LEU B CA 1
ATOM 5552 C C . LEU B 2 48 ? -34.736 20.604 12.107 1.00 25.52 48 LEU B C 1
ATOM 5553 O O . LEU B 2 48 ? -34.746 20.080 10.989 1.00 25.52 48 LEU B O 1
ATOM 5558 N N . HIS B 2 49 ? -35.335 21.769 12.346 1.00 25.84 49 HIS B N 1
ATOM 5559 C CA . HIS B 2 49 ? -35.988 22.501 11.269 1.00 25.84 49 HIS B CA 1
ATOM 5560 C C . HIS B 2 49 ? -35.003 23.219 10.361 1.00 25.84 49 HIS B C 1
ATOM 5561 O O . HIS B 2 49 ? -35.430 23.790 9.353 1.00 25.84 49 HIS B O 1
ATOM 5568 N N . SER B 2 50 ? -33.711 23.211 10.685 1.00 25.43 50 SER B N 1
ATOM 5569 C CA . SER B 2 50 ? -32.695 23.838 9.851 1.00 25.43 50 SER B CA 1
ATOM 5570 C C . SER B 2 50 ? -32.086 22.868 8.845 1.00 25.43 50 SER B C 1
ATOM 5571 O O . SER B 2 50 ? -31.982 23.196 7.661 1.00 25.43 50 SER B O 1
ATOM 5574 N N . ARG B 2 51 ? -31.673 21.682 9.293 1.00 26.64 51 ARG B N 1
ATOM 5575 C CA . ARG B 2 51 ? -31.120 20.686 8.385 1.00 26.64 51 ARG B CA 1
ATOM 5576 C C . ARG B 2 51 ? -32.161 20.243 7.367 1.00 26.64 51 ARG B C 1
ATOM 5577 O O . ARG B 2 51 ? -31.997 20.464 6.164 1.00 26.64 51 ARG B O 1
ATOM 5585 N N . PHE B 2 52 ? -33.233 19.617 7.841 1.00 27.24 52 PHE B N 1
ATOM 5586 C CA . PHE B 2 52 ? -34.289 19.171 6.949 1.00 27.24 52 PHE B CA 1
ATOM 5587 C C . PHE B 2 52 ? -35.212 20.326 6.590 1.00 27.24 52 PHE B C 1
ATOM 5588 O O . PHE B 2 52 ? -35.363 21.290 7.343 1.00 27.24 52 PHE B O 1
ATOM 5596 N N . VAL B 2 53 ? -35.834 20.221 5.421 1.00 26.72 53 VAL B N 1
ATOM 5597 C CA . VAL B 2 53 ? -36.881 21.172 5.021 1.00 26.72 53 VAL B CA 1
ATOM 5598 C C . VAL B 2 53 ? -38.182 20.587 5.561 1.00 26.72 53 VAL B C 1
ATOM 5599 O O . VAL B 2 53 ? -38.866 19.780 4.926 1.00 26.72 53 VAL B O 1
ATOM 5603 N N . LEU B 2 54 ? -38.509 20.971 6.794 1.00 26.14 54 LEU B N 1
ATOM 5604 C CA . LEU B 2 54 ? -39.673 20.409 7.465 1.00 26.14 54 LEU B CA 1
ATOM 5605 C C . LEU B 2 54 ? -40.897 21.305 7.377 1.00 26.14 54 LEU B C 1
ATOM 5606 O O . LEU B 2 54 ? -42.020 20.792 7.342 1.00 26.14 54 LEU B O 1
ATOM 5611 N N . ARG B 2 55 ? -40.714 22.622 7.347 1.00 26.15 55 ARG B N 1
ATOM 5612 C CA . ARG B 2 55 ? -41.839 23.557 7.342 1.00 26.15 55 ARG B CA 1
ATOM 5613 C C . ARG B 2 55 ? -41.556 24.629 6.296 1.00 26.15 55 ARG B C 1
ATOM 5614 O O . ARG B 2 55 ? -40.753 25.535 6.531 1.00 26.15 55 ARG B O 1
ATOM 5622 N N . THR B 2 56 ? -42.206 24.513 5.143 1.00 26.02 56 THR B N 1
ATOM 5623 C CA . THR B 2 56 ? -42.097 25.510 4.089 1.00 26.02 56 THR B CA 1
ATOM 5624 C C . THR B 2 56 ? -43.340 26.389 4.094 1.00 26.02 56 THR B C 1
ATOM 5625 O O . THR B 2 56 ? -44.443 25.916 3.803 1.00 26.02 56 THR B O 1
ATOM 5629 N N . ASN B 2 57 ? -43.159 27.667 4.417 1.00 26.42 57 ASN B N 1
ATOM 5630 C CA . ASN B 2 57 ? -44.261 28.608 4.546 1.00 26.42 57 ASN B CA 1
ATOM 5631 C C . ASN B 2 57 ? -43.975 29.855 3.725 1.00 26.42 57 ASN B C 1
ATOM 5632 O O . ASN B 2 57 ? -42.818 30.216 3.499 1.00 26.42 57 ASN B O 1
ATOM 5637 N N . ASN B 2 58 ? -45.044 30.511 3.284 1.00 25.69 58 ASN B N 1
ATOM 5638 C CA . ASN B 2 58 ? -44.953 31.726 2.490 1.00 25.69 58 ASN B CA 1
ATOM 5639 C C . ASN B 2 58 ? -45.790 32.827 3.122 1.00 25.69 58 ASN B C 1
ATOM 5640 O O . ASN B 2 58 ? -46.955 32.612 3.469 1.00 25.69 58 ASN B O 1
ATOM 5645 N N . CYS B 2 59 ? -45.191 34.007 3.267 1.00 25.78 59 CYS B N 1
ATOM 5646 C CA . CYS B 2 59 ? -45.861 35.179 3.817 1.00 25.78 59 CYS B CA 1
ATOM 5647 C C . CYS B 2 59 ? -45.732 36.323 2.824 1.00 25.78 59 CYS B C 1
ATOM 5648 O O . CYS B 2 59 ? -44.616 36.694 2.447 1.00 25.78 59 CYS B O 1
ATOM 5650 N N . ILE B 2 60 ? -46.864 36.884 2.411 1.00 25.93 60 ILE B N 1
ATOM 5651 C CA . ILE B 2 60 ? -46.870 37.916 1.380 1.00 25.93 60 ILE B CA 1
ATOM 5652 C C . ILE B 2 60 ? -46.460 39.245 2.002 1.00 25.93 60 ILE B C 1
ATOM 5653 O O . ILE B 2 60 ? -46.787 39.531 3.158 1.00 25.93 60 ILE B O 1
ATOM 5658 N N . VAL B 2 61 ? -45.711 40.042 1.246 1.00 25.90 61 VAL B N 1
ATOM 5659 C CA . VAL B 2 61 ? -45.135 41.291 1.731 1.00 25.90 61 VAL B CA 1
ATOM 5660 C C . VAL B 2 61 ? -45.573 42.404 0.790 1.00 25.90 61 VAL B C 1
ATOM 5661 O O . VAL B 2 61 ? -45.045 42.531 -0.321 1.00 25.90 61 VAL B O 1
ATOM 5665 N N . GLU B 2 62 ? -46.531 43.215 1.232 1.00 29.73 62 GLU B N 1
ATOM 5666 C CA . GLU B 2 62 ? -47.003 44.327 0.419 1.00 29.73 62 GLU B CA 1
ATOM 5667 C C . GLU B 2 62 ? -45.916 45.384 0.273 1.00 29.73 62 GLU B C 1
ATOM 5668 O O . GLU B 2 62 ? -45.042 45.525 1.132 1.00 29.73 62 GLU B O 1
ATOM 5674 N N . MET B 2 63 ? -45.966 46.120 -0.833 1.00 31.77 63 MET B N 1
ATOM 5675 C CA . MET B 2 63 ? -45.013 47.188 -1.104 1.00 31.77 63 MET B CA 1
ATOM 5676 C C . MET B 2 63 ? -45.532 48.505 -0.549 1.00 31.77 63 MET B C 1
ATOM 5677 O O . MET B 2 63 ? -46.665 48.904 -0.842 1.00 31.77 63 MET B O 1
ATOM 5682 N N . LYS B 2 64 ? -44.704 49.176 0.240 1.00 31.55 64 LYS B N 1
ATOM 5683 C CA . LYS B 2 64 ? -44.965 50.533 0.697 1.00 31.55 64 LYS B CA 1
ATOM 5684 C C . LYS B 2 64 ? -43.972 51.462 0.013 1.00 31.55 64 LYS B C 1
ATOM 5685 O O . LYS B 2 64 ? -42.763 51.211 0.037 1.00 31.55 64 LYS B O 1
ATOM 5691 N N . GLU B 2 65 ? -44.490 52.525 -0.599 1.00 34.02 65 GLU B N 1
ATOM 5692 C CA . GLU B 2 65 ? -43.663 53.426 -1.388 1.00 34.02 65 GLU B CA 1
ATOM 5693 C C . GLU B 2 65 ? -42.639 54.131 -0.510 1.00 34.02 65 GLU B C 1
ATOM 5694 O O . GLU B 2 65 ? -42.947 54.602 0.588 1.00 34.02 65 GLU B O 1
ATOM 5700 N N . GLY B 2 66 ? -41.407 54.207 -1.010 1.00 30.77 66 GLY B N 1
ATOM 5701 C CA . GLY B 2 66 ? -40.316 54.815 -0.292 1.00 30.77 66 GLY B CA 1
ATOM 5702 C C . GLY B 2 66 ? -39.490 53.859 0.537 1.00 30.77 66 GLY B C 1
ATOM 5703 O O . GLY B 2 66 ? -38.429 54.249 1.032 1.00 30.77 66 GLY B O 1
ATOM 5704 N N . ARG B 2 67 ? -39.940 52.619 0.694 1.00 31.49 67 ARG B N 1
ATOM 5705 C CA . ARG B 2 67 ? -39.233 51.602 1.464 1.00 31.49 67 ARG B CA 1
ATOM 5706 C C . ARG B 2 67 ? -38.730 50.531 0.504 1.00 31.49 67 ARG B C 1
ATOM 5707 O O . ARG B 2 67 ? -39.518 49.932 -0.233 1.00 31.49 67 ARG B O 1
ATOM 5715 N N . THR B 2 68 ? -37.420 50.291 0.515 1.00 32.91 68 THR B N 1
ATOM 5716 C CA . THR B 2 68 ? -36.835 49.240 -0.306 1.00 32.91 68 THR B CA 1
ATOM 5717 C C . THR B 2 68 ? -36.412 48.040 0.536 1.00 32.91 68 THR B C 1
ATOM 5718 O O . THR B 2 68 ? -36.670 46.893 0.159 1.00 32.91 68 THR B O 1
ATOM 5722 N N . ASP B 2 69 ? -35.764 48.290 1.670 1.00 33.30 69 ASP B N 1
ATOM 5723 C CA . ASP B 2 69 ? -35.393 47.226 2.592 1.00 33.30 69 ASP B CA 1
ATOM 5724 C C . ASP B 2 69 ? -36.629 46.787 3.367 1.00 33.30 69 ASP B C 1
ATOM 5725 O O . ASP B 2 69 ? -37.288 47.610 4.011 1.00 33.30 69 ASP B O 1
ATOM 5730 N N . TYR B 2 70 ? -36.941 45.491 3.316 1.00 30.79 70 TYR B N 1
ATOM 5731 C CA . TYR B 2 70 ? -38.169 44.939 3.888 1.00 30.79 70 TYR B CA 1
ATOM 5732 C C . TYR B 2 70 ? -37.816 43.807 4.845 1.00 30.79 70 TYR B C 1
ATOM 5733 O O . TYR B 2 70 ? -37.894 42.626 4.475 1.00 30.79 70 TYR B O 1
ATOM 5742 N N . PRO B 2 71 ? -37.418 44.124 6.077 1.00 30.54 71 PRO B N 1
ATOM 5743 C CA . PRO B 2 71 ? -37.163 43.063 7.063 1.00 30.54 71 PRO B CA 1
ATOM 5744 C C . PRO B 2 71 ? -38.418 42.242 7.312 1.00 30.54 71 PRO B C 1
ATOM 5745 O O . PRO B 2 71 ? -39.515 42.783 7.459 1.00 30.54 71 PRO B O 1
ATOM 5749 N N . LEU B 2 72 ? -38.250 40.923 7.350 1.00 30.42 72 LEU B N 1
ATOM 5750 C CA . LEU B 2 72 ? -39.376 40.023 7.569 1.00 30.42 72 LEU B CA 1
ATOM 5751 C C . LEU B 2 72 ? -39.533 39.680 9.044 1.00 30.42 72 LEU B C 1
ATOM 5752 O O . LEU B 2 72 ? -39.585 38.502 9.408 1.00 30.42 72 LEU B O 1
ATOM 5757 N N . LEU B 2 73 ? -39.612 40.696 9.896 1.00 31.38 73 LEU B N 1
ATOM 5758 C CA . LEU B 2 73 ? -39.787 40.487 11.323 1.00 31.38 73 LEU B CA 1
ATOM 5759 C C . LEU B 2 73 ? -41.279 40.464 11.650 1.00 31.38 73 LEU B C 1
ATOM 5760 O O . LEU B 2 73 ? -42.130 40.649 10.778 1.00 31.38 73 LEU B O 1
ATOM 5765 N N . ALA B 2 74 ? -41.613 40.236 12.919 1.00 32.53 74 ALA B N 1
ATOM 5766 C CA . ALA B 2 74 ? -43.004 40.238 13.347 1.00 32.53 74 ALA B CA 1
ATOM 5767 C C . ALA B 2 74 ? -43.504 41.615 13.754 1.00 32.53 74 ALA B C 1
ATOM 5768 O O . ALA B 2 74 ? -44.718 41.805 13.869 1.00 32.53 74 ALA B O 1
ATOM 5770 N N . ARG B 2 75 ? -42.603 42.573 13.972 1.00 32.20 75 ARG B N 1
ATOM 5771 C CA . ARG B 2 75 ? -43.014 43.923 14.332 1.00 32.20 75 ARG B CA 1
ATOM 5772 C C . ARG B 2 75 ? -43.624 44.679 13.161 1.00 32.20 75 ARG B C 1
ATOM 5773 O O . ARG B 2 75 ? -44.368 45.638 13.387 1.00 32.20 75 ARG B O 1
ATOM 5781 N N . TYR B 2 76 ? -43.330 44.274 11.925 1.00 31.54 76 TYR B N 1
ATOM 5782 C CA . TYR B 2 76 ? -43.867 44.926 10.742 1.00 31.54 76 TYR B CA 1
ATOM 5783 C C . TYR B 2 76 ? -45.135 44.275 10.215 1.00 31.54 76 TYR B C 1
ATOM 5784 O O . TYR B 2 76 ? -45.683 44.751 9.217 1.00 31.54 76 TYR B O 1
ATOM 5793 N N . SER B 2 77 ? -45.612 43.207 10.846 1.00 32.96 77 SER B N 1
ATOM 5794 C CA . SER B 2 77 ? -46.787 42.507 10.354 1.00 32.96 77 SER B CA 1
ATOM 5795 C C . SER B 2 77 ? -48.052 43.303 10.669 1.00 32.96 77 SER B C 1
ATOM 5796 O O . SER B 2 77 ? -48.013 44.377 11.273 1.00 32.96 77 SER B O 1
ATOM 5799 N N . TYR B 2 78 ? -49.195 42.761 10.253 1.00 33.45 78 TYR B N 1
ATOM 5800 C CA . TYR B 2 78 ? -50.472 43.432 10.465 1.00 33.45 78 TYR B CA 1
ATOM 5801 C C . TYR B 2 78 ? -51.079 43.110 11.824 1.00 33.45 78 TYR B C 1
ATOM 5802 O O . TYR B 2 78 ? -51.450 44.024 12.566 1.00 33.45 78 TYR B O 1
ATOM 5811 N N . GLU B 2 79 ? -51.190 41.825 12.166 1.00 37.56 79 GLU B N 1
ATOM 5812 C CA . GLU B 2 79 ? -51.836 41.442 13.416 1.00 37.56 79 GLU B CA 1
ATOM 5813 C C . GLU B 2 79 ? -50.942 41.676 14.624 1.00 37.56 79 GLU B C 1
ATOM 5814 O O . GLU B 2 79 ? -51.441 41.758 15.751 1.00 37.56 79 GLU B O 1
ATOM 5820 N N . ARG B 2 80 ? -49.632 41.783 14.419 1.00 35.02 80 ARG B N 1
ATOM 5821 C CA . ARG B 2 80 ? -48.686 42.022 15.501 1.00 35.02 80 ARG B CA 1
ATOM 5822 C C . ARG B 2 80 ? -47.942 43.338 15.305 1.00 35.02 80 ARG B C 1
ATOM 5823 O O . ARG B 2 80 ? -46.749 43.433 15.594 1.00 35.02 80 ARG B O 1
ATOM 5831 N N . PHE B 2 81 ? -48.638 44.354 14.806 1.00 34.39 81 PHE B N 1
ATOM 5832 C CA . PHE B 2 81 ? -48.018 45.649 14.562 1.00 34.39 81 PHE B CA 1
ATOM 5833 C C . PHE B 2 81 ? -47.537 46.259 15.870 1.00 34.39 81 PHE B C 1
ATOM 5834 O O . PHE B 2 81 ? -48.275 46.298 16.857 1.00 34.39 81 PHE B O 1
ATOM 5842 N N . ASP B 2 82 ? -46.297 46.735 15.873 1.00 35.07 82 ASP B N 1
ATOM 5843 C CA . ASP B 2 82 ? -45.706 47.364 17.045 1.00 35.07 82 ASP B CA 1
ATOM 5844 C C . ASP B 2 82 ? -45.379 48.810 16.694 1.00 35.07 82 ASP B C 1
ATOM 5845 O O . ASP B 2 82 ? -44.323 49.084 16.111 1.00 35.07 82 ASP B O 1
ATOM 5850 N N . PRO B 2 83 ? -46.255 49.760 17.035 1.00 34.55 83 PRO B N 1
ATOM 5851 C CA . PRO B 2 83 ? -46.066 51.146 16.583 1.00 34.55 83 PRO B CA 1
ATOM 5852 C C . PRO B 2 83 ? -44.792 51.790 17.102 1.00 34.55 83 PRO B C 1
ATOM 5853 O O . PRO B 2 83 ? -44.315 52.779 16.537 1.00 34.55 83 PRO B O 1
ATOM 5857 N N . ALA B 2 84 ? -44.233 51.243 18.178 1.00 35.41 84 ALA B N 1
ATOM 5858 C CA . ALA B 2 84 ? -43.019 51.786 18.770 1.00 35.41 84 ALA B CA 1
ATOM 5859 C C . ALA B 2 84 ? -41.765 51.492 17.960 1.00 35.41 84 ALA B C 1
ATOM 5860 O O . ALA B 2 84 ? -40.792 52.247 18.058 1.00 35.41 84 ALA B O 1
ATOM 5862 N N . LYS B 2 85 ? -41.758 50.421 17.166 1.00 35.34 85 LYS B N 1
ATOM 5863 C CA . LYS B 2 85 ? -40.571 50.023 16.418 1.00 35.34 85 LYS B CA 1
ATOM 5864 C C . LYS B 2 85 ? -40.833 49.854 14.926 1.00 35.34 85 LYS B C 1
ATOM 5865 O O . LYS B 2 85 ? -39.921 49.457 14.192 1.00 35.34 85 LYS B O 1
ATOM 5871 N N . ALA B 2 86 ? -42.045 50.149 14.453 1.00 34.61 86 ALA B N 1
ATOM 5872 C CA . ALA B 2 86 ? -42.375 50.010 13.044 1.00 34.61 86 ALA B CA 1
ATOM 5873 C C . ALA B 2 86 ? -43.241 51.191 12.621 1.00 34.61 86 ALA B C 1
ATOM 5874 O O . ALA B 2 86 ? -44.258 51.475 13.278 1.00 34.61 86 ALA B O 1
ATOM 5876 N N . PRO B 2 87 ? -42.882 51.890 11.548 1.00 34.09 87 PRO B N 1
ATOM 5877 C CA . PRO B 2 87 ? -43.680 53.046 11.124 1.00 34.09 87 PRO B CA 1
ATOM 5878 C C . PRO B 2 87 ? -45.016 52.651 10.515 1.00 34.09 87 PRO B C 1
ATOM 5879 O O . PRO B 2 87 ? -46.040 53.280 10.798 1.00 34.09 87 PRO B O 1
ATOM 5883 N N . TYR B 2 88 ? -45.022 51.617 9.677 1.00 33.52 88 TYR B N 1
ATOM 5884 C CA . TYR B 2 88 ? -46.247 51.133 9.060 1.00 33.52 88 TYR B CA 1
ATOM 5885 C C . TYR B 2 88 ? -46.144 49.628 8.887 1.00 33.52 88 TYR B C 1
ATOM 5886 O O . TYR B 2 88 ? -45.038 49.099 8.729 1.00 33.52 88 TYR B O 1
ATOM 5895 N N . PRO B 2 89 ? -47.268 48.912 8.915 1.00 32.30 89 PRO B N 1
ATOM 5896 C CA . PRO B 2 89 ? -47.234 47.465 8.668 1.00 32.30 89 PRO B CA 1
ATOM 5897 C C . PRO B 2 89 ? -47.309 47.175 7.176 1.00 32.30 89 PRO B C 1
ATOM 5898 O O . PRO B 2 89 ? -48.067 47.818 6.447 1.00 32.30 89 PRO B O 1
ATOM 5902 N N . TYR B 2 90 ? -46.522 46.199 6.721 1.00 29.87 90 TYR B N 1
ATOM 5903 C CA . TYR B 2 90 ? -46.527 45.826 5.312 1.00 29.87 90 TYR B CA 1
ATOM 5904 C C . TYR B 2 90 ? -46.633 44.331 5.045 1.00 29.87 90 TYR B C 1
ATOM 5905 O O . TYR B 2 90 ? -46.945 43.959 3.909 1.00 29.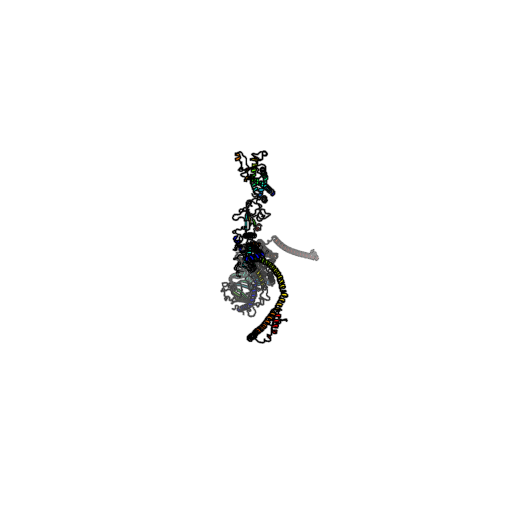87 90 TYR B O 1
ATOM 5914 N N . ILE B 2 91 ? -46.375 43.466 6.024 1.00 29.63 91 ILE B N 1
ATOM 5915 C CA . ILE B 2 91 ? -46.627 42.039 5.855 1.00 29.63 91 ILE B CA 1
ATOM 5916 C C . ILE B 2 91 ? -48.121 41.823 6.043 1.00 29.63 91 ILE B C 1
ATOM 5917 O O . ILE B 2 91 ? -48.807 42.678 6.610 1.00 29.63 91 ILE B O 1
ATOM 5922 N N . MET B 2 92 ? -48.640 40.693 5.572 1.00 31.84 92 MET B N 1
ATOM 5923 C CA . MET B 2 92 ? -50.071 40.410 5.649 1.00 31.84 92 MET B CA 1
ATOM 5924 C C . MET B 2 92 ? -50.264 39.030 6.259 1.00 31.84 92 MET B C 1
ATOM 5925 O O . MET B 2 92 ? -49.792 38.033 5.706 1.00 31.84 92 MET B O 1
ATOM 5930 N N . ASP B 2 93 ? -50.953 38.974 7.395 1.00 37.16 93 ASP B N 1
ATOM 5931 C CA . ASP B 2 93 ? -51.292 37.714 8.034 1.00 37.16 93 ASP B CA 1
ATOM 5932 C C . ASP B 2 93 ? -52.709 37.785 8.582 1.00 37.16 93 ASP B C 1
ATOM 5933 O O . ASP B 2 93 ? -53.201 38.847 8.970 1.00 37.16 93 ASP B O 1
ATOM 5938 N N . THR B 2 94 ? -53.355 36.640 8.607 1.00 40.90 94 THR B N 1
ATOM 5939 C CA . THR B 2 94 ? -54.691 36.474 9.147 1.00 40.90 94 THR B CA 1
ATOM 5940 C C . THR B 2 94 ? -54.633 36.289 10.656 1.00 40.90 94 THR B C 1
ATOM 5941 O O . THR B 2 94 ? -53.607 35.873 11.202 1.00 40.90 94 THR B O 1
ATOM 5945 N N . PRO B 2 95 ? -55.718 36.605 11.371 1.00 41.69 95 PRO B N 1
ATOM 5946 C CA . PRO B 2 95 ? -55.697 36.417 12.832 1.00 41.69 95 PRO B CA 1
ATOM 5947 C C . PRO B 2 95 ? -55.448 34.982 13.262 1.00 41.69 95 PRO B C 1
ATOM 5948 O O . PRO B 2 95 ? -54.818 34.759 14.303 1.00 41.69 95 PRO B O 1
ATOM 5952 N N . GLN B 2 96 ? -55.923 33.999 12.496 1.00 43.39 96 GLN B N 1
ATOM 5953 C CA . GLN B 2 96 ? -55.742 32.610 12.906 1.00 43.39 96 GLN B CA 1
ATOM 5954 C C . GLN B 2 96 ? -54.302 32.153 12.708 1.00 43.39 96 GLN B C 1
ATOM 5955 O O . GLN B 2 96 ? -53.815 31.287 13.444 1.00 43.39 96 GLN B O 1
ATOM 5961 N N . GLU B 2 97 ? -53.606 32.714 11.720 1.00 42.55 97 GLU B N 1
ATOM 5962 C CA . GLU B 2 97 ? -52.216 32.361 11.427 1.00 42.55 97 GLU B CA 1
ATOM 5963 C C . GLU B 2 97 ? -51.383 33.632 11.333 1.00 42.55 97 GLU B C 1
ATOM 5964 O O . GLU B 2 97 ? -51.042 34.085 10.232 1.00 42.55 97 GLU B O 1
ATOM 5970 N N . PRO B 2 98 ? -51.035 34.232 12.463 1.00 38.91 98 PRO B N 1
ATOM 5971 C CA . PRO B 2 98 ? -50.191 35.429 12.454 1.00 38.91 98 PRO B CA 1
ATOM 5972 C C . PRO B 2 98 ? -48.745 35.063 12.135 1.00 38.91 98 PRO B C 1
ATOM 5973 O O . PRO B 2 98 ? -48.332 33.911 12.238 1.00 38.91 98 PRO B O 1
ATOM 5977 N N . PHE B 2 99 ? -47.977 36.074 11.735 1.00 34.73 99 PHE B N 1
ATOM 5978 C CA . PHE B 2 99 ? -46.555 35.904 11.456 1.00 34.73 99 PHE B CA 1
ATOM 5979 C C . PHE B 2 99 ? -45.840 35.573 12.760 1.00 34.73 99 PHE B C 1
ATOM 5980 O O . PHE B 2 99 ? -46.062 36.233 13.779 1.00 34.73 99 PHE B O 1
ATOM 5988 N N . GLN B 2 100 ? -44.985 34.554 12.737 1.00 35.76 100 GLN B N 1
ATOM 5989 C CA . GLN B 2 100 ? -44.339 34.053 13.949 1.00 35.76 100 GLN B CA 1
ATOM 5990 C C . GLN B 2 100 ? -42.836 34.301 13.963 1.00 35.76 100 GLN B C 1
ATOM 5991 O O . GLN B 2 100 ? -42.120 33.686 14.757 1.00 35.76 100 GLN B O 1
ATOM 5997 N N . GLU B 2 101 ? -42.337 35.198 13.108 1.00 36.19 101 GLU B N 1
ATOM 5998 C CA . GLU B 2 101 ? -40.914 35.520 13.047 1.00 36.19 101 GLU B CA 1
ATOM 5999 C C . GLU B 2 101 ? -40.067 34.262 12.911 1.00 36.19 101 GLU B C 1
ATOM 6000 O O . GLU B 2 101 ? -39.113 34.066 13.669 1.00 36.19 101 GLU B O 1
ATOM 6006 N N . ASP B 2 102 ? -40.404 33.409 11.946 1.00 31.65 102 ASP B N 1
ATOM 6007 C CA . ASP B 2 102 ? -39.794 32.088 11.858 1.00 31.65 102 ASP B CA 1
ATOM 6008 C C . ASP B 2 102 ? -39.151 31.838 10.500 1.00 31.65 102 ASP B C 1
ATOM 6009 O O . ASP B 2 102 ? -39.346 30.775 9.903 1.00 31.65 102 ASP B O 1
ATOM 6014 N N . VAL B 2 103 ? -38.377 32.799 10.008 1.00 28.02 103 VAL B N 1
ATOM 6015 C CA . VAL B 2 103 ? -37.698 32.687 8.722 1.00 28.02 103 VAL B CA 1
ATOM 6016 C C . VAL B 2 103 ? -36.262 32.254 8.973 1.00 28.02 103 VAL B C 1
ATOM 6017 O O . VAL B 2 103 ? -35.503 32.958 9.650 1.00 28.02 103 VAL B O 1
ATOM 6021 N N . ILE B 2 104 ? -35.888 31.101 8.428 1.00 25.70 104 ILE B N 1
ATOM 6022 C CA . ILE B 2 104 ? -34.510 30.631 8.471 1.00 25.70 104 ILE B CA 1
ATOM 6023 C C . ILE B 2 104 ? -33.783 30.915 7.163 1.00 25.70 104 ILE B C 1
ATOM 6024 O O . ILE B 2 104 ? -32.672 31.444 7.171 1.00 25.70 104 ILE B O 1
ATOM 6029 N N . LYS B 2 105 ? -34.401 30.569 6.038 1.00 25.08 105 LYS B N 1
ATOM 6030 C CA . LYS B 2 105 ? -33.822 30.804 4.724 1.00 25.08 105 LYS B CA 1
ATOM 6031 C C . LYS B 2 105 ? -34.946 31.092 3.744 1.00 25.08 105 LYS B C 1
ATOM 6032 O O . LYS B 2 105 ? -35.963 30.396 3.740 1.00 25.08 105 LYS B O 1
ATOM 6038 N N . ILE B 2 106 ? -34.758 32.112 2.918 1.00 25.31 106 ILE B N 1
ATOM 6039 C CA . ILE B 2 106 ? -35.736 32.484 1.904 1.00 25.31 106 ILE B CA 1
ATOM 6040 C C . ILE B 2 106 ? -35.378 31.771 0.608 1.00 25.31 106 ILE B C 1
ATOM 6041 O O . ILE B 2 106 ? -34.237 31.843 0.139 1.00 25.31 106 ILE B O 1
ATOM 6046 N N . LEU B 2 107 ? -36.353 31.077 0.024 1.00 24.55 107 LEU B N 1
ATOM 6047 C CA . LEU B 2 107 ? -36.093 30.171 -1.085 1.00 24.55 107 LEU B CA 1
ATOM 6048 C C . LEU B 2 107 ? -36.576 30.672 -2.437 1.00 24.55 107 LEU B C 1
ATOM 6049 O O . LEU B 2 107 ? -35.819 30.594 -3.406 1.00 24.55 107 LEU B O 1
ATOM 6054 N N . ASN B 2 108 ? -37.804 31.176 -2.537 1.00 25.95 108 ASN B N 1
ATOM 6055 C CA . ASN B 2 108 ? -38.351 31.566 -3.831 1.00 25.95 108 ASN B CA 1
ATOM 6056 C C . ASN B 2 108 ? -39.496 32.556 -3.662 1.00 25.95 108 ASN B C 1
ATOM 6057 O O . ASN B 2 108 ? -40.476 32.264 -2.972 1.00 25.95 108 ASN B O 1
ATOM 6062 N N . VAL B 2 109 ? -39.386 33.723 -4.284 1.00 26.73 109 VAL B N 1
ATOM 6063 C CA . VAL B 2 109 ? -40.375 34.782 -4.124 1.00 26.73 109 VAL B CA 1
ATOM 6064 C C . VAL B 2 109 ? -41.026 35.089 -5.467 1.00 26.73 109 VAL B C 1
ATOM 6065 O O . VAL B 2 109 ? -40.337 35.356 -6.458 1.00 26.73 109 VAL B O 1
ATOM 6069 N N . TYR B 2 110 ? -42.357 35.038 -5.502 1.00 28.17 110 TYR B N 1
ATOM 6070 C CA . TYR B 2 110 ? -43.116 35.433 -6.682 1.00 28.17 110 TYR B CA 1
ATOM 6071 C C . TYR B 2 110 ? -43.638 36.854 -6.513 1.00 28.17 110 TYR B C 1
ATOM 6072 O O . TYR B 2 110 ? -43.239 37.554 -5.579 1.00 28.17 110 TYR B O 1
ATOM 6081 N N . ASP B 2 111 ? -44.524 37.291 -7.399 1.00 29.44 111 ASP B N 1
ATOM 6082 C CA . ASP B 2 111 ? -44.991 38.672 -7.397 1.00 29.44 111 ASP B CA 1
ATOM 6083 C C . ASP B 2 111 ? -46.513 38.678 -7.350 1.00 29.44 111 ASP B C 1
ATOM 6084 O O . ASP B 2 111 ? -47.155 37.629 -7.239 1.00 29.44 111 ASP B O 1
ATOM 6089 N N . SER B 2 112 ? -47.093 39.876 -7.437 1.00 28.87 112 SER B N 1
ATOM 6090 C CA . SER B 2 112 ? -48.537 40.009 -7.556 1.00 28.87 112 SER B CA 1
ATOM 6091 C C . SER B 2 112 ? -49.025 39.753 -8.973 1.00 28.87 112 SER B C 1
ATOM 6092 O O . SER B 2 112 ? -50.227 39.550 -9.174 1.00 28.87 112 SER B O 1
ATOM 6095 N N . LYS B 2 113 ? -48.125 39.760 -9.955 1.00 29.57 113 LYS B N 1
ATOM 6096 C CA . LYS B 2 113 ? -48.475 39.490 -11.341 1.00 29.57 113 LYS B CA 1
ATOM 6097 C C . LYS B 2 113 ? -48.137 38.072 -11.777 1.00 29.57 113 LYS B C 1
ATOM 6098 O O . LYS B 2 113 ? -48.549 37.663 -12.867 1.00 29.57 113 LYS B O 1
ATOM 6104 N N . GLY B 2 114 ? -47.404 37.317 -10.962 1.00 29.38 114 GLY B N 1
ATOM 6105 C CA . GLY B 2 114 ? -46.981 35.978 -11.318 1.00 29.38 114 GLY B CA 1
ATOM 6106 C C . GLY B 2 114 ? -45.570 35.881 -11.852 1.00 29.38 114 GLY B C 1
ATOM 6107 O O . GLY B 2 114 ? -45.153 34.787 -12.248 1.00 29.38 114 GLY B O 1
ATOM 6108 N N . ILE B 2 115 ? -44.822 36.979 -11.875 1.00 29.73 115 ILE B N 1
ATOM 6109 C CA . ILE B 2 115 ? -43.463 36.977 -12.404 1.00 29.73 115 ILE B CA 1
ATOM 6110 C C . ILE B 2 115 ? -42.497 36.607 -11.287 1.00 29.73 115 ILE B C 1
ATOM 6111 O O . ILE B 2 115 ? -42.438 37.282 -10.254 1.00 29.73 115 ILE B O 1
ATOM 6116 N N . ARG B 2 116 ? -41.737 35.537 -11.492 1.00 29.72 116 ARG B N 1
ATOM 6117 C CA . ARG B 2 116 ? -40.719 35.145 -10.527 1.00 29.72 116 ARG B CA 1
ATOM 6118 C C . ARG B 2 116 ? -39.524 36.085 -10.611 1.00 29.72 116 ARG B C 1
ATOM 6119 O O . ARG B 2 116 ? -39.102 36.478 -11.702 1.00 29.72 116 ARG B O 1
ATOM 6127 N N . ARG B 2 117 ? -39.084 36.540 -9.433 1.00 30.26 117 ARG B N 1
ATOM 6128 C CA . ARG B 2 117 ? -37.941 37.482 -9.365 1.00 30.26 117 ARG B CA 1
ATOM 6129 C C . ARG B 2 117 ? -36.744 36.728 -8.779 1.00 30.26 117 ARG B C 1
ATOM 6130 O O . ARG B 2 117 ? -36.904 36.110 -7.706 1.00 30.26 117 ARG B O 1
ATOM 6138 N N . LYS B 2 118 ? -35.594 36.780 -9.454 1.00 32.40 118 LYS B N 1
ATOM 6139 C CA . LYS B 2 118 ? -34.411 36.001 -9.007 1.00 32.40 118 LYS B CA 1
ATOM 6140 C C . LYS B 2 118 ? -33.901 36.530 -7.660 1.00 32.40 118 LYS B C 1
ATOM 6141 O O . LYS B 2 118 ? -34.203 37.691 -7.314 1.00 32.40 118 LYS B O 1
ATOM 6143 N N . LEU B 2 119 ? -33.132 35.706 -6.948 1.00 31.34 119 LEU B N 1
ATOM 6144 C CA . LEU B 2 119 ? -32.573 36.130 -5.640 1.00 31.34 119 LEU B CA 1
ATOM 6145 C C . LEU B 2 119 ? -31.045 36.229 -5.735 1.00 31.34 119 LEU B C 1
ATOM 6146 O O . LEU B 2 119 ? -30.436 35.307 -6.316 1.00 31.34 119 LEU B O 1
ATOM 6151 N N . ASN B 2 120 ? -30.464 37.307 -5.206 1.00 32.76 120 ASN B N 1
ATOM 6152 C CA . ASN B 2 120 ? -29.023 37.527 -5.191 1.00 32.76 120 ASN B CA 1
ATOM 6153 C C . ASN B 2 120 ? -28.417 37.411 -6.583 1.00 32.76 120 ASN B C 1
ATOM 6154 O O . ASN B 2 120 ? -27.483 36.632 -6.796 1.00 32.76 120 ASN B O 1
ATOM 6159 N N . ASP B 2 121 ? -28.941 38.179 -7.536 1.00 36.83 121 ASP B N 1
ATOM 6160 C CA . ASP B 2 121 ? -28.422 38.192 -8.903 1.00 36.83 121 ASP B CA 1
ATOM 6161 C C . ASP B 2 121 ? -27.920 39.606 -9.171 1.00 36.83 121 ASP B C 1
ATOM 6162 O O . ASP B 2 121 ? -28.723 40.527 -9.351 1.00 36.83 121 ASP B O 1
ATOM 6167 N N . ASP B 2 122 ? -26.598 39.771 -9.193 1.00 39.11 122 ASP B N 1
ATOM 6168 C CA . ASP B 2 122 ? -25.984 41.087 -9.313 1.00 39.11 122 ASP B CA 1
ATOM 6169 C C . ASP B 2 122 ? -26.424 41.800 -10.586 1.00 39.11 122 ASP B C 1
ATOM 6170 O O . ASP B 2 122 ? -26.804 42.974 -10.544 1.00 39.11 122 ASP B O 1
ATOM 6175 N N . HIS B 2 123 ? -26.380 41.102 -11.717 1.00 37.49 123 HIS B N 1
ATOM 6176 C CA . HIS B 2 123 ? -26.779 41.659 -13.008 1.00 37.49 123 HIS B CA 1
ATOM 6177 C C . HIS B 2 123 ? -28.199 41.191 -13.312 1.00 37.49 123 HIS B C 1
ATOM 6178 O O . HIS B 2 123 ? -28.422 40.298 -14.130 1.00 37.49 123 HIS B O 1
ATOM 6185 N N . ASP B 2 124 ? -29.177 41.750 -12.606 1.00 38.32 124 ASP B N 1
ATOM 6186 C CA . ASP B 2 124 ? -30.570 41.293 -12.835 1.00 38.32 124 ASP B CA 1
ATOM 6187 C C . ASP B 2 124 ? -31.594 42.275 -12.284 1.00 38.32 124 ASP B C 1
ATOM 6188 O O . ASP B 2 124 ? -32.179 41.978 -11.236 1.00 38.32 124 ASP B O 1
ATOM 6193 N N . LYS B 2 125 ? -31.820 43.386 -12.975 1.00 37.42 125 LYS B N 1
ATOM 6194 C CA . LYS B 2 125 ? -32.933 44.258 -12.550 1.00 37.42 125 LYS B CA 1
ATOM 6195 C C . LYS B 2 125 ? -34.118 43.314 -12.380 1.00 37.42 125 LYS B C 1
ATOM 6196 O O . LYS B 2 125 ? -34.164 42.313 -13.114 1.00 37.42 125 LYS B O 1
ATOM 6202 N N . ASN B 2 126 ? -35.061 43.633 -11.507 1.00 37.58 126 ASN B N 1
ATOM 6203 C CA . ASN B 2 126 ? -36.149 42.671 -11.205 1.00 37.58 126 ASN B CA 1
ATOM 6204 C C . ASN B 2 126 ? -35.536 41.568 -10.349 1.00 37.58 126 ASN B C 1
ATOM 6205 O O . ASN B 2 126 ? -35.903 40.404 -10.553 1.00 37.58 126 ASN B O 1
ATOM 6210 N N . GLY B 2 127 ? -34.597 41.915 -9.472 1.00 34.51 127 GLY B N 1
ATOM 6211 C CA . GLY B 2 127 ? -34.070 40.937 -8.542 1.00 34.51 127 GLY B CA 1
ATOM 6212 C C . GLY B 2 127 ? -34.087 41.417 -7.107 1.00 34.51 127 GLY B C 1
ATOM 6213 O O . GLY B 2 127 ? -33.646 42.531 -6.814 1.00 34.51 127 GLY B O 1
ATOM 6214 N N . LEU B 2 128 ? -34.592 40.582 -6.202 1.00 31.50 128 LEU B N 1
ATOM 6215 C CA . LEU B 2 128 ? -34.680 40.962 -4.798 1.00 31.50 128 LEU B CA 1
ATOM 6216 C C . LEU B 2 128 ? -33.488 40.439 -4.011 1.00 31.50 128 LEU B C 1
ATOM 6217 O O . LEU B 2 128 ? -33.442 39.259 -3.651 1.00 31.50 128 LEU B O 1
ATOM 6222 N N . PHE B 2 129 ? -32.520 41.306 -3.739 1.00 32.46 129 PHE B N 1
ATOM 6223 C CA . PHE B 2 129 ? -31.382 40.917 -2.922 1.00 32.46 129 PHE B CA 1
ATOM 6224 C C . PHE B 2 129 ? -31.790 40.821 -1.458 1.00 32.46 129 PHE B C 1
ATOM 6225 O O . PHE B 2 129 ? -32.685 41.534 -0.999 1.00 32.46 129 PHE B O 1
ATOM 6233 N N . THR B 2 130 ? -31.127 39.928 -0.723 1.00 31.53 130 THR B N 1
ATOM 6234 C CA . THR B 2 130 ? -31.335 39.811 0.713 1.00 31.53 130 THR B CA 1
ATOM 6235 C C . THR B 2 130 ? -30.042 40.188 1.422 1.00 31.53 130 THR B C 1
ATOM 6236 O O . THR B 2 130 ? -29.131 39.353 1.521 1.00 31.53 130 THR B O 1
ATOM 6240 N N . PRO B 2 131 ? -29.908 41.413 1.939 1.00 31.60 131 PRO B N 1
ATOM 6241 C CA . PRO B 2 131 ? -28.642 41.804 2.579 1.00 31.60 131 PRO B CA 1
ATOM 6242 C C . PRO B 2 131 ? -28.384 41.101 3.898 1.00 31.60 131 PRO B C 1
ATOM 6243 O O . PRO B 2 131 ? -27.245 41.129 4.379 1.00 31.60 131 PRO B O 1
ATOM 6247 N N . ARG B 2 132 ? -29.394 40.482 4.494 1.00 31.36 132 ARG B N 1
ATOM 6248 C CA . ARG B 2 132 ? -29.226 39.633 5.665 1.00 31.36 132 ARG B CA 1
ATOM 6249 C C . ARG B 2 132 ? -30.389 38.648 5.693 1.00 31.36 132 ARG B C 1
ATOM 6250 O O . ARG B 2 132 ? -31.499 38.999 5.276 1.00 31.36 132 ARG B O 1
ATOM 6258 N N . PRO B 2 133 ? -30.168 37.411 6.164 1.00 30.42 133 PRO B N 1
ATOM 6259 C CA . PRO B 2 133 ? -31.140 36.323 5.961 1.00 30.42 133 PRO B CA 1
ATOM 6260 C C . PRO B 2 133 ? -32.609 36.676 6.152 1.00 30.42 133 PRO B C 1
ATOM 6261 O O . PRO B 2 133 ? -33.458 36.191 5.398 1.00 30.42 133 PRO B O 1
ATOM 6265 N N . ASP B 2 134 ? -32.933 37.505 7.139 1.00 31.88 134 ASP B N 1
ATOM 6266 C CA . ASP B 2 134 ? -34.319 37.840 7.453 1.00 31.88 134 ASP B CA 1
ATOM 6267 C C . ASP B 2 134 ? -34.709 39.218 6.928 1.00 31.88 134 ASP B C 1
ATOM 6268 O O . ASP B 2 134 ? -35.506 39.929 7.541 1.00 31.88 134 ASP B O 1
ATOM 6273 N N . VAL B 2 135 ? -34.157 39.611 5.785 1.00 30.29 135 VAL B N 1
ATOM 6274 C CA . VAL B 2 135 ? -34.485 40.882 5.153 1.00 30.29 135 VAL B CA 1
ATOM 6275 C C . VAL B 2 135 ? -34.812 40.655 3.677 1.00 30.29 135 VAL B C 1
ATOM 6276 O O . VAL B 2 135 ? -34.851 39.522 3.192 1.00 30.29 135 VAL B O 1
ATOM 6278 N N . LEU B 2 136 ? -35.048 41.755 2.965 1.00 30.83 136 LEU B N 1
ATOM 6279 C CA . LEU B 2 136 ? -35.373 41.708 1.545 1.00 30.83 136 LEU B CA 1
ATOM 6280 C C . LEU B 2 136 ? -35.207 43.109 0.979 1.00 30.83 136 LEU B C 1
ATOM 6281 O O . LEU B 2 136 ? -35.742 44.068 1.542 1.00 30.83 136 LEU B O 1
ATOM 6286 N N . GLN B 2 137 ? -34.474 43.229 -0.122 1.00 32.59 137 GLN B N 1
ATOM 6287 C CA . GLN B 2 137 ? -34.153 44.527 -0.712 1.00 32.59 137 GLN B CA 1
ATOM 6288 C C . GLN B 2 137 ? -34.682 44.578 -2.141 1.00 32.59 137 GLN B C 1
ATOM 6289 O O . GLN B 2 137 ? -33.959 44.289 -3.097 1.00 32.59 137 GLN B O 1
ATOM 6295 N N . CYS B 2 138 ? -35.943 44.967 -2.285 1.00 33.97 138 CYS B N 1
ATOM 6296 C CA . CYS B 2 138 ? -36.497 45.214 -3.607 1.00 33.97 138 CYS B CA 1
ATOM 6297 C C . CYS B 2 138 ? -36.118 46.616 -4.058 1.00 33.97 138 CYS B C 1
ATOM 6298 O O . CYS B 2 138 ? -36.391 47.596 -3.359 1.00 33.97 138 CYS B O 1
ATOM 6301 N N . MET B 2 139 ? -35.476 46.715 -5.218 1.00 31.94 139 MET B N 1
ATOM 6302 C CA . MET B 2 139 ? -34.925 47.978 -5.689 1.00 31.94 139 MET B CA 1
ATOM 6303 C C . MET B 2 139 ? -35.915 48.807 -6.497 1.00 31.94 139 MET B C 1
ATOM 6304 O O . MET B 2 139 ? -35.550 49.883 -6.978 1.00 31.94 139 MET B O 1
ATOM 6309 N N . TRP B 2 140 ? -37.154 48.346 -6.653 1.00 30.60 140 TRP B N 1
ATOM 6310 C CA . TRP B 2 140 ? -38.157 49.091 -7.415 1.00 30.60 140 TRP B CA 1
ATOM 6311 C C . TRP B 2 140 ? -39.533 48.752 -6.874 1.00 30.60 140 TRP B C 1
ATOM 6312 O O . TRP B 2 140 ? -40.224 47.864 -7.391 1.00 30.60 140 TRP B O 1
ATOM 6323 N N . PRO B 2 141 ? -39.972 49.443 -5.828 1.00 30.76 141 PRO B N 1
ATOM 6324 C CA . PRO B 2 141 ? -41.303 49.179 -5.272 1.00 30.76 141 PRO B CA 1
ATOM 6325 C C . PRO B 2 141 ? -42.406 49.710 -6.169 1.00 30.76 141 PRO B C 1
ATOM 6326 O O . PRO B 2 141 ? -42.907 50.819 -5.961 1.00 30.76 141 PRO B O 1
ATOM 6330 N N . ARG B 2 142 ? -42.783 48.925 -7.174 1.00 31.41 142 ARG B N 1
ATOM 6331 C CA . ARG B 2 142 ? -43.798 49.339 -8.128 1.00 31.41 142 ARG B CA 1
ATOM 6332 C C . ARG B 2 142 ? -45.162 49.428 -7.441 1.00 31.41 142 ARG B C 1
ATOM 6333 O O . ARG B 2 142 ? -45.378 48.900 -6.348 1.00 31.41 142 ARG B O 1
ATOM 6341 N N . HIS B 2 143 ? -46.094 50.116 -8.095 1.00 32.08 143 HIS B N 1
ATOM 6342 C CA . HIS B 2 143 ? -47.439 50.280 -7.569 1.00 32.08 143 HIS B CA 1
ATOM 6343 C C . HIS B 2 143 ? -48.179 48.944 -7.561 1.00 32.08 143 HIS B C 1
ATOM 6344 O O . HIS B 2 143 ? -47.967 48.081 -8.417 1.00 32.08 143 HIS B O 1
ATOM 6351 N N . PHE B 2 144 ? -49.059 48.783 -6.572 1.00 32.67 144 PHE B N 1
ATOM 6352 C CA . PHE B 2 144 ? -49.936 47.620 -6.480 1.00 32.67 144 PHE B CA 1
ATOM 6353 C C . PHE B 2 144 ? -49.167 46.308 -6.537 1.00 32.67 144 PHE B C 1
ATOM 6354 O O . PHE B 2 144 ? -49.479 45.443 -7.362 1.00 32.67 144 PHE B O 1
ATOM 6362 N N . GLU B 2 145 ? -48.171 46.139 -5.679 1.00 30.90 145 GLU B N 1
ATOM 6363 C CA . GLU B 2 145 ? -47.330 44.950 -5.708 1.00 30.90 145 GLU B CA 1
ATOM 6364 C C . GLU B 2 145 ? -47.440 44.188 -4.386 1.00 30.90 145 GLU B C 1
ATOM 6365 O O . GLU B 2 145 ? -48.025 44.664 -3.409 1.00 30.90 145 GLU B O 1
ATOM 6371 N N . ALA B 2 146 ? -46.863 42.988 -4.376 1.00 27.43 146 ALA B N 1
ATOM 6372 C CA . ALA B 2 146 ? -46.814 42.103 -3.220 1.00 27.43 146 ALA B CA 1
ATOM 6373 C C . ALA B 2 146 ? -45.832 40.986 -3.534 1.00 27.43 146 ALA B C 1
ATOM 6374 O O . ALA B 2 146 ? -45.430 40.832 -4.690 1.00 27.43 146 ALA B O 1
ATOM 6376 N N . LEU B 2 147 ? -45.426 40.203 -2.538 1.00 25.79 147 LEU B N 1
ATOM 6377 C CA . LEU B 2 147 ? -44.384 39.199 -2.747 1.00 25.79 147 LEU B CA 1
ATOM 6378 C C . LEU B 2 147 ? -44.678 37.971 -1.899 1.00 25.79 147 LEU B C 1
ATOM 6379 O O . LEU B 2 147 ? -44.436 37.981 -0.689 1.00 25.79 147 LEU B O 1
ATOM 6384 N N . ASN B 2 148 ? -45.176 36.911 -2.528 1.00 25.75 148 ASN B N 1
ATOM 6385 C CA . ASN B 2 148 ? -45.301 35.629 -1.846 1.00 25.75 148 ASN B CA 1
ATOM 6386 C C . ASN B 2 148 ? -43.918 35.006 -1.708 1.00 25.75 148 ASN B C 1
ATOM 6387 O O . ASN B 2 148 ? -43.361 34.494 -2.684 1.00 25.75 148 ASN B O 1
ATOM 6392 N N . VAL B 2 149 ? -43.365 35.049 -0.502 1.00 25.08 149 VAL B N 1
ATOM 6393 C CA . VAL B 2 149 ? -41.979 34.673 -0.250 1.00 25.08 149 VAL B CA 1
ATOM 6394 C C . VAL B 2 149 ? -41.978 33.268 0.337 1.00 25.08 149 VAL B C 1
ATOM 6395 O O . VAL B 2 149 ? -42.227 33.084 1.533 1.00 25.08 149 VAL B O 1
ATOM 6399 N N . LEU B 2 150 ? -41.679 32.272 -0.490 1.00 24.46 150 LEU B N 1
ATOM 6400 C CA . LEU B 2 150 ? -41.541 30.910 0.005 1.00 24.46 150 LEU B CA 1
ATOM 6401 C C . LEU B 2 150 ? -40.211 30.762 0.730 1.00 24.46 150 LEU B C 1
ATOM 6402 O O . LEU B 2 150 ? -39.147 30.972 0.140 1.00 24.46 150 LEU B O 1
ATOM 6407 N N . TYR B 2 151 ? -40.265 30.399 2.009 1.00 25.82 151 TYR B N 1
ATOM 6408 C CA . TYR B 2 151 ? -39.065 30.348 2.831 1.00 25.82 151 TYR B CA 1
ATOM 6409 C C . TYR B 2 151 ? -39.071 29.112 3.715 1.00 25.82 151 TYR B C 1
ATOM 6410 O O . TYR B 2 151 ? -40.134 28.618 4.100 1.00 25.82 151 TYR B O 1
ATOM 6419 N N . GLN B 2 152 ? -37.877 28.615 4.023 1.00 25.73 152 GLN B N 1
ATOM 6420 C CA . GLN B 2 152 ? -37.716 27.620 5.067 1.00 25.73 152 GLN B CA 1
ATOM 6421 C C . GLN B 2 152 ? -38.095 28.227 6.414 1.00 25.73 152 GLN B C 1
ATOM 6422 O O . GLN B 2 152 ? -37.784 29.382 6.710 1.00 25.73 152 GLN B O 1
ATOM 6428 N N . ALA B 2 153 ? -38.766 27.434 7.242 1.00 26.14 153 ALA B N 1
ATOM 6429 C CA . ALA B 2 153 ? -39.307 27.963 8.485 1.00 26.14 153 ALA B CA 1
ATOM 6430 C C . ALA B 2 153 ? -38.887 27.077 9.647 1.00 26.14 153 ALA B C 1
ATOM 6431 O O . ALA B 2 153 ? -38.582 25.893 9.480 1.00 26.14 153 ALA B O 1
ATOM 6433 N N . LYS B 2 154 ? -38.873 27.673 10.835 1.00 27.81 154 LYS B N 1
ATOM 6434 C CA . LYS B 2 154 ? -38.652 26.962 12.083 1.00 27.81 154 LYS B CA 1
ATOM 6435 C C . LYS B 2 154 ? -39.976 26.845 12.819 1.00 27.81 154 LYS B C 1
ATOM 6436 O O . LYS B 2 154 ? -40.944 27.538 12.500 1.00 27.81 154 LYS B O 1
ATOM 6442 N N . HIS B 2 155 ? -40.011 25.957 13.801 1.00 29.15 155 HIS B N 1
ATOM 6443 C CA . HIS B 2 155 ? -41.195 25.798 14.623 1.00 29.15 155 HIS B CA 1
ATOM 6444 C C . HIS B 2 155 ? -41.460 27.093 15.387 1.00 29.15 155 HIS B C 1
ATOM 6445 O O . HIS B 2 155 ? -40.512 27.700 15.908 1.00 29.15 155 HIS B O 1
ATOM 6452 N N . PRO B 2 156 ? -42.711 27.561 15.455 1.00 30.26 156 PRO B N 1
ATOM 6453 C CA . PRO B 2 156 ? -43.007 28.766 16.239 1.00 30.26 156 PRO B CA 1
ATOM 6454 C C . PRO B 2 156 ? -42.533 28.638 17.676 1.00 30.26 156 PRO B C 1
ATOM 6455 O O . PRO B 2 156 ? -42.639 27.564 18.274 1.00 30.26 156 PRO B O 1
ATOM 6459 N N . GLU B 2 157 ? -41.995 29.726 18.227 1.00 32.62 157 GLU B N 1
ATOM 6460 C CA . GLU B 2 157 ? -41.359 29.705 19.538 1.00 32.62 157 GLU B CA 1
ATOM 6461 C C . GLU B 2 157 ? -42.284 29.154 20.614 1.00 32.62 157 GLU B C 1
ATOM 6462 O O . GLU B 2 157 ? -43.450 29.549 20.704 1.00 32.62 157 GLU B O 1
ATOM 6468 N N . LEU B 2 158 ? -41.768 28.239 21.429 1.00 31.01 158 LEU B N 1
ATOM 6469 C CA . LEU B 2 158 ? -42.534 27.653 22.522 1.00 31.01 158 LEU B CA 1
ATOM 6470 C C . LEU B 2 158 ? -42.434 28.572 23.732 1.00 31.01 158 LEU B C 1
ATOM 6471 O O . LEU B 2 158 ? -41.395 28.624 24.396 1.00 31.01 158 LEU B O 1
ATOM 6476 N N . THR B 2 159 ? -43.514 29.302 24.015 1.00 33.64 159 THR B N 1
ATOM 6477 C CA . THR B 2 159 ? -43.497 30.261 25.116 1.00 33.64 159 THR B CA 1
ATOM 6478 C C . THR B 2 159 ? -43.315 29.559 26.455 1.00 33.64 159 THR B C 1
ATOM 6479 O O . THR B 2 159 ? -42.574 30.035 27.322 1.00 33.64 159 THR B O 1
ATOM 6483 N N . GLY B 2 160 ? -43.982 28.426 26.641 1.00 34.86 160 GLY B N 1
ATOM 6484 C CA . GLY B 2 160 ? -43.918 27.709 27.897 1.00 34.86 160 GLY B CA 1
ATOM 6485 C C . GLY B 2 160 ? -45.260 27.132 28.287 1.00 34.86 160 GLY B C 1
ATOM 6486 O O . GLY B 2 160 ? -45.359 26.346 29.234 1.00 34.86 160 GLY B O 1
ATOM 6487 N N . ASP B 2 161 ? -46.302 27.530 27.563 1.00 37.32 161 ASP B N 1
ATOM 6488 C CA . ASP B 2 161 ? -47.638 27.007 27.810 1.00 37.32 161 ASP B CA 1
ATOM 6489 C C . ASP B 2 161 ? -47.657 25.508 27.546 1.00 37.32 161 ASP B C 1
ATOM 6490 O O . ASP B 2 161 ? -47.155 25.039 26.521 1.00 37.32 161 ASP B O 1
ATOM 6495 N N . GLU B 2 162 ? -48.248 24.756 28.469 1.00 36.29 162 GLU B N 1
ATOM 6496 C CA . GLU B 2 162 ? -48.302 23.300 28.353 1.00 36.29 162 GLU B CA 1
ATOM 6497 C C . GLU B 2 162 ? -49.442 22.818 27.467 1.00 36.29 162 GLU B C 1
ATOM 6498 O O . GLU B 2 162 ? -49.790 21.636 27.484 1.00 36.29 162 GLU B O 1
ATOM 6504 N N . ASN B 2 163 ? -50.041 23.715 26.684 1.00 36.78 163 ASN B N 1
ATOM 6505 C CA . ASN B 2 163 ? -51.064 23.312 25.731 1.00 36.78 163 ASN B CA 1
ATOM 6506 C C . ASN B 2 163 ? -50.691 23.686 24.302 1.00 36.78 163 ASN B C 1
ATOM 6507 O O . ASN B 2 163 ? -51.550 23.608 23.415 1.00 36.78 163 ASN B O 1
ATOM 6512 N N . GLN B 2 164 ? -49.451 24.090 24.055 1.00 35.58 164 GLN B N 1
ATOM 6513 C CA . GLN B 2 164 ? -48.996 24.427 22.717 1.00 35.58 164 GLN B CA 1
ATOM 6514 C C . GLN B 2 164 ? -48.566 23.161 21.992 1.00 35.58 164 GLN B C 1
ATOM 6515 O O . GLN B 2 164 ? -47.806 22.351 22.530 1.00 35.58 164 GLN B O 1
ATOM 6521 N N . GLU B 2 165 ? -49.060 22.993 20.771 1.00 36.30 165 GLU B N 1
ATOM 6522 C CA . GLU B 2 165 ? -48.845 21.755 20.038 1.00 36.30 165 GLU B CA 1
ATOM 6523 C C . GLU B 2 165 ? -47.594 21.850 19.175 1.00 36.30 165 GLU B C 1
ATOM 6524 O O . GLU B 2 165 ? -47.292 22.900 18.604 1.00 36.30 165 GLU B O 1
ATOM 6530 N N . ILE B 2 166 ? -46.861 20.741 19.090 1.00 32.43 166 ILE B N 1
ATOM 6531 C CA . ILE B 2 166 ? -45.531 20.704 18.492 1.00 32.43 166 ILE B CA 1
ATOM 6532 C C . ILE B 2 166 ? -45.626 20.011 17.140 1.00 32.43 166 ILE B C 1
ATOM 6533 O O . ILE B 2 166 ? -46.181 18.911 17.029 1.00 32.43 166 ILE B O 1
ATOM 6538 N N . ASP B 2 167 ? -45.071 20.652 16.110 1.00 32.63 167 ASP B N 1
ATOM 6539 C CA . ASP B 2 167 ? -45.103 20.143 14.740 1.00 32.63 167 ASP B CA 1
ATOM 6540 C C . ASP B 2 167 ? -43.780 19.450 14.432 1.00 32.63 167 ASP B C 1
ATOM 6541 O O . ASP B 2 167 ? -42.839 20.043 13.906 1.00 32.63 167 ASP B O 1
ATOM 6546 N N . LEU B 2 168 ? -43.717 18.164 14.765 1.00 30.67 168 LEU B N 1
ATOM 6547 C CA . LEU B 2 168 ? -42.560 17.363 14.420 1.00 30.67 168 LEU B CA 1
ATOM 6548 C C . LEU B 2 168 ? -43.002 16.014 13.870 1.00 30.67 168 LEU B C 1
ATOM 6549 O O . LEU B 2 168 ? -43.983 15.442 14.355 1.00 30.67 168 LEU B O 1
ATOM 6554 N N . PRO B 2 169 ? -42.320 15.493 12.854 1.00 30.22 169 PRO B N 1
ATOM 6555 C CA . PRO B 2 169 ? -42.622 14.137 12.386 1.00 30.22 169 PRO B CA 1
ATOM 6556 C C . PRO B 2 169 ? -42.416 13.124 13.502 1.00 30.22 169 PRO B C 1
ATOM 6557 O O . PRO B 2 169 ? -41.482 13.232 14.299 1.00 30.22 169 PRO B O 1
ATOM 6561 N N . GLU B 2 170 ? -43.303 12.128 13.555 1.00 31.56 170 GLU B N 1
ATOM 6562 C CA . GLU B 2 170 ? -43.247 11.147 14.632 1.00 31.56 170 GLU B CA 1
ATOM 6563 C C . GLU B 2 170 ? -41.944 10.364 14.623 1.00 31.56 170 GLU B C 1
ATOM 6564 O O . GLU B 2 170 ? -41.499 9.884 15.671 1.00 31.56 170 GLU B O 1
ATOM 6570 N N . THR B 2 171 ? -41.315 10.225 13.457 1.00 29.57 171 THR B N 1
ATOM 6571 C CA . THR B 2 171 ? -40.075 9.469 13.365 1.00 29.57 171 THR B CA 1
ATOM 6572 C C . THR B 2 171 ? -38.869 10.244 13.873 1.00 29.57 171 THR B C 1
ATOM 6573 O O . THR B 2 171 ? -37.811 9.642 14.083 1.00 29.57 171 THR B O 1
ATOM 6577 N N . LEU B 2 172 ? -38.997 11.556 14.066 1.00 28.16 172 LEU B N 1
ATOM 6578 C CA . LEU B 2 172 ? -37.883 12.395 14.488 1.00 28.16 172 LEU B CA 1
ATOM 6579 C C . LEU B 2 172 ? -37.949 12.752 15.967 1.00 28.16 172 LEU B C 1
ATOM 6580 O O . LEU B 2 172 ? -37.161 13.579 16.439 1.00 28.16 172 LEU B O 1
ATOM 6585 N N . TYR B 2 173 ? -38.874 12.152 16.715 1.00 29.92 173 TYR B N 1
ATOM 6586 C CA . TYR B 2 173 ? -38.934 12.423 18.146 1.00 29.92 173 TYR B CA 1
ATOM 6587 C C . TYR B 2 173 ? -37.828 11.707 18.904 1.00 29.92 173 TYR B C 1
ATOM 6588 O O . TYR B 2 173 ? -37.507 12.092 20.031 1.00 29.92 173 TYR B O 1
ATOM 6597 N N . SER B 2 174 ? -37.234 10.676 18.307 1.00 28.36 174 SER B N 1
ATOM 6598 C CA . SER B 2 174 ? -36.141 9.957 18.947 1.00 28.36 174 SER B CA 1
ATOM 6599 C C . SER B 2 174 ? -34.835 10.711 18.753 1.00 28.36 174 SER B C 1
ATOM 6600 O O . SER B 2 174 ? -33.799 10.322 19.299 1.00 28.36 174 SER B O 1
ATOM 6603 N N . ALA B 2 175 ? -34.873 11.779 17.977 1.00 26.53 175 ALA B N 1
ATOM 6604 C CA . ALA B 2 175 ? -33.716 12.647 17.801 1.00 26.53 175 ALA B CA 1
ATOM 6605 C C . ALA B 2 175 ? -33.829 13.929 18.608 1.00 26.53 175 ALA B C 1
ATOM 6606 O O . ALA B 2 175 ? -32.808 14.463 19.044 1.00 26.53 175 ALA B O 1
ATOM 6608 N N . LEU B 2 176 ? -35.045 14.436 18.816 1.00 25.72 176 LEU B N 1
ATOM 6609 C CA . LEU B 2 176 ? -35.223 15.576 19.705 1.00 25.72 176 LEU B CA 1
ATOM 6610 C C . LEU B 2 176 ? -34.868 15.221 21.141 1.00 25.72 176 LEU B C 1
ATOM 6611 O O . LEU B 2 176 ? -34.267 16.035 21.851 1.00 25.72 176 LEU B O 1
ATOM 6616 N N . GLU B 2 177 ? -35.229 14.015 21.586 1.00 27.05 177 GLU B N 1
ATOM 6617 C CA . GLU B 2 177 ? -34.861 13.581 22.929 1.00 27.05 177 GLU B CA 1
ATOM 6618 C C . GLU B 2 177 ? -33.351 13.459 23.077 1.00 27.05 177 GLU B C 1
ATOM 6619 O O . GLU B 2 177 ? -32.790 13.846 24.108 1.00 27.05 177 GLU B O 1
ATOM 6625 N N . ASN B 2 178 ? -32.676 12.923 22.061 1.00 25.21 178 ASN B N 1
ATOM 6626 C CA . ASN B 2 178 ? -31.233 12.745 22.122 1.00 25.21 178 ASN B CA 1
ATOM 6627 C C . ASN B 2 178 ? -30.467 14.056 22.028 1.00 25.21 178 ASN B C 1
ATOM 6628 O O . ASN B 2 178 ? -29.260 14.066 22.288 1.00 25.21 178 ASN B O 1
ATOM 6633 N N . TRP B 2 179 ? -31.125 15.152 21.665 1.00 24.56 179 TRP B N 1
ATOM 6634 C CA . TRP B 2 179 ? -30.506 16.470 21.695 1.00 24.56 179 TRP B CA 1
ATOM 6635 C C . TRP B 2 179 ? -30.774 17.213 22.991 1.00 24.56 179 TRP B C 1
ATOM 6636 O O . TRP B 2 179 ? -29.910 17.956 23.459 1.00 24.56 179 TRP B O 1
ATOM 6647 N N . VAL B 2 180 ? -31.959 17.033 23.578 1.00 24.84 180 VAL B N 1
ATOM 6648 C CA . VAL B 2 180 ? -32.210 17.560 24.915 1.00 24.84 180 VAL B CA 1
ATOM 6649 C C . VAL B 2 180 ? -31.286 16.892 25.922 1.00 24.84 180 VAL B C 1
ATOM 6650 O O . VAL B 2 180 ? -30.737 17.546 26.817 1.00 24.84 180 VAL B O 1
ATOM 6654 N N . GLY B 2 181 ? -31.095 15.579 25.789 1.00 24.77 181 GLY B N 1
ATOM 6655 C CA . GLY B 2 181 ? -30.167 14.885 26.666 1.00 24.77 181 GLY B CA 1
ATOM 6656 C C . GLY B 2 181 ? -28.750 15.407 26.534 1.00 24.77 181 GLY B C 1
ATOM 6657 O O . GLY B 2 181 ? -28.032 15.547 27.525 1.00 24.77 181 GLY B O 1
ATOM 6658 N N . TYR B 2 182 ? -28.326 15.697 25.304 1.00 24.79 182 TYR B N 1
ATOM 6659 C CA . TYR B 2 182 ? -27.000 16.260 25.084 1.00 24.79 182 TYR B CA 1
ATOM 6660 C C . TYR B 2 182 ? -26.846 17.607 25.773 1.00 24.79 182 TYR B C 1
ATOM 6661 O O . TYR B 2 182 ? -25.874 17.825 26.499 1.00 24.79 182 TYR B O 1
ATOM 6670 N N . ARG B 2 183 ? -27.795 18.517 25.547 1.00 24.98 183 ARG B N 1
ATOM 6671 C CA . ARG B 2 183 ? -27.677 19.856 26.111 1.00 24.98 183 ARG B CA 1
ATOM 6672 C C . ARG B 2 183 ? -27.688 19.820 27.632 1.00 24.98 183 ARG B C 1
ATOM 6673 O O . ARG B 2 183 ? -26.921 20.536 28.285 1.00 24.98 183 ARG B O 1
ATOM 6681 N N . TYR B 2 184 ? -28.549 18.988 28.216 1.00 25.52 184 TYR B N 1
ATOM 6682 C CA . TYR B 2 184 ? -28.654 18.897 29.666 1.00 25.52 184 TYR B CA 1
ATOM 6683 C C . TYR B 2 184 ? -27.421 18.260 30.294 1.00 25.52 184 TYR B C 1
ATOM 6684 O O . TYR B 2 184 ? -26.861 18.801 31.250 1.00 25.52 184 TYR B O 1
ATOM 6693 N N . HIS B 2 185 ? -26.990 17.115 29.768 1.00 24.80 185 HIS B N 1
ATOM 6694 C CA . HIS B 2 185 ? -25.912 16.359 30.394 1.00 24.80 185 HIS B CA 1
ATOM 6695 C C . HIS B 2 185 ? -24.546 17.002 30.188 1.00 24.80 185 HIS B C 1
ATOM 6696 O O . HIS B 2 185 ? -23.603 16.697 30.925 1.00 24.80 185 HIS B O 1
ATOM 6703 N N . THR B 2 186 ? -24.417 17.883 29.200 1.00 24.60 186 THR B N 1
ATOM 6704 C CA . THR B 2 186 ? -23.131 18.509 28.924 1.00 24.60 186 THR B CA 1
ATOM 6705 C C . THR B 2 186 ? -22.860 19.733 29.787 1.00 24.60 186 THR B C 1
ATOM 6706 O O . THR B 2 186 ? -21.729 20.232 29.787 1.00 24.60 186 THR B O 1
ATOM 6710 N N . GLY B 2 187 ? -23.854 20.224 30.522 1.00 25.04 187 GLY B N 1
ATOM 6711 C CA . GLY B 2 187 ? -23.672 21.413 31.330 1.00 25.04 187 GLY B CA 1
ATOM 6712 C C . GLY B 2 187 ? -23.263 21.123 32.759 1.00 25.04 187 GLY B C 1
ATOM 6713 O O . GLY B 2 187 ? -22.834 22.027 33.482 1.00 25.04 187 GLY B O 1
ATOM 6714 N N . LEU B 2 188 ? -23.392 19.863 33.182 1.00 24.68 188 LEU B N 1
ATOM 6715 C CA . LEU B 2 188 ? -23.079 19.521 34.565 1.00 24.68 188 LEU B CA 1
ATOM 6716 C C . LEU B 2 188 ? -21.578 19.545 34.829 1.00 24.68 188 LEU B C 1
ATOM 6717 O O . LEU B 2 188 ? -21.156 19.605 35.988 1.00 24.68 188 LEU B O 1
ATOM 6722 N N . ASN B 2 189 ? -20.764 19.485 33.775 1.00 25.76 189 ASN B N 1
ATOM 6723 C CA . ASN B 2 189 ? -19.307 19.552 33.857 1.00 25.76 189 ASN B CA 1
ATOM 6724 C C . ASN B 2 189 ? -18.700 18.413 34.668 1.00 25.76 189 ASN B C 1
ATOM 6725 O O . ASN B 2 189 ? -17.561 18.524 35.130 1.00 25.76 189 ASN B O 1
ATOM 6730 N N . THR B 2 190 ? -19.425 17.316 34.853 1.00 26.41 190 THR B N 1
ATOM 6731 C CA . THR B 2 190 ? -18.896 16.139 35.525 1.00 26.41 190 THR B CA 1
ATOM 6732 C C . THR B 2 190 ? -18.459 15.116 34.486 1.00 26.41 190 THR B C 1
ATOM 6733 O O . THR B 2 190 ? -19.030 15.045 33.394 1.00 26.41 190 THR B O 1
ATOM 6737 N N . GLU B 2 191 ? -17.436 14.330 34.829 1.00 28.29 191 GLU B N 1
ATOM 6738 C CA . GLU B 2 191 ? -16.871 13.383 33.873 1.00 28.29 191 GLU B CA 1
ATOM 6739 C C . GLU B 2 191 ? -17.901 12.345 33.446 1.00 28.29 191 GLU B C 1
ATOM 6740 O O . GLU B 2 191 ? -17.978 11.978 32.269 1.00 28.29 191 GLU B O 1
ATOM 6746 N N . GLY B 2 192 ? -18.696 11.852 34.395 1.00 26.47 192 GLY B N 1
ATOM 6747 C CA . GLY B 2 192 ? -19.711 10.868 34.052 1.00 26.47 192 GLY B CA 1
ATOM 6748 C C . GLY B 2 192 ? -20.795 11.435 33.156 1.00 26.47 192 GLY B C 1
ATOM 6749 O O . GLY B 2 192 ? -21.231 10.787 32.201 1.00 26.47 192 GLY B O 1
ATOM 6750 N N . SER B 2 193 ? -21.248 12.654 33.454 1.00 25.91 193 SER B N 1
ATOM 6751 C CA . SER B 2 193 ? -22.324 13.251 32.670 1.00 25.91 193 SER B CA 1
ATOM 6752 C C . SER B 2 193 ? -21.834 13.702 31.301 1.00 25.91 193 SER B C 1
ATOM 6753 O O . SER B 2 193 ? -22.566 13.603 30.311 1.00 25.91 193 SER B O 1
ATOM 6756 N N . THR B 2 194 ? -20.602 14.212 31.225 1.00 24.81 194 THR B N 1
ATOM 6757 C CA . THR B 2 194 ? -20.070 14.658 29.941 1.00 24.81 194 THR B CA 1
ATOM 6758 C C . THR B 2 194 ? -19.948 13.499 28.961 1.00 24.81 194 THR B C 1
ATOM 6759 O O . THR B 2 194 ? -20.304 13.631 27.784 1.00 24.81 194 THR B O 1
ATOM 6763 N N . ALA B 2 195 ? -19.461 12.349 29.431 1.00 24.30 195 ALA B N 1
ATOM 6764 C CA . ALA B 2 195 ? -19.330 11.189 28.556 1.00 24.30 195 ALA B CA 1
ATOM 6765 C C . ALA B 2 195 ? -20.685 10.694 28.069 1.00 24.30 195 ALA B C 1
ATOM 6766 O O . ALA B 2 195 ? -20.772 10.093 26.993 1.00 24.30 195 ALA B O 1
ATOM 6768 N N . LYS B 2 196 ? -21.747 10.924 28.843 1.00 24.34 196 LYS B N 1
ATOM 6769 C CA . LYS B 2 196 ? -23.083 10.565 28.383 1.00 24.34 196 LYS B CA 1
ATOM 6770 C C . LYS B 2 196 ? -23.603 11.568 27.362 1.00 24.34 196 LYS B C 1
ATOM 6771 O O . LYS B 2 196 ? -24.380 11.209 26.470 1.00 24.34 196 LYS B O 1
ATOM 6777 N N . ALA B 2 197 ? -23.190 12.831 27.477 1.00 24.00 197 ALA B N 1
ATOM 6778 C CA . ALA B 2 197 ? -23.636 13.847 26.530 1.00 24.00 197 ALA B CA 1
ATOM 6779 C C . ALA B 2 197 ? -23.152 13.533 25.121 1.00 24.00 197 ALA B C 1
ATOM 6780 O O . ALA B 2 197 ? -23.887 13.716 24.145 1.00 24.00 197 ALA B O 1
ATOM 6782 N N . ALA B 2 198 ? -21.909 13.063 24.996 1.00 23.91 198 ALA B N 1
ATOM 6783 C CA . ALA B 2 198 ? -21.370 12.712 23.687 1.00 23.91 198 ALA B CA 1
ATOM 6784 C C . ALA B 2 198 ? -22.160 11.575 23.054 1.00 23.91 198 ALA B C 1
ATOM 6785 O O . ALA B 2 198 ? -22.448 11.592 21.853 1.00 23.91 198 ALA B O 1
ATOM 6787 N N . GLU B 2 199 ? -22.517 10.568 23.855 1.00 24.44 199 GLU B N 1
ATOM 6788 C CA . GLU B 2 199 ? -23.311 9.461 23.336 1.00 24.44 199 GLU B CA 1
ATOM 6789 C C . GLU B 2 199 ? -24.677 9.936 22.862 1.00 24.44 199 GLU B C 1
ATOM 6790 O O . GLU B 2 199 ? -25.158 9.515 21.804 1.00 24.44 199 GLU B O 1
ATOM 6796 N N . TYR B 2 200 ? -25.316 10.819 23.630 1.00 24.20 200 TYR B N 1
ATOM 6797 C CA . TYR B 2 200 ? -26.622 11.328 23.227 1.00 24.20 200 TYR B CA 1
ATOM 6798 C C . TYR B 2 200 ? -26.517 12.216 21.994 1.00 24.20 200 TYR B C 1
ATOM 6799 O O . TYR B 2 200 ? -27.406 12.200 21.136 1.00 24.20 200 TYR B O 1
ATOM 6808 N N . LEU B 2 201 ? -25.443 12.999 21.887 1.00 23.49 201 LEU B N 1
ATOM 6809 C CA . LEU B 2 201 ? -25.281 13.867 20.725 1.00 23.49 201 LEU B CA 1
ATOM 6810 C C . LEU B 2 201 ? -24.969 13.058 19.473 1.00 23.49 201 LEU B C 1
ATOM 6811 O O . LEU B 2 201 ? -25.492 13.344 18.391 1.00 23.49 201 LEU B O 1
ATOM 6816 N N . GLN B 2 202 ? -24.109 12.045 19.596 1.00 24.38 202 GLN B N 1
ATOM 6817 C CA . GLN B 2 202 ? -23.800 11.209 18.442 1.00 24.38 202 GLN B CA 1
ATOM 6818 C C . GLN B 2 202 ? -25.019 10.427 17.980 1.00 24.38 202 GLN B C 1
ATOM 6819 O O . GLN B 2 202 ? -25.200 10.215 16.776 1.00 24.38 202 GLN B O 1
ATOM 6825 N N . LEU B 2 203 ? -25.863 9.990 18.916 1.00 24.96 203 LEU B N 1
ATOM 6826 C CA . LEU B 2 203 ? -27.095 9.309 18.536 1.00 24.96 203 LEU B CA 1
ATOM 6827 C C . LEU B 2 203 ? -28.036 10.251 17.799 1.00 24.96 203 LEU B C 1
ATOM 6828 O O . LEU B 2 203 ? -28.827 9.814 16.956 1.00 24.96 203 LEU B O 1
ATOM 6833 N N . TYR B 2 204 ? -27.966 11.548 18.104 1.00 25.11 204 TYR B N 1
ATOM 6834 C CA . TYR B 2 204 ? -28.743 12.537 17.368 1.00 25.11 204 TYR B CA 1
ATOM 6835 C C . TYR B 2 204 ? -28.385 12.523 15.889 1.00 25.11 204 TYR B C 1
ATOM 6836 O O . TYR B 2 204 ? -29.263 12.574 15.023 1.00 25.11 204 TYR B O 1
ATOM 6845 N N . GLU B 2 205 ? -27.089 12.451 15.582 1.00 26.42 205 GLU B N 1
ATOM 6846 C CA . GLU B 2 205 ? -26.668 12.376 14.188 1.00 26.42 205 GLU B CA 1
ATOM 6847 C C . GLU B 2 205 ? -27.081 11.055 13.554 1.00 26.42 205 GLU B C 1
ATOM 6848 O O . GLU B 2 205 ? -27.474 11.019 12.382 1.00 26.42 205 GLU B O 1
ATOM 6854 N N . SER B 2 206 ? -26.990 9.957 14.307 1.00 25.02 206 SER B N 1
ATOM 6855 C CA . SER B 2 206 ? -27.345 8.652 13.758 1.00 25.02 206 SER B CA 1
ATOM 6856 C C . SER B 2 206 ? -28.817 8.600 13.370 1.00 25.02 206 SER B C 1
ATOM 6857 O O . SER B 2 206 ? -29.168 8.115 12.288 1.00 25.02 206 SER B O 1
ATOM 6860 N N . ILE B 2 207 ? -29.699 9.095 14.241 1.00 25.39 207 ILE B N 1
ATOM 6861 C CA . ILE B 2 207 ? -31.114 9.153 13.898 1.00 25.39 207 ILE B CA 1
ATOM 6862 C C . ILE B 2 207 ? -31.379 10.175 12.804 1.00 25.39 207 ILE B C 1
ATOM 6863 O O . ILE B 2 207 ? -32.188 9.919 11.905 1.00 25.39 207 ILE B O 1
ATOM 6868 N N . CYS B 2 208 ? -30.712 11.328 12.846 1.00 25.56 208 CYS B N 1
ATOM 6869 C CA . CYS B 2 208 ? -30.831 12.301 11.770 1.00 25.56 208 CYS B CA 1
ATOM 6870 C C . CYS B 2 208 ? -30.203 11.816 10.471 1.00 25.56 208 CYS B C 1
ATOM 6871 O O . CYS B 2 208 ? -30.411 12.446 9.429 1.00 25.56 208 CYS B O 1
ATOM 6873 N N . GLY B 2 209 ? -29.442 10.726 10.508 1.00 26.87 209 GLY B N 1
ATOM 6874 C CA . GLY B 2 209 ? -28.905 10.132 9.302 1.00 26.87 209 GLY B CA 1
ATOM 6875 C C . GLY B 2 209 ? -29.823 9.068 8.741 1.00 26.87 209 GLY B C 1
ATOM 6876 O O . GLY B 2 209 ? -29.931 8.914 7.522 1.00 26.87 209 GLY B O 1
ATOM 6877 N N . GLU B 2 210 ? -30.492 8.323 9.622 1.00 27.20 210 GLU B N 1
ATOM 6878 C CA . GLU B 2 210 ? -31.460 7.330 9.169 1.00 27.20 210 GLU B CA 1
ATOM 6879 C C . GLU B 2 210 ? -32.714 7.982 8.599 1.00 27.20 210 GLU B C 1
ATOM 6880 O O . GLU B 2 210 ? -33.382 7.381 7.751 1.00 27.20 210 GLU B O 1
ATOM 6886 N N . VAL B 2 211 ? -33.024 9.208 9.012 1.00 27.30 211 VAL B N 1
ATOM 6887 C CA . VAL B 2 211 ? -34.190 9.928 8.514 1.00 27.30 211 VAL B CA 1
ATOM 6888 C C . VAL B 2 211 ? -33.899 10.436 7.107 1.00 27.30 211 VAL B C 1
ATOM 6889 O O . VAL B 2 211 ? -34.809 10.568 6.281 1.00 27.30 211 VAL B O 1
ATOM 6893 N N . VAL B 2 212 ? -32.626 10.685 6.808 1.00 27.69 212 VAL B N 1
ATOM 6894 C CA . VAL B 2 212 ? -32.252 11.239 5.512 1.00 27.69 212 VAL B CA 1
ATOM 6895 C C . VAL B 2 212 ? -31.830 10.115 4.576 1.00 27.69 212 VAL B C 1
ATOM 6896 O O . VAL B 2 212 ? -31.721 10.313 3.362 1.00 27.69 212 VAL B O 1
ATOM 6900 N N . ASP B 2 213 ? -31.598 8.925 5.129 1.00 28.70 213 ASP B N 1
ATOM 6901 C CA . ASP B 2 213 ? -31.274 7.749 4.332 1.00 28.70 213 ASP B CA 1
ATOM 6902 C C . ASP B 2 213 ? -32.517 6.970 3.934 1.00 28.70 213 ASP B C 1
ATOM 6903 O O . ASP B 2 213 ? -32.406 5.948 3.250 1.00 28.70 213 ASP B O 1
ATOM 6908 N N . PHE B 2 214 ? -33.696 7.428 4.350 1.00 29.06 214 PHE B N 1
ATOM 6909 C CA . PHE B 2 214 ? -34.943 6.774 3.979 1.00 29.06 214 PHE B CA 1
ATOM 6910 C C . PHE B 2 214 ? -35.989 7.771 3.498 1.00 29.06 214 PHE B C 1
ATOM 6911 O O . PHE B 2 214 ? -37.136 7.371 3.264 1.00 29.06 214 PHE B O 1
ATOM 6919 N N . ASP B 2 215 ? -35.629 9.047 3.344 1.00 31.67 215 ASP B N 1
ATOM 6920 C CA . ASP B 2 215 ? -36.525 10.073 2.808 1.00 31.67 215 ASP B CA 1
ATOM 6921 C C . ASP B 2 215 ? -37.786 10.206 3.661 1.00 31.67 215 ASP B C 1
ATOM 6922 O O . ASP B 2 215 ? -38.901 10.341 3.155 1.00 31.67 215 ASP B O 1
ATOM 6927 N N . LEU B 2 216 ? -37.605 10.159 4.979 1.00 29.16 216 LEU B N 1
ATOM 6928 C CA . LEU B 2 216 ? -38.704 10.356 5.915 1.00 29.16 216 LEU B CA 1
ATOM 6929 C C . LEU B 2 216 ? -38.977 11.822 6.216 1.00 29.16 216 LEU B C 1
ATOM 6930 O O . LEU B 2 216 ? -39.964 12.123 6.897 1.00 29.16 216 LEU B O 1
ATOM 6935 N N . ALA B 2 217 ? -38.140 12.738 5.731 1.00 30.06 217 ALA B N 1
ATOM 6936 C CA . ALA B 2 217 ? -38.330 14.164 5.963 1.00 30.06 217 ALA B CA 1
ATOM 6937 C C . ALA B 2 217 ? -38.485 14.915 4.648 1.00 30.06 217 ALA B C 1
ATOM 6938 O O . ALA B 2 217 ? -38.358 16.141 4.611 1.00 30.06 217 ALA B O 1
ATOM 6940 N N . ASN B 2 218 ? -38.760 14.186 3.566 1.00 31.98 218 ASN B N 1
ATOM 6941 C CA . ASN B 2 218 ? -38.969 14.767 2.244 1.00 31.98 218 ASN B CA 1
ATOM 6942 C C . ASN B 2 218 ? -37.776 15.609 1.811 1.00 31.98 218 ASN B C 1
ATOM 6943 O O . ASN B 2 218 ? -37.905 16.821 1.611 1.00 31.98 218 ASN B O 1
ATOM 6948 N N . GLY B 2 219 ? -36.615 14.979 1.666 1.00 33.85 219 GLY B N 1
ATOM 6949 C CA . GLY B 2 219 ? -35.422 15.683 1.246 1.00 33.85 219 GLY B CA 1
ATOM 6950 C C . GLY B 2 219 ? -35.091 15.473 -0.216 1.00 33.85 219 GLY B C 1
ATOM 6951 O O . GLY B 2 219 ? -34.547 16.366 -0.870 1.00 33.85 219 GLY B O 1
ATOM 6952 N N . SER B 2 220 ? -35.411 14.293 -0.741 1.00 36.34 220 SER B N 1
ATOM 6953 C CA . SER B 2 220 ? -35.181 14.019 -2.151 1.00 36.34 220 SER B CA 1
ATOM 6954 C C . SER B 2 220 ? -36.164 14.802 -3.008 1.00 36.34 220 SER B C 1
ATOM 6955 O O . SER B 2 220 ? -37.343 14.935 -2.668 1.00 36.34 220 SER B O 1
ATOM 6958 N N . MET B 2 221 ? -35.674 15.324 -4.130 1.00 39.35 221 MET B N 1
ATOM 6959 C CA . MET B 2 221 ? -36.482 16.166 -4.999 1.00 39.35 221 MET B CA 1
ATOM 6960 C C . MET B 2 221 ? -36.300 15.742 -6.447 1.00 39.35 221 MET B C 1
ATOM 6961 O O . MET B 2 221 ? -35.173 15.511 -6.892 1.00 39.35 221 MET B O 1
ATOM 6966 N N . SER B 2 222 ? -37.411 15.646 -7.173 1.00 37.50 222 SER B N 1
ATOM 6967 C CA . SER B 2 222 ? -37.401 15.416 -8.608 1.00 37.50 222 SER B CA 1
ATOM 6968 C C . SER B 2 222 ? -38.337 16.410 -9.274 1.00 37.50 222 SER B C 1
ATOM 6969 O O . SER B 2 222 ? -39.438 16.673 -8.783 1.00 37.50 222 SER B O 1
ATOM 6972 N N . ASN B 2 223 ? -37.893 16.964 -10.399 1.00 36.46 223 ASN B N 1
ATOM 6973 C CA . ASN B 2 223 ? -38.681 17.956 -11.114 1.00 36.46 223 ASN B CA 1
ATOM 6974 C C . ASN B 2 223 ? -38.618 17.668 -12.606 1.00 36.46 223 ASN B C 1
ATOM 6975 O O . ASN B 2 223 ? -37.666 17.063 -13.104 1.00 36.46 223 ASN B O 1
ATOM 6980 N N . THR B 2 224 ? -39.653 18.111 -13.312 1.00 34.64 224 THR B N 1
ATOM 6981 C CA . THR B 2 224 ? -39.678 18.004 -14.761 1.00 34.64 224 THR B CA 1
ATOM 6982 C C . THR B 2 224 ? -38.635 18.933 -15.376 1.00 34.64 224 THR B C 1
ATOM 6983 O O . THR B 2 224 ? -38.479 20.090 -14.977 1.00 34.64 224 THR B O 1
ATOM 6987 N N . ASN B 2 225 ? -37.910 18.410 -16.360 1.00 33.62 225 ASN B N 1
ATOM 6988 C CA . ASN B 2 225 ? -36.829 19.151 -17.010 1.00 33.62 225 ASN B CA 1
ATOM 6989 C C . ASN B 2 225 ? -37.391 20.140 -18.029 1.00 33.62 225 ASN B C 1
ATOM 6990 O O . ASN B 2 225 ? -37.350 19.928 -19.239 1.00 33.62 225 ASN B O 1
ATOM 6995 N N . VAL B 2 226 ? -37.925 21.248 -17.508 1.00 34.65 226 VAL B N 1
ATOM 6996 C CA . VAL B 2 226 ? -38.518 22.270 -18.367 1.00 34.65 226 VAL B CA 1
ATOM 6997 C C . VAL B 2 226 ? -37.450 23.024 -19.146 1.00 34.65 226 VAL B C 1
ATOM 6998 O O . VAL B 2 226 ? -37.755 23.706 -20.131 1.00 34.65 226 VAL B O 1
ATOM 7002 N N . LEU B 2 227 ? -36.190 22.925 -18.719 1.00 34.42 227 LEU B N 1
ATOM 7003 C CA . LEU B 2 227 ? -35.110 23.623 -19.409 1.00 34.42 227 LEU B CA 1
ATOM 7004 C C . LEU B 2 227 ? -34.894 23.063 -20.810 1.00 34.42 227 LEU B C 1
ATOM 7005 O O . LEU B 2 227 ? -34.486 23.785 -21.725 1.00 34.42 227 LEU B O 1
ATOM 7010 N N . PHE B 2 228 ? -35.154 21.768 -20.988 1.00 33.01 228 PHE B N 1
ATOM 7011 C CA . PHE B 2 228 ? -34.927 21.074 -22.252 1.00 33.01 228 PHE B CA 1
ATOM 7012 C C . PHE B 2 228 ? -35.613 21.752 -23.431 1.00 33.01 228 PHE B C 1
ATOM 7013 O O . PHE B 2 228 ? -34.962 22.076 -24.428 1.00 33.01 228 PHE B O 1
ATOM 7021 N N . GLU B 2 229 ? -36.922 21.979 -23.323 1.00 34.35 229 GLU B N 1
ATOM 7022 C CA . GLU B 2 229 ? -37.669 22.536 -24.443 1.00 34.35 229 GLU B CA 1
ATOM 7023 C C . GLU B 2 229 ? -37.313 23.990 -24.716 1.00 34.35 229 GLU B C 1
ATOM 7024 O O . GLU B 2 229 ? -37.453 24.448 -25.855 1.00 34.35 229 GLU B O 1
ATOM 7030 N N . LYS B 2 230 ? -36.858 24.727 -23.705 1.00 35.57 230 LYS B N 1
ATOM 7031 C CA . LYS B 2 230 ? -36.545 26.140 -23.877 1.00 35.57 230 LYS B CA 1
ATOM 7032 C C . LYS B 2 230 ? -35.260 26.372 -24.660 1.00 35.57 230 LYS B C 1
ATOM 7033 O O . LYS B 2 230 ? -35.207 27.287 -25.490 1.00 35.57 230 LYS B O 1
ATOM 7039 N N . ARG B 2 231 ? -34.233 25.558 -24.434 1.00 34.47 231 ARG B N 1
ATOM 7040 C CA . ARG B 2 231 ? -32.940 25.738 -25.083 1.00 34.47 231 ARG B CA 1
ATOM 7041 C C . ARG B 2 231 ? -32.928 25.265 -26.531 1.00 34.47 231 ARG B C 1
ATOM 7042 O O . ARG B 2 231 ? -31.848 25.166 -27.122 1.00 34.47 231 ARG B O 1
ATOM 7050 N N . GLY B 2 232 ? -34.090 24.985 -27.114 1.00 32.53 232 GLY B N 1
ATOM 7051 C CA . GLY B 2 232 ? -34.163 24.403 -28.439 1.00 32.53 232 GLY B CA 1
ATOM 7052 C C . GLY B 2 232 ? -34.526 22.937 -28.362 1.00 32.53 232 GLY B C 1
ATOM 7053 O O . GLY B 2 232 ? -35.606 22.591 -27.875 1.00 32.53 232 GLY B O 1
ATOM 7054 N N . TRP B 2 233 ? -33.627 22.069 -28.831 1.00 30.97 233 TRP B N 1
ATOM 7055 C CA . TRP B 2 233 ? -33.745 20.625 -28.656 1.00 30.97 233 TRP B CA 1
ATOM 7056 C C . TRP B 2 233 ? -35.126 20.095 -29.016 1.00 30.97 233 TRP B C 1
ATOM 7057 O O . TRP B 2 233 ? -35.853 19.605 -28.146 1.00 30.97 233 TRP B O 1
ATOM 7068 N N . VAL B 2 234 ? -35.500 20.195 -30.287 1.00 32.33 234 VAL B N 1
ATOM 7069 C CA . VAL B 2 234 ? -36.795 19.714 -30.751 1.00 32.33 234 VAL B CA 1
ATOM 7070 C C . VAL B 2 234 ? -36.950 18.224 -30.477 1.00 32.33 234 VAL B C 1
ATOM 7071 O O . VAL B 2 234 ? -35.965 17.494 -30.388 1.00 32.33 234 VAL B O 1
ATOM 7075 N N . GLY C 3 4 ? -17.257 26.612 138.459 1.00 58.31 4 GLY C N 1
ATOM 7076 C CA . GLY C 3 4 ? -17.519 26.866 137.054 1.00 58.31 4 GLY C CA 1
ATOM 7077 C C . GLY C 3 4 ? -16.295 26.702 136.176 1.00 58.31 4 GLY C C 1
ATOM 7078 O O . GLY C 3 4 ? -15.518 27.639 135.999 1.00 58.31 4 GLY C O 1
ATOM 7079 N N . ALA C 3 5 ? -16.124 25.502 135.623 1.00 57.24 5 ALA C N 1
ATOM 7080 C CA . ALA C 3 5 ? -14.977 25.207 134.773 1.00 57.24 5 ALA C CA 1
ATOM 7081 C C . ALA C 3 5 ? -15.147 25.736 133.356 1.00 57.24 5 ALA C C 1
ATOM 7082 O O . ALA C 3 5 ? -14.162 25.863 132.623 1.00 57.24 5 ALA C O 1
ATOM 7084 N N . GLU C 3 6 ? -16.383 26.038 132.950 1.00 58.13 6 GLU C N 1
ATOM 7085 C CA . GLU C 3 6 ? -16.640 26.524 131.600 1.00 58.13 6 GLU C CA 1
ATOM 7086 C C . GLU C 3 6 ? -15.964 27.866 131.344 1.00 58.13 6 GLU C C 1
ATOM 7087 O O . GLU C 3 6 ? -15.332 28.072 130.302 1.00 58.13 6 GLU C O 1
ATOM 7093 N N . VAL C 3 7 ? -16.093 28.795 132.295 1.00 58.27 7 VAL C N 1
ATOM 7094 C CA . VAL C 3 7 ? -15.556 30.142 132.111 1.00 58.27 7 VAL C CA 1
ATOM 7095 C C . VAL C 3 7 ? -14.034 30.105 132.048 1.00 58.27 7 VAL C C 1
ATOM 7096 O O . VAL C 3 7 ? -13.408 30.774 131.219 1.00 58.27 7 VAL C O 1
ATOM 7100 N N . GLU C 3 8 ? -13.417 29.323 132.936 1.00 57.17 8 GLU C N 1
ATOM 7101 C CA . GLU C 3 8 ? -11.960 29.260 132.982 1.00 57.17 8 GLU C CA 1
ATOM 7102 C C . GLU C 3 8 ? -11.392 28.657 131.703 1.00 57.17 8 GLU C C 1
ATOM 7103 O O . GLU C 3 8 ? -10.351 29.098 131.204 1.00 57.17 8 GLU C O 1
ATOM 7109 N N . ALA C 3 9 ? -12.060 27.637 131.162 1.00 55.73 9 ALA C N 1
ATOM 7110 C CA . ALA C 3 9 ? -11.580 26.996 129.943 1.00 55.73 9 ALA C CA 1
ATOM 7111 C C . ALA C 3 9 ? -11.573 27.973 128.774 1.00 55.73 9 ALA C C 1
ATOM 7112 O O . ALA C 3 9 ? -10.599 28.055 128.018 1.00 55.73 9 ALA C O 1
ATOM 7114 N N . ASN C 3 10 ? -12.660 28.731 128.614 1.00 55.46 10 ASN C N 1
ATOM 7115 C CA . ASN C 3 10 ? -12.742 29.702 127.528 1.00 55.46 10 ASN C CA 1
ATOM 7116 C C . ASN C 3 10 ? -11.713 30.811 127.699 1.00 55.46 10 ASN C C 1
ATOM 7117 O O . ASN C 3 10 ? -11.061 31.229 126.736 1.00 55.46 10 ASN C O 1
ATOM 7122 N N . ARG C 3 11 ? -11.559 31.307 128.928 1.00 54.95 11 ARG C N 1
ATOM 7123 C CA . ARG C 3 11 ? -10.609 32.385 129.182 1.00 54.95 11 ARG C CA 1
ATOM 7124 C C . ARG C 3 11 ? -9.179 31.939 128.905 1.00 54.95 11 ARG C C 1
ATOM 7125 O O . ARG C 3 11 ? -8.384 32.683 128.320 1.00 54.95 11 ARG C O 1
ATOM 7133 N N . LEU C 3 12 ? -8.833 30.722 129.326 1.00 53.77 12 LEU C N 1
ATOM 7134 C CA . LEU C 3 12 ? -7.477 30.217 129.137 1.00 53.77 12 LEU C CA 1
ATOM 7135 C C . LEU C 3 12 ? -7.141 30.079 127.657 1.00 53.77 12 LEU C C 1
ATOM 7136 O O . LEU C 3 12 ? -6.038 30.421 127.220 1.00 53.77 12 LEU C O 1
ATOM 7141 N N . LEU C 3 13 ? -8.091 29.572 126.869 1.00 53.38 13 LEU C N 1
ATOM 7142 C CA . LEU C 3 13 ? -7.845 29.349 125.448 1.00 53.38 13 LEU C CA 1
ATOM 7143 C C . LEU C 3 13 ? -7.610 30.663 124.712 1.00 53.38 13 LEU C C 1
ATOM 7144 O O . LEU C 3 13 ? -6.749 30.750 123.830 1.00 53.38 13 LEU C O 1
ATOM 7149 N N . LEU C 3 14 ? -8.370 31.700 125.062 1.00 53.70 14 LEU C N 1
ATOM 7150 C CA . LEU C 3 14 ? -8.239 32.991 124.398 1.00 53.70 14 LEU C CA 1
ATOM 7151 C C . LEU C 3 14 ? -7.070 33.779 124.971 1.00 53.70 14 LEU C C 1
ATOM 7152 O O . LEU C 3 14 ? -6.798 34.902 124.535 1.00 53.70 14 LEU C O 1
ATOM 7157 N N . ALA C 3 15 ? -6.375 33.202 125.948 1.00 54.49 15 ALA C N 1
ATOM 7158 C CA . ALA C 3 15 ? -5.1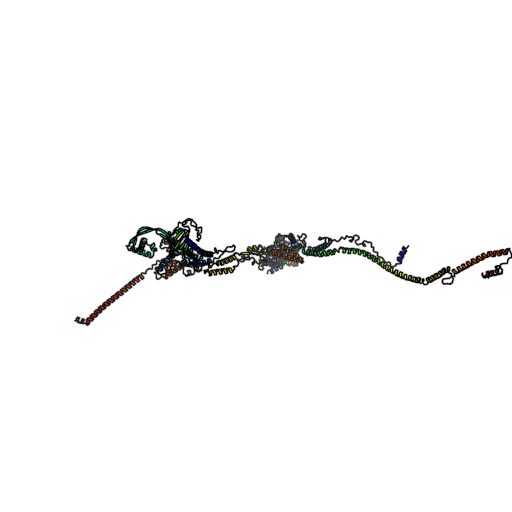98 33.840 126.527 1.00 54.49 15 ALA C CA 1
ATOM 7159 C C . ALA C 3 15 ? -3.899 33.083 126.283 1.00 54.49 15 ALA C C 1
ATOM 7160 O O . ALA C 3 15 ? -2.857 33.729 126.147 1.00 54.49 15 ALA C O 1
ATOM 7162 N N . LEU C 3 16 ? -3.913 31.751 126.222 1.00 54.71 16 LEU C N 1
ATOM 7163 C CA . LEU C 3 16 ? -2.710 31.003 125.884 1.00 54.71 16 LEU C CA 1
ATOM 7164 C C . LEU C 3 16 ? -2.386 31.061 124.399 1.00 54.71 16 LEU C C 1
ATOM 7165 O O . LEU C 3 16 ? -1.234 30.825 124.020 1.00 54.71 16 LEU C O 1
ATOM 7170 N N . THR C 3 17 ? -3.373 31.369 123.551 1.00 55.56 17 THR C N 1
ATOM 7171 C CA . THR C 3 17 ? -3.190 31.477 122.102 1.00 55.56 17 THR C CA 1
ATOM 7172 C C . THR C 3 17 ? -3.696 32.854 121.683 1.00 55.56 17 THR C C 1
ATOM 7173 O O . THR C 3 17 ? -4.860 33.015 121.313 1.00 55.56 17 THR C O 1
ATOM 7177 N N . GLU C 3 18 ? -2.813 33.845 121.744 1.00 56.81 18 GLU C N 1
ATOM 7178 C CA . GLU C 3 18 ? -3.143 35.215 121.382 1.00 56.81 18 GLU C CA 1
ATOM 7179 C C . GLU C 3 18 ? -2.423 35.594 120.097 1.00 56.81 18 GLU C C 1
ATOM 7180 O O . GLU C 3 18 ? -1.229 35.323 119.939 1.00 56.81 18 GLU C O 1
ATOM 7186 N N . GLY C 3 19 ? -3.155 36.220 119.181 1.00 54.85 19 GLY C N 1
ATOM 7187 C CA . GLY C 3 19 ? -2.596 36.583 117.896 1.00 54.85 19 GLY C CA 1
ATOM 7188 C C . GLY C 3 19 ? -2.681 35.460 116.884 1.00 54.85 19 GLY C C 1
ATOM 7189 O O . GLY C 3 19 ? -2.875 35.702 115.690 1.00 54.85 19 GLY C O 1
ATOM 7190 N N . GLU C 3 20 ? -2.539 34.226 117.352 1.00 52.50 20 GLU C N 1
ATOM 7191 C CA . GLU C 3 20 ? -2.616 33.047 116.490 1.00 52.50 20 GLU C CA 1
ATOM 7192 C C . GLU C 3 20 ? -4.037 32.502 116.418 1.00 52.50 20 GLU C C 1
ATOM 7193 O O . GLU C 3 20 ? -4.276 31.315 116.635 1.00 52.50 20 GLU C O 1
ATOM 7199 N N . ASP C 3 21 ? -5.001 33.366 116.121 1.00 52.22 21 ASP C N 1
ATOM 7200 C CA . ASP C 3 21 ? -6.381 32.937 115.892 1.00 52.22 21 ASP C CA 1
ATOM 7201 C C . ASP C 3 21 ? -6.640 32.903 114.385 1.00 52.22 21 ASP C C 1
ATOM 7202 O O . ASP C 3 21 ? -7.098 33.867 113.771 1.00 52.22 21 ASP C O 1
ATOM 7207 N N . PHE C 3 22 ? -6.240 31.793 113.771 1.00 46.89 22 PHE C N 1
ATOM 7208 C CA . PHE C 3 22 ? -6.448 31.613 112.341 1.00 46.89 22 PHE C CA 1
ATOM 7209 C C . PHE C 3 22 ? -7.892 31.220 112.058 1.00 46.89 22 PHE C C 1
ATOM 7210 O O . PHE C 3 22 ? -8.456 30.344 112.718 1.00 46.89 22 PHE C O 1
ATOM 7218 N N . ALA C 3 23 ? -8.488 31.876 111.066 1.00 45.12 23 ALA C N 1
ATOM 7219 C CA . ALA C 3 23 ? -9.893 31.662 110.758 1.00 45.12 23 ALA C CA 1
ATOM 7220 C C . ALA C 3 23 ? -10.082 30.453 109.850 1.00 45.12 23 ALA C C 1
ATOM 7221 O O . ALA C 3 23 ? -9.337 30.245 108.889 1.00 45.12 23 ALA C O 1
ATOM 7223 N N . LEU C 3 24 ? -11.092 29.660 110.164 1.00 43.81 24 LEU C N 1
ATOM 7224 C CA . LEU C 3 24 ? -11.490 28.504 109.381 1.00 43.81 24 LEU C CA 1
ATOM 7225 C C . LEU C 3 24 ? -12.425 28.923 108.260 1.00 43.81 24 LEU C C 1
ATOM 7226 O O . LEU C 3 24 ? -13.050 29.986 108.316 1.00 43.81 24 LEU C O 1
ATOM 7231 N N . PRO C 3 25 ? -12.543 28.110 107.204 1.00 43.05 25 PRO C N 1
ATOM 7232 C CA . PRO C 3 25 ? -13.501 28.431 106.137 1.00 43.05 25 PRO C CA 1
ATOM 7233 C C . PRO C 3 25 ? -14.936 28.400 106.633 1.00 43.05 25 PRO C C 1
ATOM 7234 O O . PRO C 3 25 ? -15.250 27.704 107.603 1.00 43.05 25 PRO C O 1
ATOM 7238 N N . ASP C 3 26 ? -15.821 29.158 105.974 1.00 46.46 26 ASP C N 1
ATOM 7239 C CA . ASP C 3 26 ? -17.207 29.248 106.420 1.00 46.46 26 ASP C CA 1
ATOM 7240 C C . ASP C 3 26 ? -18.195 29.095 105.268 1.00 46.46 26 ASP C C 1
ATOM 7241 O O . ASP C 3 26 ? -19.246 29.746 105.267 1.00 46.46 26 ASP C O 1
ATOM 7246 N N . ILE C 3 27 ? -17.880 28.250 104.288 1.00 44.44 27 ILE C N 1
ATOM 7247 C CA . ILE C 3 27 ? -18.767 28.066 103.147 1.00 44.44 27 ILE C CA 1
ATOM 7248 C C . ILE C 3 27 ? -20.008 27.302 103.586 1.00 44.44 27 ILE C C 1
ATOM 7249 O O . ILE C 3 27 ? -19.918 26.293 104.297 1.00 44.44 27 ILE C O 1
ATOM 7254 N N . ASP C 3 28 ? -21.174 27.783 103.164 1.00 45.41 28 ASP C N 1
ATOM 7255 C CA . ASP C 3 28 ? -22.456 27.181 103.528 1.00 45.41 28 ASP C CA 1
ATOM 7256 C C . ASP C 3 28 ? -22.767 26.078 102.525 1.00 45.41 28 ASP C C 1
ATOM 7257 O O . ASP C 3 28 ? -23.375 26.308 101.479 1.00 45.41 28 ASP C O 1
ATOM 7262 N N . MET C 3 29 ? -22.351 24.854 102.853 1.00 44.26 29 MET C N 1
ATOM 7263 C CA . MET C 3 29 ? -22.588 23.694 101.995 1.00 44.26 29 MET C CA 1
ATOM 7264 C C . MET C 3 29 ? -23.929 23.038 102.337 1.00 44.26 29 MET C C 1
ATOM 7265 O O . MET C 3 29 ? -24.010 21.880 102.741 1.00 44.26 29 MET C O 1
ATOM 7270 N N . SER C 3 30 ? -25.003 23.812 102.160 1.00 44.71 30 SER C N 1
ATOM 7271 C CA . SER C 3 30 ? -26.333 23.312 102.487 1.00 44.71 30 SER C CA 1
ATOM 7272 C C . SER C 3 30 ? -27.373 23.682 101.434 1.00 44.71 30 SER C C 1
ATOM 7273 O O . SER C 3 30 ? -28.575 23.596 101.710 1.00 44.71 30 SER C O 1
ATOM 7276 N N . GLY C 3 31 ? -26.950 24.091 100.244 1.00 44.12 31 GLY C N 1
ATOM 7277 C CA . GLY C 3 31 ? -27.875 24.424 99.189 1.00 44.12 31 GLY C CA 1
ATOM 7278 C C . GLY C 3 31 ? -28.108 23.255 98.256 1.00 44.12 31 GLY C C 1
ATOM 7279 O O . GLY C 3 31 ? -27.666 22.130 98.510 1.00 44.12 31 GLY C O 1
ATOM 7280 N N . PRO C 3 32 ? -28.813 23.497 97.153 1.00 43.53 32 PRO C N 1
ATOM 7281 C CA . PRO C 3 32 ? -29.027 22.446 96.144 1.00 43.53 32 PRO C CA 1
ATOM 7282 C C . PRO C 3 32 ? -27.896 22.294 95.137 1.00 43.53 32 PRO C C 1
ATOM 7283 O O . PRO C 3 32 ? -27.968 21.387 94.302 1.00 43.53 32 PRO C O 1
ATOM 7287 N N . GLU C 3 33 ? -26.875 23.145 95.193 1.00 43.51 33 GLU C N 1
ATOM 7288 C CA . GLU C 3 33 ? -25.744 23.074 94.280 1.00 43.51 33 GLU C CA 1
ATOM 7289 C C . GLU C 3 33 ? -24.597 22.233 94.822 1.00 43.51 33 GLU C C 1
ATOM 7290 O O . GLU C 3 33 ? -23.604 22.041 94.114 1.00 43.51 33 GLU C O 1
ATOM 7296 N N . TRP C 3 34 ? -24.704 21.732 96.053 1.00 41.84 34 TRP C N 1
ATOM 7297 C CA . TRP C 3 34 ? -23.678 20.881 96.643 1.00 41.84 34 TRP C CA 1
ATOM 7298 C C . TRP C 3 34 ? -24.013 19.401 96.512 1.00 41.84 34 TRP C C 1
ATOM 7299 O O . TRP C 3 34 ? -23.290 18.556 97.044 1.00 41.84 34 TRP C O 1
ATOM 7310 N N . ASP C 3 35 ? -25.097 19.074 95.817 1.00 41.74 35 ASP C N 1
ATOM 7311 C CA . ASP C 3 35 ? -25.446 17.701 95.498 1.00 41.74 35 ASP C CA 1
ATOM 7312 C C . ASP C 3 35 ? -25.039 17.416 94.060 1.00 41.74 35 ASP C C 1
ATOM 7313 O O . ASP C 3 35 ? -24.417 18.250 93.397 1.00 41.74 35 ASP C O 1
ATOM 7318 N N . ILE C 3 36 ? -25.383 16.225 93.583 1.00 40.88 36 ILE C N 1
ATOM 7319 C CA . ILE C 3 36 ? -25.136 15.876 92.188 1.00 40.88 36 ILE C CA 1
ATOM 7320 C C . ILE C 3 36 ? -25.912 16.859 91.322 1.00 40.88 36 ILE C C 1
ATOM 7321 O O . ILE C 3 36 ? -27.106 17.084 91.565 1.00 40.88 36 ILE C O 1
ATOM 7326 N N . PRO C 3 37 ? -25.274 17.487 90.329 1.00 39.86 37 PRO C N 1
ATOM 7327 C CA . PRO C 3 37 ? -25.965 18.510 89.530 1.00 39.86 37 PRO C CA 1
ATOM 7328 C C . PRO C 3 37 ? -27.246 17.998 88.899 1.00 39.86 37 PRO C C 1
ATOM 7329 O O . PRO C 3 37 ? -27.288 16.879 88.380 1.00 39.86 37 PRO C O 1
ATOM 7333 N N . GLY C 3 38 ? -28.298 18.815 88.937 1.00 41.85 38 GLY C N 1
ATOM 7334 C CA . GLY C 3 38 ? -29.606 18.438 88.470 1.00 41.85 38 GLY C CA 1
ATOM 7335 C C . GLY C 3 38 ? -30.496 17.848 89.546 1.00 41.85 38 GLY C C 1
ATOM 7336 O O . GLY C 3 38 ? -31.689 17.635 89.303 1.00 41.85 38 GLY C O 1
ATOM 7337 N N . GLY C 3 39 ? -29.944 17.579 90.728 1.00 41.63 39 GLY C N 1
ATOM 7338 C CA . GLY C 3 39 ? -30.741 17.036 91.810 1.00 41.63 39 GLY C CA 1
ATOM 7339 C C . GLY C 3 39 ? -31.129 15.586 91.568 1.00 41.63 39 GLY C C 1
ATOM 7340 O O . GLY C 3 39 ? -30.405 14.817 90.935 1.00 41.63 39 GLY C O 1
ATOM 7341 N N . ASP C 3 40 ? -32.301 15.218 92.081 1.00 42.09 40 ASP C N 1
ATOM 7342 C CA . ASP C 3 40 ? -32.822 13.864 91.950 1.00 42.09 40 ASP C CA 1
ATOM 7343 C C . ASP C 3 40 ? -33.374 13.572 90.563 1.00 42.09 40 ASP C C 1
ATOM 7344 O O . ASP C 3 40 ? -33.875 12.467 90.327 1.00 42.09 40 ASP C O 1
ATOM 7349 N N . GLY C 3 41 ? -33.296 14.533 89.643 1.00 41.17 41 GLY C N 1
ATOM 7350 C CA . GLY C 3 41 ? -33.728 14.336 88.270 1.00 41.17 41 GLY C CA 1
ATOM 7351 C C . GLY C 3 41 ? -32.588 14.390 87.266 1.00 41.17 41 GLY C C 1
ATOM 7352 O O . GLY C 3 41 ? -32.845 14.621 86.080 1.00 41.17 41 GLY C O 1
ATOM 7353 N N . SER C 3 42 ? -31.348 14.190 87.701 1.00 39.47 42 SER C N 1
ATOM 7354 C CA . SER C 3 42 ? -30.213 14.273 86.800 1.00 39.47 42 SER C CA 1
ATOM 7355 C C . SER C 3 42 ? -30.254 13.121 85.796 1.00 39.47 42 SER C C 1
ATOM 7356 O O . SER C 3 42 ? -30.838 12.069 86.072 1.00 39.47 42 SER C O 1
ATOM 7359 N N . PRO C 3 43 ? -29.646 13.294 84.618 1.00 37.38 43 PRO C N 1
ATOM 7360 C CA . PRO C 3 43 ? -29.659 12.219 83.616 1.00 37.38 43 PRO C CA 1
ATOM 7361 C C . PRO C 3 43 ? -28.919 10.964 84.055 1.00 37.38 43 PRO C C 1
ATOM 7362 O O . PRO C 3 43 ? -28.906 9.967 83.326 1.00 37.38 43 PRO C O 1
ATOM 7366 N N . ILE C 3 44 ? -28.293 10.995 85.233 1.00 36.72 44 ILE C N 1
ATOM 7367 C CA . ILE C 3 44 ? -27.622 9.800 85.729 1.00 36.72 44 ILE C CA 1
ATOM 7368 C C . ILE C 3 44 ? -28.633 8.701 86.040 1.00 36.72 44 ILE C C 1
ATOM 7369 O O . ILE C 3 44 ? -28.352 7.517 85.820 1.00 36.72 44 ILE C O 1
ATOM 7374 N N . PHE C 3 45 ? -29.819 9.058 86.532 1.00 38.00 45 PHE C N 1
ATOM 7375 C CA . PHE C 3 45 ? -30.860 8.078 86.841 1.00 38.00 45 PHE C CA 1
ATOM 7376 C C . PHE C 3 45 ? -31.653 7.671 85.612 1.00 38.00 45 PHE C C 1
ATOM 7377 O O . PHE C 3 45 ? -32.886 7.717 85.614 1.00 38.00 45 PHE C O 1
ATOM 7385 N N . ALA C 3 46 ? -30.970 7.267 84.545 1.00 39.30 46 ALA C N 1
ATOM 7386 C CA . ALA C 3 46 ? -31.640 6.725 83.371 1.00 39.30 46 ALA C CA 1
ATOM 7387 C C . ALA C 3 46 ? -31.708 5.211 83.492 1.00 39.30 46 ALA C C 1
ATOM 7388 O O . ALA C 3 46 ? -31.455 4.660 84.567 1.00 39.30 46 ALA C O 1
ATOM 7390 N N . GLU C 3 47 ? -32.051 4.528 82.404 1.00 39.20 47 GLU C N 1
ATOM 7391 C CA . GLU C 3 47 ? -32.044 3.073 82.415 1.00 39.20 47 GLU C CA 1
ATOM 7392 C C . GLU C 3 47 ? -31.203 2.543 81.263 1.00 39.20 47 GLU C C 1
ATOM 7393 O O . GLU C 3 47 ? -31.712 2.351 80.154 1.00 39.20 47 GLU C O 1
ATOM 7399 N N . VAL C 3 48 ? -29.914 2.315 81.510 1.00 36.75 48 VAL C N 1
ATOM 7400 C CA . VAL C 3 48 ? -29.022 1.792 80.483 1.00 36.75 48 VAL C CA 1
ATOM 7401 C C . VAL C 3 48 ? -29.455 0.380 80.111 1.00 36.75 48 VAL C C 1
ATOM 7402 O O . VAL C 3 48 ? -29.378 -0.545 80.926 1.00 36.75 48 VAL C O 1
ATOM 7406 N N . THR C 3 49 ? -29.921 0.210 78.880 1.00 35.01 49 THR C N 1
ATOM 7407 C CA . THR C 3 49 ? -30.390 -1.075 78.391 1.00 35.01 49 THR C CA 1
ATOM 7408 C C . THR C 3 49 ? -29.224 -1.879 77.833 1.00 35.01 49 THR C C 1
ATOM 7409 O O . THR C 3 49 ? -28.204 -1.321 77.418 1.00 35.01 49 THR C O 1
ATOM 7413 N N . ARG C 3 50 ? -29.383 -3.199 77.836 1.00 33.61 50 ARG C N 1
ATOM 7414 C CA . ARG C 3 50 ? -28.330 -4.080 77.351 1.00 33.61 50 ARG C CA 1
ATOM 7415 C C . ARG C 3 50 ? -28.079 -3.834 75.871 1.00 33.61 50 ARG C C 1
ATOM 7416 O O . ARG C 3 50 ? -29.014 -3.829 75.066 1.00 33.61 50 ARG C O 1
ATOM 7424 N N . LEU C 3 51 ? -26.815 -3.628 75.517 1.00 32.24 51 LEU C N 1
ATOM 7425 C CA . LEU C 3 51 ? -26.460 -3.367 74.130 1.00 32.24 51 LEU C CA 1
ATOM 7426 C C . LEU C 3 51 ? -26.576 -4.642 73.309 1.00 32.24 51 LEU C C 1
ATOM 7427 O O . LEU C 3 51 ? -25.762 -5.559 73.450 1.00 32.24 51 LEU C O 1
ATOM 7432 N N . THR C 3 52 ? -27.588 -4.699 72.454 1.00 32.11 52 THR C N 1
ATOM 7433 C CA . THR C 3 52 ? -27.816 -5.836 71.583 1.00 32.11 52 THR C CA 1
ATOM 7434 C C . THR C 3 52 ? -27.365 -5.492 70.164 1.00 32.11 52 THR C C 1
ATOM 7435 O O . THR C 3 52 ? -26.831 -4.411 69.901 1.00 32.11 52 THR C O 1
ATOM 7439 N N . ASN C 3 53 ? -27.578 -6.420 69.234 1.00 31.61 53 ASN C N 1
ATOM 7440 C CA . ASN C 3 53 ? -27.215 -6.221 67.838 1.00 31.61 53 ASN C CA 1
ATOM 7441 C C . ASN C 3 53 ? -28.287 -5.469 67.063 1.00 31.61 53 ASN C C 1
ATOM 7442 O O . ASN C 3 53 ? -28.134 -5.260 65.857 1.00 31.61 53 ASN C O 1
ATOM 7447 N N . GLU C 3 54 ? -29.371 -5.064 67.727 1.00 32.10 54 GLU C N 1
ATOM 7448 C CA . GLU C 3 54 ? -30.394 -4.220 67.125 1.00 32.10 54 GLU C CA 1
ATOM 7449 C C . GLU C 3 54 ? -30.106 -2.740 67.341 1.00 32.10 54 GLU C C 1
ATOM 7450 O O . GLU C 3 54 ? -30.920 -1.891 66.965 1.00 32.10 54 GLU C O 1
ATOM 7456 N N . ASP C 3 55 ? -28.966 -2.415 67.950 1.00 30.71 55 ASP C N 1
ATOM 7457 C CA . ASP C 3 55 ? -28.520 -1.038 68.077 1.00 30.71 55 ASP C CA 1
ATOM 7458 C C . ASP C 3 55 ? -27.538 -0.621 66.998 1.00 30.71 55 ASP C C 1
ATOM 7459 O O . ASP C 3 55 ? -27.421 0.579 66.728 1.00 30.71 55 ASP C O 1
ATOM 7464 N N . LEU C 3 56 ? -26.831 -1.566 66.379 1.00 29.20 56 LEU C N 1
ATOM 7465 C CA . LEU C 3 56 ? -26.012 -1.245 65.212 1.00 29.20 56 LEU C CA 1
ATOM 7466 C C . LEU C 3 56 ? -26.904 -0.960 64.010 1.00 29.20 56 LEU C C 1
ATOM 7467 O O . LEU C 3 56 ? -26.908 0.150 63.471 1.00 29.20 56 LEU C O 1
ATOM 7472 N N . THR C 3 57 ? -27.682 -1.955 63.592 1.00 29.72 57 THR C N 1
ATOM 7473 C CA . THR C 3 57 ? -28.617 -1.813 62.487 1.00 29.72 57 THR C CA 1
ATOM 7474 C C . THR C 3 57 ? -29.908 -2.537 62.832 1.00 29.72 57 THR C C 1
ATOM 7475 O O . THR C 3 57 ? -29.876 -3.640 63.386 1.00 29.72 57 THR C O 1
ATOM 7479 N N . THR C 3 58 ? -31.039 -1.916 62.508 1.00 30.34 58 THR C N 1
ATOM 7480 C CA . THR C 3 58 ? -32.339 -2.541 62.715 1.00 30.34 58 THR C CA 1
ATOM 7481 C C . THR C 3 58 ? -32.796 -3.356 61.515 1.00 30.34 58 THR C C 1
ATOM 7482 O O . THR C 3 58 ? -33.974 -3.722 61.452 1.00 30.34 58 THR C O 1
ATOM 7486 N N . ARG C 3 59 ? -31.899 -3.633 60.565 1.00 30.79 59 ARG C N 1
ATOM 7487 C CA . ARG C 3 59 ? -32.202 -4.416 59.370 1.00 30.79 59 ARG C CA 1
ATOM 7488 C C . ARG C 3 59 ? -33.291 -3.771 58.518 1.00 30.79 59 ARG C C 1
ATOM 7489 O O . ARG C 3 59 ? -34.063 -4.466 57.855 1.00 30.79 59 ARG C O 1
ATOM 7497 N N . VAL C 3 60 ? -33.362 -2.441 58.526 1.00 30.05 60 VAL C N 1
ATOM 7498 C CA . VAL C 3 60 ? -34.324 -1.707 57.716 1.00 30.05 60 VAL C CA 1
ATOM 7499 C C . VAL C 3 60 ? -33.749 -0.327 57.432 1.00 30.05 60 VAL C C 1
ATOM 7500 O O . VAL C 3 60 ? -33.116 0.289 58.293 1.00 30.05 60 VAL C O 1
ATOM 7504 N N . VAL C 3 61 ? -33.961 0.150 56.205 1.00 29.95 61 VAL C N 1
ATOM 7505 C CA . VAL C 3 61 ? -33.455 1.459 55.813 1.00 29.95 61 VAL C CA 1
ATOM 7506 C C . VAL C 3 61 ? -34.149 2.547 56.625 1.00 29.95 61 VAL C C 1
ATOM 7507 O O . VAL C 3 61 ? -35.369 2.523 56.834 1.00 29.95 61 VAL C O 1
ATOM 7511 N N . GLY C 3 62 ? -33.360 3.511 57.096 1.00 30.12 62 GLY C N 1
ATOM 7512 C CA . GLY C 3 62 ? -33.883 4.577 57.927 1.00 30.12 62 GLY C CA 1
ATOM 7513 C C . GLY C 3 62 ? -34.401 4.074 59.257 1.00 30.12 62 GLY C C 1
ATOM 7514 O O . GLY C 3 62 ? -35.478 4.476 59.704 1.00 30.12 62 GLY C O 1
ATOM 7515 N N . GLY C 3 63 ? -33.644 3.194 59.894 1.00 29.31 63 GLY C N 1
ATOM 7516 C CA . GLY C 3 63 ? -34.028 2.577 61.144 1.00 29.31 63 GLY C CA 1
ATOM 7517 C C . GLY C 3 63 ? -33.652 3.415 62.346 1.00 29.31 63 GLY C C 1
ATOM 7518 O O . GLY C 3 63 ? -33.455 4.632 62.249 1.00 29.31 63 GLY C O 1
ATOM 7519 N N . SER C 3 64 ? -33.549 2.755 63.499 1.00 29.40 64 SER C N 1
ATOM 7520 C CA . SER C 3 64 ? -33.239 3.417 64.760 1.00 29.40 64 SER C CA 1
ATOM 7521 C C . SER C 3 64 ? -31.906 2.945 65.326 1.00 29.40 64 SER C C 1
ATOM 7522 O O . SER C 3 64 ? -31.692 2.979 66.540 1.00 29.40 64 SER C O 1
ATOM 7525 N N . GLY C 3 65 ? -31.001 2.499 64.461 1.00 29.71 65 GLY C N 1
ATOM 7526 C CA . GLY C 3 65 ? -29.672 2.105 64.859 1.00 29.71 65 GLY C CA 1
ATOM 7527 C C . GLY C 3 65 ? -28.658 3.203 64.614 1.00 29.71 65 GLY C C 1
ATOM 7528 O O . GLY C 3 65 ? -29.003 4.363 64.370 1.00 29.71 65 GLY C O 1
ATOM 7529 N N . THR C 3 66 ? -27.383 2.830 64.690 1.00 28.20 66 THR C N 1
ATOM 7530 C CA . THR C 3 66 ? -26.297 3.748 64.375 1.00 28.20 66 THR C CA 1
ATOM 7531 C C . THR C 3 66 ? -25.802 3.592 62.946 1.00 28.20 66 THR C C 1
ATOM 7532 O O . THR C 3 66 ? -25.502 4.591 62.286 1.00 28.20 66 THR C O 1
ATOM 7536 N N . PHE C 3 67 ? -25.717 2.357 62.449 1.00 28.48 67 PHE C N 1
ATOM 7537 C CA . PHE C 3 67 ? -25.407 2.142 61.042 1.00 28.48 67 PHE C CA 1
ATOM 7538 C C . PHE C 3 67 ? -26.474 2.768 60.155 1.00 28.48 67 PHE C C 1
ATOM 7539 O O . PHE C 3 67 ? -26.165 3.446 59.171 1.00 28.48 67 PHE C O 1
ATOM 7547 N N . ASP C 3 68 ? -27.745 2.554 60.500 1.00 28.91 68 ASP C N 1
ATOM 7548 C CA . ASP C 3 68 ? -28.830 3.127 59.712 1.00 28.91 68 ASP C CA 1
ATOM 7549 C C . ASP C 3 68 ? -28.788 4.648 59.744 1.00 28.91 68 ASP C C 1
ATOM 7550 O O . ASP C 3 68 ? -28.955 5.306 58.712 1.00 28.91 68 ASP C O 1
ATOM 7555 N N . ALA C 3 69 ? -28.561 5.225 60.925 1.00 27.42 69 ALA C N 1
ATOM 7556 C CA . ALA C 3 69 ? -28.560 6.678 61.053 1.00 27.42 69 ALA C CA 1
ATOM 7557 C C . ALA C 3 69 ? -27.447 7.303 60.220 1.00 27.42 69 ALA C C 1
ATOM 7558 O O . ALA C 3 69 ? -27.664 8.283 59.501 1.00 27.42 69 ALA C O 1
ATOM 7560 N N . LEU C 3 70 ? -26.241 6.739 60.302 1.00 27.21 70 LEU C N 1
ATOM 7561 C CA . LEU C 3 70 ? -25.129 7.266 59.518 1.00 27.21 70 LEU C CA 1
ATOM 7562 C C . LEU C 3 70 ? -25.339 7.032 58.028 1.00 27.21 70 LEU C C 1
ATOM 7563 O O . LEU C 3 70 ? -25.069 7.915 57.207 1.00 27.21 70 LEU C O 1
ATOM 7568 N N . MET C 3 71 ? -25.829 5.849 57.657 1.00 28.13 71 MET C N 1
ATOM 7569 C CA . MET C 3 71 ? -26.061 5.506 56.260 1.00 28.13 71 MET C CA 1
ATOM 7570 C C . MET C 3 71 ? -27.273 6.220 55.673 1.00 28.13 71 MET C C 1
ATOM 7571 O O . MET C 3 71 ? -27.319 6.447 54.458 1.00 28.13 71 MET C O 1
ATOM 7576 N N . ALA C 3 72 ? -28.242 6.612 56.503 1.00 26.21 72 ALA C N 1
ATOM 7577 C CA . ALA C 3 72 ? -29.359 7.422 56.039 1.00 26.21 72 ALA C CA 1
ATOM 7578 C C . ALA C 3 72 ? -29.132 8.914 56.207 1.00 26.21 72 ALA C C 1
ATOM 7579 O O . ALA C 3 72 ? -29.980 9.697 55.769 1.00 26.21 72 ALA C O 1
ATOM 7581 N N . SER C 3 73 ? -28.033 9.333 56.830 1.00 25.45 73 SER C N 1
ATOM 7582 C CA . SER C 3 73 ? -27.659 10.738 56.851 1.00 25.45 73 SER C CA 1
ATOM 7583 C C . SER C 3 73 ? -26.692 11.100 55.738 1.00 25.45 73 SER C C 1
ATOM 7584 O O . SER C 3 73 ? -26.732 12.232 55.245 1.00 25.45 73 SER C O 1
ATOM 7587 N N . ALA C 3 74 ? -25.817 10.173 55.341 1.00 24.76 74 ALA C N 1
ATOM 7588 C CA . ALA C 3 74 ? -24.978 10.405 54.172 1.00 24.76 74 ALA C CA 1
ATOM 7589 C C . ALA C 3 74 ? -25.816 10.482 52.905 1.00 24.76 74 ALA C C 1
ATOM 7590 O O . ALA C 3 74 ? -25.560 11.321 52.035 1.00 24.76 74 ALA C O 1
ATOM 7592 N N . ALA C 3 75 ? -26.823 9.614 52.782 1.00 25.04 75 ALA C N 1
ATOM 7593 C CA . ALA C 3 75 ? -27.718 9.685 51.633 1.00 25.04 75 ALA C CA 1
ATOM 7594 C C . ALA C 3 75 ? -28.566 10.948 51.664 1.00 25.04 75 ALA C C 1
ATOM 7595 O O . ALA C 3 75 ? -28.890 11.499 50.608 1.00 25.04 75 ALA C O 1
ATOM 7597 N N . ALA C 3 76 ? -28.934 11.419 52.853 1.00 24.80 76 ALA C N 1
ATOM 7598 C CA . ALA C 3 76 ? -29.664 12.668 52.996 1.00 24.80 76 ALA C CA 1
ATOM 7599 C C . ALA C 3 76 ? -28.765 13.885 52.837 1.00 24.80 76 ALA C C 1
ATOM 7600 O O . ALA C 3 76 ? -29.268 15.008 52.756 1.00 24.80 76 ALA C O 1
ATOM 7602 N N . HIS C 3 77 ? -27.448 13.683 52.793 1.00 24.74 77 HIS C N 1
ATOM 7603 C CA . HIS C 3 77 ? -26.499 14.743 52.495 1.00 24.74 77 HIS C CA 1
ATOM 7604 C C . HIS C 3 77 ? -26.063 14.758 51.039 1.00 24.74 77 HIS C C 1
ATOM 7605 O O . HIS C 3 77 ? -25.573 15.789 50.569 1.00 24.74 77 HIS C O 1
ATOM 7612 N N . LEU C 3 78 ? -26.222 13.648 50.319 1.00 24.69 78 LEU C N 1
ATOM 7613 C CA . LEU C 3 78 ? -25.962 13.603 48.887 1.00 24.69 78 LEU C CA 1
ATOM 7614 C C . LEU C 3 78 ? -27.200 13.881 48.053 1.00 24.69 78 LEU C C 1
ATOM 7615 O O . LEU C 3 78 ? -27.075 14.299 46.899 1.00 24.69 78 LEU C O 1
ATOM 7620 N N . LYS C 3 79 ? -28.390 13.662 48.609 1.00 26.16 79 LYS C N 1
ATOM 7621 C CA . LYS C 3 79 ? -29.625 13.916 47.882 1.00 26.16 79 LYS C CA 1
ATOM 7622 C C . LYS C 3 79 ? -29.858 15.418 47.788 1.00 26.16 79 LYS C C 1
ATOM 7623 O O . LYS C 3 79 ? -30.600 15.888 46.920 1.00 26.16 79 LYS C O 1
ATOM 7629 N N . GLN C 3 80 ? -29.204 16.184 48.660 1.00 27.75 80 GLN C N 1
ATOM 7630 C CA . GLN C 3 80 ? -29.226 17.636 48.566 1.00 27.75 80 GLN C CA 1
ATOM 7631 C C . GLN C 3 80 ? -28.584 18.144 47.285 1.00 27.75 80 GLN C C 1
ATOM 7632 O O . GLN C 3 80 ? -28.965 19.214 46.801 1.00 27.75 80 GLN C O 1
ATOM 7638 N N . GLU C 3 81 ? -27.629 17.404 46.726 1.00 27.24 81 GLU C N 1
ATOM 7639 C CA . GLU C 3 81 ? -27.079 17.709 45.412 1.00 27.24 81 GLU C CA 1
ATOM 7640 C C . GLU C 3 81 ? -27.967 17.159 44.303 1.00 27.24 81 GLU C C 1
ATOM 7641 O O . GLU C 3 81 ? -28.414 17.911 43.435 1.00 27.24 81 GLU C O 1
ATOM 7647 N N . PHE C 3 82 ? -28.266 15.858 44.351 1.00 26.44 82 PHE C N 1
ATOM 7648 C CA . PHE C 3 82 ? -29.027 15.202 43.292 1.00 26.44 82 PHE C CA 1
ATOM 7649 C C . PHE C 3 82 ? -30.342 15.912 42.995 1.00 26.44 82 PHE C C 1
ATOM 7650 O O . PHE C 3 82 ? -30.772 15.986 41.841 1.00 26.44 82 PHE C O 1
ATOM 7658 N N . LYS C 3 83 ? -30.990 16.454 44.020 1.00 27.34 83 LYS C N 1
ATOM 7659 C CA . LYS C 3 83 ? -32.239 17.177 43.830 1.00 27.34 83 LYS C CA 1
ATOM 7660 C C . LYS C 3 83 ? -32.027 18.627 43.419 1.00 27.34 83 LYS C C 1
ATOM 7661 O O . LYS C 3 83 ? -33.010 19.355 43.245 1.00 27.34 83 LYS C O 1
ATOM 7667 N N . GLU C 3 84 ? -30.778 19.065 43.268 1.00 27.87 84 GLU C N 1
ATOM 7668 C CA . GLU C 3 84 ? -30.468 20.417 42.820 1.00 27.87 84 GLU C CA 1
ATOM 7669 C C . GLU C 3 84 ? -29.563 20.392 41.595 1.00 27.87 84 GLU C C 1
ATOM 7670 O O . GLU C 3 84 ? -28.798 21.331 41.361 1.00 27.87 84 GLU C O 1
ATOM 7676 N N . GLY C 3 85 ? -29.638 19.328 40.806 1.00 27.15 85 GLY C N 1
ATOM 7677 C CA . GLY C 3 85 ? -28.733 19.186 39.676 1.00 27.15 85 GLY C CA 1
ATOM 7678 C C . GLY C 3 85 ? -27.356 18.789 40.151 1.00 27.15 85 GLY C C 1
ATOM 7679 O O . GLY C 3 85 ? -27.212 18.092 41.153 1.00 27.15 85 GLY C O 1
ATOM 7680 N N . ARG C 3 86 ? -26.336 19.173 39.386 1.00 26.95 86 ARG C N 1
ATOM 7681 C CA . ARG C 3 86 ? -24.936 19.048 39.782 1.00 26.95 86 ARG C CA 1
ATOM 7682 C C . ARG C 3 86 ? -24.468 17.597 39.805 1.00 26.95 86 ARG C C 1
ATOM 7683 O O . ARG C 3 86 ? -23.265 17.340 39.910 1.00 26.95 86 ARG C O 1
ATOM 7691 N N . ILE C 3 87 ? -25.398 16.651 39.675 1.00 25.78 87 ILE C N 1
ATOM 7692 C CA . ILE C 3 87 ? -25.106 15.226 39.540 1.00 25.78 87 ILE C CA 1
ATOM 7693 C C . ILE C 3 87 ? -26.338 14.547 38.966 1.00 25.78 87 ILE C C 1
ATOM 7694 O O . ILE C 3 87 ? -27.468 14.905 39.313 1.00 25.78 87 ILE C O 1
ATOM 7699 N N . THR C 3 88 ? -26.124 13.570 38.093 1.00 25.83 88 THR C N 1
ATOM 7700 C CA . THR C 3 88 ? -27.218 12.754 37.594 1.00 25.83 88 THR C CA 1
ATOM 7701 C C . THR C 3 88 ? -27.550 11.665 38.604 1.00 25.83 88 THR C C 1
ATOM 7702 O O . THR C 3 88 ? -26.841 11.483 39.596 1.00 25.83 88 THR C O 1
ATOM 7706 N N . GLY C 3 89 ? -28.638 10.946 38.349 1.00 25.42 89 GLY C N 1
ATOM 7707 C CA . GLY C 3 89 ? -29.070 9.884 39.238 1.00 25.42 89 GLY C CA 1
ATOM 7708 C C . GLY C 3 89 ? -28.033 8.799 39.432 1.00 25.42 89 GLY C C 1
ATOM 7709 O O . GLY C 3 89 ? -27.837 8.310 40.547 1.00 25.42 89 GLY C O 1
ATOM 7710 N N . GLY C 3 90 ? -27.365 8.412 38.350 1.00 25.84 90 GLY C N 1
ATOM 7711 C CA . GLY C 3 90 ? -26.359 7.371 38.404 1.00 25.84 90 GLY C CA 1
ATOM 7712 C C . GLY C 3 90 ? -25.181 7.706 39.294 1.00 25.84 90 GLY C C 1
ATOM 7713 O O . GLY C 3 90 ? -24.699 6.850 40.040 1.00 25.84 90 GLY C O 1
ATOM 7714 N N . GLU C 3 91 ? -24.700 8.949 39.219 1.00 26.01 91 GLU C N 1
ATOM 7715 C CA . GLU C 3 91 ? -23.557 9.350 40.032 1.00 26.01 91 GLU C CA 1
ATOM 7716 C C . GLU C 3 91 ? -23.909 9.361 41.514 1.00 26.01 91 GLU C C 1
ATOM 7717 O O . GLU C 3 91 ? -23.090 8.982 42.359 1.00 26.01 91 GLU C O 1
ATOM 7723 N N . TYR C 3 92 ? -25.121 9.807 41.850 1.00 25.52 92 TYR C N 1
ATOM 7724 C CA . TYR C 3 92 ? -25.540 9.866 43.245 1.00 25.52 92 TYR C CA 1
ATOM 7725 C C . TYR C 3 92 ? -25.560 8.478 43.875 1.00 25.52 92 TYR C C 1
ATOM 7726 O O . TYR C 3 92 ? -25.070 8.278 44.991 1.00 25.52 92 TYR C O 1
ATOM 7735 N N . THR C 3 93 ? -26.132 7.505 43.165 1.00 25.21 93 THR C N 1
ATOM 7736 C CA . THR C 3 93 ? -26.230 6.152 43.703 1.00 25.21 93 THR C CA 1
ATOM 7737 C C . THR C 3 93 ? -24.851 5.540 43.908 1.00 25.21 93 THR C C 1
ATOM 7738 O O . THR C 3 93 ? -24.594 4.878 44.921 1.00 25.21 93 THR C O 1
ATOM 7742 N N . LYS C 3 94 ? -23.941 5.763 42.958 1.00 25.41 94 LYS C N 1
ATOM 7743 C CA . LYS C 3 94 ? -22.591 5.224 43.081 1.00 25.41 94 LYS C CA 1
ATOM 7744 C C . LYS C 3 94 ? -21.894 5.773 44.319 1.00 25.41 94 LYS C C 1
ATOM 7745 O O . LYS C 3 94 ? -21.195 5.041 45.029 1.00 25.41 94 LYS C O 1
ATOM 7751 N N . ALA C 3 95 ? -22.066 7.067 44.590 1.00 24.96 95 ALA C N 1
ATOM 7752 C CA . ALA C 3 95 ? -21.513 7.650 45.807 1.00 24.96 95 ALA C CA 1
ATOM 7753 C C . ALA C 3 95 ? -22.148 7.028 47.044 1.00 24.96 95 ALA C C 1
ATOM 7754 O O . ALA C 3 95 ? -21.461 6.722 48.025 1.00 24.96 95 ALA C O 1
ATOM 7756 N N . TYR C 3 96 ? -23.466 6.828 47.009 1.00 25.09 96 TYR C N 1
ATOM 7757 C CA . TYR C 3 96 ? -24.175 6.254 48.147 1.00 25.09 96 TYR C CA 1
ATOM 7758 C C . TYR C 3 96 ? -23.705 4.834 48.438 1.00 25.09 96 TYR C C 1
ATOM 7759 O O . TYR C 3 96 ? -23.503 4.456 49.597 1.00 25.09 96 TYR C O 1
ATOM 7768 N N . ILE C 3 97 ? -23.526 4.029 47.390 1.00 25.31 97 ILE C N 1
ATOM 7769 C CA . ILE C 3 97 ? -23.094 2.649 47.554 1.00 25.31 97 ILE C CA 1
ATOM 7770 C C . ILE C 3 97 ? -21.685 2.539 48.120 1.00 25.31 97 ILE C C 1
ATOM 7771 O O . ILE C 3 97 ? -21.430 1.676 48.964 1.00 25.31 97 ILE C O 1
ATOM 7776 N N . ALA C 3 98 ? -20.770 3.410 47.699 1.00 25.89 98 ALA C N 1
ATOM 7777 C CA . ALA C 3 98 ? -19.384 3.367 48.146 1.00 25.89 98 ALA C CA 1
ATOM 7778 C C . ALA C 3 98 ? -19.196 3.950 49.540 1.00 25.89 98 ALA C C 1
ATOM 7779 O O . ALA C 3 98 ? -18.057 4.095 49.993 1.00 25.89 98 ALA C O 1
ATOM 7781 N N . ILE C 3 99 ? -20.287 4.288 50.229 1.00 27.01 99 ILE C N 1
ATOM 7782 C CA . ILE C 3 99 ? -20.219 4.817 51.588 1.00 27.01 99 ILE C CA 1
ATOM 7783 C C . ILE C 3 99 ? -20.483 3.740 52.636 1.00 27.01 99 ILE C C 1
ATOM 7784 O O . ILE C 3 99 ? -20.077 3.907 53.799 1.00 27.01 99 ILE C O 1
ATOM 7789 N N . VAL C 3 100 ? -21.073 2.607 52.245 1.00 27.99 100 VAL C N 1
ATOM 7790 C CA . VAL C 3 100 ? -21.458 1.575 53.205 1.00 27.99 100 VAL C CA 1
ATOM 7791 C C . VAL C 3 100 ? -20.257 1.110 54.018 1.00 27.99 100 VAL C C 1
ATOM 7792 O O . VAL C 3 100 ? -20.363 0.875 55.228 1.00 27.99 100 VAL C O 1
ATOM 7796 N N . GLU C 3 101 ? -19.096 0.973 53.376 1.00 30.53 101 GLU C N 1
ATOM 7797 C CA . GLU C 3 101 ? -17.896 0.563 54.098 1.00 30.53 101 GLU C CA 1
ATOM 7798 C C . GLU C 3 101 ? -17.523 1.580 55.170 1.00 30.53 101 GLU C C 1
ATOM 7799 O O . GLU C 3 101 ? -17.150 1.215 56.290 1.00 30.53 101 GLU C O 1
ATOM 7805 N N . THR C 3 102 ? -17.611 2.870 54.840 1.00 29.00 102 THR C N 1
ATOM 7806 C CA . THR C 3 102 ? -17.253 3.907 55.803 1.00 29.00 102 THR C CA 1
ATOM 7807 C C . THR C 3 102 ? -18.265 3.988 56.939 1.00 29.00 102 THR C C 1
ATOM 7808 O O . THR C 3 102 ? -17.891 4.067 58.114 1.00 29.00 102 THR C O 1
ATOM 7812 N N . CYS C 3 103 ? -19.557 3.978 56.605 1.00 28.66 103 CYS C N 1
ATOM 7813 C CA . CYS C 3 103 ? -20.588 4.107 57.630 1.00 28.66 103 CYS C CA 1
ATOM 7814 C C . CYS C 3 103 ? -20.559 2.930 58.596 1.00 28.66 103 CYS C C 1
ATOM 7815 O O . CYS C 3 103 ? -20.657 3.112 59.815 1.00 28.66 103 CYS C O 1
ATOM 7818 N N . MET C 3 104 ? -20.428 1.712 58.070 1.00 29.21 104 MET C N 1
ATOM 7819 C CA . MET C 3 104 ? -20.396 0.536 58.933 1.00 29.21 104 MET C CA 1
ATOM 7820 C C . MET C 3 104 ? -19.185 0.570 59.856 1.00 29.21 104 MET C C 1
ATOM 7821 O O . MET C 3 104 ? -19.276 0.214 61.036 1.00 29.21 104 MET C O 1
ATOM 7826 N N . GLY C 3 105 ? -18.037 0.996 59.331 1.00 28.48 105 GLY C N 1
ATOM 7827 C CA . GLY C 3 105 ? -16.847 1.091 60.159 1.00 28.48 105 GLY C CA 1
ATOM 7828 C C . GLY C 3 105 ? -16.973 2.143 61.244 1.00 28.48 105 GLY C C 1
ATOM 7829 O O . GLY C 3 105 ? -16.540 1.938 62.380 1.00 28.48 105 GLY C O 1
ATOM 7830 N N . ASN C 3 106 ? -17.564 3.291 60.907 1.00 28.06 106 ASN C N 1
ATOM 7831 C CA . ASN C 3 106 ? -17.695 4.368 61.880 1.00 28.06 106 ASN C CA 1
ATOM 7832 C C . ASN C 3 106 ? -18.868 4.164 62.828 1.00 28.06 106 ASN C C 1
ATOM 7833 O O . ASN C 3 106 ? -18.863 4.729 63.926 1.00 28.06 106 ASN C O 1
ATOM 7838 N N . ALA C 3 107 ? -19.873 3.383 62.435 1.00 27.70 107 ALA C N 1
ATOM 7839 C CA . ALA C 3 107 ? -20.985 3.112 63.337 1.00 27.70 107 ALA C CA 1
ATOM 7840 C C . ALA C 3 107 ? -20.549 2.232 64.500 1.00 27.70 107 ALA C C 1
ATOM 7841 O O . ALA C 3 107 ? -20.944 2.465 65.646 1.00 27.70 107 ALA C O 1
ATOM 7843 N N . THR C 3 108 ? -19.739 1.210 64.219 1.00 27.38 108 THR C N 1
ATOM 7844 C CA . THR C 3 108 ? -19.229 0.357 65.287 1.00 27.38 108 THR C CA 1
ATOM 7845 C C . THR C 3 108 ? -18.320 1.135 66.227 1.00 27.38 108 THR C C 1
ATOM 7846 O O . THR C 3 108 ? -18.355 0.931 67.445 1.00 27.38 108 THR C O 1
ATOM 7850 N N . GLN C 3 109 ? -17.495 2.029 65.680 1.00 28.15 109 GLN C N 1
ATOM 7851 C CA . GLN C 3 109 ? -16.622 2.842 66.520 1.00 28.15 109 GLN C CA 1
ATOM 7852 C C . GLN C 3 109 ? -17.434 3.740 67.443 1.00 28.15 109 GLN C C 1
ATOM 7853 O O . GLN C 3 109 ? -17.085 3.925 68.614 1.00 28.15 109 GLN C O 1
ATOM 7859 N N . TYR C 3 110 ? -18.519 4.317 66.928 1.00 27.52 110 TYR C N 1
ATOM 7860 C CA . TYR C 3 110 ? -19.354 5.185 67.751 1.00 27.52 110 TYR C CA 1
ATOM 7861 C C . TYR C 3 110 ? -20.129 4.383 68.789 1.00 27.52 110 TYR C C 1
ATOM 7862 O O . TYR C 3 110 ? -20.184 4.758 69.965 1.00 27.52 110 TYR C O 1
ATOM 7871 N N . LEU C 3 111 ? -20.740 3.273 68.369 1.00 27.47 111 LEU C N 1
ATOM 7872 C CA . LEU C 3 111 ? -21.568 2.479 69.267 1.00 27.47 111 LEU C CA 1
ATOM 7873 C C . LEU C 3 111 ? -20.775 1.986 70.471 1.00 27.47 111 LEU C C 1
ATOM 7874 O O . LEU C 3 111 ? -21.180 2.176 71.623 1.00 27.47 111 LEU C O 1
ATOM 7879 N N . LEU C 3 112 ? -19.631 1.354 70.216 1.00 28.01 112 LEU C N 1
ATOM 7880 C CA . LEU C 3 112 ? -18.743 0.904 71.284 1.00 28.01 112 LEU C CA 1
ATOM 7881 C C . LEU C 3 112 ? -17.880 2.089 71.703 1.00 28.01 112 LEU C C 1
ATOM 7882 O O . LEU C 3 112 ? -16.723 2.239 71.304 1.00 28.01 112 LEU C O 1
ATOM 7887 N N . GLY C 3 113 ? -18.464 2.946 72.533 1.00 29.28 113 GLY C N 1
ATOM 7888 C CA . GLY C 3 113 ? -17.790 4.162 72.938 1.00 29.28 113 GLY C CA 1
ATOM 7889 C C . GLY C 3 113 ? -18.728 5.336 73.123 1.00 29.28 113 GLY C C 1
ATOM 7890 O O . GLY C 3 113 ? -18.338 6.356 73.695 1.00 29.28 113 GLY C O 1
ATOM 7891 N N . ARG C 3 114 ? -19.964 5.214 72.636 1.00 30.33 114 ARG C N 1
ATOM 7892 C CA . ARG C 3 114 ? -20.952 6.258 72.882 1.00 30.33 114 ARG C CA 1
ATOM 7893 C C . ARG C 3 114 ? -21.323 6.322 74.358 1.00 30.33 114 ARG C C 1
ATOM 7894 O O . ARG C 3 114 ? -21.311 7.396 74.970 1.00 30.33 114 ARG C O 1
ATOM 7902 N N . ASP C 3 115 ? -21.657 5.173 74.947 1.00 33.04 115 ASP C N 1
ATOM 7903 C CA . ASP C 3 115 ? -22.066 5.140 76.347 1.00 33.04 115 ASP C CA 1
ATOM 7904 C C . ASP C 3 115 ? -20.899 5.468 77.269 1.00 33.04 115 ASP C C 1
ATOM 7905 O O . ASP C 3 115 ? -21.036 6.251 78.215 1.00 33.04 115 ASP C O 1
ATOM 7910 N N . GLN C 3 116 ? -19.734 4.872 77.006 1.00 33.18 116 GLN C N 1
ATOM 7911 C CA . GLN C 3 116 ? -18.578 5.080 77.868 1.00 33.18 116 GLN C CA 1
ATOM 7912 C C . GLN C 3 116 ? -18.115 6.530 77.874 1.00 33.18 116 GLN C C 1
ATOM 7913 O O . GLN C 3 116 ? -17.656 7.020 78.912 1.00 33.18 116 GLN C O 1
ATOM 7919 N N . ALA C 3 117 ? -18.241 7.235 76.752 1.00 31.68 117 ALA C N 1
ATOM 7920 C CA . ALA C 3 117 ? -17.868 8.640 76.688 1.00 31.68 117 ALA C CA 1
ATOM 7921 C C . ALA C 3 117 ? -18.872 9.554 77.373 1.00 31.68 117 ALA C C 1
ATOM 7922 O O . ALA C 3 117 ? -18.578 10.738 77.560 1.00 31.68 117 ALA C O 1
ATOM 7924 N N . TYR C 3 118 ? -20.049 9.043 77.737 1.00 33.05 118 TYR C N 1
ATOM 7925 C CA . TYR C 3 118 ? -21.003 9.849 78.489 1.00 33.05 118 TYR C CA 1
ATOM 7926 C C . TYR C 3 118 ? -20.747 9.749 79.987 1.00 33.05 118 TYR C C 1
ATOM 7927 O O . TYR C 3 118 ? -20.709 10.767 80.686 1.00 33.05 118 TYR C O 1
ATOM 7936 N N . TRP C 3 119 ? -20.575 8.527 80.497 1.00 33.37 119 TRP C N 1
ATOM 7937 C CA . TRP C 3 119 ? -20.333 8.350 81.925 1.00 33.37 119 TRP C CA 1
ATOM 7938 C C . TRP C 3 119 ? -19.014 8.985 82.343 1.00 33.37 119 TRP C C 1
ATOM 7939 O O . TRP C 3 119 ? -18.901 9.526 83.448 1.00 33.37 119 TRP C O 1
ATOM 7950 N N . ALA C 3 120 ? -18.005 8.931 81.473 1.00 32.77 120 ALA C N 1
ATOM 7951 C CA . ALA C 3 120 ? -16.763 9.642 81.745 1.00 32.77 120 ALA C CA 1
ATOM 7952 C C . ALA C 3 120 ? -16.978 11.146 81.818 1.00 32.77 120 ALA C C 1
ATOM 7953 O O . ALA C 3 120 ? -16.170 11.846 82.434 1.00 32.77 120 ALA C O 1
ATOM 7955 N N . ALA C 3 121 ? -18.038 11.657 81.194 1.00 34.01 121 ALA C N 1
ATOM 7956 C CA . ALA C 3 121 ? -18.426 13.055 81.320 1.00 34.01 121 ALA C CA 1
ATOM 7957 C C . ALA C 3 121 ? -19.564 13.248 82.313 1.00 34.01 121 ALA C C 1
ATOM 7958 O O . ALA C 3 121 ? -20.040 14.374 82.485 1.00 34.01 121 ALA C O 1
ATOM 7960 N N . ALA C 3 122 ? -20.016 12.180 82.959 1.00 33.48 122 ALA C N 1
ATOM 7961 C CA . ALA C 3 122 ? -21.033 12.259 83.999 1.00 33.48 122 ALA C CA 1
ATOM 7962 C C . ALA C 3 122 ? -20.492 11.928 85.377 1.00 33.48 122 ALA C C 1
ATOM 7963 O O . ALA C 3 122 ? -20.837 12.605 86.346 1.00 33.48 122 ALA C O 1
ATOM 7965 N N . MET C 3 123 ? -19.646 10.907 85.491 1.00 35.76 123 MET C N 1
ATOM 7966 C CA . MET C 3 123 ? -18.954 10.619 86.739 1.00 35.76 123 MET C CA 1
ATOM 7967 C C . MET C 3 123 ? -17.804 11.576 86.997 1.00 35.76 123 MET C C 1
ATOM 7968 O O . MET C 3 123 ? -17.200 11.520 88.073 1.00 35.76 123 MET C O 1
ATOM 7973 N N . ALA C 3 124 ? -17.482 12.443 86.038 1.00 34.24 124 ALA C N 1
ATOM 7974 C CA . ALA C 3 124 ? -16.524 13.515 86.256 1.00 34.24 124 ALA C CA 1
ATOM 7975 C C . ALA C 3 124 ? -17.167 14.794 86.759 1.00 34.24 124 ALA C C 1
ATOM 7976 O O . ALA C 3 124 ? -16.519 15.552 87.481 1.00 34.24 124 ALA C O 1
ATOM 7978 N N . GLN C 3 125 ? -18.423 15.053 86.393 1.00 34.02 125 GLN C N 1
ATOM 7979 C CA . GLN C 3 125 ? -19.145 16.182 86.968 1.00 34.02 125 GLN C CA 1
ATOM 7980 C C . GLN C 3 125 ? -19.334 15.995 88.467 1.00 34.02 125 GLN C C 1
ATOM 7981 O O . GLN C 3 125 ? -19.164 16.937 89.250 1.00 34.02 125 GLN C O 1
ATOM 7987 N N . ILE C 3 126 ? -19.690 14.780 88.884 1.00 33.75 126 ILE C N 1
ATOM 7988 C CA . ILE C 3 126 ? -19.801 14.480 90.309 1.00 33.75 126 ILE C CA 1
ATOM 7989 C C . ILE C 3 126 ? -18.439 14.614 90.978 1.00 33.75 126 ILE C C 1
ATOM 7990 O O . ILE C 3 126 ? -18.314 15.168 92.076 1.00 33.75 126 ILE C O 1
ATOM 7995 N N . GLN C 3 127 ? -17.394 14.121 90.315 1.00 35.15 127 GLN C N 1
ATOM 7996 C CA . GLN C 3 127 ? -16.039 14.238 90.839 1.00 35.15 127 GLN C CA 1
ATOM 7997 C C . GLN C 3 127 ? -15.493 15.642 90.612 1.00 35.15 127 GLN C C 1
ATOM 7998 O O . GLN C 3 127 ? -14.312 15.902 90.860 1.00 35.15 127 GLN C O 1
ATOM 8004 N N . ALA C 3 128 ? -16.342 16.549 90.132 1.00 34.21 128 ALA C N 1
ATOM 8005 C CA . ALA C 3 128 ? -16.010 17.964 90.069 1.00 34.21 128 ALA C CA 1
ATOM 8006 C C . ALA C 3 128 ? -16.798 18.814 91.048 1.00 34.21 128 ALA C C 1
ATOM 8007 O O . ALA C 3 128 ? -16.276 19.842 91.494 1.00 34.21 128 ALA C O 1
ATOM 8009 N N . VAL C 3 129 ? -18.029 18.435 91.391 1.00 33.71 129 VAL C N 1
ATOM 8010 C CA . VAL C 3 129 ? -18.726 19.088 92.492 1.00 33.71 129 VAL C CA 1
ATOM 8011 C C . VAL C 3 129 ? -18.107 18.730 93.835 1.00 33.71 129 VAL C C 1
ATOM 8012 O O . VAL C 3 129 ? -17.902 19.619 94.671 1.00 33.71 129 VAL C O 1
ATOM 8016 N N . SER C 3 130 ? -17.784 17.457 94.061 1.00 33.86 130 SER C N 1
ATOM 8017 C CA . SER C 3 130 ? -17.120 17.048 95.290 1.00 33.86 130 SER C CA 1
ATOM 8018 C C . SER C 3 130 ? -15.702 17.585 95.398 1.00 33.86 130 SER C C 1
ATOM 8019 O O . SER C 3 130 ? -15.140 17.590 96.498 1.00 33.86 130 SER C O 1
ATOM 8022 N N . ALA C 3 131 ? -15.107 18.031 94.290 1.00 33.55 131 ALA C N 1
ATOM 8023 C CA . ALA C 3 131 ? -13.834 18.733 94.372 1.00 33.55 131 ALA C CA 1
ATOM 8024 C C . ALA C 3 131 ? -13.998 20.110 94.996 1.00 33.55 131 ALA C C 1
ATOM 8025 O O . ALA C 3 131 ? -13.092 20.585 95.687 1.00 33.55 131 ALA C O 1
ATOM 8027 N N . ARG C 3 132 ? -15.140 20.762 94.761 1.00 34.27 132 ARG C N 1
ATOM 8028 C CA . ARG C 3 132 ? -15.443 22.000 95.466 1.00 34.27 132 ARG C CA 1
ATOM 8029 C C . ARG C 3 132 ? -15.552 21.757 96.964 1.00 34.27 132 ARG C C 1
ATOM 8030 O O . ARG C 3 132 ? -15.079 22.565 97.769 1.00 34.27 132 ARG C O 1
ATOM 8038 N N . VAL C 3 133 ? -16.182 20.647 97.354 1.00 33.81 133 VAL C N 1
ATOM 8039 C CA . VAL C 3 133 ? -16.207 20.261 98.759 1.00 33.81 133 VAL C CA 1
ATOM 8040 C C . VAL C 3 133 ? -14.801 19.940 99.246 1.00 33.81 133 VAL C C 1
ATOM 8041 O O . VAL C 3 133 ? -14.395 20.361 100.335 1.00 33.81 133 VAL C O 1
ATOM 8045 N N . ALA C 3 134 ? -14.034 19.203 98.446 1.00 33.78 134 ALA C N 1
ATOM 8046 C CA . ALA C 3 134 ? -12.662 18.858 98.791 1.00 33.78 134 ALA C CA 1
ATOM 8047 C C . ALA C 3 134 ? -11.720 20.053 98.745 1.00 33.78 134 ALA C C 1
ATOM 8048 O O . ALA C 3 134 ? -10.576 19.934 99.194 1.00 33.78 134 ALA C O 1
ATOM 8050 N N . LEU C 3 135 ? -12.161 21.188 98.207 1.00 34.56 135 LEU C N 1
ATOM 8051 C CA . LEU C 3 135 ? -11.373 22.410 98.275 1.00 34.56 135 LEU C CA 1
ATOM 8052 C C . LEU C 3 135 ? -11.611 23.165 99.573 1.00 34.56 135 LEU C C 1
ATOM 8053 O O . LEU C 3 135 ? -10.682 23.791 100.095 1.00 34.56 135 LEU C O 1
ATOM 8058 N N . ALA C 3 136 ? -12.832 23.117 100.106 1.00 35.86 136 ALA C N 1
ATOM 8059 C CA . ALA C 3 136 ? -13.093 23.711 101.412 1.00 35.86 136 ALA C CA 1
ATOM 8060 C C . ALA C 3 136 ? -12.314 22.994 102.505 1.00 35.86 136 ALA C C 1
ATOM 8061 O O . ALA C 3 136 ? -11.781 23.635 103.418 1.00 35.86 136 ALA C O 1
ATOM 8063 N N . THR C 3 137 ? -12.240 21.663 102.433 1.00 36.26 137 THR C N 1
ATOM 8064 C CA . THR C 3 137 ? -11.444 20.908 103.392 1.00 36.26 137 THR C CA 1
ATOM 8065 C C . THR C 3 137 ? -9.968 21.269 103.317 1.00 36.26 137 THR C C 1
ATOM 8066 O O . THR C 3 137 ? -9.323 21.411 104.361 1.00 36.26 137 THR C O 1
ATOM 8070 N N . SER C 3 138 ? -9.422 21.439 102.112 1.00 36.64 138 SER C N 1
ATOM 8071 C CA . SER C 3 138 ? -8.044 21.889 101.969 1.00 36.64 138 SER C CA 1
ATOM 8072 C C . SER C 3 138 ? -7.822 23.284 102.531 1.00 36.64 138 SER C C 1
ATOM 8073 O O . SER C 3 138 ? -6.685 23.619 102.878 1.00 36.64 138 SER C O 1
ATOM 8076 N N . LYS C 3 139 ? -8.868 24.100 102.630 1.00 37.10 139 LYS C N 1
ATOM 8077 C CA . LYS C 3 139 ? -8.798 25.376 103.324 1.00 37.10 139 LYS C CA 1
ATOM 8078 C C . LYS C 3 139 ? -9.038 25.231 104.818 1.00 37.10 139 LYS C C 1
ATOM 8079 O O . LYS C 3 139 ? -8.863 26.201 105.561 1.00 37.10 139 LYS C O 1
ATOM 8085 N N . ALA C 3 140 ? -9.437 24.041 105.272 1.00 37.85 140 ALA C N 1
ATOM 8086 C CA . ALA C 3 140 ? -9.606 23.755 106.686 1.00 37.85 140 ALA C CA 1
ATOM 8087 C C . ALA C 3 140 ? -8.491 22.906 107.270 1.00 37.85 140 ALA C C 1
ATOM 8088 O O . ALA C 3 140 ? -8.252 22.984 108.477 1.00 37.85 140 ALA C O 1
ATOM 8090 N N . GLN C 3 141 ? -7.814 22.095 106.459 1.00 38.54 141 GLN C N 1
ATOM 8091 C CA . GLN C 3 141 ? -6.594 21.432 106.890 1.00 38.54 141 GLN C CA 1
ATOM 8092 C C . GLN C 3 141 ? -5.384 22.349 106.821 1.00 38.54 141 GLN C C 1
ATOM 8093 O O . GLN C 3 141 ? -4.343 22.024 107.400 1.00 38.54 141 GLN C O 1
ATOM 8099 N N . TYR C 3 142 ? -5.495 23.477 106.116 1.00 39.17 142 TYR C N 1
ATOM 8100 C CA . TYR C 3 142 ? -4.399 24.437 106.075 1.00 39.17 142 TYR C CA 1
ATOM 8101 C C . TYR C 3 142 ? -4.146 25.038 107.450 1.00 39.17 142 TYR C C 1
ATOM 8102 O O . TYR C 3 142 ? -2.992 25.158 107.877 1.00 39.17 142 TYR C O 1
ATOM 8111 N N . VAL C 3 143 ? -5.209 25.420 108.161 1.00 38.79 143 VAL C N 1
ATOM 8112 C CA . VAL C 3 143 ? -5.042 25.909 109.527 1.00 38.79 143 VAL C CA 1
ATOM 8113 C C . VAL C 3 143 ? -4.631 24.767 110.447 1.00 38.79 143 VAL C C 1
ATOM 8114 O O . VAL C 3 143 ? -3.891 24.964 111.418 1.00 38.79 143 VAL C O 1
ATOM 8118 N N . LEU C 3 144 ? -5.106 23.552 110.155 1.00 37.89 144 LEU C N 1
ATOM 8119 C CA . LEU C 3 144 ? -4.710 22.398 110.952 1.00 37.89 144 LEU C CA 1
ATOM 8120 C C . LEU C 3 144 ? -3.214 22.149 110.840 1.00 37.89 144 LEU C C 1
ATOM 8121 O O . LEU C 3 144 ? -2.551 21.833 111.834 1.00 37.89 144 LEU C O 1
ATOM 8126 N N . ALA C 3 145 ? -2.664 22.287 109.633 1.00 38.81 145 ALA C N 1
ATOM 8127 C CA . ALA C 3 145 ? -1.218 22.211 109.474 1.00 38.81 145 ALA C CA 1
ATOM 8128 C C . ALA C 3 145 ? -0.521 23.382 110.151 1.00 38.81 145 ALA C C 1
ATOM 8129 O O . ALA C 3 145 ? 0.567 23.211 110.712 1.00 38.81 145 ALA C O 1
ATOM 8131 N N . LYS C 3 146 ? -1.120 24.573 110.103 1.00 39.74 146 LYS C N 1
ATOM 8132 C CA . LYS C 3 146 ? -0.531 25.725 110.779 1.00 39.74 146 LYS C CA 1
ATOM 8133 C C . LYS C 3 146 ? -0.496 25.516 112.286 1.00 39.74 146 LYS C C 1
ATOM 8134 O O . LYS C 3 146 ? 0.505 25.820 112.943 1.00 39.74 146 LYS C O 1
ATOM 8140 N N . PHE C 3 147 ? -1.584 24.993 112.855 1.00 39.79 147 PHE C N 1
ATOM 8141 C CA . PHE C 3 147 ? -1.589 24.702 114.284 1.00 39.79 147 PHE C CA 1
ATOM 8142 C C . PHE C 3 147 ? -0.645 23.559 114.623 1.00 39.79 147 PHE C C 1
ATOM 8143 O O . PHE C 3 147 ? -0.043 23.554 115.702 1.00 39.79 147 PHE C O 1
ATOM 8151 N N . GLN C 3 148 ? -0.494 22.591 113.721 1.00 40.04 148 GLN C N 1
ATOM 8152 C CA . GLN C 3 148 ? 0.440 21.495 113.934 1.00 40.04 148 GLN C CA 1
ATOM 8153 C C . GLN C 3 148 ? 1.892 21.945 113.879 1.00 40.04 148 GLN C C 1
ATOM 8154 O O . GLN C 3 148 ? 2.771 21.198 114.320 1.00 40.04 148 GLN C O 1
ATOM 8160 N N . ALA C 3 149 ? 2.165 23.136 113.350 1.00 39.29 149 ALA C N 1
ATOM 8161 C CA . ALA C 3 149 ? 3.505 23.704 113.413 1.00 39.29 149 ALA C CA 1
ATOM 8162 C C . ALA C 3 149 ? 3.752 24.411 114.737 1.00 39.29 149 ALA C C 1
ATOM 8163 O O . ALA C 3 149 ? 4.844 24.301 115.304 1.00 39.29 149 ALA C O 1
ATOM 8165 N N . LEU C 3 150 ? 2.752 25.131 115.246 1.00 38.93 150 LEU C N 1
ATOM 8166 C CA . LEU C 3 150 ? 2.849 25.728 116.570 1.00 38.93 150 LEU C CA 1
ATOM 8167 C C . LEU C 3 1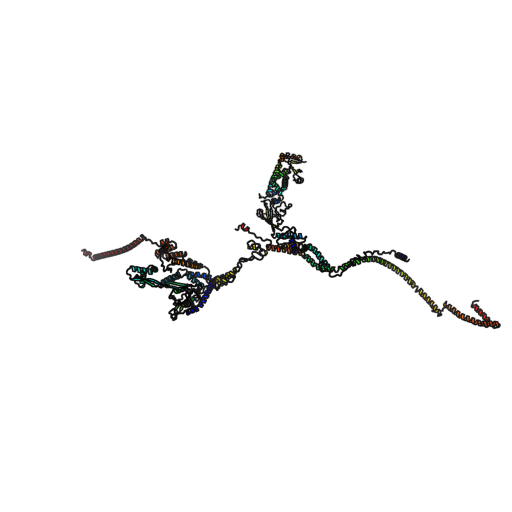50 ? 2.668 24.709 117.682 1.00 38.93 150 LEU C C 1
ATOM 8168 O O . LEU C 3 150 ? 2.957 25.023 118.841 1.00 38.93 150 LEU C O 1
ATOM 8173 N N . ASN C 3 151 ? 2.199 23.504 117.360 1.00 39.23 151 ASN C N 1
ATOM 8174 C CA . ASN C 3 151 ? 2.109 22.411 118.316 1.00 39.23 151 ASN C CA 1
ATOM 8175 C C . ASN C 3 151 ? 3.410 21.618 118.390 1.00 39.23 151 ASN C C 1
ATOM 8176 O O . ASN C 3 151 ? 3.573 20.777 119.280 1.00 39.23 151 ASN C O 1
ATOM 8181 N N . ALA C 3 152 ? 4.349 21.891 117.488 1.00 38.69 152 ALA C N 1
ATOM 8182 C CA . ALA C 3 152 ? 5.657 21.253 117.532 1.00 38.69 152 ALA C CA 1
ATOM 8183 C C . ALA C 3 152 ? 6.662 22.197 118.173 1.00 38.69 152 ALA C C 1
ATOM 8184 O O . ALA C 3 152 ? 7.639 21.754 118.786 1.00 38.69 152 ALA C O 1
ATOM 8186 N N . LYS C 3 153 ? 6.433 23.504 118.031 1.00 38.07 153 LYS C N 1
ATOM 8187 C CA . LYS C 3 153 ? 7.247 24.474 118.752 1.00 38.07 153 LYS C CA 1
ATOM 8188 C C . LYS C 3 153 ? 7.036 24.362 120.254 1.00 38.07 153 LYS C C 1
ATOM 8189 O O . LYS C 3 153 ? 7.993 24.490 121.025 1.00 38.07 153 LYS C O 1
ATOM 8195 N N . SER C 3 154 ? 5.795 24.132 120.686 1.00 38.72 154 SER C N 1
ATOM 8196 C CA . SER C 3 154 ? 5.530 23.922 122.105 1.00 38.72 154 SER C CA 1
ATOM 8197 C C . SER C 3 154 ? 6.219 22.660 122.606 1.00 38.72 154 SER C C 1
ATOM 8198 O O . SER C 3 154 ? 6.795 22.648 123.700 1.00 38.72 154 SER C O 1
ATOM 8201 N N . GLU C 3 155 ? 6.170 21.584 121.818 1.00 38.70 155 GLU C N 1
ATOM 8202 C CA . GLU C 3 155 ? 6.863 20.360 122.203 1.00 38.70 155 GLU C CA 1
ATOM 8203 C C . GLU C 3 155 ? 8.373 20.550 122.198 1.00 38.70 155 GLU C C 1
ATOM 8204 O O . GLU C 3 155 ? 9.082 19.886 122.963 1.00 38.70 155 GLU C O 1
ATOM 8210 N N . TYR C 3 156 ? 8.882 21.438 121.343 1.00 37.11 156 TYR C N 1
ATOM 8211 C CA . TYR C 3 156 ? 10.293 21.800 121.398 1.00 37.11 156 TYR C CA 1
ATOM 8212 C C . TYR C 3 156 ? 10.631 22.439 122.739 1.00 37.11 156 TYR C C 1
ATOM 8213 O O . TYR C 3 156 ? 11.629 22.088 123.379 1.00 37.11 156 TYR C O 1
ATOM 8222 N N . ALA C 3 157 ? 9.798 23.379 123.185 1.00 36.53 157 ALA C N 1
ATOM 8223 C CA . ALA C 3 157 ? 10.007 24.012 124.481 1.00 36.53 157 ALA C CA 1
ATOM 8224 C C . ALA C 3 157 ? 9.846 23.004 125.612 1.00 36.53 157 ALA C C 1
ATOM 8225 O O . ALA C 3 157 ? 10.623 22.996 126.573 1.00 36.53 157 ALA C O 1
ATOM 8227 N N . LEU C 3 158 ? 8.833 22.140 125.510 1.00 36.43 158 LEU C N 1
ATOM 8228 C CA . LEU C 3 158 ? 8.588 21.158 126.561 1.00 36.43 158 LEU C CA 1
ATOM 8229 C C . LEU C 3 158 ? 9.753 20.191 126.703 1.00 36.43 158 LEU C C 1
ATOM 8230 O O . LEU C 3 158 ? 10.165 19.863 127.821 1.00 36.43 158 LEU C O 1
ATOM 8235 N N . THR C 3 159 ? 10.295 19.716 125.581 1.00 36.76 159 THR C N 1
ATOM 8236 C CA . THR C 3 159 ? 11.475 18.863 125.639 1.00 36.76 159 THR C CA 1
ATOM 8237 C C . THR C 3 159 ? 12.688 19.617 126.165 1.00 36.76 159 THR C C 1
ATOM 8238 O O . THR C 3 159 ? 13.478 19.056 126.931 1.00 36.76 159 THR C O 1
ATOM 8242 N N . LYS C 3 160 ? 12.849 20.883 125.773 1.00 36.47 160 LYS C N 1
ATOM 8243 C CA . LYS C 3 160 ? 13.961 21.675 126.284 1.00 36.47 160 LYS C CA 1
ATOM 8244 C C . LYS C 3 160 ? 13.825 21.924 127.780 1.00 36.47 160 LYS C C 1
ATOM 8245 O O . LYS C 3 160 ? 14.834 21.976 128.492 1.00 36.47 160 LYS C O 1
ATOM 8251 N N . LEU C 3 161 ? 12.599 22.068 128.277 1.00 37.02 161 LEU C N 1
ATOM 8252 C CA . LEU C 3 161 ? 12.356 22.204 129.706 1.00 37.02 161 LEU C CA 1
ATOM 8253 C C . LEU C 3 161 ? 12.483 20.882 130.447 1.00 37.02 161 LEU C C 1
ATOM 8254 O O . LEU C 3 161 ? 12.589 20.887 131.677 1.00 37.02 161 LEU C O 1
ATOM 8259 N N . LYS C 3 162 ? 12.474 19.756 129.735 1.00 38.38 162 LYS C N 1
ATOM 8260 C CA . LYS C 3 162 ? 12.697 18.460 130.357 1.00 38.38 162 LYS C CA 1
ATOM 8261 C C . LYS C 3 162 ? 14.171 18.122 130.511 1.00 38.38 162 LYS C C 1
ATOM 8262 O O . LYS C 3 162 ? 14.506 17.219 131.285 1.00 38.38 162 LYS C O 1
ATOM 8268 N N . LEU C 3 163 ? 15.055 18.818 129.791 1.00 38.59 163 LEU C N 1
ATOM 8269 C CA . LEU C 3 163 ? 16.486 18.634 130.003 1.00 38.59 163 LEU C CA 1
ATOM 8270 C C . LEU C 3 163 ? 16.904 19.095 131.391 1.00 38.59 163 LEU C C 1
ATOM 8271 O O . LEU C 3 163 ? 17.714 18.431 132.048 1.00 38.59 163 LEU C O 1
ATOM 8276 N N . SER C 3 164 ? 16.367 20.226 131.850 1.00 39.92 164 SER C N 1
ATOM 8277 C CA . SER C 3 164 ? 16.704 20.728 133.178 1.00 39.92 164 SER C CA 1
ATOM 8278 C C . SER C 3 164 ? 16.181 19.798 134.265 1.00 39.92 164 SER C C 1
ATOM 8279 O O . SER C 3 164 ? 16.846 19.586 135.286 1.00 39.92 164 SER C O 1
ATOM 8282 N N . THR C 3 165 ? 14.985 19.240 134.067 1.00 40.57 165 THR C N 1
ATOM 8283 C CA . THR C 3 165 ? 14.422 18.317 135.048 1.00 40.57 165 THR C CA 1
ATOM 8284 C C . THR C 3 165 ? 15.307 17.088 135.214 1.00 40.57 165 THR C C 1
ATOM 8285 O O . THR C 3 165 ? 15.554 16.631 136.335 1.00 40.57 165 THR C O 1
ATOM 8289 N N . GLU C 3 166 ? 15.800 16.542 134.101 1.00 41.89 166 GLU C N 1
ATOM 8290 C CA . GLU C 3 166 ? 16.705 15.402 134.184 1.00 41.89 166 GLU C CA 1
ATOM 8291 C C . GLU C 3 166 ? 18.053 15.797 134.770 1.00 41.89 166 GLU C C 1
ATOM 8292 O O . GLU C 3 166 ? 18.740 14.955 135.358 1.00 41.89 166 GLU C O 1
ATOM 8298 N N . SER C 3 167 ? 18.453 17.061 134.613 1.00 41.91 167 SER C N 1
ATOM 8299 C CA . SER C 3 167 ? 19.700 17.514 135.218 1.00 41.91 167 SER C CA 1
ATOM 8300 C C . SER C 3 167 ? 19.619 17.476 136.738 1.00 41.91 167 SER C C 1
ATOM 8301 O O . SER C 3 167 ? 20.570 17.056 137.407 1.00 41.91 167 SER C O 1
ATOM 8304 N N . GLU C 3 168 ? 18.491 17.913 137.303 1.00 42.84 168 GLU C N 1
ATOM 8305 C CA . GLU C 3 168 ? 18.320 17.842 138.751 1.00 42.84 168 GLU C CA 1
ATOM 8306 C C . GLU C 3 168 ? 18.230 16.397 139.222 1.00 42.84 168 GLU C C 1
ATOM 8307 O O . GLU C 3 168 ? 18.642 16.078 140.343 1.00 42.84 168 GLU C O 1
ATOM 8313 N N . THR C 3 169 ? 17.691 15.510 138.382 1.00 42.47 169 THR C N 1
ATOM 8314 C CA . THR C 3 169 ? 17.595 14.101 138.752 1.00 42.47 169 THR C CA 1
ATOM 8315 C C . THR C 3 169 ? 18.975 13.495 138.976 1.00 42.47 169 THR C C 1
ATOM 8316 O O . THR C 3 169 ? 19.177 12.727 139.924 1.00 42.47 169 THR C O 1
ATOM 8320 N N . TYR C 3 170 ? 19.940 13.833 138.120 1.00 43.39 170 TYR C N 1
ATOM 8321 C CA . TYR C 3 170 ? 21.310 13.383 138.341 1.00 43.39 170 TYR C CA 1
ATOM 8322 C C . TYR C 3 170 ? 21.852 13.924 139.657 1.00 43.39 170 TYR C C 1
ATOM 8323 O O . TYR C 3 170 ? 22.469 13.195 140.441 1.00 43.39 170 TYR C O 1
ATOM 8332 N N . CYS C 3 171 ? 21.623 15.213 139.919 1.00 44.40 171 CYS C N 1
ATOM 8333 C CA . CYS C 3 171 ? 22.033 15.785 141.196 1.00 44.40 171 CYS C CA 1
ATOM 8334 C C . CYS C 3 171 ? 21.248 15.181 142.350 1.00 44.40 171 CYS C C 1
ATOM 8335 O O . CYS C 3 171 ? 21.742 15.136 143.482 1.00 44.40 171 CYS C O 1
ATOM 8338 N N . ALA C 3 172 ? 20.029 14.710 142.088 1.00 43.67 172 ALA C N 1
ATOM 8339 C CA . ALA C 3 172 ? 19.236 13.998 143.080 1.00 43.67 172 ALA C CA 1
ATOM 8340 C C . ALA C 3 172 ? 19.583 12.522 143.153 1.00 43.67 172 ALA C C 1
ATOM 8341 O O . ALA C 3 172 ? 19.009 11.798 143.975 1.00 43.67 172 ALA C O 1
ATOM 8343 N N . ALA C 3 173 ? 20.504 12.060 142.309 1.00 45.27 173 ALA C N 1
ATOM 8344 C CA . ALA C 3 173 ? 21.000 10.693 142.388 1.00 45.27 173 ALA C CA 1
ATOM 8345 C C . ALA C 3 173 ? 22.463 10.605 142.785 1.00 45.27 173 ALA C C 1
ATOM 8346 O O . ALA C 3 173 ? 22.875 9.558 143.290 1.00 45.27 173 ALA C O 1
ATOM 8348 N N . LEU C 3 174 ? 23.263 11.651 142.574 1.00 46.88 174 LEU C N 1
ATOM 8349 C CA . LEU C 3 174 ? 24.602 11.698 143.142 1.00 46.88 174 LEU C CA 1
ATOM 8350 C C . LEU C 3 174 ? 24.569 11.922 144.645 1.00 46.88 174 LEU C C 1
ATOM 8351 O O . LEU C 3 174 ? 25.535 11.579 145.336 1.00 46.88 174 LEU C O 1
ATOM 8356 N N . PHE C 3 175 ? 23.480 12.489 145.158 1.00 49.40 175 PHE C N 1
ATOM 8357 C CA . PHE C 3 175 ? 23.244 12.630 146.585 1.00 49.40 175 PHE C CA 1
ATOM 8358 C C . PHE C 3 175 ? 22.657 11.362 147.195 1.00 49.40 175 PHE C C 1
ATOM 8359 O O . PHE C 3 175 ? 22.543 11.264 148.422 1.00 49.40 175 PHE C O 1
ATOM 8367 N N . ASN C 3 176 ? 22.304 10.380 146.362 1.00 49.21 176 ASN C N 1
ATOM 8368 C CA . ASN C 3 176 ? 21.739 9.121 146.831 1.00 49.21 176 ASN C CA 1
ATOM 8369 C C . ASN C 3 176 ? 22.708 7.963 146.621 1.00 49.21 176 ASN C C 1
ATOM 8370 O O . ASN C 3 176 ? 22.342 6.805 146.835 1.00 49.21 176 ASN C O 1
ATOM 8375 N N . VAL C 3 177 ? 23.940 8.250 146.207 1.00 50.31 177 VAL C N 1
ATOM 8376 C CA . VAL C 3 177 ? 24.936 7.208 145.990 1.00 50.31 177 VAL C CA 1
ATOM 8377 C C . VAL C 3 177 ? 26.173 7.530 146.819 1.00 50.31 177 VAL C C 1
ATOM 8378 O O . VAL C 3 177 ? 26.901 6.627 147.251 1.00 50.31 177 VAL C O 1
ATOM 8382 N N . GLU C 3 178 ? 26.389 8.816 147.097 1.00 51.98 178 GLU C N 1
ATOM 8383 C CA . GLU C 3 178 ? 27.585 9.253 147.802 1.00 51.98 178 GLU C CA 1
ATOM 8384 C C . GLU C 3 178 ? 27.305 9.721 149.225 1.00 51.98 178 GLU C C 1
ATOM 8385 O O . GLU C 3 178 ? 28.218 9.699 150.058 1.00 51.98 178 GLU C O 1
ATOM 8391 N N . GLN C 3 179 ? 26.081 10.151 149.532 1.00 52.61 179 GLN C N 1
ATOM 8392 C CA . GLN C 3 179 ? 25.794 10.651 150.870 1.00 52.61 179 GLN C CA 1
ATOM 8393 C C . GLN C 3 179 ? 24.727 9.831 151.584 1.00 52.61 179 GLN C C 1
ATOM 8394 O O . GLN C 3 179 ? 24.949 9.365 152.706 1.00 52.61 179 GLN C O 1
ATOM 8400 N N . THR C 3 180 ? 23.567 9.647 150.951 1.00 52.15 180 THR C N 1
ATOM 8401 C CA . THR C 3 180 ? 22.451 9.000 151.633 1.00 52.15 180 THR C CA 1
ATOM 8402 C C . THR C 3 180 ? 22.714 7.516 151.859 1.00 52.15 180 THR C C 1
ATOM 8403 O O . THR C 3 180 ? 22.523 7.000 152.965 1.00 52.15 180 THR C O 1
ATOM 8407 N N . LEU C 3 181 ? 23.151 6.806 150.809 1.00 53.04 181 LEU C N 1
ATOM 8408 C CA . LEU C 3 181 ? 23.393 5.369 150.953 1.00 53.04 181 LEU C CA 1
ATOM 8409 C C . LEU C 3 181 ? 24.505 5.067 151.951 1.00 53.04 181 LEU C C 1
ATOM 8410 O O . LEU C 3 181 ? 24.331 4.162 152.786 1.00 53.04 181 LEU C O 1
ATOM 8415 N N . PRO C 3 182 ? 25.669 5.751 151.925 1.00 53.52 182 PRO C N 1
ATOM 8416 C CA . PRO C 3 182 ? 26.684 5.486 152.954 1.00 53.52 182 PRO C CA 1
ATOM 8417 C C . PRO C 3 182 ? 26.163 5.703 154.366 1.00 53.52 182 PRO C C 1
ATOM 8418 O O . PRO C 3 182 ? 26.528 4.965 155.286 1.00 53.52 182 PRO C O 1
ATOM 8422 N N . GLN C 3 183 ? 25.308 6.710 154.548 1.00 55.34 183 GLN C N 1
ATOM 8423 C CA . GLN C 3 183 ? 24.764 6.979 155.874 1.00 55.34 183 GLN C CA 1
ATOM 8424 C C . GLN C 3 183 ? 23.753 5.915 156.282 1.00 55.34 183 GLN C C 1
ATOM 8425 O O . GLN C 3 183 ? 23.771 5.432 157.420 1.00 55.34 183 GLN C O 1
ATOM 8431 N N . GLN C 3 184 ? 22.858 5.535 155.366 1.00 56.12 184 GLN C N 1
ATOM 8432 C CA . GLN C 3 184 ? 21.880 4.499 155.677 1.00 56.12 184 GLN C CA 1
ATOM 8433 C C . GLN C 3 184 ? 22.538 3.156 155.958 1.00 56.12 184 GLN C C 1
ATOM 8434 O O . GLN C 3 184 ? 21.966 2.341 156.689 1.00 56.12 184 GLN C O 1
ATOM 8440 N N . LEU C 3 185 ? 23.717 2.903 155.388 1.00 55.82 185 LEU C N 1
ATOM 8441 C CA . LEU C 3 185 ? 24.455 1.695 155.739 1.00 55.82 185 LEU C CA 1
ATOM 8442 C C . LEU C 3 185 ? 24.909 1.737 157.191 1.00 55.82 185 LEU C C 1
ATOM 8443 O O . LEU C 3 185 ? 24.847 0.723 157.898 1.00 55.82 185 LEU C O 1
ATOM 8448 N N . LYS C 3 186 ? 25.365 2.902 157.655 1.00 57.35 186 LYS C N 1
ATOM 8449 C CA . LYS C 3 186 ? 25.774 3.038 159.049 1.00 57.35 186 LYS C CA 1
ATOM 8450 C C . LYS C 3 186 ? 24.598 2.807 159.988 1.00 57.35 186 LYS C C 1
ATOM 8451 O O . LYS C 3 186 ? 24.742 2.164 161.034 1.00 57.35 186 LYS C O 1
ATOM 8457 N N . LEU C 3 187 ? 23.423 3.327 159.632 1.00 58.47 187 LEU C N 1
ATOM 8458 C CA . LEU C 3 187 ? 22.229 3.092 160.433 1.00 58.47 187 LEU C CA 1
ATOM 8459 C C . LEU C 3 187 ? 21.888 1.613 160.545 1.00 58.47 187 LEU C C 1
ATOM 8460 O O . LEU C 3 187 ? 21.390 1.190 161.592 1.00 58.47 187 LEU C O 1
ATOM 8465 N N . LEU C 3 188 ? 22.152 0.821 159.507 1.00 60.22 188 LEU C N 1
ATOM 8466 C CA . LEU C 3 188 ? 22.043 -0.628 159.595 1.00 60.22 188 LEU C CA 1
ATOM 8467 C C . LEU C 3 188 ? 23.214 -1.270 160.318 1.00 60.22 188 LEU C C 1
ATOM 8468 O O . LEU C 3 188 ? 23.027 -2.288 160.985 1.00 60.22 188 LEU C O 1
ATOM 8473 N N . ILE C 3 189 ? 24.413 -0.698 160.204 1.00 60.94 189 ILE C N 1
ATOM 8474 C CA . ILE C 3 189 ? 25.556 -1.193 160.960 1.00 60.94 189 ILE C CA 1
ATOM 8475 C C . ILE C 3 189 ? 25.452 -0.874 162.444 1.00 60.94 189 ILE C C 1
ATOM 8476 O O . ILE C 3 189 ? 26.196 -1.458 163.237 1.00 60.94 189 ILE C O 1
ATOM 8478 N N . GLU C 3 190 ? 24.555 0.030 162.834 1.00 64.11 190 GLU C N 1
ATOM 8479 C CA . GLU C 3 190 ? 24.280 0.314 164.235 1.00 64.11 190 GLU C CA 1
ATOM 8480 C C . GLU C 3 190 ? 23.003 -0.366 164.710 1.00 64.11 190 GLU C C 1
ATOM 8481 O O . GLU C 3 190 ? 22.840 -0.591 165.914 1.00 64.11 190 GLU C O 1
ATOM 8487 N N . GLN C 3 191 ? 22.100 -0.710 163.791 1.00 65.25 191 GLN C N 1
ATOM 8488 C CA . GLN C 3 191 ? 20.873 -1.412 164.132 1.00 65.25 191 GLN C CA 1
ATOM 8489 C C . GLN C 3 191 ? 21.038 -2.919 164.208 1.00 65.25 191 GLN C C 1
ATOM 8490 O O . GLN C 3 191 ? 20.219 -3.577 164.861 1.00 65.25 191 GLN C O 1
ATOM 8496 N N . THR C 3 192 ? 22.059 -3.485 163.565 1.00 68.34 192 THR C N 1
ATOM 8497 C CA . THR C 3 192 ? 22.330 -4.910 163.703 1.00 68.34 192 THR C CA 1
ATOM 8498 C C . THR C 3 192 ? 22.949 -5.224 165.059 1.00 68.34 192 THR C C 1
ATOM 8499 O O . THR C 3 192 ? 22.621 -6.244 165.676 1.00 68.34 192 THR C O 1
ATOM 8503 N N . GLU C 3 193 ? 23.832 -4.348 165.545 1.00 72.05 193 GLU C N 1
ATOM 8504 C CA . GLU C 3 193 ? 24.471 -4.577 166.837 1.00 72.05 193 GLU C CA 1
ATOM 8505 C C . GLU C 3 193 ? 23.453 -4.569 167.968 1.00 72.05 193 GLU C C 1
ATOM 8506 O O . GLU C 3 193 ? 23.581 -5.331 168.933 1.00 72.05 193 GLU C O 1
ATOM 8512 N N . ALA C 3 194 ? 22.435 -3.709 167.872 1.00 69.93 194 ALA C N 1
ATOM 8513 C CA . ALA C 3 194 ? 21.379 -3.710 168.877 1.00 69.93 194 ALA C CA 1
ATOM 8514 C C . ALA C 3 194 ? 20.652 -5.046 168.918 1.00 69.93 194 ALA C C 1
ATOM 8515 O O . ALA C 3 194 ? 20.342 -5.547 170.004 1.00 69.93 194 ALA C O 1
ATOM 8517 N N . GLN C 3 195 ? 20.366 -5.634 167.754 1.00 71.33 195 GLN C N 1
ATOM 8518 C CA . GLN C 3 195 ? 19.837 -6.994 167.731 1.00 71.33 195 GLN C CA 1
ATOM 8519 C C . GLN C 3 195 ? 20.869 -7.988 168.247 1.00 71.33 195 GLN C C 1
ATOM 8520 O O . GLN C 3 195 ? 20.527 -8.926 168.976 1.00 71.33 195 GLN C O 1
ATOM 8526 N N . ARG C 3 196 ? 22.136 -7.799 167.880 1.00 72.51 196 ARG C N 1
ATOM 8527 C CA . ARG C 3 196 ? 23.211 -8.660 168.354 1.00 72.51 196 ARG C CA 1
ATOM 8528 C C . ARG C 3 196 ? 23.472 -8.517 169.845 1.00 72.51 196 ARG C C 1
ATOM 8529 O O . ARG C 3 196 ? 24.020 -9.444 170.451 1.00 72.51 196 ARG C O 1
ATOM 8537 N N . ALA C 3 197 ? 23.098 -7.390 170.451 1.00 72.59 197 ALA C N 1
ATOM 8538 C CA . ALA C 3 197 ? 23.298 -7.207 171.881 1.00 72.59 197 ALA C CA 1
ATOM 8539 C C . ALA C 3 197 ? 22.327 -8.025 172.719 1.00 72.59 197 ALA C C 1
ATOM 8540 O O . ALA C 3 197 ? 22.629 -8.322 173.880 1.00 72.59 197 ALA C O 1
ATOM 8542 N N . GLN C 3 198 ? 21.173 -8.395 172.162 1.00 73.24 198 GLN C N 1
ATOM 8543 C CA . GLN C 3 198 ? 20.203 -9.181 172.916 1.00 73.24 198 GLN C CA 1
ATOM 8544 C C . GLN C 3 198 ? 20.666 -10.620 173.105 1.00 73.24 198 GLN C C 1
ATOM 8545 O O . GLN C 3 198 ? 20.436 -11.212 174.165 1.00 73.24 198 GLN C O 1
ATOM 8551 N N . THR C 3 199 ? 21.317 -11.197 172.097 1.00 73.89 199 THR C N 1
ATOM 8552 C CA . THR C 3 199 ? 21.770 -12.591 172.175 1.00 73.89 199 THR C CA 1
ATOM 8553 C C . THR C 3 199 ? 23.199 -12.674 172.709 1.00 73.89 199 THR C C 1
ATOM 8554 O O . THR C 3 199 ? 23.469 -13.395 173.673 1.00 73.89 199 THR C O 1
ATOM 8558 N N . LEU C 3 200 ? 24.120 -11.942 172.092 1.00 73.90 200 LEU C N 1
ATOM 8559 C CA . LEU C 3 200 ? 25.514 -11.961 172.502 1.00 73.90 200 LEU C CA 1
ATOM 8560 C C . LEU C 3 200 ? 25.864 -10.698 173.284 1.00 73.90 200 LEU C C 1
ATOM 8561 O O . LEU C 3 200 ? 25.236 -9.648 173.134 1.00 73.90 200 LEU C O 1
ATOM 8563 N N . ASP C 3 201 ? 26.884 -10.818 174.131 1.00 76.40 201 ASP C N 1
ATOM 8564 C CA . ASP C 3 201 ? 27.348 -9.714 174.959 1.00 76.40 201 ASP C CA 1
ATOM 8565 C C . ASP C 3 201 ? 28.497 -8.940 174.329 1.00 76.40 201 ASP C C 1
ATOM 8566 O O . ASP C 3 201 ? 29.004 -8.001 174.948 1.00 76.40 201 ASP C O 1
ATOM 8568 N N . LYS C 3 202 ? 28.921 -9.310 173.123 1.00 77.07 202 LYS C N 1
ATOM 8569 C CA . LYS C 3 202 ? 30.004 -8.629 172.428 1.00 77.07 202 LYS C CA 1
ATOM 8570 C C . LYS C 3 202 ? 29.517 -8.194 171.056 1.00 77.07 202 LYS C C 1
ATOM 8571 O O . LYS C 3 202 ? 28.801 -8.942 170.382 1.00 77.07 202 LYS C O 1
ATOM 8573 N N . ARG C 3 203 ? 29.906 -6.990 170.643 1.00 77.70 203 ARG C N 1
ATOM 8574 C CA . ARG C 3 203 ? 29.513 -6.485 169.338 1.00 77.70 203 ARG C CA 1
ATOM 8575 C C . ARG C 3 203 ? 30.214 -7.273 168.233 1.00 77.70 203 ARG C C 1
ATOM 8576 O O . ARG C 3 203 ? 31.149 -8.043 168.474 1.00 77.70 203 ARG C O 1
ATOM 8584 N N . SER C 3 204 ? 29.741 -7.076 167.001 1.00 77.89 204 SER C N 1
ATOM 8585 C CA . SER C 3 204 ? 30.286 -7.811 165.864 1.00 77.89 204 SER C CA 1
ATOM 8586 C C . SER C 3 204 ? 31.767 -7.508 165.672 1.00 77.89 204 SER C C 1
ATOM 8587 O O . SER C 3 204 ? 32.584 -8.416 165.490 1.00 77.89 204 SER C O 1
ATOM 8590 N N . ASP C 3 205 ? 32.132 -6.224 165.711 1.00 80.33 205 ASP C N 1
ATOM 8591 C CA . ASP C 3 205 ? 33.539 -5.855 165.594 1.00 80.33 205 ASP C CA 1
ATOM 8592 C C . ASP C 3 205 ? 34.325 -6.305 166.819 1.00 80.33 205 ASP C C 1
ATOM 8593 O O . ASP C 3 205 ? 35.428 -6.850 166.702 1.00 80.33 205 ASP C O 1
ATOM 8598 N N . GLY C 3 206 ? 33.766 -6.088 168.006 1.00 79.35 206 GLY C N 1
ATOM 8599 C CA . GLY C 3 206 ? 34.425 -6.467 169.240 1.00 79.35 206 GLY C CA 1
ATOM 8600 C C . GLY C 3 206 ? 33.931 -5.673 170.431 1.00 79.35 206 GLY C C 1
ATOM 8601 O O . GLY C 3 206 ? 32.727 -5.431 170.565 1.00 79.35 206 GLY C O 1
ATOM 8602 N N . ALA C 3 207 ? 34.853 -5.259 171.289 1.00 80.66 207 ALA C N 1
ATOM 8603 C CA . ALA C 3 207 ? 34.561 -4.466 172.487 1.00 80.66 207 ALA C CA 1
ATOM 8604 C C . ALA C 3 207 ? 33.497 -5.187 173.318 1.00 80.66 207 ALA C C 1
ATOM 8605 O O . ALA C 3 207 ? 33.423 -6.420 173.321 1.00 80.66 207 ALA C O 1
ATOM 8607 N N . THR C 3 208 ? 32.666 -4.429 174.029 1.00 79.36 208 THR C N 1
ATOM 8608 C CA . THR C 3 208 ? 31.625 -5.001 174.868 1.00 79.36 208 THR C CA 1
ATOM 8609 C C . THR C 3 208 ? 30.390 -4.118 174.784 1.00 79.36 208 THR C C 1
ATOM 8610 O O . THR C 3 208 ? 30.489 -2.935 174.448 1.00 79.36 208 THR C O 1
ATOM 8614 N N . VAL C 3 209 ? 29.235 -4.700 175.091 1.00 78.28 209 VAL C N 1
ATOM 8615 C CA . VAL C 3 209 ? 27.970 -3.977 175.056 1.00 78.28 209 VAL C CA 1
ATOM 8616 C C . VAL C 3 209 ? 27.949 -2.936 176.167 1.00 78.28 209 VAL C C 1
ATOM 8617 O O . VAL C 3 209 ? 28.227 -3.247 177.331 1.00 78.28 209 VAL C O 1
ATOM 8621 N N . SER C 3 210 ? 27.624 -1.698 175.816 1.00 78.63 210 SER C N 1
ATOM 8622 C CA . SER C 3 210 ? 27.548 -0.607 176.782 1.00 78.63 210 SER C CA 1
ATOM 8623 C C . SER C 3 210 ? 26.384 0.291 176.376 1.00 78.63 210 SER C C 1
ATOM 8624 O O . SER C 3 210 ? 25.550 -0.071 175.540 1.00 78.63 210 SER C O 1
ATOM 8627 N N . GLY C 3 211 ? 26.317 1.480 176.972 1.00 77.48 211 GLY C N 1
ATOM 8628 C CA . GLY C 3 211 ? 25.250 2.399 176.634 1.00 77.48 211 GLY C CA 1
ATOM 8629 C C . GLY C 3 211 ? 23.951 2.052 177.343 1.00 77.48 211 GLY C C 1
ATOM 8630 O O . GLY C 3 211 ? 23.935 1.450 178.420 1.00 77.48 211 GLY C O 1
ATOM 8631 N N . SER C 3 212 ? 22.839 2.447 176.720 1.00 77.08 212 SER C N 1
ATOM 8632 C CA . SER C 3 212 ? 21.529 2.234 177.327 1.00 77.08 212 SER C CA 1
ATOM 8633 C C . SER C 3 212 ? 21.237 0.749 177.504 1.00 77.08 212 SER C C 1
ATOM 8634 O O . SER C 3 212 ? 20.718 0.326 178.543 1.00 77.08 212 SER C O 1
ATOM 8637 N N . ILE C 3 213 ? 21.559 -0.060 176.493 1.00 78.11 213 ILE C N 1
ATOM 8638 C CA . ILE C 3 213 ? 21.361 -1.501 176.614 1.00 78.11 213 ILE C CA 1
ATOM 8639 C C . ILE C 3 213 ? 22.343 -2.086 177.620 1.00 78.11 213 ILE C C 1
ATOM 8640 O O . ILE C 3 213 ? 21.991 -2.962 178.420 1.00 78.11 213 ILE C O 1
ATOM 8645 N N . GLY C 3 214 ? 23.587 -1.603 177.606 1.00 77.76 214 GLY C N 1
ATOM 8646 C CA . GLY C 3 214 ? 24.574 -2.097 178.553 1.00 77.76 214 GLY C CA 1
ATOM 8647 C C . GLY C 3 214 ? 24.213 -1.785 179.993 1.00 77.76 214 GLY C C 1
ATOM 8648 O O . GLY C 3 214 ? 24.327 -2.639 180.875 1.00 77.76 214 GLY C O 1
ATOM 8649 N N . LYS C 3 215 ? 23.770 -0.551 180.250 1.00 77.76 215 LYS C N 1
ATOM 8650 C CA . LYS C 3 215 ? 23.372 -0.180 181.605 1.00 77.76 215 LYS C CA 1
ATOM 8651 C C . LYS C 3 215 ? 22.122 -0.933 182.039 1.00 77.76 215 LYS C C 1
ATOM 8652 O O . LYS C 3 215 ? 21.945 -1.216 183.229 1.00 77.76 215 LYS C O 1
ATOM 8658 N N . GLN C 3 216 ? 21.241 -1.258 181.090 1.00 79.58 216 GLN C N 1
ATOM 8659 C CA . GLN C 3 216 ? 20.053 -2.035 181.425 1.00 79.58 216 GLN C CA 1
ATOM 8660 C C . GLN C 3 216 ? 20.422 -3.412 181.958 1.00 79.58 216 GLN C C 1
ATOM 8661 O O . GLN C 3 216 ? 19.724 -3.949 182.827 1.00 79.58 216 GLN C O 1
ATOM 8667 N N . LYS C 3 217 ? 21.508 -4.000 181.453 1.00 77.73 217 LYS C N 1
ATOM 8668 C CA . LYS C 3 217 ? 21.970 -5.277 181.985 1.00 77.73 217 LYS C CA 1
ATOM 8669 C C . LYS C 3 217 ? 22.543 -5.112 183.388 1.00 77.73 217 LYS C C 1
ATOM 8670 O O . LYS C 3 217 ? 22.399 -6.005 184.232 1.00 77.73 217 LYS C O 1
ATOM 8676 N N . GLU C 3 218 ? 23.200 -3.980 183.653 1.00 79.83 218 GLU C N 1
ATOM 8677 C CA . GLU C 3 218 ? 23.760 -3.731 184.978 1.00 79.83 218 GLU C CA 1
ATOM 8678 C C . GLU C 3 218 ? 22.661 -3.646 186.030 1.00 79.83 218 GLU C C 1
ATOM 8679 O O . GLU C 3 218 ? 22.791 -4.194 187.130 1.00 79.83 218 GLU C O 1
ATOM 8685 N N . LEU C 3 219 ? 21.567 -2.956 185.707 1.00 79.28 219 LEU C N 1
ATOM 8686 C CA . LEU C 3 219 ? 20.454 -2.844 186.644 1.00 79.28 219 LEU C CA 1
ATOM 8687 C C . LEU C 3 219 ? 19.845 -4.210 186.931 1.00 79.28 219 LEU C C 1
ATOM 8688 O O . LEU C 3 219 ? 19.496 -4.524 188.074 1.00 79.28 219 LEU C O 1
ATOM 8693 N N . TYR C 3 220 ? 19.702 -5.037 185.893 1.00 80.95 220 TYR C N 1
ATOM 8694 C CA . TYR C 3 220 ? 19.229 -6.401 186.099 1.00 80.95 220 TYR C CA 1
ATOM 8695 C C . TYR C 3 220 ? 20.230 -7.211 186.912 1.00 80.95 220 TYR C C 1
ATOM 8696 O O . TYR C 3 220 ? 19.840 -8.029 187.754 1.00 80.95 220 TYR C O 1
ATOM 8705 N N . THR C 3 221 ? 21.525 -7.002 186.669 1.00 80.38 221 THR C N 1
ATOM 8706 C CA . THR C 3 221 ? 22.553 -7.681 187.450 1.00 80.38 221 THR C CA 1
ATOM 8707 C C . THR C 3 221 ? 22.481 -7.270 188.915 1.00 80.38 221 THR C C 1
ATOM 8708 O O . THR C 3 221 ? 22.637 -8.099 189.820 1.00 80.38 221 THR C O 1
ATOM 8712 N N . GLN C 3 222 ? 22.252 -5.982 189.170 1.00 81.50 222 GLN C N 1
ATOM 8713 C CA . GLN C 3 222 ? 22.095 -5.516 190.543 1.00 81.50 222 GLN C CA 1
ATOM 8714 C C . GLN C 3 222 ? 20.805 -6.046 191.159 1.00 81.50 222 GLN C C 1
ATOM 8715 O O . GLN C 3 222 ? 20.755 -6.363 192.352 1.00 81.50 222 GLN C O 1
ATOM 8721 N N . GLN C 3 223 ? 19.746 -6.143 190.352 1.00 82.31 223 GLN C N 1
ATOM 8722 C CA . GLN C 3 223 ? 18.447 -6.553 190.877 1.00 82.31 223 GLN C CA 1
ATOM 8723 C C . GLN C 3 223 ? 18.479 -7.980 191.410 1.00 82.31 223 GLN C C 1
ATOM 8724 O O . GLN C 3 223 ? 17.931 -8.259 192.483 1.00 82.31 223 GLN C O 1
ATOM 8730 N N . ILE C 3 224 ? 19.109 -8.900 190.677 1.00 82.98 224 ILE C N 1
ATOM 8731 C CA . ILE C 3 224 ? 19.155 -10.291 191.124 1.00 82.98 224 ILE C CA 1
ATOM 8732 C C . ILE C 3 224 ? 20.017 -10.412 192.377 1.00 82.98 224 ILE C C 1
ATOM 8733 O O . ILE C 3 224 ? 19.695 -11.165 193.304 1.00 82.98 224 ILE C O 1
ATOM 8738 N N . THR C 3 225 ? 21.121 -9.665 192.428 1.00 83.51 225 THR C N 1
ATOM 8739 C CA . THR C 3 225 ? 21.953 -9.646 193.627 1.00 83.51 225 THR C CA 1
ATOM 8740 C C . THR C 3 225 ? 21.182 -9.075 194.811 1.00 83.51 225 THR C C 1
ATOM 8741 O O . THR C 3 225 ? 21.226 -9.617 195.922 1.00 83.51 225 THR C O 1
ATOM 8745 N N . SER C 3 226 ? 20.450 -7.981 194.584 1.00 83.27 226 SER C N 1
ATOM 8746 C CA . SER C 3 226 ? 19.670 -7.361 195.649 1.00 83.27 226 SER C CA 1
ATOM 8747 C C . SER C 3 226 ? 18.575 -8.294 196.153 1.00 83.27 226 SER C C 1
ATOM 8748 O O . SER C 3 226 ? 18.223 -8.275 197.337 1.00 83.27 226 SER C O 1
ATOM 8751 N N . TYR C 3 227 ? 18.016 -9.111 195.258 1.00 85.29 227 TYR C N 1
ATOM 8752 C CA . TYR C 3 227 ? 16.983 -10.060 195.663 1.00 85.29 227 TYR C CA 1
ATOM 8753 C C . TYR C 3 227 ? 17.527 -11.077 196.658 1.00 85.29 227 TYR C C 1
ATOM 8754 O O . TYR C 3 227 ? 16.868 -11.410 197.650 1.00 85.29 227 TYR C O 1
ATOM 8763 N N . GLN C 3 228 ? 18.734 -11.587 196.406 1.00 86.26 228 GLN C N 1
ATOM 8764 C CA . GLN C 3 228 ? 19.331 -12.567 197.306 1.00 86.26 228 GLN C CA 1
ATOM 8765 C C . GLN C 3 228 ? 19.676 -11.941 198.652 1.00 86.26 228 GLN C C 1
ATOM 8766 O O . GLN C 3 228 ? 19.410 -12.522 199.711 1.00 86.26 228 GLN C O 1
ATOM 8772 N N . ARG C 3 229 ? 20.275 -10.748 198.629 1.00 85.98 229 ARG C N 1
ATOM 8773 C CA . ARG C 3 229 ? 20.666 -10.083 199.868 1.00 85.98 229 ARG C CA 1
ATOM 8774 C C . ARG C 3 229 ? 19.449 -9.745 200.720 1.00 85.98 229 ARG C C 1
ATOM 8775 O O . ARG C 3 229 ? 19.473 -9.891 201.947 1.00 85.98 229 ARG C O 1
ATOM 8783 N N . ASP C 3 230 ? 18.371 -9.282 200.081 1.00 88.43 230 ASP C N 1
ATOM 8784 C CA . ASP C 3 230 ? 17.151 -8.967 200.818 1.00 88.43 230 ASP C CA 1
ATOM 8785 C C . ASP C 3 230 ? 16.555 -10.217 201.454 1.00 88.43 230 ASP C C 1
ATOM 8786 O O . ASP C 3 230 ? 16.043 -10.172 202.578 1.00 88.43 230 ASP C O 1
ATOM 8791 N N . ALA C 3 231 ? 16.599 -11.342 200.738 1.00 90.35 231 ALA C N 1
ATOM 8792 C CA . ALA C 3 231 ? 16.076 -12.593 201.275 1.00 90.35 231 ALA C CA 1
ATOM 8793 C C . ALA C 3 231 ? 16.867 -13.037 202.500 1.00 90.35 231 ALA C C 1
ATOM 8794 O O . ALA C 3 231 ? 16.296 -13.513 203.488 1.00 90.35 231 ALA C O 1
ATOM 8796 N N . GLU C 3 232 ? 18.193 -12.890 202.447 1.00 92.17 232 GLU C N 1
ATOM 8797 C CA . GLU C 3 232 ? 19.038 -13.277 203.570 1.00 92.17 232 GLU C CA 1
ATOM 8798 C C . GLU C 3 232 ? 18.734 -12.437 204.806 1.00 92.17 232 GLU C C 1
ATOM 8799 O O . GLU C 3 232 ? 18.680 -12.952 205.927 1.00 92.17 232 GLU C O 1
ATOM 8805 N N . VAL C 3 233 ? 18.536 -11.130 204.613 1.00 92.78 233 VAL C N 1
ATOM 8806 C CA . VAL C 3 233 ? 18.266 -10.235 205.738 1.00 92.78 233 VAL C CA 1
ATOM 8807 C C . VAL C 3 233 ? 16.968 -10.631 206.430 1.00 92.78 233 VAL C C 1
ATOM 8808 O O . VAL C 3 233 ? 16.892 -10.709 207.661 1.00 92.78 233 VAL C O 1
ATOM 8812 N N . LYS C 3 234 ? 15.924 -10.887 205.640 1.00 93.76 234 LYS C N 1
ATOM 8813 C CA . LYS C 3 234 ? 14.650 -11.308 206.214 1.00 93.76 234 LYS C CA 1
ATOM 8814 C C . LYS C 3 234 ? 14.791 -12.673 206.878 1.00 93.76 234 LYS C C 1
ATOM 8815 O O . LYS C 3 234 ? 14.248 -12.909 207.964 1.00 93.76 234 LYS C O 1
ATOM 8821 N N . ALA C 3 235 ? 15.525 -13.586 206.241 1.00 96.02 235 ALA C N 1
ATOM 8822 C CA . ALA C 3 235 ? 15.731 -14.917 206.800 1.00 96.02 235 ALA C CA 1
ATOM 8823 C C . ALA C 3 235 ? 16.642 -14.917 208.019 1.00 96.02 235 ALA C C 1
ATOM 8824 O O . ALA C 3 235 ? 16.655 -15.910 208.754 1.00 96.02 235 ALA C O 1
ATOM 8826 N N . SER C 3 236 ? 17.400 -13.846 208.251 1.00 97.85 236 SER C N 1
ATOM 8827 C CA . SER C 3 236 ? 18.256 -13.743 209.425 1.00 97.85 236 SER C CA 1
ATOM 8828 C C . SER C 3 236 ? 17.657 -12.900 210.537 1.00 97.85 236 SER C C 1
ATOM 8829 O O . SER C 3 236 ? 18.078 -13.034 211.688 1.00 97.85 236 SER C O 1
ATOM 8832 N N . LYS C 3 237 ? 16.691 -12.034 210.223 1.00 98.91 237 LYS C N 1
ATOM 8833 C CA . LYS C 3 237 ? 16.052 -11.236 211.264 1.00 98.91 237 LYS C CA 1
ATOM 8834 C C . LYS C 3 237 ? 15.253 -12.114 212.217 1.00 98.91 237 LYS C C 1
ATOM 8835 O O . LYS C 3 237 ? 15.086 -11.773 213.394 1.00 98.91 237 LYS C O 1
ATOM 8841 N N . LEU C 3 238 ? 14.744 -13.245 211.727 1.00 101.51 238 LEU C N 1
ATOM 8842 C CA . LEU C 3 238 ? 14.067 -14.199 212.599 1.00 101.51 238 LEU C CA 1
ATOM 8843 C C . LEU C 3 238 ? 15.032 -14.763 213.636 1.00 101.51 238 LEU C C 1
ATOM 8844 O O . LEU C 3 238 ? 14.685 -14.919 214.812 1.00 101.51 238 LEU C O 1
ATOM 8849 N N . PHE C 3 239 ? 16.256 -15.081 213.208 1.00 103.78 239 PHE C N 1
ATOM 8850 C CA . PHE C 3 239 ? 17.248 -15.624 214.131 1.00 103.78 239 PHE C CA 1
ATOM 8851 C C . PHE C 3 239 ? 17.670 -14.585 215.163 1.00 103.78 239 PHE C C 1
ATOM 8852 O O . PHE C 3 239 ? 17.744 -14.878 216.362 1.00 103.78 239 PHE C O 1
ATOM 8860 N N . THR C 3 240 ? 17.953 -13.358 214.716 1.00 105.78 240 THR C N 1
ATOM 8861 C CA . THR C 3 240 ? 18.430 -12.336 215.641 1.00 105.78 240 THR C CA 1
ATOM 8862 C C . THR C 3 240 ? 17.312 -11.851 216.557 1.00 105.78 240 THR C C 1
ATOM 8863 O O . THR C 3 240 ? 17.575 -11.262 217.610 1.00 105.78 240 THR C O 1
ATOM 8867 N N . ASP C 3 241 ? 16.055 -12.083 216.169 1.00 108.36 241 ASP C N 1
ATOM 8868 C CA . ASP C 3 241 ? 14.941 -11.706 217.033 1.00 108.36 241 ASP C CA 1
ATOM 8869 C C . ASP C 3 241 ? 14.903 -12.570 218.286 1.00 108.36 241 ASP C C 1
ATOM 8870 O O . ASP C 3 241 ? 14.537 -12.094 219.367 1.00 108.36 241 ASP C O 1
ATOM 8875 N N . ALA C 3 242 ? 15.269 -13.847 218.159 1.00 110.17 242 ALA C N 1
ATOM 8876 C CA . ALA C 3 242 ? 15.280 -14.745 219.309 1.00 110.17 242 ALA C CA 1
ATOM 8877 C C . ALA C 3 242 ? 16.292 -14.289 220.354 1.00 110.17 242 ALA C C 1
ATOM 8878 O O . ALA C 3 242 ? 16.016 -14.309 221.558 1.00 110.17 242 ALA C O 1
ATOM 8880 N N . TRP C 3 243 ? 17.477 -13.873 219.903 1.00 112.17 243 TRP C N 1
ATOM 8881 C CA . TRP C 3 243 ? 18.513 -13.431 220.832 1.00 112.17 243 TRP C CA 1
ATOM 8882 C C . TRP C 3 243 ? 18.070 -12.192 221.600 1.00 112.17 243 TRP C C 1
ATOM 8883 O O . TRP C 3 243 ? 18.328 -12.067 222.802 1.00 112.17 243 TRP C O 1
ATOM 8894 N N . ILE C 3 244 ? 17.409 -11.258 220.914 1.00 112.05 244 ILE C N 1
ATOM 8895 C CA . ILE C 3 244 ? 16.912 -10.052 221.574 1.00 112.05 244 ILE C CA 1
ATOM 8896 C C . ILE C 3 244 ? 15.882 -10.424 222.635 1.00 112.05 244 ILE C C 1
ATOM 8897 O O . ILE C 3 244 ? 15.904 -9.917 223.763 1.00 112.05 244 ILE C O 1
ATOM 8902 N N . THR C 3 245 ? 14.963 -11.327 222.283 1.00 113.12 245 THR C N 1
ATOM 8903 C CA . THR C 3 245 ? 13.980 -11.800 223.252 1.00 113.12 245 THR C CA 1
ATOM 8904 C C . THR C 3 245 ? 14.652 -12.578 224.376 1.00 113.12 245 THR C C 1
ATOM 8905 O O . THR C 3 245 ? 14.293 -12.432 225.550 1.00 113.12 245 THR C O 1
ATOM 8909 N N . GLN C 3 246 ? 15.632 -13.417 224.032 1.00 113.37 246 GLN C N 1
ATOM 8910 C CA . GLN C 3 246 ? 16.337 -14.198 225.043 1.00 113.37 246 GLN C CA 1
ATOM 8911 C C . GLN C 3 246 ? 17.097 -13.295 226.006 1.00 113.37 246 GLN C C 1
ATOM 8912 O O . GLN C 3 246 ? 17.124 -13.538 227.217 1.00 113.37 246 GLN C O 1
ATOM 8918 N N . LYS C 3 247 ? 17.730 -12.245 225.477 1.00 114.63 247 LYS C N 1
ATOM 8919 C CA . LYS C 3 247 ? 18.467 -11.319 226.330 1.00 114.63 247 LYS C CA 1
ATOM 8920 C C . LYS C 3 247 ? 17.534 -10.585 227.284 1.00 114.63 247 LYS C C 1
ATOM 8921 O O . LYS C 3 247 ? 17.882 -10.351 228.446 1.00 114.63 247 LYS C O 1
ATOM 8927 N N . THR C 3 248 ? 16.344 -10.208 226.809 1.00 116.15 248 THR C N 1
ATOM 8928 C CA . THR C 3 248 ? 15.395 -9.492 227.656 1.00 116.15 248 THR C CA 1
ATOM 8929 C C . THR C 3 248 ? 14.931 -10.354 228.825 1.00 116.15 248 THR C C 1
ATOM 8930 O O . THR C 3 248 ? 14.831 -9.879 229.962 1.00 116.15 248 THR C O 1
ATOM 8934 N N . ILE C 3 249 ? 14.643 -11.630 228.562 1.00 117.25 249 ILE C N 1
ATOM 8935 C CA . ILE C 3 249 ? 14.124 -12.508 229.609 1.00 117.25 249 ILE C CA 1
ATOM 8936 C C . ILE C 3 249 ? 15.219 -12.836 230.618 1.00 117.25 249 ILE C C 1
ATOM 8937 O O . ILE C 3 249 ? 15.070 -12.607 231.824 1.00 117.25 249 ILE C O 1
ATOM 8942 N N . ASP C 3 250 ? 16.337 -13.385 230.136 1.00 118.28 250 ASP C N 1
ATOM 8943 C CA . ASP C 3 250 ? 17.417 -13.780 231.034 1.00 118.28 250 ASP C CA 1
ATOM 8944 C C . ASP C 3 250 ? 18.057 -12.580 231.717 1.00 118.28 250 ASP C C 1
ATOM 8945 O O . ASP C 3 250 ? 18.443 -12.672 232.888 1.00 118.28 250 ASP C O 1
ATOM 8950 N N . GLU C 3 251 ? 18.215 -11.470 230.988 1.00 117.98 251 GLU C N 1
ATOM 8951 C CA . GLU C 3 251 ? 18.856 -10.242 231.456 1.00 117.98 251 GLU C CA 1
ATOM 8952 C C . GLU C 3 251 ? 20.362 -10.436 231.593 1.00 117.98 251 GLU C C 1
ATOM 8953 O O . GLU C 3 251 ? 21.099 -9.477 231.843 1.00 117.98 251 GLU C O 1
ATOM 8959 N N . GLY C 3 252 ? 20.826 -11.672 231.428 1.00 116.53 252 GLY C N 1
ATOM 8960 C CA . GLY C 3 252 ? 22.244 -11.960 231.371 1.00 116.53 252 GLY C CA 1
ATOM 8961 C C . GLY C 3 252 ? 22.565 -12.951 230.273 1.00 116.53 252 GLY C C 1
ATOM 8962 O O . GLY C 3 252 ? 22.109 -14.098 230.313 1.00 116.53 252 GLY C O 1
ATOM 8963 N N . LEU C 3 253 ? 23.353 -12.523 229.290 1.00 117.10 253 LEU C N 1
ATOM 8964 C CA . LEU C 3 253 ? 23.724 -13.384 228.169 1.00 117.10 253 LEU C CA 1
ATOM 8965 C C . LEU C 3 253 ? 24.902 -12.738 227.457 1.00 117.10 253 LEU C C 1
ATOM 8966 O O . LEU C 3 253 ? 24.824 -11.569 227.071 1.00 117.10 253 LEU C O 1
ATOM 8968 N N . THR C 3 254 ? 25.985 -13.491 227.288 1.00 117.17 254 THR C N 1
ATOM 8969 C CA . THR C 3 254 ? 27.139 -12.987 226.558 1.00 117.17 254 THR C CA 1
ATOM 8970 C C . THR C 3 254 ? 26.760 -12.765 225.100 1.00 117.17 254 THR C C 1
ATOM 8971 O O . THR C 3 254 ? 26.290 -13.696 224.433 1.00 117.17 254 THR C O 1
ATOM 8975 N N . PRO C 3 255 ? 26.928 -11.554 224.578 1.00 115.34 255 PRO C N 1
ATOM 8976 C CA . PRO C 3 255 ? 26.606 -11.297 223.168 1.00 115.34 255 PRO C CA 1
ATOM 8977 C C . PRO C 3 255 ? 27.469 -12.146 222.254 1.00 115.34 255 PRO C C 1
ATOM 8978 O O . PRO C 3 255 ? 28.631 -12.438 222.577 1.00 115.34 255 PRO C O 1
ATOM 8982 N N . PRO C 3 256 ? 26.939 -12.568 221.108 1.00 112.64 256 PRO C N 1
ATOM 8983 C CA . PRO C 3 256 ? 27.751 -13.330 220.153 1.00 112.64 256 PRO C CA 1
ATOM 8984 C C . PRO C 3 256 ? 28.868 -12.472 219.578 1.00 112.64 256 PRO C C 1
ATOM 8985 O O . PRO C 3 256 ? 28.939 -11.259 219.787 1.00 112.64 256 PRO C O 1
ATOM 8989 N N . ASN C 3 257 ? 29.761 -13.132 218.837 1.00 110.58 257 ASN C N 1
ATOM 8990 C CA . ASN C 3 257 ? 30.906 -12.435 218.260 1.00 110.58 257 ASN C CA 1
ATOM 8991 C C . ASN C 3 257 ? 30.472 -11.310 217.329 1.00 110.58 257 ASN C C 1
ATOM 8992 O O . ASN C 3 257 ? 31.153 -10.283 217.236 1.00 110.58 257 ASN C O 1
ATOM 8997 N N . GLY C 3 258 ? 29.345 -11.482 216.636 1.00 109.33 258 GLY C N 1
ATOM 8998 C CA . GLY C 3 258 ? 28.838 -10.430 215.774 1.00 109.33 258 GLY C CA 1
ATOM 8999 C C . GLY C 3 258 ? 28.226 -9.262 216.518 1.00 109.33 258 GLY C C 1
ATOM 9000 O O . GLY C 3 258 ? 28.120 -8.170 215.954 1.00 109.33 258 GLY C O 1
ATOM 9001 N N . PHE C 3 259 ? 27.821 -9.467 217.770 1.00 109.98 259 PHE C N 1
ATOM 9002 C CA . PHE C 3 259 ? 27.210 -8.421 218.577 1.00 109.98 259 PHE C CA 1
ATOM 9003 C C . PHE C 3 259 ? 28.204 -7.726 219.498 1.00 109.98 259 PHE C C 1
ATOM 9004 O O . PHE C 3 259 ? 27.797 -6.892 220.313 1.00 109.98 259 PHE C O 1
ATOM 9012 N N . THR C 3 260 ? 29.490 -8.054 219.396 1.00 107.89 260 THR C N 1
ATOM 9013 C CA . THR C 3 260 ? 30.495 -7.375 220.201 1.00 107.89 260 THR C CA 1
ATOM 9014 C C . THR C 3 260 ? 30.563 -5.901 219.822 1.00 107.89 260 THR C C 1
ATOM 9015 O O . THR C 3 260 ? 30.329 -5.529 218.669 1.00 107.89 260 THR C O 1
ATOM 9019 N N . ASN C 3 261 ? 30.877 -5.057 220.810 1.00 105.46 261 ASN C N 1
ATOM 9020 C CA . ASN C 3 261 ? 30.906 -3.617 220.575 1.00 105.46 261 ASN C CA 1
ATOM 9021 C C . ASN C 3 261 ? 31.911 -3.238 219.496 1.00 105.46 261 ASN C C 1
ATOM 9022 O O . ASN C 3 261 ? 31.694 -2.269 218.759 1.00 105.46 261 ASN C O 1
ATOM 9027 N N . SER C 3 262 ? 33.016 -3.978 219.392 1.00 105.21 262 SER C N 1
ATOM 9028 C CA . SER C 3 262 ? 33.974 -3.736 218.320 1.00 105.21 262 SER C CA 1
ATOM 9029 C C . SER C 3 262 ? 33.352 -4.027 216.959 1.00 105.21 262 SER C C 1
ATOM 9030 O O . SER C 3 262 ? 33.553 -3.280 215.994 1.00 105.21 262 SER C O 1
ATOM 9033 N N . SER C 3 263 ? 32.594 -5.118 216.864 1.00 104.94 263 SER C N 1
ATOM 9034 C CA . SER C 3 263 ? 31.935 -5.500 215.620 1.00 104.94 263 SER C CA 1
ATOM 9035 C C . SER C 3 263 ? 30.898 -4.463 215.203 1.00 104.94 263 SER C C 1
ATOM 9036 O O . SER C 3 263 ? 30.761 -4.158 214.016 1.00 104.94 263 SER C O 1
ATOM 9039 N N . ILE C 3 264 ? 30.151 -3.932 216.167 1.00 103.79 264 ILE C N 1
ATOM 9040 C CA . ILE C 3 264 ? 29.140 -2.921 215.879 1.00 103.79 264 ILE C CA 1
ATOM 9041 C C . ILE C 3 264 ? 29.823 -1.632 215.440 1.00 103.79 264 ILE C C 1
ATOM 9042 O O . ILE C 3 264 ? 29.324 -0.921 214.560 1.00 103.79 264 ILE C O 1
ATOM 9047 N N . ASP C 3 265 ? 30.969 -1.324 216.052 1.00 103.94 265 ASP C N 1
ATOM 9048 C CA . ASP C 3 265 ? 31.647 -0.062 215.769 1.00 103.94 265 ASP C CA 1
ATOM 9049 C C . ASP C 3 265 ? 32.128 0.005 214.323 1.00 103.94 265 ASP C C 1
ATOM 9050 O O . ASP C 3 265 ? 31.961 1.029 213.650 1.00 103.94 265 ASP C O 1
ATOM 9055 N N . ASP C 3 266 ? 32.730 -1.077 213.823 1.00 103.30 266 ASP C N 1
ATOM 9056 C CA . ASP C 3 266 ? 33.265 -1.040 212.463 1.00 103.30 266 ASP C CA 1
ATOM 9057 C C . ASP C 3 266 ? 32.150 -1.114 211.426 1.00 103.30 266 ASP C C 1
ATOM 9058 O O . ASP C 3 266 ? 32.317 -0.648 210.293 1.00 103.30 266 ASP C O 1
ATOM 9063 N N . VAL C 3 267 ? 31.010 -1.705 211.792 1.00 100.89 267 VAL C N 1
ATOM 9064 C CA . VAL C 3 267 ? 29.849 -1.703 210.905 1.00 100.89 267 VAL C CA 1
ATOM 9065 C C . VAL C 3 267 ? 29.379 -0.275 210.666 1.00 100.89 267 VAL C C 1
ATOM 9066 O O . VAL C 3 267 ? 29.091 0.127 209.532 1.00 100.89 267 VAL C O 1
ATOM 9070 N N . LEU C 3 268 ? 29.306 0.519 211.738 1.00 101.14 268 LEU C N 1
ATOM 9071 C CA . LEU C 3 268 ? 28.950 1.926 211.592 1.00 101.14 268 LEU C CA 1
ATOM 9072 C C . LEU C 3 268 ? 30.011 2.693 210.815 1.00 101.14 268 LEU C C 1
ATOM 9073 O O . LEU C 3 268 ? 29.694 3.682 210.146 1.00 101.14 268 LEU C O 1
ATOM 9078 N N . THR C 3 269 ? 31.271 2.261 210.897 1.00 101.58 269 THR C N 1
ATOM 9079 C CA . THR C 3 269 ? 32.318 2.876 210.087 1.00 101.58 269 THR C CA 1
ATOM 9080 C C . THR C 3 269 ? 32.064 2.639 208.603 1.00 101.58 269 THR C C 1
ATOM 9081 O O . THR C 3 269 ? 32.223 3.547 207.780 1.00 101.58 269 THR C O 1
ATOM 9085 N N . THR C 3 270 ? 31.669 1.415 208.244 1.00 101.11 270 THR C N 1
ATOM 9086 C CA . THR C 3 270 ? 31.344 1.115 206.854 1.00 101.11 270 THR C CA 1
ATOM 9087 C C . THR C 3 270 ? 30.137 1.921 206.389 1.00 101.11 270 THR C C 1
ATOM 9088 O O . THR C 3 270 ? 30.134 2.480 205.287 1.00 101.11 270 THR C O 1
ATOM 9092 N N . LEU C 3 271 ? 29.105 2.006 207.231 1.00 100.27 271 LEU C N 1
ATOM 9093 C CA . LEU C 3 271 ? 27.908 2.759 206.881 1.00 100.27 271 LEU C CA 1
ATOM 9094 C C . LEU C 3 271 ? 28.174 4.250 206.732 1.00 100.27 271 LEU C C 1
ATOM 9095 O O . LEU C 3 271 ? 27.340 4.953 206.152 1.00 100.27 271 LEU C O 1
ATOM 9100 N N . LYS C 3 272 ? 29.300 4.747 207.242 1.00 100.15 272 LYS C N 1
ATOM 9101 C CA . LYS C 3 272 ? 29.648 6.152 207.104 1.00 100.15 272 LYS C CA 1
ATOM 9102 C C . LYS C 3 272 ? 30.571 6.433 205.927 1.00 100.15 272 LYS C C 1
ATOM 9103 O O . LYS C 3 272 ? 30.494 7.523 205.350 1.00 100.15 272 LYS C O 1
ATOM 9105 N N . ARG C 3 273 ? 31.436 5.487 205.555 1.00 100.30 273 ARG C N 1
ATOM 9106 C CA . ARG C 3 273 ? 32.334 5.713 204.428 1.00 100.30 273 ARG C CA 1
ATOM 9107 C C . ARG C 3 273 ? 31.627 5.474 203.099 1.00 100.30 273 ARG C C 1
ATOM 9108 O O . ARG C 3 273 ? 31.804 6.243 202.148 1.00 100.30 273 ARG C O 1
ATOM 9116 N N . ASN C 3 274 ? 30.821 4.413 203.016 1.00 99.03 274 ASN C N 1
ATOM 9117 C CA . ASN C 3 274 ? 30.101 4.118 201.782 1.00 99.03 274 ASN C CA 1
ATOM 9118 C C . ASN C 3 274 ? 29.127 5.239 201.438 1.00 99.03 274 ASN C C 1
ATOM 9119 O O . ASN C 3 274 ? 29.017 5.652 200.279 1.00 99.03 274 ASN C O 1
ATOM 9124 N N . ASN C 3 275 ? 28.414 5.745 202.439 1.00 96.86 275 ASN C N 1
ATOM 9125 C CA . ASN C 3 275 ? 27.474 6.839 202.242 1.00 96.86 275 ASN C CA 1
ATOM 9126 C C . ASN C 3 275 ? 28.137 8.208 202.324 1.00 96.86 275 ASN C C 1
ATOM 9127 O O . ASN C 3 275 ? 27.443 9.222 202.190 1.00 96.86 275 ASN C O 1
ATOM 9132 N N . ASN C 3 276 ? 29.453 8.251 202.544 1.00 98.37 276 ASN C N 1
ATOM 9133 C CA . ASN C 3 276 ? 30.215 9.500 202.607 1.00 98.37 276 ASN C CA 1
ATOM 9134 C C . ASN C 3 276 ? 29.664 10.448 203.668 1.00 98.37 276 ASN C C 1
ATOM 9135 O O . ASN C 3 276 ? 29.579 11.660 203.456 1.00 98.37 276 ASN C O 1
ATOM 9137 N N . LEU C 3 277 ? 29.282 9.899 204.823 1.00 98.42 277 LEU C N 1
ATOM 9138 C CA . LEU C 3 277 ? 28.801 10.742 205.913 1.00 98.42 277 LEU C CA 1
ATOM 9139 C C . LEU C 3 277 ? 29.936 11.545 206.535 1.00 98.42 277 LEU C C 1
ATOM 9140 O O . LEU C 3 277 ? 29.702 12.605 207.126 1.00 98.42 277 LEU C O 1
ATOM 9145 N N . ASN C 3 278 ? 31.167 11.059 206.414 1.00 99.14 278 ASN C N 1
ATOM 9146 C CA . ASN C 3 278 ? 32.326 11.744 206.975 1.00 99.14 278 ASN C CA 1
ATOM 9147 C C . ASN C 3 278 ? 32.556 13.090 206.295 1.00 99.14 278 ASN C C 1
ATOM 9148 O O . ASN C 3 278 ? 33.481 13.822 206.645 1.00 99.14 278 ASN C O 1
ATOM 9153 N N . VAL D 4 30 ? -48.943 56.565 -12.944 1.00 32.95 30 VAL D N 1
ATOM 9154 C CA . VAL D 4 30 ? -48.167 55.641 -13.759 1.00 32.95 30 VAL D CA 1
ATOM 9155 C C . VAL D 4 30 ? -46.919 55.221 -12.995 1.00 32.95 30 VAL D C 1
ATOM 9156 O O . VAL D 4 30 ? -46.557 55.837 -11.994 1.00 32.95 30 VAL D O 1
ATOM 9160 N N . ASP D 4 31 ? -46.262 54.168 -13.467 1.00 33.41 31 ASP D N 1
ATOM 9161 C CA . ASP D 4 31 ? -45.126 53.603 -12.756 1.00 33.41 31 ASP D CA 1
ATOM 9162 C C . ASP D 4 31 ? -43.831 54.182 -13.312 1.00 33.41 31 ASP D C 1
ATOM 9163 O O . ASP D 4 31 ? -43.436 53.870 -14.440 1.00 33.41 31 ASP D O 1
ATOM 9168 N N . LYS D 4 32 ? -43.177 55.031 -12.525 1.00 24.41 32 LYS D N 1
ATOM 9169 C CA . LYS D 4 32 ? -42.001 55.746 -12.995 1.00 24.41 32 LYS D CA 1
ATOM 9170 C C . LYS D 4 32 ? -40.786 54.831 -13.055 1.00 24.41 32 LYS D C 1
ATOM 9171 O O . LYS D 4 32 ? -40.626 53.916 -12.243 1.00 24.41 32 LYS D O 1
ATOM 9177 N N . VAL D 4 33 ? -39.922 55.094 -14.036 1.00 22.11 33 VAL D N 1
ATOM 9178 C CA . VAL D 4 33 ? -38.739 54.266 -14.226 1.00 22.11 33 VAL D CA 1
ATOM 9179 C C . VAL D 4 33 ? -37.618 54.675 -13.277 1.00 22.11 33 VAL D C 1
ATOM 9180 O O . VAL D 4 33 ? -36.806 53.835 -12.875 1.00 22.11 33 VAL D O 1
ATOM 9184 N N . ILE D 4 34 ? -37.554 55.948 -12.893 1.00 18.88 34 ILE D N 1
ATOM 9185 C CA . ILE D 4 34 ? -36.483 56.435 -12.030 1.00 18.88 34 ILE D CA 1
ATOM 9186 C C . ILE D 4 34 ? -36.839 56.181 -10.573 1.00 18.88 34 ILE D C 1
ATOM 9187 O O . ILE D 4 34 ? -36.158 56.664 -9.663 1.00 18.88 34 ILE D O 1
ATOM 9192 N N . GLY D 4 35 ? -37.897 55.423 -10.343 1.00 19.97 35 GLY D N 1
ATOM 9193 C CA . GLY D 4 35 ? -38.340 55.129 -8.998 1.00 19.97 35 GLY D CA 1
ATOM 9194 C C . GLY D 4 35 ? -39.524 55.987 -8.598 1.00 19.97 35 GLY D C 1
ATOM 9195 O O . GLY D 4 35 ? -39.596 57.182 -8.904 1.00 19.97 35 GLY D O 1
ATOM 9196 N N . ASN D 4 36 ? -40.477 55.367 -7.903 1.00 21.32 36 ASN D N 1
ATOM 9197 C CA . ASN D 4 36 ? -41.690 56.079 -7.523 1.00 21.32 36 ASN D CA 1
ATOM 9198 C C . ASN D 4 36 ? -41.408 57.164 -6.490 1.00 21.32 36 ASN D C 1
ATOM 9199 O O . ASN D 4 36 ? -41.912 58.285 -6.613 1.00 21.32 36 ASN D O 1
ATOM 9204 N N . ALA D 4 37 ? -40.608 56.851 -5.470 1.00 19.17 37 ALA D N 1
ATOM 9205 C CA . ALA D 4 37 ? -40.301 57.845 -4.448 1.00 19.17 37 ALA D CA 1
ATOM 9206 C C . ALA D 4 37 ? -39.269 58.853 -4.932 1.00 19.17 37 ALA D C 1
ATOM 9207 O O . ALA D 4 37 ? -39.289 60.013 -4.503 1.00 19.17 37 ALA D O 1
ATOM 9209 N N . TYR D 4 38 ? -38.357 58.437 -5.812 1.00 17.32 38 TYR D N 1
ATOM 9210 C CA . TYR D 4 38 ? -37.367 59.377 -6.325 1.00 17.32 38 TYR D CA 1
ATOM 9211 C C . TYR D 4 38 ? -38.018 60.446 -7.188 1.00 17.32 38 TYR D C 1
ATOM 9212 O O . TYR D 4 38 ? -37.552 61.589 -7.218 1.00 17.32 38 TYR D O 1
ATOM 9221 N N . ALA D 4 39 ? -39.091 60.100 -7.900 1.00 17.62 39 ALA D N 1
ATOM 9222 C CA . ALA D 4 39 ? -39.822 61.109 -8.658 1.00 17.62 39 ALA D CA 1
ATOM 9223 C C . ALA D 4 39 ? -40.393 62.171 -7.729 1.00 17.62 39 ALA D C 1
ATOM 9224 O O . ALA D 4 39 ? -40.315 63.371 -8.012 1.00 17.62 39 ALA D O 1
ATOM 9226 N N . VAL D 4 40 ? -40.957 61.743 -6.598 1.00 17.15 40 VAL D N 1
ATOM 9227 C CA . VAL D 4 40 ? -41.502 62.684 -5.622 1.00 17.15 40 VAL D CA 1
ATOM 9228 C C . VAL D 4 40 ? -40.392 63.550 -5.041 1.00 17.15 40 VAL D C 1
ATOM 9229 O O . VAL D 4 40 ? -40.543 64.769 -4.885 1.00 17.15 40 VAL D O 1
ATOM 9233 N N . VAL D 4 41 ? -39.258 62.930 -4.706 1.00 16.58 41 VAL D N 1
ATOM 9234 C CA . VAL D 4 41 ? -38.146 63.676 -4.119 1.00 16.58 41 VAL D CA 1
ATOM 9235 C C . VAL D 4 41 ? -37.625 64.714 -5.106 1.00 16.58 41 VAL D C 1
ATOM 9236 O O . VAL D 4 41 ? -37.348 65.862 -4.742 1.00 16.58 41 VAL D O 1
ATOM 9240 N N . ARG D 4 42 ? -37.492 64.325 -6.376 1.00 17.86 42 ARG D N 1
ATOM 9241 C CA . ARG D 4 42 ? -37.042 65.263 -7.398 1.00 17.86 42 ARG D CA 1
ATOM 9242 C C . ARG D 4 42 ? -38.049 66.386 -7.599 1.00 17.86 42 ARG D C 1
ATOM 9243 O O . ARG D 4 42 ? -37.666 67.551 -7.763 1.00 17.86 42 ARG D O 1
ATOM 9251 N N . ALA D 4 43 ? -39.343 66.061 -7.590 1.00 17.62 43 ALA D N 1
ATOM 9252 C CA . ALA D 4 43 ? -40.371 67.082 -7.763 1.00 17.62 43 ALA D CA 1
ATOM 9253 C C . ALA D 4 43 ? -40.322 68.097 -6.630 1.00 17.62 43 ALA D C 1
ATOM 9254 O O . ALA D 4 43 ? -40.483 69.303 -6.848 1.00 17.62 43 ALA D O 1
ATOM 9256 N N . VAL D 4 44 ? -40.104 67.621 -5.402 1.00 17.88 44 VAL D N 1
ATOM 9257 C CA . VAL D 4 44 ? -39.936 68.534 -4.275 1.00 17.88 44 VAL D CA 1
ATOM 9258 C C . VAL D 4 44 ? -38.671 69.363 -4.455 1.00 17.88 44 VAL D C 1
ATOM 9259 O O . VAL D 4 44 ? -38.639 70.563 -4.155 1.00 17.88 44 VAL D O 1
ATOM 9263 N N . TYR D 4 45 ? -37.607 68.732 -4.959 1.00 21.54 45 TYR D N 1
ATOM 9264 C CA . TYR D 4 45 ? -36.336 69.425 -5.145 1.00 21.54 45 TYR D CA 1
ATOM 9265 C C . TYR D 4 45 ? -36.457 70.557 -6.158 1.00 21.54 45 TYR D C 1
ATOM 9266 O O . TYR D 4 45 ? -35.937 71.657 -5.943 1.00 21.54 45 TYR D O 1
ATOM 9275 N N . CYS D 4 46 ? -37.139 70.302 -7.277 1.00 23.55 46 CYS D N 1
ATOM 9276 C CA . CYS D 4 46 ? -37.253 71.320 -8.317 1.00 23.55 46 CYS D CA 1
ATOM 9277 C C . CYS D 4 46 ? -38.051 72.525 -7.843 1.00 23.55 46 CYS D C 1
ATOM 9278 O O . CYS D 4 46 ? -37.946 73.607 -8.430 1.00 23.55 46 CYS D O 1
ATOM 9281 N N . ASN D 4 47 ? -38.849 72.364 -6.791 1.00 24.71 47 ASN D N 1
ATOM 9282 C CA . ASN D 4 47 ? -39.661 73.445 -6.256 1.00 24.71 47 ASN D CA 1
ATOM 9283 C C . ASN D 4 47 ? -39.087 74.042 -4.979 1.00 24.71 47 ASN D C 1
ATOM 9284 O O . ASN D 4 47 ? -39.823 74.693 -4.232 1.00 24.71 47 ASN D O 1
ATOM 9289 N N . LEU D 4 48 ? -37.798 73.831 -4.707 1.00 25.69 48 LEU D N 1
ATOM 9290 C CA . LEU D 4 48 ? -37.196 74.393 -3.502 1.00 25.69 48 LEU D CA 1
ATOM 9291 C C . LEU D 4 48 ? -37.166 75.914 -3.554 1.00 25.69 48 LEU D C 1
ATOM 9292 O O . LEU D 4 48 ? -37.347 76.578 -2.528 1.00 25.69 48 LEU D O 1
ATOM 9297 N N . GLY D 4 49 ? -36.933 76.485 -4.738 1.00 29.19 49 GLY D N 1
ATOM 9298 C CA . GLY D 4 49 ? -36.868 77.934 -4.847 1.00 29.19 49 GLY D CA 1
ATOM 9299 C C . GLY D 4 49 ? -38.151 78.611 -4.406 1.00 29.19 49 GLY D C 1
ATOM 9300 O O . GLY D 4 49 ? -38.128 79.575 -3.637 1.00 29.19 49 GLY D O 1
ATOM 9301 N N . ASN D 4 50 ? -39.292 78.105 -4.881 1.00 32.56 50 ASN D N 1
ATOM 9302 C CA . ASN D 4 50 ? -40.578 78.635 -4.439 1.00 32.56 50 ASN D CA 1
ATOM 9303 C C . ASN D 4 50 ? -40.752 78.446 -2.937 1.00 32.56 50 ASN D C 1
ATOM 9304 O O . ASN D 4 50 ? -41.200 79.359 -2.228 1.00 32.56 50 ASN D O 1
ATOM 9309 N N . LEU D 4 51 ? -40.388 77.267 -2.433 1.00 30.92 51 LEU D N 1
ATOM 9310 C CA . LEU D 4 51 ? -40.435 77.035 -0.996 1.00 30.92 51 LEU D CA 1
ATOM 9311 C C . LEU D 4 51 ? -39.448 77.927 -0.258 1.00 30.92 51 LEU D C 1
ATOM 9312 O O . LEU D 4 51 ? -39.719 78.339 0.873 1.00 30.92 51 LEU D O 1
ATOM 9317 N N . LYS D 4 52 ? -38.306 78.243 -0.877 1.00 33.40 52 LYS D N 1
ATOM 9318 C CA . LYS D 4 52 ? -37.378 79.183 -0.259 1.00 33.40 52 LYS D CA 1
ATOM 9319 C C . LYS D 4 52 ? -37.997 80.568 -0.131 1.00 33.40 52 LYS D C 1
ATOM 9320 O O . LYS D 4 52 ? -37.847 81.226 0.903 1.00 33.40 52 LYS D O 1
ATOM 9326 N N . LEU D 4 53 ? -38.699 81.028 -1.172 1.00 34.72 53 LEU D N 1
ATOM 9327 C CA . LEU D 4 53 ? -39.386 82.314 -1.074 1.00 34.72 53 LEU D CA 1
ATOM 9328 C C . LEU D 4 53 ? -40.458 82.294 0.004 1.00 34.72 53 LEU D C 1
ATOM 9329 O O . LEU D 4 53 ? -40.590 83.259 0.767 1.00 34.72 53 LEU D O 1
ATOM 9334 N N . LEU D 4 54 ? -41.233 81.210 0.085 1.00 35.53 54 LEU D N 1
ATOM 9335 C CA . LEU D 4 54 ? -42.259 81.124 1.121 1.00 35.53 54 LEU D CA 1
ATOM 9336 C C . LEU D 4 54 ? -41.643 81.138 2.516 1.00 35.53 54 LEU D C 1
ATOM 9337 O O . LEU D 4 54 ? -42.128 81.843 3.411 1.00 35.53 54 LEU D O 1
ATOM 9342 N N . TYR D 4 55 ? -40.566 80.375 2.715 1.00 42.42 55 TYR D N 1
ATOM 9343 C CA . TYR D 4 55 ? -39.895 80.347 4.008 1.00 42.42 55 TYR D CA 1
ATOM 9344 C C . TYR D 4 55 ? -39.323 81.710 4.364 1.00 42.42 55 TYR D C 1
ATOM 9345 O O . TYR D 4 55 ? -39.411 82.142 5.518 1.00 42.42 55 TYR D O 1
ATOM 9354 N N . ASP D 4 56 ? -38.728 82.402 3.390 1.00 46.04 56 ASP D N 1
ATOM 9355 C CA . ASP D 4 56 ? -38.197 83.733 3.653 1.00 46.04 56 ASP D CA 1
ATOM 9356 C C . ASP D 4 56 ? -39.304 84.702 4.043 1.00 46.04 56 ASP D C 1
ATOM 9357 O O . ASP D 4 56 ? -39.153 85.476 4.996 1.00 46.04 56 ASP D O 1
ATOM 9362 N N . PHE D 4 57 ? -40.430 84.672 3.325 1.00 46.81 57 PHE D N 1
ATOM 9363 C CA . PHE D 4 57 ? -41.517 85.588 3.648 1.00 46.81 57 PHE D CA 1
ATOM 9364 C C . PHE D 4 57 ? -42.065 85.294 5.038 1.00 46.81 57 PHE D C 1
ATOM 9365 O O . PHE D 4 57 ? -42.413 86.218 5.782 1.00 46.81 57 PHE D O 1
ATOM 9373 N N . LEU D 4 58 ? -42.147 84.013 5.408 1.00 44.92 58 LEU D N 1
ATOM 9374 C CA . LEU D 4 58 ? -42.561 83.670 6.765 1.00 44.92 58 LEU D CA 1
ATOM 9375 C C . LEU D 4 58 ? -41.555 84.167 7.796 1.00 44.92 58 LEU D C 1
ATOM 9376 O O . LEU D 4 58 ? -41.941 84.646 8.868 1.00 44.92 58 LEU D O 1
ATOM 9381 N N . ASN D 4 59 ? -40.260 84.053 7.494 1.00 53.29 59 ASN D N 1
ATOM 9382 C CA . ASN D 4 59 ? -39.236 84.347 8.491 1.00 53.29 59 ASN D CA 1
ATOM 9383 C C . ASN D 4 59 ? -39.076 85.844 8.734 1.00 53.29 59 ASN D C 1
ATOM 9384 O O . ASN D 4 59 ? -39.015 86.275 9.891 1.00 53.29 59 ASN D O 1
ATOM 9389 N N . THR D 4 60 ? -39.005 86.652 7.675 1.00 56.43 60 THR D N 1
ATOM 9390 C CA . THR D 4 60 ? -38.678 88.062 7.867 1.00 56.43 60 THR D CA 1
ATOM 9391 C C . THR D 4 60 ? -39.878 88.897 8.307 1.00 56.43 60 THR D C 1
ATOM 9392 O O . THR D 4 60 ? -39.774 89.671 9.264 1.00 56.43 60 THR D O 1
ATOM 9396 N N . TYR D 4 61 ? -41.017 88.762 7.633 1.00 60.96 61 TYR D N 1
ATOM 9397 C CA . TYR D 4 61 ? -42.226 89.495 8.012 1.00 60.96 61 TYR D CA 1
ATOM 9398 C C . TYR D 4 61 ? -42.842 88.822 9.232 1.00 60.96 61 TYR D C 1
ATOM 9399 O O . TYR D 4 61 ? -43.282 87.672 9.169 1.00 60.96 61 TYR D O 1
ATOM 9408 N N . GLY D 4 62 ? -42.859 89.546 10.351 1.00 68.37 62 GLY D N 1
ATOM 9409 C CA . GLY D 4 62 ? -43.445 89.057 11.584 1.00 68.37 62 GLY D CA 1
ATOM 9410 C C . GLY D 4 62 ? -44.893 88.649 11.432 1.00 68.37 62 GLY D C 1
ATOM 9411 O O . GLY D 4 62 ? -45.698 89.379 10.844 1.00 68.37 62 GLY D O 1
ATOM 9412 N N . MET D 4 63 ? -45.235 87.480 11.958 1.00 72.51 63 MET D N 1
ATOM 9413 C CA . MET D 4 63 ? -46.550 86.897 11.753 1.00 72.51 63 MET D CA 1
ATOM 9414 C C . MET D 4 63 ? -47.265 86.707 13.083 1.00 72.51 63 MET D C 1
ATOM 9415 O O . MET D 4 63 ? -46.659 86.282 14.070 1.00 72.51 63 MET D O 1
ATOM 9420 N N . VAL D 4 64 ? -48.553 87.031 13.105 1.00 75.39 64 VAL D N 1
ATOM 9421 C CA . VAL D 4 64 ? -49.391 86.747 14.264 1.00 75.39 64 VAL D CA 1
ATOM 9422 C C . VAL D 4 64 ? -50.431 85.704 13.867 1.00 75.39 64 VAL D C 1
ATOM 9423 O O . VAL D 4 64 ? -51.082 85.819 12.823 1.00 75.39 64 VAL D O 1
ATOM 9427 N N . LEU D 4 65 ? -50.548 84.653 14.670 1.00 76.61 65 LEU D N 1
ATOM 9428 C CA . LEU D 4 65 ? -51.431 83.537 14.367 1.00 76.61 65 LEU D CA 1
ATOM 9429 C C . LEU D 4 65 ? -52.400 83.275 15.512 1.00 76.61 65 LEU D C 1
ATOM 9430 O O . LEU D 4 65 ? -52.174 83.673 16.658 1.00 76.61 65 LEU D O 1
ATOM 9435 N N . GLY D 4 66 ? -53.489 82.590 15.182 1.00 77.12 66 GLY D N 1
ATOM 9436 C CA . GLY D 4 66 ? -54.534 82.276 16.142 1.00 77.12 66 GLY D CA 1
ATOM 9437 C C . GLY D 4 66 ? -54.441 80.834 16.608 1.00 77.12 66 GLY D C 1
ATOM 9438 O O . GLY D 4 66 ? -54.133 79.935 15.826 1.00 77.12 66 GLY D O 1
ATOM 9439 N N . VAL D 4 67 ? -54.713 80.626 17.895 1.00 83.88 67 VAL D N 1
ATOM 9440 C CA . VAL D 4 67 ? -54.560 79.324 18.531 1.00 83.88 67 VAL D CA 1
ATOM 9441 C C . VAL D 4 67 ? -55.764 79.066 19.429 1.00 83.88 67 VAL D C 1
ATOM 9442 O O . VAL D 4 67 ? -56.284 79.978 20.078 1.00 83.88 67 VAL D O 1
ATOM 9446 N N . LYS D 4 68 ? -56.212 77.807 19.458 1.00 83.78 68 LYS D N 1
ATOM 9447 C CA . LYS D 4 68 ? -57.356 77.441 20.289 1.00 83.78 68 LYS D CA 1
ATOM 9448 C C . LYS D 4 68 ? -56.997 77.317 21.765 1.00 83.78 68 LYS D C 1
ATOM 9449 O O . LYS D 4 68 ? -57.673 77.913 22.611 1.00 83.78 68 LYS D O 1
ATOM 9455 N N . SER D 4 69 ? -55.955 76.556 22.099 1.00 88.24 69 SER D N 1
ATOM 9456 C CA . SER D 4 69 ? -55.625 76.303 23.498 1.00 88.24 69 SER D CA 1
ATOM 9457 C C . SER D 4 69 ? -54.136 76.481 23.766 1.00 88.24 69 SER D C 1
ATOM 9458 O O . SER D 4 69 ? -53.391 76.931 22.892 1.00 88.24 69 SER D O 1
ATOM 9461 N N . GLU D 4 70 ? -53.693 76.133 24.975 1.00 91.68 70 GLU D N 1
ATOM 9462 C CA . GLU D 4 70 ? -52.275 76.242 25.302 1.00 91.68 70 GLU D CA 1
ATOM 9463 C C . GLU D 4 70 ? -51.464 75.114 24.677 1.00 91.68 70 GLU D C 1
ATOM 9464 O O . GLU D 4 70 ? -50.313 75.334 24.275 1.00 91.68 70 GLU D O 1
ATOM 9470 N N . ALA D 4 71 ? -52.037 73.910 24.592 1.00 87.88 71 ALA D N 1
ATOM 9471 C CA . ALA D 4 71 ? -51.316 72.792 23.993 1.00 87.88 71 ALA D CA 1
ATOM 9472 C C . ALA D 4 71 ? -50.986 73.058 22.532 1.00 87.88 71 ALA D C 1
ATOM 9473 O O . ALA D 4 71 ? -49.863 72.785 22.093 1.00 87.88 71 ALA D O 1
ATOM 9475 N N . GLU D 4 72 ? -51.958 73.615 21.805 1.00 86.44 72 GLU D N 1
ATOM 9476 C CA . GLU D 4 72 ? -51.732 73.962 20.381 1.00 86.44 72 GLU D CA 1
ATOM 9477 C C . GLU D 4 72 ? -50.743 75.133 20.320 1.00 86.44 72 GLU D C 1
ATOM 9478 O O . GLU D 4 72 ? -49.905 75.154 19.398 1.00 86.44 72 GLU D O 1
ATOM 9484 N N . LEU D 4 73 ? -50.832 76.056 21.280 1.00 84.19 73 LEU D N 1
ATOM 9485 C CA . LEU D 4 73 ? -49.900 77.213 21.318 1.00 84.19 73 LEU D CA 1
ATOM 9486 C C . LEU D 4 73 ? -48.483 76.678 21.549 1.00 84.19 73 LEU D C 1
ATOM 9487 O O . LEU D 4 73 ? -47.554 77.128 20.846 1.00 84.19 73 LEU D O 1
ATOM 9492 N N . LYS D 4 74 ? -48.333 75.733 22.480 1.00 81.84 74 LYS D N 1
ATOM 9493 C CA . LYS D 4 74 ? -47.009 75.115 22.718 1.00 81.84 74 LYS D CA 1
ATOM 9494 C C . LYS D 4 74 ? -46.528 74.453 21.425 1.00 81.84 74 LYS D C 1
ATOM 9495 O O . LYS D 4 74 ? -45.306 74.454 21.166 1.00 81.84 74 LYS D O 1
ATOM 9497 N N . LYS D 4 75 ? -47.461 73.917 20.632 1.00 79.42 75 LYS D N 1
ATOM 9498 C CA . LYS D 4 75 ? -47.099 73.237 19.365 1.00 79.42 75 LYS D CA 1
ATOM 9499 C C . LYS D 4 75 ? -47.077 74.244 18.214 1.00 79.42 75 LYS D C 1
ATOM 9500 O O . LYS D 4 75 ? -47.760 74.004 17.195 1.00 79.42 75 LYS D O 1
ATOM 9502 N N . LEU D 4 76 ? -46.328 75.339 18.365 1.00 74.71 76 LEU D N 1
ATOM 9503 C CA . LEU D 4 76 ? -46.189 76.322 17.258 1.00 74.71 76 LEU D CA 1
ATOM 9504 C C . LEU D 4 76 ? -44.767 76.213 16.688 1.00 74.71 76 LEU D C 1
ATOM 9505 O O . LEU D 4 76 ? -43.895 75.652 17.385 1.00 74.71 76 LEU D O 1
ATOM 9510 N N . ASN D 4 77 ? -44.542 76.728 15.475 1.00 69.57 77 ASN D N 1
ATOM 9511 C CA . ASN D 4 77 ? -43.230 76.616 14.862 1.00 69.57 77 ASN D CA 1
ATOM 9512 C C . ASN D 4 77 ? -42.262 77.618 15.490 1.00 69.57 77 ASN D C 1
ATOM 9513 O O . ASN D 4 77 ? -42.634 78.462 16.309 1.00 69.57 77 ASN D O 1
ATOM 9518 N N . LYS D 4 78 ? -40.996 77.514 15.090 1.00 67.01 78 LYS D N 1
ATOM 9519 C CA . LYS D 4 78 ? -39.938 78.305 15.704 1.00 67.01 78 LYS D CA 1
ATOM 9520 C C . LYS D 4 78 ? -39.851 79.727 15.167 1.00 67.01 78 LYS D C 1
ATOM 9521 O O . LYS D 4 78 ? -39.174 80.558 15.781 1.00 67.01 78 LYS D O 1
ATOM 9527 N N . LEU D 4 79 ? -40.504 80.033 14.045 1.00 64.84 79 LEU D N 1
ATOM 9528 C CA . LEU D 4 79 ? -40.491 81.379 13.485 1.00 64.84 79 LEU D CA 1
ATOM 9529 C C . LEU D 4 79 ? -41.764 82.153 13.806 1.00 64.84 79 LEU D C 1
ATOM 9530 O O . LEU D 4 79 ? -41.962 83.256 13.288 1.00 64.84 79 LEU D O 1
ATOM 9535 N N . ALA D 4 80 ? -42.633 81.599 14.645 1.00 70.37 80 ALA D N 1
ATOM 9536 C CA . ALA D 4 80 ? -43.861 82.267 15.054 1.00 70.37 80 ALA D CA 1
ATOM 9537 C C . ALA D 4 80 ? -43.564 83.126 16.275 1.00 70.37 80 ALA D C 1
ATOM 9538 O O . ALA D 4 80 ? -43.445 82.607 17.390 1.00 70.37 80 ALA D O 1
ATOM 9540 N N . LYS D 4 81 ? -43.446 84.434 16.063 1.00 71.64 81 LYS D N 1
ATOM 9541 C CA . LYS D 4 81 ? -43.127 85.371 17.131 1.00 71.64 81 LYS D CA 1
ATOM 9542 C C . LYS D 4 81 ? -44.351 85.816 17.918 1.00 71.64 81 LYS D C 1
ATOM 9543 O O . LYS D 4 81 ? -44.274 85.966 19.141 1.00 71.64 81 LYS D O 1
ATOM 9549 N N . TYR D 4 82 ? -45.478 86.026 17.245 1.00 76.63 82 TYR D N 1
ATOM 9550 C CA . TYR D 4 82 ? -46.678 86.571 17.860 1.00 76.63 82 TYR D CA 1
ATOM 9551 C C . TYR D 4 82 ? -47.829 85.588 17.708 1.00 76.63 82 TYR D C 1
ATOM 9552 O O . TYR D 4 82 ? -47.998 84.974 16.651 1.00 76.63 82 TYR D O 1
ATOM 9561 N N . ALA D 4 83 ? -48.655 85.470 18.753 1.00 78.40 83 ALA D N 1
ATOM 9562 C CA . ALA D 4 83 ? -49.786 84.511 18.714 1.00 78.40 83 ALA D CA 1
ATOM 9563 C C . ALA D 4 83 ? -51.045 85.124 19.333 1.00 78.40 83 ALA D C 1
ATOM 9564 O O . ALA D 4 83 ? -50.968 86.262 19.846 1.00 78.40 83 ALA D O 1
ATOM 9566 N N . ARG D 4 84 ? -52.167 84.395 19.287 1.00 81.73 84 ARG D N 1
ATOM 9567 C CA . ARG D 4 84 ? -53.445 84.875 19.871 1.00 81.73 84 ARG D CA 1
ATOM 9568 C C . ARG D 4 84 ? -54.284 83.664 20.283 1.00 81.73 84 ARG D C 1
ATOM 9569 O O . ARG D 4 84 ? -54.696 82.897 19.390 1.00 81.73 84 ARG D O 1
ATOM 9571 N N . VAL D 4 85 ? -54.538 83.492 21.583 1.00 82.66 85 VAL D N 1
ATOM 9572 C CA . VAL D 4 85 ? -55.252 82.261 22.045 1.00 82.66 85 VAL D CA 1
ATOM 9573 C C . VAL D 4 85 ? -56.767 82.512 22.112 1.00 82.66 85 VAL D C 1
ATOM 9574 O O . VAL D 4 85 ? -57.215 83.169 23.075 1.00 82.66 85 VAL D O 1
ATOM 9578 N N . TYR D 4 86 ? -57.519 82.004 21.133 1.00 83.74 86 TYR D N 1
ATOM 9579 C CA . TYR D 4 86 ? -58.976 82.118 21.126 1.00 83.74 86 TYR D CA 1
ATOM 9580 C C . TYR D 4 86 ? -59.532 81.174 22.184 1.00 83.74 86 TYR D C 1
ATOM 9581 O O . TYR D 4 86 ? -59.688 79.974 21.943 1.00 83.74 86 TYR D O 1
ATOM 9590 N N . GLY D 4 87 ? -59.833 81.715 23.359 1.00 87.27 87 GLY D N 1
ATOM 9591 C CA . GLY D 4 87 ? -60.376 80.920 24.445 1.00 87.27 87 GLY D CA 1
ATOM 9592 C C . GLY D 4 87 ? -61.828 80.541 24.242 1.00 87.27 87 GLY D C 1
ATOM 9593 O O . GLY D 4 87 ? -62.727 81.359 24.436 1.00 87.27 87 GLY D O 1
ATOM 9594 N N . ARG E 4 24 ? -32.320 51.393 -13.158 1.00 27.55 24 ARG E N 1
ATOM 9595 C CA . ARG E 4 24 ? -32.582 52.798 -13.440 1.00 27.55 24 ARG E CA 1
ATOM 9596 C C . ARG E 4 24 ? -33.387 53.454 -12.327 1.00 27.55 24 ARG E C 1
ATOM 9597 O O . ARG E 4 24 ? -33.798 54.607 -12.447 1.00 27.55 24 ARG E O 1
ATOM 9605 N N . SER E 4 25 ? -33.606 52.719 -11.241 1.00 24.45 25 SER E N 1
ATOM 9606 C CA . SER E 4 25 ? -34.411 53.186 -10.118 1.00 24.45 25 SER E CA 1
ATOM 9607 C C . SER E 4 25 ? -33.478 53.692 -9.025 1.00 24.45 25 SER E C 1
ATOM 9608 O O . SER E 4 25 ? -32.593 52.962 -8.570 1.00 24.45 25 SER E O 1
ATOM 9611 N N . ASN E 4 26 ? -33.682 54.940 -8.605 1.00 22.31 26 ASN E N 1
ATOM 9612 C CA . ASN E 4 26 ? -32.892 55.562 -7.550 1.00 22.31 26 ASN E CA 1
ATOM 9613 C C . ASN E 4 26 ? -33.603 55.522 -6.202 1.00 22.31 26 ASN E C 1
ATOM 9614 O O . ASN E 4 26 ? -33.197 56.215 -5.264 1.00 22.31 26 ASN E O 1
ATOM 9619 N N . ASP E 4 27 ? -34.660 54.724 -6.092 1.00 20.04 27 ASP E N 1
ATOM 9620 C CA . ASP E 4 27 ? -35.440 54.606 -4.867 1.00 20.04 27 ASP E CA 1
ATOM 9621 C C . ASP E 4 27 ? -34.623 54.081 -3.686 1.00 20.04 27 ASP E C 1
ATOM 9622 O O . ASP E 4 27 ? -34.825 54.553 -2.559 1.00 20.04 27 ASP E O 1
ATOM 9627 N N . PRO E 4 28 ? -33.726 53.099 -3.867 1.00 18.56 28 PRO E N 1
ATOM 9628 C CA . PRO E 4 28 ? -32.878 52.689 -2.736 1.00 18.56 28 PRO E CA 1
ATOM 9629 C C . PRO E 4 28 ? -32.090 53.828 -2.122 1.00 18.56 28 PRO E C 1
ATOM 9630 O O . PRO E 4 28 ? -31.871 53.817 -0.907 1.00 18.56 28 PRO E O 1
ATOM 9634 N N . LEU E 4 29 ? -31.664 54.814 -2.910 1.00 18.09 29 LEU E N 1
ATOM 9635 C CA . LEU E 4 29 ? -31.013 55.986 -2.336 1.00 18.09 29 LEU E CA 1
ATOM 9636 C C . LEU E 4 29 ? -31.948 56.764 -1.419 1.00 18.09 29 LEU E C 1
ATOM 9637 O O . LEU E 4 29 ? -31.534 57.189 -0.333 1.00 18.09 29 LEU E O 1
ATOM 9642 N N . VAL E 4 30 ? -33.203 56.952 -1.833 1.00 17.79 30 VAL E N 1
ATOM 9643 C CA . VAL E 4 30 ? -34.177 57.629 -0.983 1.00 17.79 30 VAL E CA 1
ATOM 9644 C C . VAL E 4 30 ? -34.422 56.835 0.292 1.00 17.79 30 VAL E C 1
ATOM 9645 O O . VAL E 4 30 ? -34.524 57.411 1.382 1.00 17.79 30 VAL E O 1
ATOM 9649 N N . ASP E 4 31 ? -34.516 55.510 0.186 1.00 19.72 31 ASP E N 1
ATOM 9650 C CA . ASP E 4 31 ? -34.683 54.683 1.376 1.00 19.72 31 ASP E CA 1
ATOM 9651 C C . ASP E 4 31 ? -33.481 54.817 2.307 1.00 19.72 31 ASP E C 1
ATOM 9652 O O . ASP E 4 31 ? -33.642 54.894 3.528 1.00 19.72 31 ASP E O 1
ATOM 9657 N N . LYS E 4 32 ? -32.273 54.859 1.747 1.00 17.85 32 LYS E N 1
ATOM 9658 C CA . LYS E 4 32 ? -31.077 54.997 2.567 1.00 17.85 32 LYS E CA 1
ATOM 9659 C C . LYS E 4 32 ? -31.019 56.347 3.271 1.00 17.85 32 LYS E C 1
ATOM 9660 O O . LYS E 4 32 ? -30.642 56.418 4.446 1.00 17.85 32 LYS E O 1
ATOM 9666 N N . VAL E 4 33 ? -31.389 57.423 2.584 1.00 17.92 33 VAL E N 1
ATOM 9667 C CA . VAL E 4 33 ? -31.202 58.765 3.134 1.00 17.92 33 VAL E CA 1
ATOM 9668 C C . VAL E 4 33 ? -32.474 59.294 3.788 1.00 17.92 33 VAL E C 1
ATOM 9669 O O . VAL E 4 33 ? -32.440 59.800 4.912 1.00 17.92 33 VAL E O 1
ATOM 9673 N N . ILE E 4 34 ? -33.615 59.191 3.108 1.00 19.52 34 ILE E N 1
ATOM 9674 C CA . ILE E 4 34 ? -34.851 59.797 3.593 1.00 19.52 34 ILE E CA 1
ATOM 9675 C C . ILE E 4 34 ? -35.863 58.696 3.892 1.00 19.52 34 ILE E C 1
ATOM 9676 O O . ILE E 4 34 ? -37.073 58.885 3.728 1.00 19.52 34 ILE E O 1
ATOM 9681 N N . GLY E 4 35 ? -35.371 57.535 4.318 1.00 22.76 35 GLY E N 1
ATOM 9682 C CA . GLY E 4 35 ? -36.205 56.356 4.474 1.00 22.76 35 GLY E CA 1
ATOM 9683 C C . GLY E 4 35 ? -37.446 56.506 5.330 1.00 22.76 35 GLY E C 1
ATOM 9684 O O . GLY E 4 35 ? -38.566 56.438 4.815 1.00 22.76 35 GLY E O 1
ATOM 9685 N N . ASN E 4 36 ? -37.269 56.705 6.636 1.00 24.17 36 ASN E N 1
ATOM 9686 C CA . ASN E 4 36 ? -38.413 56.782 7.534 1.00 24.17 36 ASN E CA 1
ATOM 9687 C C . ASN E 4 36 ? -39.151 58.107 7.441 1.00 24.17 36 ASN E C 1
ATOM 9688 O O . ASN E 4 36 ? -40.382 58.123 7.541 1.00 24.17 36 ASN E O 1
ATOM 9693 N N . ALA E 4 37 ? -38.436 59.210 7.249 1.00 22.06 37 ALA E N 1
ATOM 9694 C CA . ALA E 4 37 ? -39.055 60.526 7.174 1.00 22.06 37 ALA E CA 1
ATOM 9695 C C . ALA E 4 37 ? -39.558 60.867 5.780 1.00 22.06 37 ALA E C 1
ATOM 9696 O O . ALA E 4 37 ? -39.786 62.046 5.492 1.00 22.06 37 ALA E O 1
ATOM 9698 N N . TYR E 4 38 ? -39.733 59.870 4.911 1.00 23.03 38 TYR E N 1
ATOM 9699 C CA . TYR E 4 38 ? -40.272 60.126 3.581 1.00 23.03 38 TYR E CA 1
ATOM 9700 C C . TYR E 4 38 ? -41.716 60.604 3.634 1.00 23.03 38 TYR E C 1
ATOM 9701 O O . TYR E 4 38 ? -42.205 61.179 2.655 1.00 23.03 38 TYR E O 1
ATOM 9710 N N . ALA E 4 39 ? -42.409 60.375 4.752 1.00 23.75 39 ALA E N 1
ATOM 9711 C CA . ALA E 4 39 ? -43.785 60.839 4.878 1.00 23.75 39 ALA E CA 1
ATOM 9712 C C . ALA E 4 39 ? -43.871 62.356 4.804 1.00 23.75 39 ALA E C 1
ATOM 9713 O O . ALA E 4 39 ? -44.816 62.893 4.220 1.00 23.75 39 ALA E O 1
ATOM 9715 N N . VAL E 4 40 ? -42.902 63.060 5.390 1.00 24.00 40 VAL E N 1
ATOM 9716 C CA . VAL E 4 40 ? -42.893 64.518 5.317 1.00 24.00 40 VAL E CA 1
ATOM 9717 C C . VAL E 4 40 ? -42.754 64.983 3.873 1.00 24.00 40 VAL E C 1
ATOM 9718 O O . VAL E 4 40 ? -43.466 65.894 3.428 1.00 24.00 40 VAL E O 1
ATOM 9722 N N . VAL E 4 41 ? -41.841 64.367 3.119 1.00 25.04 41 VAL E N 1
ATOM 9723 C CA . VAL E 4 41 ? -41.646 64.755 1.727 1.00 25.04 41 VAL E CA 1
ATOM 9724 C C . VAL E 4 41 ? -42.892 64.450 0.906 1.00 25.04 41 VAL E C 1
ATOM 9725 O O . VAL E 4 41 ? -43.291 65.242 0.047 1.00 25.04 41 VAL E O 1
ATOM 9729 N N . ARG E 4 42 ? -43.525 63.301 1.150 1.00 28.41 42 ARG E N 1
ATOM 9730 C CA . ARG E 4 42 ? -44.747 62.971 0.423 1.00 28.41 42 ARG E CA 1
ATOM 9731 C C . ARG E 4 42 ? -45.870 63.948 0.749 1.00 28.41 42 ARG E C 1
ATOM 9732 O O . ARG E 4 42 ? -46.609 64.379 -0.147 1.00 28.41 42 ARG E O 1
ATOM 9740 N N . ALA E 4 43 ? -46.017 64.310 2.026 1.00 30.23 43 ALA E N 1
ATOM 9741 C CA . ALA E 4 43 ? -47.038 65.276 2.413 1.00 30.23 43 ALA E CA 1
ATOM 9742 C C . ALA E 4 43 ? -46.786 66.635 1.781 1.00 30.23 43 ALA E C 1
ATOM 9743 O O . ALA E 4 43 ? -47.735 67.304 1.357 1.00 30.23 43 ALA E O 1
ATOM 9745 N N . VAL E 4 44 ? -45.524 67.063 1.714 1.00 30.82 44 VAL E N 1
ATOM 9746 C CA . VAL E 4 44 ? -45.208 68.304 1.015 1.00 30.82 44 VAL E CA 1
ATOM 9747 C C . VAL E 4 44 ? -45.551 68.185 -0.464 1.00 30.82 44 VAL E C 1
ATOM 9748 O O . VAL E 4 44 ? -46.158 69.090 -1.047 1.00 30.82 44 VAL E O 1
ATOM 9752 N N . TYR E 4 45 ? -45.190 67.060 -1.088 1.00 32.05 45 TYR E N 1
ATOM 9753 C CA . TYR E 4 45 ? -45.417 66.886 -2.520 1.00 32.05 45 TYR E CA 1
ATOM 9754 C C . TYR E 4 45 ? -46.899 66.941 -2.856 1.00 32.05 45 TYR E C 1
ATOM 9755 O O . TYR E 4 45 ? -47.296 67.525 -3.870 1.00 32.05 45 TYR E O 1
ATOM 9764 N N . CYS E 4 46 ? -47.734 66.328 -2.019 1.00 36.01 46 CYS E N 1
ATOM 9765 C CA . CYS E 4 46 ? -49.170 66.369 -2.268 1.00 36.01 46 CYS E CA 1
ATOM 9766 C C . CYS E 4 46 ? -49.727 67.780 -2.126 1.00 36.01 46 CYS E C 1
ATOM 9767 O O . CYS E 4 46 ? -50.863 68.038 -2.538 1.00 36.01 46 CYS E O 1
ATOM 9770 N N . ASN E 4 47 ? -48.952 68.701 -1.554 1.00 39.47 47 ASN E N 1
ATOM 9771 C CA . ASN E 4 47 ? -49.439 70.033 -1.226 1.00 39.47 47 ASN E CA 1
ATOM 9772 C C . ASN E 4 47 ? -48.668 71.157 -1.913 1.00 39.47 47 ASN E C 1
ATOM 9773 O O . ASN E 4 47 ? -48.646 72.275 -1.391 1.00 39.47 47 ASN E O 1
ATOM 9778 N N . LEU E 4 48 ? -48.029 70.897 -3.057 1.00 38.68 48 LEU E N 1
ATOM 9779 C CA . LEU E 4 48 ? -47.405 71.994 -3.795 1.00 38.68 48 LEU E CA 1
ATOM 9780 C C . LEU E 4 48 ? -48.442 72.999 -4.281 1.00 38.68 48 LEU E C 1
ATOM 9781 O O . LEU E 4 48 ? -48.199 74.209 -4.252 1.00 38.68 48 LEU E O 1
ATOM 9786 N N . GLY E 4 49 ? -49.593 72.520 -4.750 1.00 43.75 49 GLY E N 1
ATOM 9787 C CA . GLY E 4 49 ? -50.646 73.438 -5.152 1.00 43.75 49 GLY E CA 1
ATOM 9788 C C . GLY E 4 49 ? -51.165 74.269 -3.995 1.00 43.75 49 GLY E C 1
ATOM 9789 O O . GLY E 4 49 ? -51.345 75.484 -4.120 1.00 43.75 49 GLY E O 1
ATOM 9790 N N . ASN E 4 50 ? -51.398 73.627 -2.848 1.00 46.77 50 ASN E N 1
ATOM 9791 C CA . ASN E 4 50 ? -51.854 74.359 -1.672 1.00 46.77 50 ASN E CA 1
ATOM 9792 C C . ASN E 4 50 ? -50.799 75.347 -1.192 1.00 46.77 50 ASN E C 1
ATOM 9793 O O . ASN E 4 50 ? -51.132 76.463 -0.786 1.00 46.77 50 ASN E O 1
ATOM 9798 N N . LEU E 4 51 ? -49.523 74.956 -1.226 1.00 44.60 51 LEU E N 1
ATOM 9799 C CA . LEU E 4 51 ? -48.465 75.876 -0.819 1.00 44.60 51 LEU E CA 1
ATOM 9800 C C . LEU E 4 51 ? -48.353 77.062 -1.769 1.00 44.60 51 LEU E C 1
ATOM 9801 O O . LEU E 4 51 ? -48.145 78.196 -1.323 1.00 44.60 51 LEU E O 1
ATOM 9806 N N . LYS E 4 52 ? -48.480 76.825 -3.077 1.00 48.30 52 LYS E N 1
ATOM 9807 C CA . LYS E 4 52 ? -48.459 77.925 -4.035 1.00 48.30 52 LYS E CA 1
ATOM 9808 C C . LYS E 4 52 ? -49.635 78.868 -3.817 1.00 48.30 52 LYS E C 1
ATOM 9809 O O . LYS E 4 52 ? -49.472 80.093 -3.868 1.00 48.30 52 LYS E O 1
ATOM 9815 N N . LEU E 4 53 ? -50.827 78.315 -3.577 1.00 50.23 53 LEU E N 1
ATOM 9816 C CA . LEU E 4 53 ? -51.980 79.158 -3.280 1.00 50.23 53 LEU E CA 1
ATOM 9817 C C . LEU E 4 53 ? -51.777 79.947 -1.993 1.00 50.23 53 LEU E C 1
ATOM 9818 O O . LEU E 4 53 ? -52.140 81.127 -1.925 1.00 50.23 53 LEU E O 1
ATOM 9823 N N . LEU E 4 54 ? -51.202 79.312 -0.969 1.00 50.32 54 LEU E N 1
ATOM 9824 C CA . LEU E 4 54 ? -50.918 80.008 0.280 1.00 50.32 54 LEU E CA 1
ATOM 9825 C C . LEU E 4 54 ? -49.950 81.159 0.052 1.00 50.32 54 LEU E C 1
ATOM 9826 O O . LEU E 4 54 ? -50.159 82.257 0.569 1.00 50.32 54 LEU E O 1
ATOM 9831 N N . TYR E 4 55 ? -48.895 80.934 -0.732 1.00 53.44 55 TYR E N 1
ATOM 9832 C CA . TYR E 4 55 ? -47.933 81.999 -1.000 1.00 53.44 55 TYR E CA 1
ATOM 9833 C C . TYR E 4 55 ? -48.574 83.134 -1.792 1.00 53.44 55 TYR E C 1
ATOM 9834 O O . TYR E 4 55 ? -48.326 84.316 -1.521 1.00 53.44 55 TYR E O 1
ATOM 9843 N N . ASP E 4 56 ? -49.397 82.792 -2.786 1.00 55.09 56 ASP E N 1
ATOM 9844 C CA . ASP E 4 56 ? -50.051 83.821 -3.588 1.00 55.09 56 ASP E CA 1
ATOM 9845 C C . ASP E 4 56 ? -51.008 84.658 -2.751 1.00 55.09 56 ASP E C 1
ATOM 9846 O O . ASP E 4 56 ? -51.062 85.883 -2.912 1.00 55.09 56 ASP E O 1
ATOM 9851 N N . PHE E 4 57 ? -51.771 84.023 -1.860 1.00 56.75 57 PHE E N 1
ATOM 9852 C CA . PHE E 4 57 ? -52.615 84.778 -0.938 1.00 56.75 57 PHE E CA 1
ATOM 9853 C C . PHE E 4 57 ? -51.770 85.583 0.040 1.00 56.75 57 PHE E C 1
ATOM 9854 O O . PHE E 4 57 ? -52.158 86.679 0.461 1.00 56.75 57 PHE E O 1
ATOM 9862 N N . LEU E 4 58 ? -50.611 85.046 0.419 1.00 59.36 58 LEU E N 1
ATOM 9863 C CA . LEU E 4 58 ? -49.721 85.728 1.346 1.00 59.36 58 LEU E CA 1
ATOM 9864 C C . LEU E 4 58 ? -49.195 87.021 0.743 1.00 59.36 58 LEU E C 1
ATOM 9865 O O . LEU E 4 58 ? -49.029 88.018 1.453 1.00 59.36 58 LEU E O 1
ATOM 9870 N N . ASN E 4 59 ? -48.928 87.017 -0.565 1.00 61.11 59 ASN E N 1
ATOM 9871 C CA . ASN E 4 59 ? -48.438 88.218 -1.233 1.00 61.11 59 ASN E CA 1
ATOM 9872 C C . ASN E 4 59 ? -49.525 89.276 -1.386 1.00 61.11 59 ASN E C 1
ATOM 9873 O O . ASN E 4 59 ? -49.217 90.430 -1.701 1.00 61.11 59 ASN E O 1
ATOM 9878 N N . THR E 4 60 ? -50.793 88.911 -1.186 1.00 63.43 60 THR E N 1
ATOM 9879 C CA . THR E 4 60 ? -51.871 89.890 -1.282 1.00 63.43 60 THR E CA 1
ATOM 9880 C C . THR E 4 60 ? -52.010 90.738 -0.027 1.00 63.43 60 THR E C 1
ATOM 9881 O O . THR E 4 60 ? -52.753 91.726 -0.050 1.00 63.43 60 THR E O 1
ATOM 9885 N N . TYR E 4 61 ? -51.328 90.366 1.056 1.00 66.60 61 TYR E N 1
ATOM 9886 C CA . TYR E 4 61 ? -51.210 91.193 2.256 1.00 66.60 61 TYR E CA 1
ATOM 9887 C C . TYR E 4 61 ? -52.575 91.469 2.883 1.00 66.60 61 TYR E C 1
ATOM 9888 O O . TYR E 4 61 ? -52.776 92.482 3.555 1.00 66.60 61 TYR E O 1
ATOM 9897 N N . GLY E 4 62 ? -53.520 90.557 2.673 1.00 68.98 62 GLY E N 1
ATOM 9898 C CA . GLY E 4 62 ? -54.860 90.691 3.201 1.00 68.98 62 GLY E CA 1
ATOM 9899 C C . GLY E 4 62 ? -55.012 90.339 4.659 1.00 68.98 62 GLY E C 1
ATOM 9900 O O . GLY E 4 62 ? -56.059 89.829 5.064 1.00 68.98 62 GLY E O 1
ATOM 9901 N N . MET E 4 63 ? -53.985 90.586 5.461 1.00 73.71 63 MET E N 1
ATOM 9902 C CA . MET E 4 63 ? -53.905 90.130 6.838 1.00 73.71 63 MET E CA 1
ATOM 9903 C C . MET E 4 63 ? -53.334 91.229 7.727 1.00 73.71 63 MET E C 1
ATOM 9904 O O . MET E 4 63 ? -52.954 92.306 7.259 1.00 73.71 63 MET E O 1
ATOM 9909 N N . VAL E 4 64 ? -53.270 90.946 9.024 1.00 76.61 64 VAL E N 1
ATOM 9910 C CA . VAL E 4 64 ? -52.649 91.850 9.985 1.00 76.61 64 VAL E CA 1
ATOM 9911 C C . VAL E 4 64 ? -51.239 91.337 10.268 1.00 76.61 64 VAL E C 1
ATOM 9912 O O . VAL E 4 64 ? -51.010 90.129 10.371 1.00 76.61 64 VAL E O 1
ATOM 9916 N N . LEU E 4 65 ? -50.283 92.258 10.341 1.00 79.34 65 LEU E N 1
ATOM 9917 C CA . LEU E 4 65 ? -48.882 91.911 10.534 1.00 79.34 65 LEU E CA 1
ATOM 9918 C C . LEU E 4 65 ? -48.394 92.445 11.873 1.00 79.34 65 LEU E C 1
ATOM 9919 O O . LEU E 4 65 ? -48.600 93.620 12.192 1.00 79.34 65 LEU E O 1
ATOM 9924 N N . GLY E 4 66 ? -47.745 91.581 12.651 1.00 85.59 66 GLY E N 1
ATOM 9925 C CA . GLY E 4 66 ? -47.207 91.997 13.934 1.00 85.59 66 GLY E CA 1
ATOM 9926 C C . GLY E 4 66 ? -45.886 92.720 13.756 1.00 85.59 66 GLY E C 1
ATOM 9927 O O . GLY E 4 66 ? -45.022 92.284 12.988 1.00 85.59 66 GLY E O 1
ATOM 9928 N N . VAL E 4 67 ? -45.726 93.832 14.468 1.00 96.21 67 VAL E N 1
ATOM 9929 C CA . VAL E 4 67 ? -44.540 94.670 14.376 1.00 96.21 67 VAL E CA 1
ATOM 9930 C C . VAL E 4 67 ? -44.095 95.044 15.783 1.00 96.21 67 VAL E C 1
ATOM 9931 O O . VAL E 4 67 ? -44.920 95.393 16.633 1.00 96.21 67 VAL E O 1
ATOM 9935 N N . LYS E 4 68 ? -42.789 94.965 16.029 1.00 104.42 68 LYS E N 1
ATOM 9936 C CA . LYS E 4 68 ? -42.212 95.396 17.296 1.00 104.42 68 LYS E CA 1
ATOM 9937 C C . LYS E 4 68 ? -41.854 96.874 17.197 1.00 104.42 68 LYS E C 1
ATOM 9938 O O . LYS E 4 68 ? -41.034 97.262 16.358 1.00 104.42 68 LYS E O 1
ATOM 9944 N N . SER E 4 69 ? -42.492 97.694 18.036 1.00 107.21 69 SER E N 1
ATOM 9945 C CA . SER E 4 69 ? -42.250 99.133 18.106 1.00 107.21 69 SER E CA 1
ATOM 9946 C C . SER E 4 69 ? -42.733 99.844 16.846 1.00 107.21 69 SER E C 1
ATOM 9947 O O . SER E 4 69 ? -42.987 99.210 15.818 1.00 107.21 69 SER E O 1
ATOM 9950 N N . GLU E 4 70 ? -42.872 101.169 16.928 1.00 111.39 70 GLU E N 1
ATOM 9951 C CA . GLU E 4 70 ? -43.366 101.942 15.793 1.00 111.39 70 GLU E CA 1
ATOM 9952 C C . GLU E 4 70 ? -42.354 101.977 14.654 1.00 111.39 70 GLU E C 1
ATOM 9953 O O . GLU E 4 70 ? -42.735 102.180 13.496 1.00 111.39 70 GLU E O 1
ATOM 9959 N N . ALA E 4 71 ? -41.073 101.740 14.955 1.00 109.84 71 ALA E N 1
ATOM 9960 C CA . ALA E 4 71 ? -40.016 101.949 13.970 1.00 109.84 71 ALA E CA 1
ATOM 9961 C C . ALA E 4 71 ? -40.185 101.069 12.736 1.00 109.84 71 ALA E C 1
ATOM 9962 O O . ALA E 4 71 ? -40.022 101.554 11.610 1.00 109.84 71 ALA E O 1
ATOM 9964 N N . GLU E 4 72 ? -40.512 99.787 12.913 1.00 106.64 72 GLU E N 1
ATOM 9965 C CA . GLU E 4 72 ? -40.600 98.896 11.760 1.00 106.64 72 GLU E CA 1
ATOM 9966 C C . GLU E 4 72 ? -41.933 99.008 11.034 1.00 106.64 72 GLU E C 1
ATOM 9967 O O . GLU E 4 72 ? -42.098 98.393 9.975 1.00 106.64 72 GLU E O 1
ATOM 9973 N N . LEU E 4 73 ? -42.877 99.739 11.633 1.00 102.25 73 LEU E N 1
ATOM 9974 C CA . LEU E 4 73 ? -44.205 99.928 10.996 1.00 102.25 73 LEU E CA 1
ATOM 9975 C C . LEU E 4 73 ? -43.979 100.590 9.631 1.00 102.25 73 LEU E C 1
ATOM 9976 O O . LEU E 4 73 ? -44.596 100.145 8.643 1.00 102.25 73 LEU E O 1
ATOM 9981 N N . LYS E 4 74 ? -43.115 101.606 9.591 1.00 101.66 74 LYS E N 1
ATOM 9982 C CA . LYS E 4 74 ? -42.792 102.271 8.309 1.00 101.66 74 LYS E CA 1
ATOM 9983 C C . LYS E 4 74 ? -42.201 101.239 7.349 1.00 101.66 74 LYS E C 1
ATOM 9984 O O . LYS E 4 74 ? -42.536 101.274 6.145 1.00 101.66 74 LYS E O 1
ATOM 9986 N N . LYS E 4 75 ? -41.358 100.341 7.867 1.00 99.67 75 LYS E N 1
ATOM 9987 C CA . LYS E 4 75 ? -40.706 99.318 7.014 1.00 99.67 75 LYS E CA 1
ATOM 9988 C C . LYS E 4 75 ? -41.709 98.224 6.638 1.00 99.67 75 LYS E C 1
ATOM 9989 O O . LYS E 4 75 ? -41.545 97.078 7.110 1.00 99.67 75 LYS E O 1
ATOM 9991 N N . LEU E 4 76 ? -42.708 98.560 5.818 1.00 93.12 76 LEU E N 1
ATOM 9992 C CA . LEU E 4 76 ? -43.696 97.552 5.348 1.00 93.12 76 LEU E CA 1
ATOM 9993 C C . LEU E 4 76 ? -43.923 97.763 3.843 1.00 93.12 76 LEU E C 1
ATOM 9994 O O . LEU E 4 76 ? -43.529 98.834 3.333 1.00 93.12 76 LEU E O 1
ATOM 9999 N N . ASN E 4 77 ? -44.535 96.790 3.165 1.00 85.66 77 ASN E N 1
ATOM 10000 C CA . ASN E 4 77 ? -44.713 96.886 1.689 1.00 85.66 77 ASN E CA 1
ATOM 10001 C C . ASN E 4 77 ? -45.798 97.910 1.353 1.00 85.66 77 ASN E C 1
ATOM 10002 O O . ASN E 4 77 ? -46.740 98.060 2.161 1.00 85.66 77 ASN E O 1
ATOM 10007 N N . LYS E 4 78 ? -45.673 98.585 0.205 1.00 84.43 78 LYS E N 1
ATOM 10008 C CA . LYS E 4 78 ? -46.718 99.511 -0.213 1.00 84.43 78 LYS E CA 1
ATOM 10009 C C . LYS E 4 78 ? -48.114 98.905 -0.154 1.00 84.43 78 LYS E C 1
ATOM 10010 O O . LYS E 4 78 ? -49.093 99.649 -0.279 1.00 84.43 78 LYS E O 1
ATOM 10012 N N . LEU E 4 79 ? -48.236 97.590 0.035 1.00 79.51 79 LEU E N 1
ATOM 10013 C CA . LEU E 4 79 ? -49.535 96.932 0.030 1.00 79.51 79 LEU E CA 1
ATOM 10014 C C . LEU E 4 79 ? -49.989 96.501 1.420 1.00 79.51 79 LEU E C 1
ATOM 10015 O O . LEU E 4 79 ? -50.917 95.691 1.527 1.00 79.51 79 LEU E O 1
ATOM 10020 N N . ALA E 4 80 ? -49.365 97.010 2.479 1.00 77.26 80 ALA E N 1
ATOM 10021 C CA . ALA E 4 80 ? -49.787 96.668 3.831 1.00 77.26 80 ALA E CA 1
ATOM 10022 C C . ALA E 4 80 ? -51.215 97.141 4.068 1.00 77.26 80 ALA E C 1
ATOM 10023 O O . ALA E 4 80 ? -51.563 98.282 3.750 1.00 77.26 80 ALA E O 1
ATOM 10025 N N . LYS E 4 81 ? -52.044 96.261 4.624 1.00 75.15 81 LYS E N 1
ATOM 10026 C CA . LYS E 4 81 ? -53.461 96.551 4.797 1.00 75.15 81 LYS E CA 1
ATOM 10027 C C . LYS E 4 81 ? -53.901 96.540 6.256 1.00 75.15 81 LYS E C 1
ATOM 10028 O O . LYS E 4 81 ? -54.856 97.239 6.608 1.00 75.15 81 LYS E O 1
ATOM 10034 N N . TYR E 4 82 ? -53.214 95.793 7.116 1.00 78.04 82 TYR E N 1
ATOM 10035 C CA . TYR E 4 82 ? -53.380 95.913 8.558 1.00 78.04 82 TYR E CA 1
ATOM 10036 C C . TYR E 4 82 ? -52.043 95.679 9.246 1.00 78.04 82 TYR E C 1
ATOM 10037 O O . TYR E 4 82 ? -51.123 95.083 8.681 1.00 78.04 82 TYR E O 1
ATOM 10046 N N . ALA E 4 83 ? -51.949 96.166 10.481 1.00 79.89 83 ALA E N 1
ATOM 10047 C CA . ALA E 4 83 ? -50.734 96.038 11.272 1.00 79.89 83 ALA E CA 1
ATOM 10048 C C . ALA E 4 83 ? -51.095 96.133 12.746 1.00 79.89 83 ALA E C 1
ATOM 10049 O O . ALA E 4 83 ? -52.036 96.839 13.114 1.00 79.89 83 ALA E O 1
ATOM 10051 N N . ARG E 4 84 ? -50.345 95.418 13.580 1.00 85.63 84 ARG E N 1
ATOM 10052 C CA . ARG E 4 84 ? -50.547 95.407 15.025 1.00 85.63 84 ARG E CA 1
ATOM 10053 C C . ARG E 4 84 ? -49.186 95.545 15.694 1.00 85.63 84 ARG E C 1
ATOM 10054 O O . ARG E 4 84 ? -48.332 94.662 15.561 1.00 85.63 84 ARG E O 1
ATOM 10062 N N . VAL E 4 85 ? -48.985 96.645 16.413 1.00 93.10 85 VAL E N 1
ATOM 10063 C CA . VAL E 4 85 ? -47.699 96.972 17.019 1.00 93.10 85 VAL E CA 1
ATOM 10064 C C . VAL E 4 85 ? -47.720 96.557 18.483 1.00 93.10 85 VAL E C 1
ATOM 10065 O O . VAL E 4 85 ? -48.649 96.902 19.223 1.00 93.10 85 VAL E O 1
ATOM 10069 N N . TYR E 4 86 ? -46.693 95.822 18.901 1.00 94.88 86 TYR E N 1
ATOM 10070 C CA . TYR E 4 86 ? -46.518 95.398 20.281 1.00 94.88 86 TYR E CA 1
ATOM 10071 C C . TYR E 4 86 ? -45.517 96.316 20.978 1.00 94.88 86 TYR E C 1
ATOM 10072 O O . TYR E 4 86 ? -44.997 97.271 20.394 1.00 94.88 86 TYR E O 1
ATOM 10081 N N . GLY E 4 87 ? -45.248 96.013 22.243 1.00 92.54 87 GLY E N 1
ATOM 10082 C CA . GLY E 4 87 ? -44.312 96.793 23.032 1.00 92.54 87 GLY E CA 1
ATOM 10083 C C . GLY E 4 87 ? -44.517 96.647 24.527 1.00 92.54 87 GLY E C 1
ATOM 10084 O O . GLY E 4 87 ? -45.432 97.241 25.099 1.00 92.54 87 GLY E O 1
ATOM 10085 N N . ASN F 4 36 ? -27.065 63.818 -11.019 1.00 25.75 36 ASN F N 1
ATOM 10086 C CA . ASN F 4 36 ? -26.679 63.415 -9.673 1.00 25.75 36 ASN F CA 1
ATOM 10087 C C . ASN F 4 36 ? -27.896 63.134 -8.802 1.00 25.75 36 ASN F C 1
ATOM 10088 O O . ASN F 4 36 ? -28.524 64.057 -8.288 1.00 25.75 36 ASN F O 1
ATOM 10093 N N . ALA F 4 37 ? -28.229 61.853 -8.642 1.00 23.12 37 ALA F N 1
ATOM 10094 C CA . ALA F 4 37 ? -29.301 61.486 -7.725 1.00 23.12 37 ALA F CA 1
ATOM 10095 C C . ALA F 4 37 ? -28.943 61.829 -6.286 1.00 23.12 37 ALA F C 1
ATOM 10096 O O . ALA F 4 37 ? -29.796 62.320 -5.533 1.00 23.12 37 ALA F O 1
ATOM 10098 N N . TYR F 4 38 ? -27.692 61.585 -5.890 1.00 21.66 38 TYR F N 1
ATOM 10099 C CA . TYR F 4 38 ? -27.275 61.885 -4.527 1.00 21.66 38 TYR F CA 1
ATOM 10100 C C . TYR F 4 38 ? -27.379 63.366 -4.208 1.00 21.66 38 TYR F C 1
ATOM 10101 O O . TYR F 4 38 ? -27.784 63.720 -3.100 1.00 21.66 38 TYR F O 1
ATOM 10110 N N . ALA F 4 39 ? -27.019 64.240 -5.149 1.00 21.85 39 ALA F N 1
ATOM 10111 C CA . ALA F 4 39 ? -27.140 65.671 -4.900 1.00 21.85 39 ALA F CA 1
ATOM 10112 C C . ALA F 4 39 ? -28.583 66.088 -4.657 1.00 21.85 39 ALA F C 1
ATOM 10113 O O . ALA F 4 39 ? -28.851 66.842 -3.717 1.00 21.85 39 ALA F O 1
ATOM 10115 N N . VAL F 4 40 ? -29.518 65.599 -5.472 1.00 22.14 40 VAL F N 1
ATOM 10116 C CA . VAL F 4 40 ? -30.925 65.945 -5.292 1.00 22.14 40 VAL F CA 1
ATOM 10117 C C . VAL F 4 40 ? -31.438 65.421 -3.957 1.00 22.14 40 VAL F C 1
ATOM 10118 O O . VAL F 4 40 ? -32.110 66.140 -3.202 1.00 22.14 40 VAL F O 1
ATOM 10122 N N . VAL F 4 41 ? -31.128 64.162 -3.641 1.00 20.48 41 VAL F N 1
ATOM 10123 C CA . VAL F 4 41 ? -31.625 63.575 -2.401 1.00 20.48 41 VAL F CA 1
ATOM 10124 C C . VAL F 4 41 ? -31.043 64.297 -1.193 1.00 20.48 41 VAL F C 1
ATOM 10125 O O . VAL F 4 41 ? -31.751 64.568 -0.218 1.00 20.48 41 VAL F O 1
ATOM 10129 N N . ARG F 4 42 ? -29.750 64.628 -1.234 1.00 21.75 42 ARG F N 1
ATOM 10130 C CA . ARG F 4 42 ? -29.128 65.343 -0.125 1.00 21.75 42 ARG F CA 1
ATOM 10131 C C . ARG F 4 42 ? -29.689 66.751 0.016 1.00 21.75 42 ARG F C 1
ATOM 10132 O O . ARG F 4 42 ? -29.890 67.234 1.136 1.00 21.75 42 ARG F O 1
ATOM 10140 N N . ALA F 4 43 ? -29.942 67.432 -1.106 1.00 21.55 43 ALA F N 1
ATOM 10141 C CA . ALA F 4 43 ? -30.522 68.767 -1.038 1.00 21.55 43 ALA F CA 1
ATOM 10142 C C . ALA F 4 43 ? -31.915 68.736 -0.433 1.00 21.55 43 ALA F C 1
ATOM 10143 O O . ALA F 4 43 ? -32.279 69.635 0.332 1.00 21.55 43 ALA F O 1
ATOM 10145 N N . VAL F 4 44 ? -32.711 67.719 -0.767 1.00 22.19 44 VAL F N 1
ATOM 10146 C CA . VAL F 4 44 ? -34.006 67.575 -0.111 1.00 22.19 44 VAL F CA 1
ATOM 10147 C C . VAL F 4 44 ? -33.841 67.248 1.371 1.00 22.19 44 VAL F C 1
ATOM 10148 O O . VAL F 4 44 ? -34.536 67.822 2.217 1.00 22.19 44 VAL F O 1
ATOM 10152 N N . TYR F 4 45 ? -32.924 66.341 1.710 1.00 23.48 45 TYR F N 1
ATOM 10153 C CA . TYR F 4 45 ? -32.797 65.868 3.086 1.00 23.48 45 TYR F CA 1
ATOM 10154 C C . TYR F 4 45 ? -32.315 66.973 4.018 1.00 23.48 45 TYR F C 1
ATOM 10155 O O . TYR F 4 45 ? -32.798 67.096 5.149 1.00 23.48 45 TYR F O 1
ATOM 10164 N N . CYS F 4 46 ? -31.356 67.783 3.567 1.00 26.43 46 CYS F N 1
ATOM 10165 C CA . CYS F 4 46 ? -30.838 68.852 4.413 1.00 26.43 46 CYS F CA 1
ATOM 10166 C C . CYS F 4 46 ? -31.890 69.909 4.718 1.00 26.43 46 CYS F C 1
ATOM 10167 O O . CYS F 4 46 ? -31.732 70.665 5.682 1.00 26.43 46 CYS F O 1
ATOM 10170 N N . ASN F 4 47 ? -32.958 69.977 3.924 1.00 27.05 47 ASN F N 1
ATOM 10171 C CA . ASN F 4 47 ? -34.044 70.922 4.136 1.00 27.05 47 ASN F CA 1
ATOM 10172 C C . ASN F 4 47 ? -35.299 70.228 4.656 1.00 27.05 47 ASN F C 1
ATOM 10173 O O . ASN F 4 47 ? -36.412 70.725 4.474 1.00 27.05 47 ASN F O 1
ATOM 10178 N N . LEU F 4 48 ? -35.128 69.072 5.301 1.00 27.50 48 LEU F N 1
ATOM 10179 C CA . LEU F 4 48 ? -36.277 68.292 5.748 1.00 27.50 48 LEU F CA 1
ATOM 10180 C C . LEU F 4 48 ? -37.039 69.005 6.858 1.00 27.50 48 LEU F C 1
ATOM 10181 O O . LEU F 4 48 ? -38.276 69.027 6.854 1.00 27.50 48 LEU F O 1
ATOM 10186 N N . GLY F 4 49 ? -36.320 69.587 7.820 1.00 29.78 49 GLY F N 1
ATOM 10187 C CA . GLY F 4 49 ? -36.971 70.315 8.894 1.00 29.78 49 GLY F CA 1
ATOM 10188 C C . GLY F 4 49 ? -37.782 71.502 8.424 1.00 29.78 49 GLY F C 1
ATOM 10189 O O . GLY F 4 49 ? -38.897 71.709 8.911 1.00 29.78 49 GLY F O 1
ATOM 10190 N N . ASN F 4 50 ? -37.254 72.278 7.478 1.00 32.36 50 ASN F N 1
ATOM 10191 C CA . ASN F 4 50 ? -38.009 73.396 6.928 1.00 32.36 50 ASN F CA 1
ATOM 10192 C C . ASN F 4 50 ? -39.227 72.925 6.144 1.00 32.36 50 ASN F C 1
ATOM 10193 O O . ASN F 4 50 ? -40.275 73.578 6.187 1.00 32.36 50 ASN F O 1
ATOM 10198 N N . LEU F 4 51 ? -39.112 71.803 5.432 1.00 31.57 51 LEU F N 1
ATOM 10199 C CA . LEU F 4 51 ? -40.271 71.240 4.747 1.00 31.57 51 LEU F CA 1
ATOM 10200 C C . LEU F 4 51 ? -41.353 70.843 5.742 1.00 31.57 51 LEU F C 1
ATOM 10201 O O . LEU F 4 51 ? -42.541 71.113 5.525 1.00 31.57 51 LEU F O 1
ATOM 10206 N N . LYS F 4 52 ? -40.957 70.198 6.841 1.00 34.13 52 LYS F N 1
ATOM 10207 C CA . LYS F 4 52 ? -41.923 69.830 7.871 1.00 34.13 52 LYS F CA 1
ATOM 10208 C C . LYS F 4 52 ? -42.560 71.068 8.486 1.00 34.13 52 LYS F C 1
ATOM 10209 O O . LYS F 4 52 ? -43.769 71.089 8.744 1.00 34.13 52 LYS F O 1
ATOM 10215 N N . LEU F 4 53 ? -41.761 72.112 8.719 1.00 35.56 53 LEU F N 1
ATOM 10216 C CA . LEU F 4 53 ? -42.298 73.351 9.273 1.00 35.56 53 LEU F CA 1
ATOM 10217 C C . LEU F 4 53 ? -43.320 73.978 8.333 1.00 35.56 53 LEU F C 1
ATOM 10218 O O . LEU F 4 53 ? -44.387 74.421 8.774 1.00 35.56 53 LEU F O 1
ATOM 10223 N N . LEU F 4 54 ? -43.012 74.025 7.035 1.00 37.07 54 LEU F N 1
ATOM 10224 C CA . LEU F 4 54 ? -43.947 74.601 6.073 1.00 37.07 54 LEU F CA 1
ATOM 10225 C C . LEU F 4 54 ? -45.231 73.786 5.989 1.00 37.07 54 LEU F C 1
ATOM 10226 O O . LEU F 4 54 ? -46.332 74.350 5.954 1.00 37.07 54 LEU F O 1
ATOM 10231 N N . TYR F 4 55 ? -45.113 72.457 5.956 1.00 39.42 55 TYR F N 1
ATOM 10232 C CA . TYR F 4 55 ? -46.304 71.616 5.900 1.00 39.42 55 TYR F CA 1
ATOM 10233 C C . TYR F 4 55 ? -47.164 71.777 7.148 1.00 39.42 55 TYR F C 1
ATOM 10234 O O . TYR F 4 55 ? -48.395 71.858 7.047 1.00 39.42 55 TYR F O 1
ATOM 10243 N N . ASP F 4 56 ? -46.538 71.835 8.326 1.00 43.38 56 ASP F N 1
ATOM 10244 C CA . ASP F 4 56 ? -47.289 72.070 9.552 1.00 43.38 56 ASP F CA 1
ATOM 10245 C C . ASP F 4 56 ? -47.968 73.431 9.551 1.00 43.38 56 ASP F C 1
ATOM 10246 O O . ASP F 4 56 ? -49.138 73.530 9.932 1.00 43.38 56 ASP F O 1
ATOM 10251 N N . PHE F 4 57 ? -47.266 74.480 9.112 1.00 44.39 57 PHE F N 1
ATOM 10252 C CA . PHE F 4 57 ? -47.882 75.799 9.029 1.00 44.39 57 PHE F CA 1
ATOM 10253 C C . PHE F 4 57 ? -49.074 75.800 8.085 1.00 44.39 57 PHE F C 1
ATOM 10254 O O . PHE F 4 57 ? -50.077 76.470 8.355 1.00 44.39 57 PHE F O 1
ATOM 10262 N N . LEU F 4 58 ? -48.980 75.067 6.977 1.00 45.33 58 LEU F N 1
ATOM 10263 C CA . LEU F 4 58 ? -50.126 74.926 6.088 1.00 45.33 58 LEU F CA 1
ATOM 10264 C C . LEU F 4 58 ? -51.280 74.213 6.784 1.00 45.33 58 LEU F C 1
ATOM 10265 O O . LEU F 4 58 ? -52.434 74.632 6.641 1.00 45.33 58 LEU F O 1
ATOM 10270 N N . ASN F 4 59 ? -50.995 73.151 7.542 1.00 47.42 59 ASN F N 1
ATOM 10271 C CA . ASN F 4 59 ? -52.055 72.470 8.282 1.00 47.42 59 ASN F CA 1
ATOM 10272 C C . ASN F 4 59 ? -52.543 73.289 9.472 1.00 47.42 59 ASN F C 1
ATOM 10273 O O . ASN F 4 59 ? -53.742 73.297 9.772 1.00 47.42 59 ASN F O 1
ATOM 10278 N N . THR F 4 60 ? -51.636 73.979 10.161 1.00 54.99 60 THR F N 1
ATOM 10279 C CA . THR F 4 60 ? -51.975 74.790 11.326 1.00 54.99 60 THR F CA 1
ATOM 10280 C C . THR F 4 60 ? -52.669 76.095 10.935 1.00 54.99 60 THR F C 1
ATOM 10281 O O . THR F 4 60 ? -53.153 76.816 11.816 1.00 54.99 60 THR F O 1
ATOM 10285 N N . TYR F 4 61 ? -52.852 76.334 9.633 1.00 64.86 61 TYR F N 1
ATOM 10286 C CA . TYR F 4 61 ? -53.247 77.623 9.071 1.00 64.86 61 TYR F CA 1
ATOM 10287 C C . TYR F 4 61 ? -54.360 78.279 9.877 1.00 64.86 61 TYR F C 1
ATOM 10288 O O . TYR F 4 61 ? -55.507 77.822 9.865 1.00 64.86 61 TYR F O 1
ATOM 10297 N N . GLY F 4 62 ? -54.018 79.363 10.569 1.00 74.28 62 GLY F N 1
ATOM 10298 C CA . GLY F 4 62 ? -54.959 80.083 11.401 1.00 74.28 62 GLY F CA 1
ATOM 10299 C C . GLY F 4 62 ? -54.727 81.579 11.418 1.00 74.28 62 GLY F C 1
ATOM 10300 O O . GLY F 4 62 ? -55.089 82.249 12.391 1.00 74.28 62 GLY F O 1
ATOM 10301 N N . MET F 4 63 ? -54.105 82.114 10.369 1.00 77.69 63 MET F N 1
ATOM 10302 C CA . MET F 4 63 ? -53.799 83.537 10.337 1.00 77.69 63 MET F CA 1
ATOM 10303 C C . MET F 4 63 ? -55.078 84.362 10.394 1.00 77.69 63 MET F C 1
ATOM 10304 O O . MET F 4 63 ? -56.042 84.113 9.665 1.00 77.69 63 MET F O 1
ATOM 10309 N N . VAL F 4 64 ? -55.078 85.362 11.269 1.00 83.36 64 VAL F N 1
ATOM 10310 C CA . VAL F 4 64 ? -56.235 86.227 11.464 1.00 83.36 64 VAL F CA 1
ATOM 10311 C C . VAL F 4 64 ? -56.270 87.235 10.320 1.00 83.36 64 VAL F C 1
ATOM 10312 O O . VAL F 4 64 ? -55.291 87.941 10.062 1.00 83.36 64 VAL F O 1
ATOM 10316 N N . LEU F 4 65 ? -57.392 87.279 9.611 1.00 90.85 65 LEU F N 1
ATOM 10317 C CA . LEU F 4 65 ? -57.554 88.175 8.478 1.00 90.85 65 LEU F CA 1
ATOM 10318 C C . LEU F 4 65 ? -58.479 89.325 8.846 1.00 90.85 65 LEU F C 1
ATOM 10319 O O . LEU F 4 65 ? -59.551 89.118 9.424 1.00 90.85 65 LEU F O 1
ATOM 10324 N N . GLY F 4 66 ? -58.056 90.544 8.511 1.00 97.75 66 GLY F N 1
ATOM 10325 C CA . GLY F 4 66 ? -58.836 91.722 8.808 1.00 97.75 66 GLY F CA 1
ATOM 10326 C C . GLY F 4 66 ? -59.744 92.076 7.648 1.00 97.75 66 GLY F C 1
ATOM 10327 O O . GLY F 4 66 ? -59.304 92.267 6.514 1.00 97.75 66 GLY F O 1
ATOM 10328 N N . VAL F 4 67 ? -61.037 92.157 7.957 1.00 105.00 67 VAL F N 1
ATOM 10329 C CA . VAL F 4 67 ? -62.037 92.471 6.946 1.00 105.00 67 VAL F CA 1
ATOM 10330 C C . VAL F 4 67 ? -62.736 93.787 7.259 1.00 105.00 67 VAL F C 1
ATOM 10331 O O . VAL F 4 67 ? -62.822 94.669 6.398 1.00 105.00 67 VAL F O 1
ATOM 10333 N N . LYS F 4 68 ? -63.251 93.914 8.482 1.00 107.76 68 LYS F N 1
ATOM 10334 C CA . LYS F 4 68 ? -63.969 95.107 8.937 1.00 107.76 68 LYS F CA 1
ATOM 10335 C C . LYS F 4 68 ? -65.213 95.360 8.088 1.00 107.76 68 LYS F C 1
ATOM 10336 O O . LYS F 4 68 ? -65.800 96.444 8.096 1.00 107.76 68 LYS F O 1
ATOM 10338 N N . SER F 4 69 ? -65.613 94.336 7.342 1.00 112.88 69 SER F N 1
ATOM 10339 C CA . SER F 4 69 ? -66.797 94.379 6.499 1.00 112.88 69 SER F CA 1
ATOM 10340 C C . SER F 4 69 ? -67.368 92.976 6.338 1.00 112.88 69 SER F C 1
ATOM 10341 O O . SER F 4 69 ? -66.650 92.029 6.010 1.00 112.88 69 SER F O 1
ATOM 10344 N N . GLU F 4 70 ? -68.676 92.853 6.572 1.00 115.24 70 GLU F N 1
ATOM 10345 C CA . GLU F 4 70 ? -69.319 91.545 6.508 1.00 115.24 70 GLU F CA 1
ATOM 10346 C C . GLU F 4 70 ? -69.303 90.972 5.095 1.00 115.24 70 GLU F C 1
ATOM 10347 O O . GLU F 4 70 ? -69.155 89.755 4.923 1.00 115.24 70 GLU F O 1
ATOM 10353 N N . ALA F 4 71 ? -69.447 91.827 4.080 1.00 113.70 71 ALA F N 1
ATOM 10354 C CA . ALA F 4 71 ? -69.496 91.355 2.700 1.00 113.70 71 ALA F CA 1
ATOM 10355 C C . ALA F 4 71 ? -68.215 90.621 2.318 1.00 113.70 71 ALA F C 1
ATOM 10356 O O . ALA F 4 71 ? -68.253 89.472 1.865 1.00 113.70 71 ALA F O 1
ATOM 10358 N N . GLU F 4 72 ? -67.063 91.272 2.503 1.00 113.07 72 GLU F N 1
ATOM 10359 C CA . GLU F 4 72 ? -65.800 90.624 2.166 1.00 113.07 72 GLU F CA 1
ATOM 10360 C C . GLU F 4 72 ? -65.468 89.517 3.158 1.00 113.07 72 GLU F C 1
ATOM 10361 O O . GLU F 4 72 ? -64.731 88.580 2.831 1.00 113.07 72 GLU F O 1
ATOM 10367 N N . LEU F 4 73 ? -66.012 89.625 4.374 1.00 109.92 73 LEU F N 1
ATOM 10368 C CA . LEU F 4 73 ? -65.801 88.553 5.381 1.00 109.92 73 LEU F CA 1
ATOM 10369 C C . LEU F 4 73 ? -66.556 87.308 4.900 1.00 109.92 73 LEU F C 1
ATOM 10370 O O . LEU F 4 73 ? -66.028 86.187 5.057 1.00 109.92 73 LEU F O 1
ATOM 10375 N N . LYS F 4 74 ? -67.738 87.505 4.314 1.00 109.18 74 LYS F N 1
ATOM 10376 C CA . LYS F 4 74 ? -68.504 86.364 3.762 1.00 109.18 74 LYS F CA 1
ATOM 10377 C C . LYS F 4 74 ? -67.810 85.859 2.496 1.00 109.18 74 LYS F C 1
ATOM 10378 O O . LYS F 4 74 ? -68.063 84.706 2.089 1.00 109.18 74 LYS F O 1
ATOM 10380 N N . LYS F 4 75 ? -66.957 86.695 1.896 1.00 108.97 75 LYS F N 1
ATOM 10381 C CA . LYS F 4 75 ? -66.252 86.310 0.650 1.00 108.97 75 LYS F CA 1
ATOM 10382 C C . LYS F 4 75 ? -64.859 85.765 0.976 1.00 108.97 75 LYS F C 1
ATOM 10383 O O . LYS F 4 75 ? -63.969 85.840 0.101 1.00 108.97 75 LYS F O 1
ATOM 10385 N N . LEU F 4 76 ? -64.670 85.232 2.187 1.00 105.35 76 LEU F N 1
ATOM 10386 C CA . LEU F 4 76 ? -63.365 84.622 2.555 1.00 105.35 76 LEU F CA 1
ATOM 10387 C C . LEU F 4 76 ? -63.342 83.160 2.082 1.00 105.35 76 LEU F C 1
ATOM 10388 O O . LEU F 4 76 ? -64.435 82.598 1.851 1.00 105.35 76 LEU F O 1
ATOM 10393 N N . ASN F 4 77 ? -62.150 82.570 1.949 1.00 98.31 77 ASN F N 1
ATOM 10394 C CA . ASN F 4 77 ? -62.035 81.191 1.490 1.00 98.31 77 ASN F CA 1
ATOM 10395 C C . ASN F 4 77 ? -62.451 80.200 2.573 1.00 98.31 77 ASN F C 1
ATOM 10396 O O . ASN F 4 77 ? -62.604 80.572 3.740 1.00 98.31 77 ASN F O 1
ATOM 10401 N N . LYS F 4 78 ? -62.648 78.937 2.187 1.00 94.36 78 LYS F N 1
ATOM 10402 C CA . LYS F 4 78 ? -63.152 77.941 3.125 1.00 94.36 78 LYS F CA 1
ATOM 10403 C C . LYS F 4 78 ? -62.164 77.659 4.249 1.00 94.36 78 LYS F C 1
ATOM 10404 O O . LYS F 4 78 ? -62.576 77.306 5.360 1.00 94.36 78 LYS F O 1
ATOM 10410 N N . LEU F 4 79 ? -60.867 77.807 3.989 1.00 90.77 79 LEU F N 1
ATOM 10411 C CA . LEU F 4 79 ? -59.847 77.500 4.983 1.00 90.77 79 LEU F CA 1
ATOM 10412 C C . LEU F 4 79 ? -59.569 78.656 5.933 1.00 90.77 79 LEU F C 1
ATOM 10413 O O . LEU F 4 79 ? -58.778 78.486 6.868 1.00 90.77 79 LEU F O 1
ATOM 10418 N N . ALA F 4 80 ? -60.192 79.813 5.728 1.00 90.81 80 ALA F N 1
ATOM 10419 C CA . ALA F 4 80 ? -59.898 81.004 6.521 1.00 90.81 80 ALA F CA 1
ATOM 10420 C C . ALA F 4 80 ? -60.728 80.971 7.797 1.00 90.81 80 ALA F C 1
ATOM 10421 O O . ALA F 4 80 ? -61.910 81.321 7.794 1.00 90.81 80 ALA F O 1
ATOM 10423 N N . LYS F 4 81 ? -60.109 80.546 8.891 1.00 84.57 81 LYS F N 1
ATOM 10424 C CA . LYS F 4 81 ? -60.684 80.695 10.219 1.00 84.57 81 LYS F CA 1
ATOM 10425 C C . LYS F 4 81 ? -60.045 81.898 10.897 1.00 84.57 81 LYS F C 1
ATOM 10426 O O . LYS F 4 81 ? -58.954 82.326 10.510 1.00 84.57 81 LYS F O 1
ATOM 10432 N N . TYR F 4 82 ? -60.758 82.463 11.875 1.00 86.05 82 TYR F N 1
ATOM 10433 C CA . TYR F 4 82 ? -60.274 83.563 12.707 1.00 86.05 82 TYR F CA 1
ATOM 10434 C C . TYR F 4 82 ? -60.277 84.867 11.920 1.00 86.05 82 TYR F C 1
ATOM 10435 O O . TYR F 4 82 ? -59.566 84.997 10.919 1.00 86.05 82 TYR F O 1
ATOM 10444 N N . ALA F 4 83 ? -61.068 85.840 12.363 1.00 90.04 83 ALA F N 1
ATOM 10445 C CA . ALA F 4 83 ? -61.151 87.123 11.675 1.00 90.04 83 ALA F CA 1
ATOM 10446 C C . ALA F 4 83 ? -61.542 88.240 12.635 1.00 90.04 83 ALA F C 1
ATOM 10447 O O . ALA F 4 83 ? -61.335 88.135 13.844 1.00 90.04 83 ALA F O 1
#

Solvent-accessible surface area: 87102 Å² total; per-residue (Å²): 162,114,38,31,140,31,157,104,32,2,49,25,133,49,0,67,58,48,10,94,80,3,32,86,46,12,72,56,32,23,148,57,6,90,87,5,33,27,8,3,81,8,84,56,89,5,111,9,113,122,90,198,61,117,26,84,68,20,31,105,0,1,90,86,3,4,56,34,61,19,6,50,75,5,15,87,71,1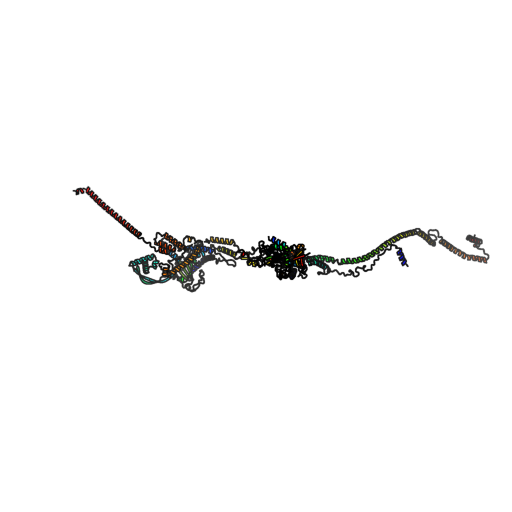4,37,52,89,100,46,84,164,63,89,50,142,67,221,103,53,74,135,58,12,144,123,85,40,87,68,58,10,47,33,28,79,35,60,21,55,45,18,127,26,7,14,60,66,9,63,25,15,4,32,19,0,1,2,0,10,37,61,18,110,41,107,72,23,60,140,57,144,80,102,37,58,67,35,81,36,87,107,37,93,70,136,119,48,60,100,75,13,98,115,5,36,69,49,66,82,140,82,83,125,7,10,112,87,139,20,58,89,58,23,40,71,2,0,80,91,66,85,150,79,40,115,36,11,63,8,89,97,95,30,80,72,91,48,100,49,100,101,34,79,31,69,78,20,45,32,82,43,14,61,6,26,12,0,8,9,10,74,65,10,148,10,80,26,82,173,0,77,17,0,1,0,2,37,34,9,6,43,38,60,4,86,53,20,47,122,58,36,82,46,26,116,136,17,97,11,145,51,66,58,52,43,119,44,124,60,20,112,46,199,48,79,60,130,94,23,61,228,62,45,104,121,6,69,14,16,0,32,11,4,4,0,39,58,35,11,75,42,97,60,116,92,78,37,0,0,0,0,2,11,50,106,34,19,0,5,2,55,96,19,76,47,142,97,28,95,15,4,9,81,24,42,54,40,54,104,54,164,212,85,28,23,4,27,2,5,2,64,61,0,25,97,6,0,80,66,14,0,56,28,73,44,36,31,60,20,72,58,63,150,40,35,90,66,114,106,46,45,39,216,50,0,21,13,123,98,6,104,152,41,44,96,83,73,78,89,68,83,81,16,98,174,64,33,82,36,90,151,28,16,80,109,78,154,107,47,156,68,60,135,76,16,66,71,64,21,97,106,18,43,110,84,0,42,86,87,8,70,8,152,36,168,25,25,22,84,17,33,89,58,77,63,64,79,35,95,40,31,33,68,88,121,15,11,92,65,12,99,122,3,45,33,107,11,52,93,23,30,149,84,45,34,94,63,22,55,154,53,61,105,106,88,39,54,194,131,68,130,114,148,60,99,104,71,54,163,144,49,34,175,6,52,112,104,115,120,58,80,55,91,44,69,71,27,49,95,29,90,17,121,47,9,24,128,79,32,156,82,48,24,154,125,52,91,98,63,54,16,26,102,18,47,0,123,38,5,84,57,110,217,98,104,110,65,2,107,107,38,88,86,111,156,75,144,112,89,96,128,107,99,106,101,53,119,113,58,106,93,138,56,100,102,85,109,114,121,101,136,66,88,107,63,97,92,99,40,120,97,154,43,117,76,58,126,108,82,103,89,82,92,65,142,112,62,129,124,79,28,63,97,106,71,208,130,183,134,63,76,0,48,66,1,7,95,32,0,2,73,62,7,0,133,34,1,0,2,13,27,129,93,134,64,59,2,59,86,129,0,42,92,65,1,23,63,23,0,34,60,0,2,47,104,0,0,30,96,18,67,38,52,59,47,74,13,65,1,48,25,50,53,1,29,3,40,1,20,2,43,6,84,22,0,82,87,110,67,38,105,94,116,4,65,59,28,0,0,99,17,68,102,151,127,39,10,70,85,5,22,47,120,19,69,35,0,100,22,66,112,50,96,152,7,31,44,92,61,120,179,50,150,59,1,2,47,31,70,129,96,55,0,0,61,0,70,51,4,45,80,194,14,22,0,61,0,70,8,16,0,40,10,17,120,2,110,34,81,71,103,50,77,0,53,14,44,110,47,0,12,60,0,1,23,16,24,0,0,42,88,7,7,43,49,34,131,37,161,46,2,67,69,93,2,51,96,38,58,127,79,9,90,66,34,1,21,85,0,85,55,120,29,81,8,120,45,14,137,32,104,110,97,102,78,101,116,149,165,42,180,196,104,84,139,109,85,61,100,132,75,116,125,55,139,60,135,72,66,118,54,87,122,44,136,67,105,97,90,36,123,113,36,77,42,40,66,26,132,68,16,99,40,124,76,145,103,101,229,93,71,95,82,43,48,43,37,192,86,114,52,27,98,11,13,22,3,51,61,33,36,54,25,13,69,135,47,93,100,54,32,73,79,8,126,28,12,13,46,47,27,57,143,39,53,108,75,52,56,152,77,8,95,46,79,0,53,137,128,11,133,30,94,51,141,66,86,71,70,71,15,106,53,96,44,135,59,33,60,50,120,54,59,108,5,66,70,90,35,99,129,7,93,59,62,87,118,66,42,92,60,120,66,103,145,50,104,81,108,123,131,122,71,85,121,69,127,73,136,84,67,44,74,112,74,98,111,106,41,97,51,119,92,119,128,101,109,58,117,99,75,26,44,122,91,8,130,115,34,76,44,97,65,118,25,82,98,32,77,45,96,69,7,150,83,94,112,105,134,79,109,81,94,63,53,144,102,169,97,58,111,74,135,62,57,124,116,168,42,84,55,55,94,68,111,65,90,130,95,142,52,37,130,64,61,133,53,80,44,119,85,28,72,83,88,76,106,81,52,103,24,135,110,101,82,134,154,157,57,91,82,40,0,10,0,9,16,8,0,101,34,0,86,86,54,24,43,29,4,88,98,3,40,80,22,6,61,87,57,14,6,3,5,2,0,127,54,116,67,58,69,76,74,40,34,148,27,28,102,19,42,24,80,95,117,208,26,50,0,34,45,0,26,173,43,2,14,108,40,14,71,32,0,91,23,0,87,86,28,27,49,72,2,88,127,11,36,76,60,0,68,84,12,17,2,26,4,4,8,111,56,131,76,82,59,90,80,42,60,114,114,45,86,86,44,131,69,76,123,154,23,126,45,17,0,130,31,0,106,82,25,27,51,44,3,98,15,4,56,59,8,22,97,45,17,4,2,22,7,22,15,100,53,130,78,75,69,79,83,56,79,202,113,24,108,33,71